Protein 6A7V (pdb70)

Foldseek 3Di:
DAEEEALQLVVCLVVVVVAQSNVVVVVCVVPVVLRYAYEVLRLCVCLVPQPDPVSNVVSVCVNVPGHYQYQDVVPLLVQLVVLCVVCVVVVHDAPDSVVSSVQSSCVVVVYAYEHADVNVVSSVVVDVHRYDHRD/DDDDDDDDPVVLVVQCVVPVHDDSVVSVVVVVQVVVDDPQDPVNVVVCVPVDDPDDVVVVPD/DDDAAAEEEALQLVVCLVVVVVAQSNVVVVCCVVPVVVRYEYEVLRLCVNLVPDPDVVVSVVSCCVNVVGHYQYQDVVFQLVQLVVLQVVCVVVVHDAPDSVVSSVQSSCVVVNYAYEHADCNVVSSVVPDVHHYDHRD/DDDDDDDDPVVLVVQCVVVVNDDSVVSVVVVVCVVPNDDDDPCNVVVCVPVDDPDDVVVVPD/DAEEEALQLVVCLVVVVVAQSNVVVVVCVVPPVLRYAYEVLRLCVCLVPQPDPVSNVVVVCVNVPGHYQYQDPVPLLVQLVVLQVQLVVVVHHAPDSVVSSVQSSCVVVVYAYEHAGCNVVSSVVRDVHHYDHRD/DDDDDDDDVVVLVVQCVVVVHDDSVVSVVVVVCVVPDDPQDPVNVVVCVVVDDDDDVVVVVD/DDDAAEEEALQLVVCLVVVVVAQSNVVVVCCVVPPVVRYEYEVLRLCVNLVPPPDPVSSVVSVCVNVVGHYQYQDVVFQLVQLVVLQVQLVVVVHDAPDSVVSSVQSSCVVRVHAYEHADCNQVSSVVPDVHHYDHRD/DPDDDDDDPVVLVVQCVVVVNDDSCVSVVCVVCVPPNDDDDPCNVVVCVVVDDPDDVVVVPD

Sequence (795 aa):
ASILIDTSAWVEYFRATGSIAAVEVRRLLSEEAARIAMCEPIAMEILSGALDDNTHTTTLERLVNGLPSLNVDDAIDFRAAAGIYRAARRAGETVRSINDCLIAALAIRHGARIVHRDADFDVIARITNLQAASFRSRTNIDIDDELAAEVMRRFGLTTKRAAVDLALRRLVGSPLSREFLLGLEGVGWEGDLDDLRSHHHHASILIDTSAWVEYFRATGSIAAVEVRRLLSEEAARIAMCEPIAMEILSGALDDNTHTTLERLVNGLPSLNVDDAIDFRAAAGIYRAARRAGETVRSINDCLIAALAIRHGARIVHRDADFDVIARITNLQAASFRSRTNIDIDDELAAEVMRRFGLTTKRAAVDLALRRLVGSPLSREFLLGLEGVGWEGDLDDLRSASILIDTSAWVEYFRATGSIAAVEVRRLLSEEAARIAMCEPIAMEILSGALDDNNTHTTLERLVNGLPSLNVDDAIDFRAAAGIYRAARRAGETVRSINDCLIAALAIRHGARIVHRDADFDVIARITNLQQAASFRSRTNIDIDDELAAEVMRRFGLTTKRAAVDLALRRLVGSPLSREFLLGLEGVGWEGDLDDLRSHHHASILIDTSAWVEYFRATGSIAAVEVRRLLSEEAARIAMCEPIAMEILSGALDDNTHTTLERLVNGLPSLNVDDAIDFRAAAGIYRAARRAGETVRSINDCLIAALAIRHGARIVHRDADFDVIARITNLQAASFRSRTNIDIDDELAAEVMRRFGLTTKRAAVDLALRRLVGSPLSREFLLGLEGVGWEGDLDDLRS

Radius of gyration: 28.33 Å; Cα contacts (8 Å, |Δi|>4): 1528; chains: 8; bounding box: 63×65×86 Å

GO terms:
  GO:0004540 RNA nuclease activity (F, IDA)
  GO:0075136 response to host (P, IEP)
  GO:0044003 symbiont-mediated perturbation of host process (P, IMP)
  GO:0017148 negative regulation of translation (P, IMP)

Organism: Mycobacterium tuberculosis (strain ATCC 25618 / H37Rv) (NCBI:txid83332)

Structure (mmCIF, N/CA/C/O backbone):
data_6A7V
#
_entry.id   6A7V
#
_cell.length_a   50.555
_cell.length_b   127.007
_cell.length_c   151.207
_cell.angle_alpha   90.000
_cell.angle_beta   90.000
_cell.angle_gamma   90.000
#
_symmetry.space_group_name_H-M   'P 21 21 21'
#
loop_
_entity.id
_entity.type
_entity.pdbx_description
1 polymer 'Ribonuclease VapC11'
2 polymer 'Antitoxin VapB11'
3 non-polymer 'PENTAETHYLENE GLYCOL'
4 non-polymer 'SULFATE ION'
5 water water
#
loop_
_atom_site.group_PDB
_atom_site.id
_atom_site.type_symbol
_atom_site.label_atom_id
_atom_site.label_alt_id
_atom_site.label_comp_id
_atom_site.label_asym_id
_atom_site.label_entity_id
_atom_site.label_seq_id
_atom_site.pdbx_PDB_ins_code
_atom_site.Cartn_x
_atom_site.Cartn_y
_atom_site.Cartn_z
_atom_site.occupancy
_atom_site.B_iso_or_equiv
_atom_site.auth_seq_id
_atom_site.auth_comp_id
_atom_site.auth_asym_id
_atom_site.auth_atom_id
_atom_site.pdbx_PDB_model_num
ATOM 1 N N . ALA A 1 5 ? -14.434 61.055 41.786 1.00 55.83 0 ALA A N 1
ATOM 2 C CA . ALA A 1 5 ? -13.864 60.744 43.136 1.00 53.39 0 ALA A CA 1
ATOM 3 C C . ALA A 1 5 ? -12.383 61.119 43.213 1.00 45.84 0 ALA A C 1
ATOM 4 O O . ALA A 1 5 ? -11.563 60.574 42.473 1.00 44.06 0 ALA A O 1
ATOM 6 N N . SER A 1 6 ? -12.049 62.042 44.111 1.00 40.01 1 SER A N 1
ATOM 7 C CA . SER A 1 6 ? -10.668 62.504 44.268 1.00 35.93 1 SER A CA 1
ATOM 8 C C . SER A 1 6 ? -9.761 61.390 44.785 1.00 28.76 1 SER A C 1
ATOM 9 O O . SER A 1 6 ? -10.188 60.534 45.551 1.00 31.12 1 SER A O 1
ATOM 12 N N . ILE A 1 7 ? -8.504 61.427 44.352 1.00 17.52 2 ILE A N 1
ATOM 13 C CA . ILE A 1 7 ? -7.473 60.513 44.818 1.00 29.24 2 ILE A CA 1
ATOM 14 C C . ILE A 1 7 ? -6.410 61.292 45.593 1.00 32.97 2 ILE A C 1
ATOM 15 O O . ILE A 1 7 ? -5.635 62.035 45.014 1.00 29.85 2 ILE A O 1
ATOM 20 N N . LEU A 1 8 ? -6.387 61.109 46.911 1.00 12.58 3 LEU A N 1
ATOM 21 C CA . LEU A 1 8 ? -5.339 61.645 47.778 1.00 21.08 3 LEU A CA 1
ATOM 22 C C . LEU A 1 8 ? -4.191 60.661 47.842 1.00 24.68 3 LEU A C 1
ATOM 23 O O . LEU A 1 8 ? -4.367 59.532 48.293 1.00 31.41 3 LEU A O 1
ATOM 28 N N . ILE A 1 9 ? -3.010 61.092 47.435 1.00 25.25 4 ILE A N 1
ATOM 29 C CA . ILE A 1 9 ? -1.818 60.278 47.593 1.00 26.31 4 ILE A CA 1
ATOM 30 C C . ILE A 1 9 ? -1.181 60.636 48.929 1.00 25.67 4 ILE A C 1
ATOM 31 O O . ILE A 1 9 ? -0.858 61.802 49.186 1.00 25.74 4 ILE A O 1
ATOM 36 N N . ASP A 1 10 ? -1.018 59.634 49.787 1.00 25.91 5 ASP A N 1
ATOM 37 C CA . ASP A 1 10 ? -0.428 59.842 51.103 1.00 26.02 5 ASP A CA 1
ATOM 38 C C . ASP A 1 10 ? 1.057 60.160 51.004 1.00 25.39 5 ASP A C 1
ATOM 39 O O . ASP A 1 10 ? 1.712 59.782 50.043 1.00 25.75 5 ASP A O 1
ATOM 44 N N . THR A 1 11 ? 1.582 60.832 52.029 1.00 24.98 6 THR A N 1
ATOM 45 C CA . THR A 1 11 ? 2.986 61.165 52.119 1.00 25.10 6 THR A CA 1
ATOM 46 C C . THR A 1 11 ? 3.860 59.925 51.929 1.00 25.77 6 THR A C 1
ATOM 47 O O . THR A 1 11 ? 4.897 60.037 51.283 1.00 25.92 6 THR A O 1
ATOM 51 N N . SER A 1 12 ? 3.390 58.788 52.428 1.00 26.54 7 SER A N 1
ATOM 52 C CA . SER A 1 12 ? 4.172 57.567 52.372 1.00 28.25 7 SER A CA 1
ATOM 53 C C . SER A 1 12 ? 4.421 57.167 50.908 1.00 29.43 7 SER A C 1
ATOM 54 O O . SER A 1 12 ? 5.534 56.777 50.564 1.00 30.94 7 SER A O 1
ATOM 57 N N . ALA A 1 13 ? 3.372 57.247 50.098 1.00 27.78 8 ALA A N 1
ATOM 58 C CA . ALA A 1 13 ? 3.524 56.915 48.688 1.00 28.25 8 ALA A CA 1
ATOM 59 C C . ALA A 1 13 ? 4.376 57.975 47.927 1.00 27.74 8 ALA A C 1
ATOM 60 O O . ALA A 1 13 ? 5.237 57.638 47.182 1.00 27.30 8 ALA A O 1
ATOM 62 N N . TRP A 1 14 ? 4.137 59.237 48.296 1.00 25.99 9 TRP A N 1
ATOM 63 C CA . TRP A 1 14 ? 4.803 60.341 47.678 1.00 25.86 9 TRP A CA 1
ATOM 64 C C . TRP A 1 14 ? 6.319 60.183 47.842 1.00 26.59 9 TRP A C 1
ATOM 65 O O . TRP A 1 14 ? 7.077 60.484 46.928 1.00 28.81 9 TRP A O 1
ATOM 76 N N . VAL A 1 15 ? 6.740 59.869 49.047 1.00 27.86 10 VAL A N 1
ATOM 77 C CA . VAL A 1 15 ? 8.160 59.797 49.341 1.00 30.07 10 VAL A CA 1
ATOM 78 C C . VAL A 1 15 ? 8.858 58.745 48.490 1.00 30.35 10 VAL A C 1
ATOM 79 O O . VAL A 1 15 ? 9.947 58.995 48.012 1.00 30.19 10 VAL A O 1
ATOM 83 N N . GLU A 1 16 ? 8.197 57.596 48.305 1.00 30.39 11 GLU A N 1
ATOM 84 C CA . GLU A 1 16 ? 8.694 56.546 47.443 1.00 31.37 11 GLU A CA 1
ATOM 85 C C . GLU A 1 16 ? 8.963 57.061 46.025 1.00 30.65 11 GLU A C 1
ATOM 86 O O . GLU A 1 16 ? 9.992 56.785 45.427 1.00 31.33 11 GLU A O 1
ATOM 92 N N . TYR A 1 17 ? 7.995 57.812 45.504 1.00 29.00 12 TYR A N 1
ATOM 93 C CA . TYR A 1 17 ? 8.095 58.425 44.202 1.00 29.38 12 TYR A CA 1
ATOM 94 C C . TYR A 1 17 ? 9.273 59.446 44.103 1.00 30.81 12 TYR A C 1
ATOM 95 O O . TYR A 1 17 ? 10.118 59.364 43.217 1.00 31.29 12 TYR A O 1
ATOM 104 N N . PHE A 1 18 ? 9.332 60.310 45.116 1.00 30.42 13 PHE A N 1
ATOM 105 C CA . PHE A 1 18 ? 10.336 61.331 45.150 1.00 30.51 13 PHE A CA 1
ATOM 106 C C . PHE A 1 18 ? 11.712 60.713 45.205 1.00 32.07 13 PHE A C 1
ATOM 107 O O . PHE A 1 18 ? 12.635 61.214 44.540 1.00 33.78 13 PHE A O 1
ATOM 115 N N . ARG A 1 19 ? 11.887 59.622 45.929 1.00 34.03 14 ARG A N 1
ATOM 116 C CA . ARG A 1 19 ? 13.185 58.967 46.010 1.00 35.47 14 ARG A CA 1
ATOM 117 C C . ARG A 1 19 ? 13.482 57.950 44.898 1.00 35.40 14 ARG A C 1
ATOM 118 O O . ARG A 1 19 ? 14.567 57.376 44.861 1.00 37.97 14 ARG A O 1
ATOM 126 N N . ALA A 1 20 ? 12.508 57.735 44.015 1.00 33.23 15 ALA A N 1
ATOM 127 C CA . ALA A 1 20 ? 12.629 56.790 42.911 1.00 33.95 15 ALA A CA 1
ATOM 128 C C . ALA A 1 20 ? 13.083 55.438 43.429 1.00 32.72 15 ALA A C 1
ATOM 129 O O . ALA A 1 20 ? 14.047 54.873 42.945 1.00 31.15 15 ALA A O 1
ATOM 131 N N . THR A 1 21 ? 12.367 54.931 44.429 1.00 32.08 16 THR A N 1
ATOM 132 C CA . THR A 1 21 ? 12.719 53.661 45.054 1.00 38.53 16 THR A CA 1
ATOM 133 C C . THR A 1 21 ? 12.415 52.462 44.166 1.00 40.35 16 THR A C 1
ATOM 134 O O . THR A 1 21 ? 12.947 51.386 44.391 1.00 41.76 16 THR A O 1
ATOM 138 N N . GLY A 1 22 ? 11.535 52.639 43.184 1.00 41.75 17 GLY A N 1
ATOM 139 C CA . GLY A 1 22 ? 11.112 51.541 42.324 1.00 42.31 17 GLY A CA 1
ATOM 140 C C . GLY A 1 22 ? 10.190 50.551 43.021 1.00 41.41 17 GLY A C 1
ATOM 141 O O . GLY A 1 22 ? 9.890 49.497 42.469 1.00 44.06 17 GLY A O 1
ATOM 142 N N . SER A 1 23 ? 9.733 50.887 44.227 1.00 38.68 18 SER A N 1
ATOM 143 C CA . SER A 1 23 ? 8.775 50.056 44.946 1.00 38.83 18 SER A CA 1
ATOM 144 C C . SER A 1 23 ? 7.457 50.085 44.205 1.00 36.32 18 SER A C 1
ATOM 145 O O . SER A 1 23 ? 7.234 50.965 43.359 1.00 34.40 18 SER A O 1
ATOM 148 N N . ILE A 1 24 ? 6.562 49.155 44.523 1.00 35.33 19 ILE A N 1
ATOM 149 C CA . ILE A 1 24 ? 5.268 49.180 43.860 1.00 37.14 19 ILE A CA 1
ATOM 150 C C . ILE A 1 24 ? 4.581 50.523 44.097 1.00 35.48 19 ILE A C 1
ATOM 151 O O . ILE A 1 24 ? 3.929 51.005 43.183 1.00 33.76 19 ILE A O 1
ATOM 156 N N . ALA A 1 25 ? 4.819 51.147 45.241 1.00 33.45 20 ALA A N 1
ATOM 157 C CA . ALA A 1 25 ? 4.125 52.388 45.554 1.00 31.70 20 ALA A CA 1
ATOM 158 C C . ALA A 1 25 ? 4.570 53.515 44.618 1.00 30.33 20 ALA A C 1
ATOM 159 O O . ALA A 1 25 ? 3.728 54.253 44.101 1.00 28.72 20 ALA A O 1
ATOM 161 N N . ALA A 1 26 ? 5.867 53.588 44.375 1.00 29.99 21 ALA A N 1
ATOM 162 C CA . ALA A 1 26 ? 6.435 54.602 43.512 1.00 32.27 21 ALA A CA 1
ATOM 163 C C . ALA A 1 26 ? 5.865 54.465 42.093 1.00 31.77 21 ALA A C 1
ATOM 164 O O . ALA A 1 26 ? 5.459 55.447 41.447 1.00 31.59 21 ALA A O 1
ATOM 166 N N . VAL A 1 27 ? 5.841 53.220 41.634 1.00 32.74 22 VAL A N 1
ATOM 167 C CA . VAL A 1 27 ? 5.343 52.925 40.287 1.00 32.71 22 VAL A CA 1
ATOM 168 C C . VAL A 1 27 ? 3.854 53.286 40.209 1.00 30.22 22 VAL A C 1
ATOM 169 O O . VAL A 1 27 ? 3.438 53.880 39.204 1.00 31.54 22 VAL A O 1
ATOM 173 N N . GLU A 1 28 ? 3.096 53.005 41.246 1.00 28.49 23 GLU A N 1
ATOM 174 C CA . GLU A 1 28 ? 1.687 53.365 41.225 1.00 30.12 23 GLU A CA 1
ATOM 175 C C . GLU A 1 28 ? 1.497 54.859 41.195 1.00 29.86 23 GLU A C 1
ATOM 176 O O . GLU A 1 28 ? 0.642 55.335 40.461 1.00 29.95 23 GLU A O 1
ATOM 182 N N . VAL A 1 29 ? 2.325 55.587 41.931 1.00 28.80 24 VAL A N 1
ATOM 183 C CA . VAL A 1 29 ? 2.301 57.046 41.923 1.00 28.10 24 VAL A CA 1
ATOM 184 C C . VAL A 1 29 ? 2.546 57.566 40.507 1.00 28.28 24 VAL A C 1
ATOM 185 O O . VAL A 1 29 ? 1.847 58.467 40.020 1.00 28.37 24 VAL A O 1
ATOM 189 N N . ARG A 1 30 ? 3.560 56.981 39.868 1.00 29.35 25 ARG A N 1
ATOM 190 C CA . ARG A 1 30 ? 3.931 57.340 38.504 1.00 30.44 25 ARG A CA 1
ATOM 191 C C . ARG A 1 30 ? 2.733 57.143 37.557 1.00 29.96 25 ARG A C 1
ATOM 192 O O . ARG A 1 30 ? 2.416 57.993 36.725 1.00 30.38 25 ARG A O 1
ATOM 200 N N . ARG A 1 31 ? 2.096 55.983 37.709 1.00 30.73 26 ARG A N 1
ATOM 201 C CA . ARG A 1 31 ? 0.940 55.621 36.915 1.00 32.77 26 ARG A CA 1
ATOM 202 C C . ARG A 1 31 ? -0.191 56.645 37.082 1.00 30.83 26 ARG A C 1
ATOM 203 O O . ARG A 1 31 ? -0.798 57.100 36.117 1.00 31.67 26 ARG A O 1
ATOM 211 N N . LEU A 1 32 ? -0.419 57.007 38.333 1.00 28.28 27 LEU A N 1
ATOM 212 C CA . LEU A 1 32 ? -1.437 57.983 38.692 1.00 29.02 27 LEU A CA 1
ATOM 213 C C . LEU A 1 32 ? -1.152 59.325 38.002 1.00 28.38 27 LEU A C 1
ATOM 214 O O . LEU A 1 32 ? -2.052 59.953 37.456 1.00 29.60 27 LEU A O 1
ATOM 219 N N . LEU A 1 33 ? 0.116 59.734 38.058 1.00 28.84 28 LEU A N 1
ATOM 220 C CA . LEU A 1 33 ? 0.542 60.968 37.450 1.00 29.51 28 LEU A CA 1
ATOM 221 C C . LEU A 1 33 ? 0.348 60.963 35.942 1.00 32.92 28 LEU A C 1
ATOM 222 O O . LEU A 1 33 ? 0.034 61.974 35.378 1.00 32.42 28 LEU A O 1
ATOM 227 N N . SER A 1 34 ? 0.610 59.820 35.333 1.00 35.50 29 SER A N 1
ATOM 228 C CA . SER A 1 34 ? 0.455 59.609 33.901 1.00 36.41 29 SER A CA 1
ATOM 229 C C . SER A 1 34 ? -0.941 59.558 33.346 1.00 37.48 29 SER A C 1
ATOM 230 O O . SER A 1 34 ? -1.217 60.168 32.365 1.00 44.06 29 SER A O 1
ATOM 233 N N . GLU A 1 35 ? -1.790 58.793 34.033 1.00 36.27 30 GLU A N 1
ATOM 234 C CA . GLU A 1 35 ? -3.093 58.392 33.527 1.00 39.61 30 GLU A CA 1
ATOM 235 C C . GLU A 1 35 ? -4.279 59.037 34.232 1.00 38.14 30 GLU A C 1
ATOM 236 O O . GLU A 1 35 ? -5.345 59.151 33.637 1.00 39.88 30 GLU A O 1
ATOM 242 N N . GLU A 1 36 ? -4.118 59.443 35.492 1.00 36.47 31 GLU A N 1
ATOM 243 C CA . GLU A 1 36 ? -5.235 60.000 36.256 1.00 38.00 31 GLU A CA 1
ATOM 244 C C . GLU A 1 36 ? -4.891 61.320 36.947 1.00 34.99 31 GLU A C 1
ATOM 245 O O . GLU A 1 36 ? -5.409 61.609 38.023 1.00 33.56 31 GLU A O 1
ATOM 251 N N . ALA A 1 37 ? -4.049 62.127 36.309 1.00 34.99 32 ALA A N 1
ATOM 252 C CA . ALA A 1 37 ? -3.574 63.385 36.896 1.00 34.83 32 ALA A CA 1
ATOM 253 C C . ALA A 1 37 ? -4.694 64.322 37.354 1.00 33.75 32 ALA A C 1
ATOM 254 O O . ALA A 1 37 ? -4.567 64.971 38.390 1.00 34.72 32 ALA A O 1
ATOM 256 N N . ALA A 1 38 ? -5.783 64.381 36.592 1.00 34.22 33 ALA A N 1
ATOM 257 C CA . ALA A 1 38 ? -6.897 65.288 36.887 1.00 35.90 33 ALA A CA 1
ATOM 258 C C . ALA A 1 38 ? -7.653 64.942 38.175 1.00 33.91 33 ALA A C 1
ATOM 259 O O . ALA A 1 38 ? -8.355 65.788 38.719 1.00 34.98 33 ALA A O 1
ATOM 261 N N . ARG A 1 39 ? -7.519 63.705 38.648 1.00 31.49 34 ARG A N 1
ATOM 262 C CA . ARG A 1 39 ? -8.196 63.265 39.865 1.00 32.50 34 ARG A CA 1
ATOM 263 C C . ARG A 1 39 ? -7.327 63.369 41.119 1.00 30.19 34 ARG A C 1
ATOM 264 O O . ARG A 1 39 ? -7.820 63.155 42.225 1.00 29.66 34 ARG A O 1
ATOM 272 N N . ILE A 1 40 ? -6.045 63.696 40.956 1.00 27.57 35 ILE A N 1
ATOM 273 C CA . ILE A 1 40 ? -5.127 63.738 42.091 1.00 27.00 35 ILE A CA 1
ATOM 274 C C . ILE A 1 40 ? -5.383 65.002 42.905 1.00 26.35 35 ILE A C 1
ATOM 275 O O . ILE A 1 40 ? -5.500 66.093 42.351 1.00 26.07 35 ILE A O 1
ATOM 280 N N . ALA A 1 41 ? -5.489 64.834 44.217 1.00 25.30 36 ALA A N 1
ATOM 281 C CA . ALA A 1 41 ? -5.727 65.951 45.126 1.00 24.42 36 ALA A CA 1
ATOM 282 C C . ALA A 1 41 ? -4.693 65.975 46.245 1.00 24.00 36 ALA A C 1
ATOM 283 O O . ALA A 1 41 ? -3.966 65.015 46.469 1.00 25.03 36 ALA A O 1
ATOM 285 N N . MET A 1 42 ? -4.637 67.104 46.935 1.00 22.99 37 MET A N 1
ATOM 286 C CA . MET A 1 42 ? -3.711 67.332 48.024 1.00 22.05 37 MET A CA 1
ATOM 287 C C . MET A 1 42 ? -4.548 67.803 49.201 1.00 21.20 37 MET A C 1
ATOM 288 O O . MET A 1 42 ? -5.688 68.235 49.024 1.00 22.61 37 MET A O 1
ATOM 293 N N . CYS A 1 43 ? -4.006 67.678 50.405 1.00 20.74 38 CYS A N 1
ATOM 294 C CA . CYS A 1 43 ? -4.582 68.346 51.559 1.00 17.51 38 CYS A CA 1
ATOM 295 C C . CYS A 1 43 ? -3.451 68.928 52.371 1.00 19.66 38 CYS A C 1
ATOM 296 O O . CYS A 1 43 ? -2.279 68.542 52.217 1.00 20.19 38 CYS A O 1
ATOM 299 N N . GLU A 1 44 ? -3.797 69.864 53.242 1.00 20.39 39 GLU A N 1
ATOM 300 C CA . GLU A 1 44 ? -2.778 70.609 53.918 1.00 20.67 39 GLU A CA 1
ATOM 301 C C . GLU A 1 44 ? -1.997 69.818 54.964 1.00 21.48 39 GLU A C 1
ATOM 302 O O . GLU A 1 44 ? -0.809 70.065 55.027 1.00 21.69 39 GLU A O 1
ATOM 308 N N . PRO A 1 45 ? -2.569 68.798 55.602 1.00 21.76 40 PRO A N 1
ATOM 309 C CA . PRO A 1 45 ? -1.747 68.003 56.484 1.00 22.49 40 PRO A CA 1
ATOM 310 C C . PRO A 1 45 ? -0.677 67.216 55.706 1.00 22.06 40 PRO A C 1
ATOM 311 O O . PRO A 1 45 ? 0.449 67.123 56.123 1.00 22.66 40 PRO A O 1
ATOM 315 N N . ILE A 1 46 ? -1.046 66.700 54.548 1.00 21.77 41 ILE A N 1
ATOM 316 C CA . ILE A 1 46 ? -0.063 66.026 53.713 1.00 22.52 41 ILE A CA 1
ATOM 317 C C . ILE A 1 46 ? 1.029 66.993 53.226 1.00 22.46 41 ILE A C 1
ATOM 318 O O . ILE A 1 46 ? 2.197 66.678 53.245 1.00 22.34 41 ILE A O 1
ATOM 323 N N . ALA A 1 47 ? 0.569 68.178 52.866 1.00 22.48 42 ALA A N 1
ATOM 324 C CA . ALA A 1 47 ? 1.419 69.251 52.353 1.00 22.46 42 ALA A CA 1
ATOM 325 C C . ALA A 1 47 ? 2.489 69.618 53.369 1.00 21.56 42 ALA A C 1
ATOM 326 O O . ALA A 1 47 ? 3.667 69.740 53.026 1.00 21.81 42 ALA A O 1
ATOM 328 N N . MET A 1 48 ? 2.054 69.784 54.609 1.00 21.07 43 MET A N 1
ATOM 329 C CA . MET A 1 48 ? 2.929 70.121 55.724 1.00 22.31 43 MET A CA 1
ATOM 330 C C . MET A 1 48 ? 4.004 69.050 55.910 1.00 22.62 43 MET A C 1
ATOM 331 O O . MET A 1 48 ? 5.190 69.367 56.045 1.00 23.78 43 MET A O 1
ATOM 336 N N . GLU A 1 49 ? 3.596 67.788 55.809 1.00 23.25 44 GLU A N 1
ATOM 337 C CA . GLU A 1 49 ? 4.528 66.689 55.948 1.00 24.38 44 GLU A CA 1
ATOM 338 C C . GLU A 1 49 ? 5.579 66.721 54.821 1.00 24.07 44 GLU A C 1
ATOM 339 O O . GLU A 1 49 ? 6.769 66.570 55.029 1.00 25.38 44 GLU A O 1
ATOM 345 N N . ILE A 1 50 ? 5.077 66.963 53.624 1.00 23.76 45 ILE A N 1
ATOM 346 C CA . ILE A 1 50 ? 5.902 66.906 52.427 1.00 24.24 45 ILE A CA 1
ATOM 347 C C . ILE A 1 50 ? 6.946 68.026 52.499 1.00 24.33 45 ILE A C 1
ATOM 348 O O . ILE A 1 50 ? 8.152 67.834 52.226 1.00 23.64 45 ILE A O 1
ATOM 353 N N . LEU A 1 51 ? 6.507 69.192 52.846 1.00 23.55 46 LEU A N 1
ATOM 354 C CA . LEU A 1 51 ? 7.417 70.344 52.861 1.00 24.25 46 LEU A CA 1
ATOM 355 C C . LEU A 1 51 ? 8.353 70.226 54.035 1.00 26.40 46 LEU A C 1
ATOM 356 O O . LEU A 1 51 ? 9.478 70.677 53.883 1.00 27.66 46 LEU A O 1
ATOM 361 N N . SER A 1 52 ? 7.952 69.578 55.135 1.00 27.06 47 SER A N 1
ATOM 362 C CA . SER A 1 52 ? 8.814 69.536 56.302 1.00 26.48 47 SER A CA 1
ATOM 363 C C . SER A 1 52 ? 10.046 68.715 56.008 1.00 27.90 47 SER A C 1
ATOM 364 O O . SER A 1 52 ? 11.073 68.990 56.585 1.00 28.54 47 SER A O 1
ATOM 367 N N . GLY A 1 53 ? 9.955 67.737 55.114 1.00 29.18 48 GLY A N 1
ATOM 368 C CA . GLY A 1 53 ? 11.096 66.881 54.806 1.00 32.07 48 GLY A CA 1
ATOM 369 C C . GLY A 1 53 ? 11.880 67.292 53.574 1.00 33.79 48 GLY A C 1
ATOM 370 O O . GLY A 1 53 ? 12.819 66.596 53.186 1.00 36.10 48 GLY A O 1
ATOM 371 N N . ALA A 1 54 ? 11.498 68.412 52.958 1.00 33.06 49 ALA A N 1
ATOM 372 C CA . ALA A 1 54 ? 12.193 68.932 51.789 1.00 33.56 49 ALA A CA 1
ATOM 373 C C . ALA A 1 54 ? 13.209 69.979 52.233 1.00 38.15 49 ALA A C 1
ATOM 374 O O . ALA A 1 54 ? 12.911 71.173 52.268 1.00 38.97 49 ALA A O 1
ATOM 376 N N . LEU A 1 55 ? 14.411 69.518 52.563 1.00 42.38 50 LEU A N 1
ATOM 377 C CA . LEU A 1 55 ? 15.433 70.374 53.171 1.00 45.78 50 LEU A CA 1
ATOM 378 C C . LEU A 1 55 ? 16.248 71.151 52.132 1.00 43.36 50 LEU A C 1
ATOM 379 O O . LEU A 1 55 ? 16.616 72.298 52.366 1.00 46.20 50 LEU A O 1
ATOM 384 N N . ASP A 1 56 ? 16.519 70.530 50.988 1.00 39.52 51 ASP A N 1
ATOM 385 C CA . ASP A 1 56 ? 17.177 71.211 49.869 1.00 36.68 51 ASP A CA 1
ATOM 386 C C . ASP A 1 56 ? 16.272 72.302 49.293 1.00 38.55 51 ASP A C 1
ATOM 387 O O . ASP A 1 56 ? 15.054 72.127 49.223 1.00 38.41 51 ASP A O 1
ATOM 392 N N . ASP A 1 57 ? 16.870 73.412 48.858 1.00 38.83 52 ASP A N 1
ATOM 393 C CA . ASP A 1 57 ? 16.096 74.595 48.469 1.00 36.58 52 ASP A CA 1
ATOM 394 C C . ASP A 1 57 ? 15.301 74.292 47.203 1.00 34.62 52 ASP A C 1
ATOM 395 O O . ASP A 1 57 ? 14.107 74.609 47.101 1.00 31.75 52 ASP A O 1
ATOM 400 N N . ASN A 1 58 ? 15.994 73.687 46.233 1.00 34.97 53 ASN A N 1
ATOM 401 C CA . ASN A 1 58 ? 15.371 73.357 44.953 1.00 36.01 53 ASN A CA 1
ATOM 402 C C . ASN A 1 58 ? 14.223 72.389 45.159 1.00 32.67 53 ASN A C 1
ATOM 403 O O . ASN A 1 58 ? 13.135 72.559 44.586 1.00 30.58 53 ASN A O 1
ATOM 408 N N . THR A 1 59 ? 14.500 71.375 45.979 1.00 32.72 54 THR A N 1
ATOM 409 C CA . THR A 1 59 ? 13.520 70.320 46.278 1.00 32.04 54 THR A CA 1
ATOM 410 C C . THR A 1 59 ? 12.284 70.940 46.921 1.00 29.14 54 THR A C 1
ATOM 411 O O . THR A 1 59 ? 11.149 70.630 46.551 1.00 28.81 54 THR A O 1
ATOM 415 N N . HIS A 1 60 ? 12.524 71.851 47.859 1.00 27.44 55 HIS A N 1
ATOM 416 C CA . HIS A 1 60 ? 11.419 72.511 48.563 1.00 28.26 55 HIS A CA 1
ATOM 417 C C . HIS A 1 60 ? 10.602 73.376 47.574 1.00 25.96 55 HIS A C 1
ATOM 418 O O . HIS A 1 60 ? 9.370 73.307 47.603 1.00 25.12 55 HIS A O 1
ATOM 425 N N . THR A 1 61 ? 11.272 74.066 46.673 1.00 24.25 56 THR A N 1
ATOM 426 C CA . THR A 1 61 ? 10.576 74.883 45.726 1.00 23.08 56 THR A CA 1
ATOM 427 C C . THR A 1 61 ? 9.719 74.054 44.803 1.00 23.02 56 THR A C 1
ATOM 428 O O . THR A 1 61 ? 8.534 74.429 44.531 1.00 22.30 56 THR A O 1
ATOM 432 N N . THR A 1 62 ? 10.274 72.970 44.339 1.00 23.60 57 THR A N 1
ATOM 433 C CA A THR A 1 62 ? 9.535 72.205 43.373 0.65 22.40 57 THR A CA 1
ATOM 434 C CA B THR A 1 62 ? 9.624 72.076 43.397 0.35 24.23 57 THR A CA 1
ATOM 435 C C . THR A 1 62 ? 8.394 71.414 44.034 1.00 23.04 57 THR A C 1
ATOM 436 O O . THR A 1 62 ? 7.301 71.404 43.463 1.00 22.41 57 THR A O 1
ATOM 443 N N . LEU A 1 63 ? 8.578 70.905 45.233 1.00 23.25 58 LEU A N 1
ATOM 444 C CA . LEU A 1 63 ? 7.488 70.297 45.949 1.00 24.08 58 LEU A CA 1
ATOM 445 C C . LEU A 1 63 ? 6.459 71.304 46.427 1.00 23.39 58 LEU A C 1
ATOM 446 O O . LEU A 1 63 ? 5.274 71.013 46.382 1.00 22.43 58 LEU A O 1
ATOM 451 N N . GLU A 1 64 ? 6.884 72.523 46.657 1.00 22.75 59 GLU A N 1
ATOM 452 C CA . GLU A 1 64 ? 5.927 73.618 46.940 1.00 23.18 59 GLU A CA 1
ATOM 453 C C . GLU A 1 64 ? 5.066 73.861 45.727 1.00 21.93 59 GLU A C 1
ATOM 454 O O . GLU A 1 64 ? 3.881 74.062 45.845 1.00 22.00 59 GLU A O 1
ATOM 460 N N . ARG A 1 65 ? 5.662 73.873 44.558 1.00 21.88 60 ARG A N 1
ATOM 461 C CA . ARG A 1 65 ? 4.928 74.037 43.298 1.00 22.53 60 ARG A CA 1
ATOM 462 C C . ARG A 1 65 ? 3.898 72.917 43.137 1.00 20.99 60 ARG A C 1
ATOM 463 O O . ARG A 1 65 ? 2.743 73.150 42.794 1.00 19.60 60 ARG A O 1
ATOM 471 N N . LEU A 1 66 ? 4.284 71.682 43.445 1.00 21.08 61 LEU A N 1
ATOM 472 C CA . LEU A 1 66 ? 3.416 70.548 43.373 1.00 21.94 61 LEU A CA 1
ATOM 473 C C . LEU A 1 66 ? 2.183 70.758 44.317 1.00 21.48 61 LEU A C 1
ATOM 474 O O . LEU A 1 66 ? 0.991 70.591 43.919 1.00 22.19 61 LEU A O 1
ATOM 479 N N . VAL A 1 67 ? 2.495 71.121 45.546 1.00 22.12 62 VAL A N 1
ATOM 480 C CA . VAL A 1 67 ? 1.446 71.268 46.508 1.00 22.55 62 VAL A CA 1
ATOM 481 C C . VAL A 1 67 ? 0.538 72.443 46.106 1.00 22.84 62 VAL A C 1
ATOM 482 O O . VAL A 1 67 ? -0.672 72.331 46.315 1.00 24.84 62 VAL A O 1
ATOM 486 N N . ASN A 1 68 ? 1.044 73.486 45.465 1.00 21.46 63 ASN A N 1
ATOM 487 C CA . ASN A 1 68 ? 0.217 74.599 45.148 1.00 21.61 63 ASN A CA 1
ATOM 488 C C . ASN A 1 68 ? -0.594 74.311 43.919 1.00 21.30 63 ASN A C 1
ATOM 489 O O . ASN A 1 68 ? -1.546 75.030 43.697 1.00 20.83 63 ASN A O 1
ATOM 494 N N . GLY A 1 69 ? -0.156 73.379 43.080 1.00 21.71 64 GLY A N 1
ATOM 495 C CA . GLY A 1 69 ? -0.798 73.128 41.794 1.00 23.34 64 GLY A CA 1
ATOM 496 C C . GLY A 1 69 ? -1.834 72.020 41.825 1.00 24.43 64 GLY A C 1
ATOM 497 O O . GLY A 1 69 ? -2.553 71.824 40.855 1.00 28.43 64 GLY A O 1
ATOM 498 N N . LEU A 1 70 ? -1.919 71.286 42.927 1.00 23.10 65 LEU A N 1
ATOM 499 C CA . LEU A 1 70 ? -2.951 70.261 43.070 1.00 23.72 65 LEU A CA 1
ATOM 500 C C . LEU A 1 70 ? -4.179 70.847 43.755 1.00 24.41 65 LEU A C 1
ATOM 501 O O . LEU A 1 70 ? -4.038 71.684 44.659 1.00 23.84 65 LEU A O 1
ATOM 506 N N . PRO A 1 71 ? -5.388 70.428 43.327 1.00 25.01 66 PRO A N 1
ATOM 507 C CA . PRO A 1 71 ? -6.600 70.843 44.037 1.00 26.61 66 PRO A CA 1
ATOM 508 C C . PRO A 1 71 ? -6.530 70.433 45.503 1.00 25.93 66 PRO A C 1
ATOM 509 O O . PRO A 1 71 ? -6.052 69.340 45.807 1.00 24.93 66 PRO A O 1
ATOM 513 N N . SER A 1 72 ? -6.979 71.314 46.394 1.00 25.35 67 SER A N 1
ATOM 514 C CA . SER A 1 72 ? -6.899 71.074 47.839 1.00 24.73 67 SER A CA 1
ATOM 515 C C . SER A 1 72 ? -8.231 70.597 48.403 1.00 24.72 67 SER A C 1
ATOM 516 O O . SER A 1 72 ? -9.284 71.155 48.082 1.00 25.43 67 SER A O 1
ATOM 519 N N . LEU A 1 73 ? -8.175 69.559 49.235 1.00 23.18 68 LEU A N 1
ATOM 520 C CA . LEU A 1 73 ? -9.325 69.115 50.011 1.00 24.47 68 LEU A CA 1
ATOM 521 C C . LEU A 1 73 ? -9.202 69.736 51.396 1.00 23.61 68 LEU A C 1
ATOM 522 O O . LEU A 1 73 ? -8.240 69.478 52.108 1.00 22.81 68 LEU A O 1
ATOM 527 N N . ASN A 1 74 ? -10.167 70.566 51.771 1.00 24.44 69 ASN A N 1
ATOM 528 C CA . ASN A 1 74 ? -10.012 71.405 52.953 1.00 26.33 69 ASN A CA 1
ATOM 529 C C . ASN A 1 74 ? -10.024 70.633 54.274 1.00 26.17 69 ASN A C 1
ATOM 530 O O . ASN A 1 74 ? -10.618 69.561 54.380 1.00 26.41 69 ASN A O 1
ATOM 535 N N . VAL A 1 75 ? -9.341 71.195 55.265 1.00 23.93 70 VAL A N 1
ATOM 536 C CA . VAL A 1 75 ? -9.513 70.796 56.652 1.00 26.97 70 VAL A CA 1
ATOM 537 C C . VAL A 1 75 ? -10.649 71.647 57.213 1.00 26.76 70 VAL A C 1
ATOM 538 O O . VAL A 1 75 ? -10.585 72.882 57.172 1.00 27.29 70 VAL A O 1
ATOM 542 N N . ASP A 1 76 ? -11.687 70.983 57.713 1.00 27.32 71 ASP A N 1
ATOM 543 C CA . ASP A 1 76 ? -12.782 71.642 58.400 1.00 28.71 71 ASP A CA 1
ATOM 544 C C . ASP A 1 76 ? -12.446 71.603 59.885 1.00 27.53 71 ASP A C 1
ATOM 545 O O . ASP A 1 76 ? -12.553 70.561 60.537 1.00 25.17 71 ASP A O 1
ATOM 550 N N . ASP A 1 77 ? -12.021 72.755 60.392 1.00 26.72 72 ASP A N 1
ATOM 551 C CA . ASP A 1 77 ? -11.596 72.940 61.775 1.00 30.08 72 ASP A CA 1
ATOM 552 C C . ASP A 1 77 ? -12.584 72.380 62.804 1.00 29.60 72 ASP A C 1
ATOM 553 O O . ASP A 1 77 ? -12.185 71.767 63.790 1.00 29.60 72 ASP A O 1
ATOM 558 N N . ALA A 1 78 ? -13.873 72.591 62.565 1.00 30.31 73 ALA A N 1
ATOM 559 C CA . ALA A 1 78 ? -14.900 72.247 63.547 1.00 32.07 73 ALA A CA 1
ATOM 560 C C . ALA A 1 78 ? -15.146 70.744 63.722 1.00 31.12 73 ALA A C 1
ATOM 561 O O . ALA A 1 78 ? -15.695 70.341 64.740 1.00 31.76 73 ALA A O 1
ATOM 563 N N . ILE A 1 79 ? -14.733 69.928 62.751 1.00 30.14 74 ILE A N 1
ATOM 564 C CA . ILE A 1 79 ? -15.185 68.548 62.660 1.00 33.41 74 ILE A CA 1
ATOM 565 C C . ILE A 1 79 ? -13.977 67.576 62.598 1.00 29.62 74 ILE A C 1
ATOM 566 O O . ILE A 1 79 ? -13.997 66.552 63.255 1.00 31.47 74 ILE A O 1
ATOM 571 N N . ASP A 1 80 ? -12.978 67.949 61.791 1.00 26.68 75 ASP A N 1
ATOM 572 C CA . ASP A 1 80 ? -12.022 66.957 61.305 1.00 21.51 75 ASP A CA 1
ATOM 573 C C . ASP A 1 80 ? -11.134 66.473 62.465 1.00 24.39 75 ASP A C 1
ATOM 574 O O . ASP A 1 80 ? -10.916 65.276 62.585 1.00 27.36 75 ASP A O 1
ATOM 579 N N . PHE A 1 81 ? -10.695 67.370 63.329 1.00 23.95 76 PHE A N 1
ATOM 580 C CA . PHE A 1 81 ? -9.883 66.966 64.438 1.00 24.40 76 PHE A CA 1
ATOM 581 C C . PHE A 1 81 ? -10.648 66.046 65.399 1.00 24.98 76 PHE A C 1
ATOM 582 O O . PHE A 1 81 ? -10.108 65.078 65.895 1.00 25.46 76 PHE A O 1
ATOM 590 N N . ARG A 1 82 ? -11.916 66.377 65.640 1.00 25.90 77 ARG A N 1
ATOM 591 C CA . ARG A 1 82 ? -12.770 65.539 66.456 1.00 27.45 77 ARG A CA 1
ATOM 592 C C . ARG A 1 82 ? -12.915 64.139 65.874 1.00 28.50 77 ARG A C 1
ATOM 593 O O . ARG A 1 82 ? -12.798 63.135 66.592 1.00 28.41 77 ARG A O 1
ATOM 601 N N . ALA A 1 83 ? -13.102 64.115 64.563 1.00 28.94 78 ALA A N 1
ATOM 602 C CA . ALA A 1 83 ? -13.249 62.864 63.810 1.00 29.71 78 ALA A CA 1
ATOM 603 C C . ALA A 1 83 ? -12.006 62.005 63.976 1.00 28.70 78 ALA A C 1
ATOM 604 O O . ALA A 1 83 ? -12.079 60.801 64.238 1.00 31.32 78 ALA A O 1
ATOM 606 N N . ALA A 1 84 ? -10.866 62.658 63.833 1.00 27.94 79 ALA A N 1
ATOM 607 C CA . ALA A 1 84 ? -9.561 61.984 63.943 1.00 28.23 79 ALA A CA 1
ATOM 608 C C . ALA A 1 84 ? -9.406 61.397 65.328 1.00 27.89 79 ALA A C 1
ATOM 609 O O . ALA A 1 84 ? -8.963 60.242 65.454 1.00 27.42 79 ALA A O 1
ATOM 611 N N . ALA A 1 85 ? -9.781 62.188 66.340 1.00 27.02 80 ALA A N 1
ATOM 612 C CA . ALA A 1 85 ? -9.714 61.760 67.736 1.00 27.52 80 ALA A CA 1
ATOM 613 C C . ALA A 1 85 ? -10.533 60.490 67.928 1.00 29.30 80 ALA A C 1
ATOM 614 O O . ALA A 1 85 ? -10.073 59.510 68.569 1.00 31.25 80 ALA A O 1
ATOM 616 N N . GLY A 1 86 ? -11.749 60.542 67.386 1.00 29.83 81 GLY A N 1
ATOM 617 C CA . GLY A 1 86 ? -12.705 59.433 67.470 1.00 32.30 81 GLY A CA 1
ATOM 618 C C . GLY A 1 86 ? -12.097 58.181 66.882 1.00 33.62 81 GLY A C 1
ATOM 619 O O . GLY A 1 86 ? -12.168 57.085 67.467 1.00 35.47 81 GLY A O 1
ATOM 620 N N . ILE A 1 87 ? -11.508 58.357 65.705 1.00 32.58 82 ILE A N 1
ATOM 621 C CA . ILE A 1 87 ? -10.869 57.264 64.955 1.00 33.94 82 ILE A CA 1
ATOM 622 C C . ILE A 1 87 ? -9.776 56.627 65.795 1.00 34.33 82 ILE A C 1
ATOM 623 O O . ILE A 1 87 ? -9.690 55.397 65.891 1.00 36.57 82 ILE A O 1
ATOM 628 N N . TYR A 1 88 ? -8.959 57.489 66.394 1.00 33.57 83 TYR A N 1
ATOM 629 C CA . TYR A 1 88 ? -7.836 57.069 67.223 1.00 32.68 83 TYR A CA 1
ATOM 630 C C . TYR A 1 88 ? -8.356 56.204 68.376 1.00 34.97 83 TYR A C 1
ATOM 631 O O . TYR A 1 88 ? -7.793 55.115 68.678 1.00 35.78 83 TYR A O 1
ATOM 640 N N . ARG A 1 89 ? -9.412 56.721 69.011 1.00 33.93 84 ARG A N 1
ATOM 641 C CA . ARG A 1 89 ? -9.980 56.048 70.174 1.00 34.90 84 ARG A CA 1
ATOM 642 C C . ARG A 1 89 ? -10.480 54.672 69.756 1.00 37.73 84 ARG A C 1
ATOM 643 O O . ARG A 1 89 ? -10.271 53.677 70.485 1.00 39.74 84 ARG A O 1
ATOM 651 N N . ALA A 1 90 ? -11.154 54.628 68.616 1.00 38.66 85 ALA A N 1
ATOM 652 C CA . ALA A 1 90 ? -11.718 53.363 68.118 1.00 41.28 85 ALA A CA 1
ATOM 653 C C . ALA A 1 90 ? -10.614 52.371 67.853 1.00 43.53 85 ALA A C 1
ATOM 654 O O . ALA A 1 90 ? -10.730 51.204 68.194 1.00 43.47 85 ALA A O 1
ATOM 656 N N . ALA A 1 91 ? -9.520 52.849 67.278 1.00 42.85 86 ALA A N 1
ATOM 657 C CA . ALA A 1 91 ? -8.352 52.012 66.983 1.00 34.48 86 ALA A CA 1
ATOM 658 C C . ALA A 1 91 ? -7.777 51.422 68.287 1.00 42.14 86 ALA A C 1
ATOM 659 O O . ALA A 1 91 ? -7.497 50.225 68.351 1.00 43.97 86 ALA A O 1
ATOM 661 N N . ARG A 1 92 ? -7.657 52.287 69.312 1.00 45.28 87 ARG A N 1
ATOM 662 C CA . ARG A 1 92 ? -7.104 51.830 70.548 1.00 50.32 87 ARG A CA 1
ATOM 663 C C . ARG A 1 92 ? -8.028 50.781 71.176 1.00 50.64 87 ARG A C 1
ATOM 664 O O . ARG A 1 92 ? -7.533 49.740 71.698 1.00 51.52 87 ARG A O 1
ATOM 672 N N . ARG A 1 93 ? -9.332 51.004 71.107 1.00 53.74 88 ARG A N 1
ATOM 673 C CA . ARG A 1 93 ? -10.273 50.064 71.680 1.00 59.39 88 ARG A CA 1
ATOM 674 C C . ARG A 1 93 ? -10.246 48.746 70.921 1.00 58.50 88 ARG A C 1
ATOM 675 O O . ARG A 1 93 ? -10.546 47.755 71.539 1.00 60.42 88 ARG A O 1
ATOM 683 N N . ALA A 1 94 ? -10.009 48.747 69.599 1.00 57.92 89 ALA A N 1
ATOM 684 C CA . ALA A 1 94 ? -9.885 47.546 68.857 1.00 56.68 89 ALA A CA 1
ATOM 685 C C . ALA A 1 94 ? -8.601 46.790 69.160 1.00 56.35 89 ALA A C 1
ATOM 686 O O . ALA A 1 94 ? -8.394 45.824 68.515 1.00 59.36 89 ALA A O 1
ATOM 688 N N . GLY A 1 95 ? -7.722 47.274 70.031 1.00 55.47 90 GLY A N 1
ATOM 689 C CA . GLY A 1 95 ? -6.410 46.654 70.210 1.00 57.33 90 GLY A CA 1
ATOM 690 C C . GLY A 1 95 ? -5.466 46.862 69.032 1.00 56.22 90 GLY A C 1
ATOM 691 O O . GLY A 1 95 ? -4.546 46.072 68.822 1.00 54.47 90 GLY A O 1
ATOM 692 N N . GLU A 1 96 ? -5.693 47.920 68.258 1.00 54.33 91 GLU A N 1
ATOM 693 C CA . GLU A 1 96 ? -4.809 48.280 67.153 1.00 56.48 91 GLU A CA 1
ATOM 694 C C . GLU A 1 96 ? -3.828 49.347 67.610 1.00 55.68 91 GLU A C 1
ATOM 695 O O . GLU A 1 96 ? -4.054 50.015 68.619 1.00 51.22 91 GLU A O 1
ATOM 701 N N . THR A 1 97 ? -2.743 49.508 66.862 1.00 57.38 92 THR A N 1
ATOM 702 C CA . THR A 1 97 ? -1.789 50.584 67.119 1.00 58.35 92 THR A CA 1
ATOM 703 C C . THR A 1 97 ? -1.802 51.575 65.953 1.00 56.30 92 THR A C 1
ATOM 704 O O . THR A 1 97 ? -1.801 51.182 64.788 1.00 51.65 92 THR A O 1
ATOM 708 N N . VAL A 1 98 ? -1.850 52.861 66.279 1.00 52.00 93 VAL A N 1
ATOM 709 C CA . VAL A 1 98 ? -1.779 53.915 65.275 1.00 49.47 93 VAL A CA 1
ATOM 710 C C . VAL A 1 98 ? -0.502 54.692 65.538 1.00 44.97 93 VAL A C 1
ATOM 711 O O . VAL A 1 98 ? -0.311 55.223 66.628 1.00 48.08 93 VAL A O 1
ATOM 715 N N . ARG A 1 99 ? 0.380 54.744 64.545 1.00 39.96 94 ARG A N 1
ATOM 716 C CA . ARG A 1 99 ? 1.671 55.403 64.715 1.00 45.17 94 ARG A CA 1
ATOM 717 C C . ARG A 1 99 ? 1.576 56.927 64.678 1.00 36.61 94 ARG A C 1
ATOM 718 O O . ARG A 1 99 ? 2.314 57.600 65.393 1.00 42.84 94 ARG A O 1
ATOM 726 N N . SER A 1 100 ? 0.674 57.462 63.858 1.00 21.79 95 SER A N 1
ATOM 727 C CA . SER A 1 100 ? 0.520 58.918 63.717 1.00 28.89 95 SER A CA 1
ATOM 728 C C . SER A 1 100 ? -0.938 59.377 63.812 1.00 30.24 95 SER A C 1
ATOM 729 O O . SER A 1 100 ? -1.771 58.964 63.012 1.00 32.16 95 SER A O 1
ATOM 732 N N . ILE A 1 101 ? -1.227 60.251 64.778 1.00 29.70 96 ILE A N 1
ATOM 733 C CA . ILE A 1 101 ? -2.518 60.884 64.915 1.00 31.30 96 ILE A CA 1
ATOM 734 C C . ILE A 1 101 ? -2.867 61.701 63.688 1.00 27.93 96 ILE A C 1
ATOM 735 O O . ILE A 1 101 ? -4.033 61.822 63.390 1.00 26.62 96 ILE A O 1
ATOM 740 N N . ASN A 1 102 ? -1.885 62.224 62.958 1.00 28.46 97 ASN A N 1
ATOM 741 C CA . ASN A 1 102 ? -2.169 62.927 61.723 1.00 28.15 97 ASN A CA 1
ATOM 742 C C . ASN A 1 102 ? -2.612 61.998 60.625 1.00 27.78 97 ASN A C 1
ATOM 743 O O . ASN A 1 102 ? -3.411 62.455 59.812 1.00 25.38 97 ASN A O 1
ATOM 748 N N . ASP A 1 103 ? -2.288 60.704 60.695 1.00 27.98 98 ASP A N 1
ATOM 749 C CA . ASP A 1 103 ? -2.920 59.748 59.770 1.00 28.43 98 ASP A CA 1
ATOM 750 C C . ASP A 1 103 ? -4.413 59.663 60.020 1.00 27.81 98 ASP A C 1
ATOM 751 O O . ASP A 1 103 ? -5.178 59.649 59.069 1.00 28.00 98 ASP A O 1
ATOM 756 N N . CYS A 1 104 ? -4.855 59.728 61.253 1.00 23.97 99 CYS A N 1
ATOM 757 C CA . CYS A 1 104 ? -6.266 59.754 61.579 1.00 18.97 99 CYS A CA 1
ATOM 758 C C . CYS A 1 104 ? -6.941 61.034 61.088 1.00 22.88 99 CYS A C 1
ATOM 759 O O . CYS A 1 104 ? -8.047 60.957 60.571 1.00 24.11 99 CYS A O 1
ATOM 762 N N . LEU A 1 105 ? -6.269 62.143 61.135 1.00 24.79 100 LEU A N 1
ATOM 763 C CA . LEU A 1 105 ? -6.758 63.398 60.623 1.00 25.64 100 LEU A CA 1
ATOM 764 C C . LEU A 1 105 ? -6.973 63.325 59.106 1.00 24.34 100 LEU A C 1
ATOM 765 O O . LEU A 1 105 ? -8.051 63.707 58.585 1.00 25.94 100 LEU A O 1
ATOM 770 N N . ILE A 1 106 ? -5.949 62.823 58.435 1.00 24.12 101 ILE A N 1
ATOM 771 C CA . ILE A 1 106 ? -5.962 62.669 56.989 1.00 25.15 101 ILE A CA 1
ATOM 772 C C . ILE A 1 106 ? -7.122 61.737 56.594 1.00 25.89 101 ILE A C 1
ATOM 773 O O . ILE A 1 106 ? -7.867 62.029 55.642 1.00 24.87 101 ILE A O 1
ATOM 778 N N . ALA A 1 107 ? -7.270 60.648 57.310 1.00 26.14 102 ALA A N 1
ATOM 779 C CA . ALA A 1 107 ? -8.341 59.710 56.981 1.00 27.41 102 ALA A CA 1
ATOM 780 C C . ALA A 1 107 ? -9.693 60.319 57.221 1.00 25.98 102 ALA A C 1
ATOM 781 O O . ALA A 1 107 ? -10.570 60.113 56.381 1.00 27.33 102 ALA A O 1
ATOM 783 N N . ALA A 1 108 ? -9.846 61.115 58.268 1.00 26.41 103 ALA A N 1
ATOM 784 C CA . ALA A 1 108 ? -11.094 61.832 58.511 1.00 27.30 103 ALA A CA 1
ATOM 785 C C . ALA A 1 108 ? -11.427 62.726 57.343 1.00 26.56 103 ALA A C 1
ATOM 786 O O . ALA A 1 108 ? -12.587 62.786 56.900 1.00 27.60 103 ALA A O 1
ATOM 788 N N . LEU A 1 109 ? -10.404 63.468 56.892 1.00 28.19 104 LEU A N 1
ATOM 789 C CA . LEU A 1 109 ? -10.538 64.394 55.778 1.00 29.60 104 LEU A CA 1
ATOM 790 C C . LEU A 1 109 ? -11.045 63.642 54.530 1.00 28.39 104 LEU A C 1
ATOM 791 O O . LEU A 1 109 ? -11.978 64.062 53.825 1.00 28.54 104 LEU A O 1
ATOM 796 N N . ALA A 1 110 ? -10.403 62.510 54.308 1.00 28.40 105 ALA A N 1
ATOM 797 C CA . ALA A 1 110 ? -10.688 61.675 53.134 1.00 29.21 105 ALA A CA 1
ATOM 798 C C . ALA A 1 110 ? -12.114 61.171 53.169 1.00 30.97 105 ALA A C 1
ATOM 799 O O . ALA A 1 110 ? -12.812 61.206 52.184 1.00 30.55 105 ALA A O 1
ATOM 801 N N . ILE A 1 111 ? -12.537 60.745 54.348 1.00 29.71 106 ILE A N 1
ATOM 802 C CA . ILE A 1 111 ? -13.893 60.206 54.518 1.00 29.62 106 ILE A CA 1
ATOM 803 C C . ILE A 1 111 ? -14.898 61.338 54.268 1.00 30.33 106 ILE A C 1
ATOM 804 O O . ILE A 1 111 ? -15.908 61.118 53.548 1.00 31.07 106 ILE A O 1
ATOM 809 N N . ARG A 1 112 ? -14.585 62.526 54.784 1.00 28.54 107 ARG A N 1
ATOM 810 C CA . ARG A 1 112 ? -15.528 63.630 54.637 1.00 29.93 107 ARG A CA 1
ATOM 811 C C . ARG A 1 112 ? -15.641 63.999 53.166 1.00 30.14 107 ARG A C 1
ATOM 812 O O . ARG A 1 112 ? -16.758 64.286 52.706 1.00 29.63 107 ARG A O 1
ATOM 820 N N . HIS A 1 113 ? -14.528 64.013 52.430 1.00 29.25 108 HIS A N 1
ATOM 821 C CA . HIS A 1 113 ? -14.566 64.413 51.052 1.00 30.08 108 HIS A CA 1
ATOM 822 C C . HIS A 1 113 ? -15.033 63.316 50.107 1.00 31.89 108 HIS A C 1
ATOM 823 O O . HIS A 1 113 ? -15.232 63.588 48.958 1.00 33.04 108 HIS A O 1
ATOM 830 N N . GLY A 1 114 ? -15.108 62.074 50.582 1.00 32.24 109 GLY A N 1
ATOM 831 C CA . GLY A 1 114 ? -15.342 60.929 49.703 1.00 32.85 109 GLY A CA 1
ATOM 832 C C . GLY A 1 114 ? -14.149 60.622 48.806 1.00 31.76 109 GLY A C 1
ATOM 833 O O . GLY A 1 114 ? -14.311 60.137 47.682 1.00 33.04 109 GLY A O 1
ATOM 834 N N . ALA A 1 115 ? -12.949 60.901 49.309 1.00 32.22 110 ALA A N 1
ATOM 835 C CA . ALA A 1 115 ? -11.723 60.708 48.551 1.00 32.37 110 ALA A CA 1
ATOM 836 C C . ALA A 1 115 ? -11.100 59.389 48.941 1.00 32.62 110 ALA A C 1
ATOM 837 O O . ALA A 1 115 ? -11.207 58.957 50.089 1.00 34.99 110 ALA A O 1
ATOM 839 N N . ARG A 1 116 ? -10.450 58.738 47.987 1.00 32.57 111 ARG A N 1
ATOM 840 C CA . ARG A 1 116 ? -9.713 57.529 48.306 1.00 35.74 111 ARG A CA 1
ATOM 841 C C . ARG A 1 116 ? -8.243 57.871 48.475 1.00 31.09 111 ARG A C 1
ATOM 842 O O . ARG A 1 116 ? -7.743 58.804 47.864 1.00 34.48 111 ARG A O 1
ATOM 850 N N . ILE A 1 117 ? -7.569 57.116 49.334 1.00 27.24 112 ILE A N 1
ATOM 851 C CA . ILE A 1 117 ? -6.186 57.386 49.693 1.00 30.01 112 ILE A CA 1
ATOM 852 C C . ILE A 1 117 ? -5.280 56.246 49.237 1.00 31.04 112 ILE A C 1
ATOM 853 O O . ILE A 1 117 ? -5.552 55.064 49.507 1.00 33.27 112 ILE A O 1
ATOM 858 N N . VAL A 1 118 ? -4.224 56.623 48.521 1.00 29.47 113 VAL A N 1
ATOM 859 C CA . VAL A 1 118 ? -3.211 55.705 48.026 1.00 30.23 113 VAL A CA 1
ATOM 860 C C . VAL A 1 118 ? -2.003 55.858 48.931 1.00 28.45 113 VAL A C 1
ATOM 861 O O . VAL A 1 118 ? -1.479 56.961 49.098 1.00 29.16 113 VAL A O 1
ATOM 865 N N . HIS A 1 119 ? -1.562 54.753 49.521 1.00 28.13 114 HIS A N 1
ATOM 866 C CA . HIS A 1 119 ? -0.571 54.817 50.583 1.00 29.37 114 HIS A CA 1
ATOM 867 C C . HIS A 1 119 ? 0.272 53.556 50.685 1.00 30.52 114 HIS A C 1
ATOM 868 O O . HIS A 1 119 ? -0.007 52.542 50.035 1.00 30.18 114 HIS A O 1
ATOM 875 N N . ARG A 1 120 ? 1.298 53.640 51.526 1.00 32.22 115 ARG A N 1
ATOM 876 C CA . ARG A 1 120 ? 1.973 52.469 52.050 1.00 36.37 115 ARG A CA 1
ATOM 877 C C . ARG A 1 120 ? 2.266 52.689 53.539 1.00 35.20 115 ARG A C 1
ATOM 878 O O . ARG A 1 120 ? 3.419 52.753 53.965 1.00 35.45 115 ARG A O 1
ATOM 886 N N . ASP A 1 121 ? 1.191 52.822 54.313 1.00 33.47 116 ASP A N 1
ATOM 887 C CA . ASP A 1 121 ? 1.254 52.995 55.761 1.00 35.96 116 ASP A CA 1
ATOM 888 C C . ASP A 1 121 ? 0.165 52.141 56.440 1.00 36.00 116 ASP A C 1
ATOM 889 O O . ASP A 1 121 ? -1.023 52.308 56.159 1.00 34.15 116 ASP A O 1
ATOM 894 N N . ALA A 1 122 ? 0.590 51.243 57.335 1.00 37.40 117 ALA A N 1
ATOM 895 C CA . ALA A 1 122 ? -0.262 50.362 58.088 1.00 40.05 117 ALA A CA 1
ATOM 896 C C . ALA A 1 122 ? -1.350 51.102 58.815 1.00 37.46 117 ALA A C 1
ATOM 897 O O . ALA A 1 122 ? -2.366 50.500 59.079 1.00 38.16 117 ALA A O 1
ATOM 899 N N . ASP A 1 123 ? -1.152 52.389 59.103 1.00 36.29 118 ASP A N 1
ATOM 900 C CA . ASP A 1 123 ? -2.168 53.176 59.794 1.00 35.84 118 ASP A CA 1
ATOM 901 C C . ASP A 1 123 ? -3.447 53.202 58.957 1.00 31.10 118 ASP A C 1
ATOM 902 O O . ASP A 1 123 ? -4.546 53.053 59.500 1.00 32.09 118 ASP A O 1
ATOM 907 N N . PHE A 1 124 ? -3.359 53.413 57.643 1.00 31.93 119 PHE A N 1
ATOM 908 C CA . PHE A 1 124 ? -4.520 53.436 56.828 1.00 32.32 119 PHE A CA 1
ATOM 909 C C . PHE A 1 124 ? -5.190 52.103 56.690 1.00 33.84 119 PHE A C 1
ATOM 910 O O . PHE A 1 124 ? -6.431 52.056 56.645 1.00 33.41 119 PHE A O 1
ATOM 918 N N . ASP A 1 125 ? -4.430 51.040 56.744 1.00 35.31 120 ASP A N 1
ATOM 919 C CA . ASP A 1 125 ? -4.980 49.662 56.814 1.00 39.15 120 ASP A CA 1
ATOM 920 C C . ASP A 1 125 ? -5.803 49.500 58.088 1.00 37.71 120 ASP A C 1
ATOM 921 O O . ASP A 1 125 ? -6.947 49.004 58.030 1.00 37.32 120 ASP A O 1
ATOM 926 N N . VAL A 1 126 ? -5.242 49.963 59.224 1.00 38.68 121 VAL A N 1
ATOM 927 C CA . VAL A 1 126 ? -5.946 49.926 60.476 1.00 40.51 121 VAL A CA 1
ATOM 928 C C . VAL A 1 126 ? -7.286 50.710 60.367 1.00 37.85 121 VAL A C 1
ATOM 929 O O . VAL A 1 126 ? -8.349 50.276 60.808 1.00 35.63 121 VAL A O 1
ATOM 933 N N . ILE A 1 127 ? -7.212 51.907 59.797 1.00 35.91 122 ILE A N 1
ATOM 934 C CA . ILE A 1 127 ? -8.328 52.801 59.811 1.00 35.87 122 ILE A CA 1
ATOM 935 C C . ILE A 1 127 ? -9.416 52.324 58.866 1.00 36.29 122 ILE A C 1
ATOM 936 O O . ILE A 1 127 ? -10.590 52.557 59.195 1.00 35.69 122 ILE A O 1
ATOM 941 N N . ALA A 1 128 ? -9.087 51.642 57.773 1.00 35.90 123 ALA A N 1
ATOM 942 C CA . ALA A 1 128 ? -10.117 51.168 56.886 1.00 37.59 123 ALA A CA 1
ATOM 943 C C . ALA A 1 128 ? -10.909 50.029 57.470 1.00 40.22 123 ALA A C 1
ATOM 944 O O . ALA A 1 128 ? -11.996 49.853 57.010 1.00 40.00 123 ALA A O 1
ATOM 946 N N . ARG A 1 129 ? -10.356 49.267 58.421 1.00 38.01 124 ARG A N 1
ATOM 947 C CA . ARG A 1 129 ? -11.151 48.287 59.136 1.00 37.47 124 ARG A CA 1
ATOM 948 C C . ARG A 1 129 ? -12.240 48.962 59.981 1.00 43.66 124 ARG A C 1
ATOM 949 O O . ARG A 1 129 ? -13.327 48.427 60.048 1.00 51.53 124 ARG A O 1
ATOM 957 N N . ILE A 1 130 ? -11.970 50.112 60.592 1.00 51.07 125 ILE A N 1
ATOM 958 C CA . ILE A 1 130 ? -12.916 50.675 61.571 1.00 42.82 125 ILE A CA 1
ATOM 959 C C . ILE A 1 130 ? -13.716 51.883 61.074 1.00 42.76 125 ILE A C 1
ATOM 960 O O . ILE A 1 130 ? -14.451 52.501 61.845 1.00 41.55 125 ILE A O 1
ATOM 965 N N . THR A 1 131 ? -13.588 52.188 59.785 1.00 39.92 126 THR A N 1
ATOM 966 C CA . THR A 1 131 ? -14.300 53.290 59.150 1.00 40.97 126 THR A CA 1
ATOM 967 C C . THR A 1 131 ? -14.683 52.914 57.717 1.00 41.56 126 THR A C 1
ATOM 968 O O . THR A 1 131 ? -14.365 51.821 57.251 1.00 40.62 126 THR A O 1
ATOM 972 N N . ASN A 1 132 ? -15.342 53.841 57.025 1.00 41.13 127 ASN A N 1
ATOM 973 C CA . ASN A 1 132 ? -15.654 53.702 55.605 1.00 43.80 127 ASN A CA 1
ATOM 974 C C . ASN A 1 132 ? -14.544 54.277 54.705 1.00 40.58 127 ASN A C 1
ATOM 975 O O . ASN A 1 132 ? -14.786 54.576 53.534 1.00 39.41 127 ASN A O 1
ATOM 980 N N . LEU A 1 133 ? -13.332 54.425 55.243 1.00 37.62 128 LEU A N 1
ATOM 981 C CA . LEU A 1 133 ? -12.208 54.959 54.477 1.00 35.94 128 LEU A CA 1
ATOM 982 C C . LEU A 1 133 ? -11.929 54.083 53.261 1.00 36.18 128 LEU A C 1
ATOM 983 O O . LEU A 1 133 ? -11.801 52.865 53.384 1.00 36.32 128 LEU A O 1
ATOM 988 N N . GLN A 1 134 ? -11.844 54.716 52.095 1.00 36.56 129 GLN A N 1
ATOM 989 C CA . GLN A 1 134 ? -11.473 54.038 50.858 1.00 39.07 129 GLN A CA 1
ATOM 990 C C . GLN A 1 134 ? -9.957 54.139 50.721 1.00 38.97 129 GLN A C 1
ATOM 991 O O . GLN A 1 134 ? -9.435 55.160 50.289 1.00 41.39 129 GLN A O 1
ATOM 997 N N . ALA A 1 135 ? -9.245 53.088 51.113 1.00 41.28 130 ALA A N 1
ATOM 998 C CA . ALA A 1 135 ? -7.785 53.130 51.132 1.00 41.44 130 ALA A CA 1
ATOM 999 C C . ALA A 1 135 ? -7.221 52.052 50.229 1.00 39.24 130 ALA A C 1
ATOM 1000 O O . ALA A 1 135 ? -7.698 50.921 50.236 1.00 40.17 130 ALA A O 1
ATOM 1002 N N . ALA A 1 136 ? -6.200 52.414 49.464 1.00 34.20 131 ALA A N 1
ATOM 1003 C CA . ALA A 1 136 ? -5.531 51.490 48.567 1.00 36.04 131 ALA A CA 1
ATOM 1004 C C . ALA A 1 136 ? -4.079 51.356 49.007 1.00 34.27 131 ALA A C 1
ATOM 1005 O O . ALA A 1 136 ? -3.287 52.289 48.870 1.00 31.37 131 ALA A O 1
ATOM 1007 N N . SER A 1 137 ? -3.738 50.192 49.550 1.00 31.99 132 SER A N 1
ATOM 1008 C CA . SER A 1 137 ? -2.397 49.942 50.058 1.00 32.60 132 SER A CA 1
ATOM 1009 C C . SER A 1 137 ? -1.512 49.406 48.939 1.00 30.23 132 SER A C 1
ATOM 1010 O O . SER A 1 137 ? -1.886 48.459 48.264 1.00 24.47 132 SER A O 1
ATOM 1013 N N . PHE A 1 138 ? -0.337 50.010 48.780 1.00 30.09 133 PHE A N 1
ATOM 1014 C CA . PHE A 1 138 ? 0.688 49.522 47.863 1.00 34.75 133 PHE A CA 1
ATOM 1015 C C . PHE A 1 138 ? 1.989 49.292 48.640 1.00 39.27 133 PHE A C 1
ATOM 1016 O O . PHE A 1 138 ? 3.054 49.755 48.244 1.00 39.05 133 PHE A O 1
ATOM 1024 N N . ARG A 1 139 ? 1.889 48.561 49.752 1.00 44.83 134 ARG A N 1
ATOM 1025 C CA . ARG A 1 139 ? 3.045 48.297 50.620 1.00 51.06 134 ARG A CA 1
ATOM 1026 C C . ARG A 1 139 ? 3.913 47.164 50.082 1.00 53.39 134 ARG A C 1
ATOM 1027 O O . ARG A 1 139 ? 3.412 46.239 49.452 1.00 55.28 134 ARG A O 1
ATOM 1035 N N . SER B 2 1 ? -23.597 68.759 23.408 1.00 96.79 2 SER K N 1
ATOM 1036 C CA . SER B 2 1 ? -24.763 69.313 22.657 1.00 96.69 2 SER K CA 1
ATOM 1037 C C . SER B 2 1 ? -24.357 69.746 21.252 1.00 95.21 2 SER K C 1
ATOM 1038 O O . SER B 2 1 ? -23.324 70.390 21.071 1.00 87.21 2 SER K O 1
ATOM 1041 N N . ARG B 2 2 ? -25.180 69.393 20.268 1.00 98.63 3 ARG K N 1
ATOM 1042 C CA . ARG B 2 2 ? -24.906 69.704 18.865 1.00 102.91 3 ARG K CA 1
ATOM 1043 C C . ARG B 2 2 ? -25.022 71.205 18.618 1.00 102.38 3 ARG K C 1
ATOM 1044 O O . ARG B 2 2 ? -26.088 71.790 18.821 1.00 104.72 3 ARG K O 1
ATOM 1052 N N . THR B 2 3 ? -23.924 71.821 18.182 1.00 100.20 4 THR K N 1
ATOM 1053 C CA . THR B 2 3 ? -23.896 73.256 17.904 1.00 100.16 4 THR K CA 1
ATOM 1054 C C . THR B 2 3 ? -23.162 73.531 16.600 1.00 100.33 4 THR K C 1
ATOM 1055 O O . THR B 2 3 ? -22.125 72.925 16.323 1.00 98.75 4 THR K O 1
ATOM 1059 N N . ASN B 2 4 ? -23.707 74.449 15.808 1.00 99.06 5 ASN K N 1
ATOM 1060 C CA . ASN B 2 4 ? -23.054 74.915 14.593 1.00 102.01 5 ASN K CA 1
ATOM 1061 C C . ASN B 2 4 ? -22.395 76.264 14.880 1.00 100.67 5 ASN K C 1
ATOM 1062 O O . ASN B 2 4 ? -23.080 77.280 15.018 1.00 99.56 5 ASN K O 1
ATOM 1067 N N . ILE B 2 5 ? -21.068 76.260 14.996 1.00 95.16 6 ILE K N 1
ATOM 1068 C CA . ILE B 2 5 ? -20.301 77.495 15.166 1.00 91.05 6 ILE K CA 1
ATOM 1069 C C . ILE B 2 5 ? -19.105 77.528 14.223 1.00 85.78 6 ILE K C 1
ATOM 1070 O O . ILE B 2 5 ? -18.542 76.486 13.882 1.00 85.70 6 ILE K O 1
ATOM 1075 N N . ASP B 2 6 ? -18.731 78.734 13.804 1.00 83.33 7 ASP K N 1
ATOM 1076 C CA . ASP B 2 6 ? -17.577 78.926 12.938 1.00 79.88 7 ASP K CA 1
ATOM 1077 C C . ASP B 2 6 ? -16.308 78.583 13.706 1.00 76.52 7 ASP K C 1
ATOM 1078 O O . ASP B 2 6 ? -15.965 79.253 14.677 1.00 73.45 7 ASP K O 1
ATOM 1083 N N . ILE B 2 7 ? -15.633 77.524 13.274 1.00 76.24 8 ILE K N 1
ATOM 1084 C CA . ILE B 2 7 ? -14.323 77.171 13.803 1.00 58.18 8 ILE K CA 1
ATOM 1085 C C . ILE B 2 7 ? -13.356 77.164 12.631 1.00 59.61 8 ILE K C 1
ATOM 1086 O O . ILE B 2 7 ? -13.610 76.505 11.627 1.00 50.54 8 ILE K O 1
ATOM 1091 N N . ASP B 2 8 ? -12.260 77.909 12.761 1.00 54.62 9 ASP K N 1
ATOM 1092 C CA . ASP B 2 8 ? -11.248 77.969 11.713 1.00 57.62 9 ASP K CA 1
ATOM 1093 C C . ASP B 2 8 ? -10.754 76.560 11.440 1.00 57.57 9 ASP K C 1
ATOM 1094 O O . ASP B 2 8 ? -10.371 75.843 12.368 1.00 51.55 9 ASP K O 1
ATOM 1099 N N . ASP B 2 9 ? -10.768 76.166 10.169 1.00 57.63 10 ASP K N 1
ATOM 1100 C CA . ASP B 2 9 ? -10.446 74.794 9.794 1.00 56.60 10 ASP K CA 1
ATOM 1101 C C . ASP B 2 9 ? -9.005 74.484 10.207 1.00 52.55 10 ASP K C 1
ATOM 1102 O O . ASP B 2 9 ? -8.729 73.401 10.767 1.00 48.18 10 ASP K O 1
ATOM 1107 N N . GLU B 2 10 ? -8.118 75.467 10.016 1.00 51.67 11 GLU K N 1
ATOM 1108 C CA . GLU B 2 10 ? -6.688 75.258 10.067 1.00 54.67 11 GLU K CA 1
ATOM 1109 C C . GLU B 2 10 ? -6.181 75.146 11.490 1.00 51.42 11 GLU K C 1
ATOM 1110 O O . GLU B 2 10 ? -5.334 74.267 11.744 1.00 49.06 11 GLU K O 1
ATOM 1116 N N . LEU B 2 11 ? -6.772 75.893 12.412 1.00 51.03 12 LEU K N 1
ATOM 1117 C CA . LEU B 2 11 ? -6.406 75.792 13.818 1.00 51.96 12 LEU K CA 1
ATOM 1118 C C . LEU B 2 11 ? -6.747 74.397 14.364 1.00 48.22 12 LEU K C 1
ATOM 1119 O O . LEU B 2 11 ? -5.940 73.748 15.040 1.00 43.90 12 LEU K O 1
ATOM 1124 N N . ALA B 2 12 ? -7.979 73.974 14.085 1.00 47.04 13 ALA K N 1
ATOM 1125 C CA . ALA B 2 12 ? -8.450 72.656 14.454 1.00 46.49 13 ALA K CA 1
ATOM 1126 C C . ALA B 2 12 ? -7.531 71.599 13.838 1.00 45.31 13 ALA K C 1
ATOM 1127 O O . ALA B 2 12 ? -7.194 70.625 14.562 1.00 43.41 13 ALA K O 1
ATOM 1129 N N . ALA B 2 13 ? -7.153 71.741 12.579 1.00 44.39 14 ALA K N 1
ATOM 1130 C CA . ALA B 2 13 ? -6.279 70.771 11.973 1.00 47.02 14 ALA K CA 1
ATOM 1131 C C . ALA B 2 13 ? -4.932 70.681 12.658 1.00 46.74 14 ALA K C 1
ATOM 1132 O O . ALA B 2 13 ? -4.424 69.592 12.903 1.00 44.00 14 ALA K O 1
ATOM 1134 N N . GLU B 2 14 ? -4.401 71.833 13.032 1.00 47.59 15 GLU K N 1
ATOM 1135 C CA . GLU B 2 14 ? -3.150 71.918 13.784 1.00 49.30 15 GLU K CA 1
ATOM 1136 C C . GLU B 2 14 ? -3.259 71.183 15.128 1.00 44.62 15 GLU K C 1
ATOM 1137 O O . GLU B 2 14 ? -2.378 70.421 15.485 1.00 43.20 15 GLU K O 1
ATOM 1143 N N . VAL B 2 15 ? -4.382 71.407 15.805 1.00 41.03 16 VAL K N 1
ATOM 1144 C CA . VAL B 2 15 ? -4.660 70.766 17.065 1.00 41.98 16 VAL K CA 1
ATOM 1145 C C . VAL B 2 15 ? -4.633 69.228 16.886 1.00 42.22 16 VAL K C 1
ATOM 1146 O O . VAL B 2 15 ? -4.063 68.473 17.687 1.00 40.69 16 VAL K O 1
ATOM 1150 N N . MET B 2 16 ? -5.338 68.799 15.840 1.00 42.39 17 MET K N 1
ATOM 1151 C CA . MET B 2 16 ? -5.449 67.386 15.523 1.00 43.39 17 MET K CA 1
ATOM 1152 C C . MET B 2 16 ? -4.080 66.776 15.294 1.00 45.71 17 MET K C 1
ATOM 1153 O O . MET B 2 16 ? -3.798 65.678 15.768 1.00 47.33 17 MET K O 1
ATOM 1158 N N . ARG B 2 17 ? -3.241 67.500 14.544 1.00 49.30 18 ARG K N 1
ATOM 1159 C CA . ARG B 2 17 ? -1.899 67.055 14.229 1.00 54.60 18 ARG K CA 1
ATOM 1160 C C . ARG B 2 17 ? -1.047 66.939 15.531 1.00 52.75 18 ARG K C 1
ATOM 1161 O O . ARG B 2 17 ? -0.406 65.904 15.787 1.00 51.71 18 ARG K O 1
ATOM 1169 N N . ARG B 2 18 ? -1.109 67.967 16.365 1.00 52.78 19 ARG K N 1
ATOM 1170 C CA . ARG B 2 18 ? -0.323 67.977 17.556 1.00 53.37 19 ARG K CA 1
ATOM 1171 C C . ARG B 2 18 ? -0.773 66.921 18.560 1.00 50.10 19 ARG K C 1
ATOM 1172 O O . ARG B 2 18 ? 0.091 66.239 19.133 1.00 49.45 19 ARG K O 1
ATOM 1180 N N . PHE B 2 19 ? -2.068 66.670 18.701 1.00 46.27 20 PHE K N 1
ATOM 1181 C CA . PHE B 2 19 ? -2.521 65.710 19.715 1.00 47.21 20 PHE K CA 1
ATOM 1182 C C . PHE B 2 19 ? -2.976 64.344 19.207 1.00 47.93 20 PHE K C 1
ATOM 1183 O O . PHE B 2 19 ? -3.416 63.508 20.002 1.00 45.36 20 PHE K O 1
ATOM 1191 N N . GLY B 2 20 ? -2.835 64.101 17.905 1.00 48.94 21 GLY K N 1
ATOM 1192 C CA . GLY B 2 20 ? -3.154 62.790 17.327 1.00 49.54 21 GLY K CA 1
ATOM 1193 C C . GLY B 2 20 ? -4.633 62.457 17.396 1.00 48.45 21 GLY K C 1
ATOM 1194 O O . GLY B 2 20 ? -5.011 61.315 17.667 1.00 46.87 21 GLY K O 1
ATOM 1195 N N . LEU B 2 21 ? -5.468 63.465 17.149 1.00 45.55 22 LEU K N 1
ATOM 1196 C CA . LEU B 2 21 ? -6.917 63.314 17.183 1.00 45.09 22 LEU K CA 1
ATOM 1197 C C . LEU B 2 21 ? -7.438 63.186 15.757 1.00 45.90 22 LEU K C 1
ATOM 1198 O O . LEU B 2 21 ? -6.848 63.739 14.830 1.00 45.75 22 LEU K O 1
ATOM 1203 N N . THR B 2 22 ? -8.539 62.458 15.588 1.00 46.38 23 THR K N 1
ATOM 1204 C CA . THR B 2 22 ? -9.075 62.164 14.253 1.00 45.99 23 THR K CA 1
ATOM 1205 C C . THR B 2 22 ? -10.239 63.068 13.831 1.00 45.46 23 THR K C 1
ATOM 1206 O O . THR B 2 22 ? -10.665 63.023 12.674 1.00 43.69 23 THR K O 1
ATOM 1210 N N . THR B 2 23 ? -10.754 63.881 14.753 1.00 44.64 24 THR K N 1
ATOM 1211 C CA . THR B 2 23 ? -11.896 64.750 14.459 1.00 44.73 24 THR K CA 1
ATOM 1212 C C . THR B 2 23 ? -11.731 66.137 15.069 1.00 42.31 24 THR K C 1
ATOM 1213 O O . THR B 2 23 ? -11.043 66.307 16.076 1.00 40.09 24 THR K O 1
ATOM 1217 N N . LYS B 2 24 ? -12.388 67.118 14.454 1.00 40.24 25 LYS K N 1
ATOM 1218 C CA . LYS B 2 24 ? -12.343 68.489 14.921 1.00 40.45 25 LYS K CA 1
ATOM 1219 C C . LYS B 2 24 ? -13.078 68.634 16.243 1.00 27.16 25 LYS K C 1
ATOM 1220 O O . LYS B 2 24 ? -12.617 69.386 17.103 1.00 34.70 25 LYS K O 1
ATOM 1226 N N . ARG B 2 25 ? -14.166 67.888 16.405 1.00 27.80 26 ARG K N 1
ATOM 1227 C CA . ARG B 2 25 ? -14.942 67.959 17.645 1.00 36.24 26 ARG K CA 1
ATOM 1228 C C . ARG B 2 25 ? -14.088 67.509 18.831 1.00 41.55 26 ARG K C 1
ATOM 1229 O O . ARG B 2 25 ? -14.103 68.120 19.881 1.00 42.53 26 ARG K O 1
ATOM 1237 N N . ALA B 2 26 ? -13.337 66.430 18.624 1.00 42.35 27 ALA K N 1
ATOM 1238 C CA . ALA B 2 26 ? -12.452 65.920 19.669 1.00 42.60 27 ALA K CA 1
ATOM 1239 C C . ALA B 2 26 ? -11.374 66.946 20.036 1.00 43.37 27 ALA K C 1
ATOM 1240 O O . ALA B 2 26 ? -11.122 67.204 21.204 1.00 44.57 27 ALA K O 1
ATOM 1242 N N . ALA B 2 27 ? -10.843 67.580 19.012 1.00 40.73 28 ALA K N 1
ATOM 1243 C CA . ALA B 2 27 ? -9.791 68.577 19.123 1.00 41.55 28 ALA K CA 1
ATOM 1244 C C . ALA B 2 27 ? -10.277 69.752 19.986 1.00 38.04 28 ALA K C 1
ATOM 1245 O O . ALA B 2 27 ? -9.613 70.216 20.929 1.00 28.00 28 ALA K O 1
ATOM 1247 N N . VAL B 2 28 ? -11.448 70.218 19.626 1.00 31.64 29 VAL K N 1
ATOM 1248 C CA . VAL B 2 28 ? -12.071 71.359 20.318 1.00 42.12 29 VAL K CA 1
ATOM 1249 C C . VAL B 2 28 ? -12.323 70.998 21.761 1.00 42.99 29 VAL K C 1
ATOM 1250 O O . VAL B 2 28 ? -12.057 71.826 22.652 1.00 42.67 29 VAL K O 1
ATOM 1254 N N . ASP B 2 29 ? -12.817 69.764 21.985 1.00 43.89 30 ASP K N 1
ATOM 1255 C CA . ASP B 2 29 ? -13.081 69.287 23.346 1.00 45.11 30 ASP K CA 1
ATOM 1256 C C . ASP B 2 29 ? -11.797 69.327 24.182 1.00 43.91 30 ASP K C 1
ATOM 1257 O O . ASP B 2 29 ? -11.786 69.788 25.324 1.00 45.19 30 ASP K O 1
ATOM 1262 N N . LEU B 2 30 ? -10.721 68.835 23.575 1.00 42.21 31 LEU K N 1
ATOM 1263 C CA . LEU B 2 30 ? -9.440 68.761 24.247 1.00 42.62 31 LEU K CA 1
ATOM 1264 C C . LEU B 2 30 ? -8.958 70.170 24.607 1.00 40.79 31 LEU K C 1
ATOM 1265 O O . LEU B 2 30 ? -8.479 70.402 25.740 1.00 41.19 31 LEU K O 1
ATOM 1270 N N . ALA B 2 31 ? -9.112 71.086 23.651 1.00 36.46 32 ALA K N 1
ATOM 1271 C CA . ALA B 2 31 ? -8.672 72.458 23.861 1.00 36.78 32 ALA K CA 1
ATOM 1272 C C . ALA B 2 31 ? -9.482 73.079 25.011 1.00 31.55 32 ALA K C 1
ATOM 1273 O O . ALA B 2 31 ? -8.919 73.777 25.829 1.00 27.92 32 ALA K O 1
ATOM 1275 N N . LEU B 2 32 ? -10.788 72.802 25.076 1.00 26.90 33 LEU K N 1
ATOM 1276 C CA . LEU B 2 32 ? -11.581 73.381 26.119 1.00 34.77 33 LEU K CA 1
ATOM 1277 C C . LEU B 2 32 ? -11.140 72.813 27.502 1.00 38.21 33 LEU K C 1
ATOM 1278 O O . LEU B 2 32 ? -10.995 73.516 28.489 1.00 39.38 33 LEU K O 1
ATOM 1283 N N . ARG B 2 33 ? -10.889 71.526 27.480 1.00 38.91 34 ARG K N 1
ATOM 1284 C CA . ARG B 2 33 ? -10.592 70.814 28.741 1.00 44.31 34 ARG K CA 1
ATOM 1285 C C . ARG B 2 33 ? -9.266 71.244 29.295 1.00 46.09 34 ARG K C 1
ATOM 1286 O O . ARG B 2 33 ? -9.198 71.469 30.516 1.00 48.76 34 ARG K O 1
ATOM 1294 N N . ARG B 2 34 ? -8.281 71.458 28.433 1.00 43.99 35 ARG K N 1
ATOM 1295 C CA . ARG B 2 34 ? -6.981 71.961 28.881 1.00 46.12 35 ARG K CA 1
ATOM 1296 C C . ARG B 2 34 ? -7.121 73.325 29.550 1.00 44.16 35 ARG K C 1
ATOM 1297 O O . ARG B 2 34 ? -6.504 73.534 30.592 1.00 45.66 35 ARG K O 1
ATOM 1305 N N . LEU B 2 35 ? -7.945 74.227 29.001 1.00 44.28 36 LEU K N 1
ATOM 1306 C CA . LEU B 2 35 ? -8.249 75.462 29.647 1.00 49.16 36 LEU K CA 1
ATOM 1307 C C . LEU B 2 35 ? -8.679 75.413 31.108 1.00 51.53 36 LEU K C 1
ATOM 1308 O O . LEU B 2 35 ? -8.406 76.360 31.819 1.00 53.42 36 LEU K O 1
ATOM 1313 N N . VAL B 2 36 ? -9.374 74.363 31.535 1.00 53.08 37 VAL K N 1
ATOM 1314 C CA . VAL B 2 36 ? -9.862 74.289 32.921 1.00 54.25 37 VAL K CA 1
ATOM 1315 C C . VAL B 2 36 ? -9.314 73.077 33.676 1.00 52.94 37 VAL K C 1
ATOM 1316 O O . VAL B 2 36 ? -9.809 72.736 34.754 1.00 59.29 37 VAL K O 1
ATOM 1320 N N . GLY B 2 37 ? -8.283 72.443 33.119 1.00 48.21 38 GLY K N 1
ATOM 1321 C CA . GLY B 2 37 ? -7.667 71.269 33.730 1.00 46.53 38 GLY K CA 1
ATOM 1322 C C . GLY B 2 37 ? -6.489 71.636 34.614 1.00 45.19 38 GLY K C 1
ATOM 1323 O O . GLY B 2 37 ? -6.300 72.806 34.960 1.00 43.41 38 GLY K O 1
ATOM 1324 N N . SER B 2 38 ? -5.695 70.625 34.958 1.00 40.69 39 SER K N 1
ATOM 1325 C CA . SER B 2 38 ? -4.552 70.764 35.863 1.00 39.10 39 SER K CA 1
ATOM 1326 C C . SER B 2 38 ? -3.524 71.787 35.368 1.00 35.24 39 SER K C 1
ATOM 1327 O O . SER B 2 38 ? -3.176 71.786 34.190 1.00 35.82 39 SER K O 1
ATOM 1330 N N . PRO B 2 39 ? -3.024 72.655 36.270 1.00 33.06 40 PRO K N 1
ATOM 1331 C CA . PRO B 2 39 ? -1.946 73.575 35.886 1.00 30.47 40 PRO K CA 1
ATOM 1332 C C . PRO B 2 39 ? -0.562 72.912 35.821 1.00 27.10 40 PRO K C 1
ATOM 1333 O O . PRO B 2 39 ? 0.379 73.508 35.299 1.00 26.62 40 PRO K O 1
ATOM 1337 N N . LEU B 2 40 ? -0.435 71.695 36.349 1.00 25.65 41 LEU K N 1
ATOM 1338 C CA . LEU B 2 40 ? 0.839 70.984 36.344 1.00 25.55 41 LEU K CA 1
ATOM 1339 C C . LEU B 2 40 ? 0.932 70.079 35.122 1.00 26.82 41 LEU K C 1
ATOM 1340 O O . LEU B 2 40 ? 0.103 69.180 34.940 1.00 28.38 41 LEU K O 1
ATOM 1345 N N . SER B 2 41 ? 1.939 70.321 34.285 1.00 27.05 42 SER K N 1
ATOM 1346 C CA . SER B 2 41 ? 2.124 69.543 33.059 1.00 28.00 42 SER K CA 1
ATOM 1347 C C . SER B 2 41 ? 2.542 68.122 33.381 1.00 29.01 42 SER K C 1
ATOM 1348 O O . SER B 2 41 ? 3.139 67.857 34.428 1.00 27.64 42 SER K O 1
ATOM 1351 N N . ARG B 2 42 ? 2.227 67.210 32.466 1.00 29.63 43 ARG K N 1
ATOM 1352 C CA . ARG B 2 42 ? 2.661 65.826 32.595 1.00 30.50 43 ARG K CA 1
ATOM 1353 C C . ARG B 2 42 ? 4.182 65.776 32.796 1.00 29.46 43 ARG K C 1
ATOM 1354 O O . ARG B 2 42 ? 4.672 65.008 33.618 1.00 29.30 43 ARG K O 1
ATOM 1362 N N . GLU B 2 43 ? 4.880 66.605 32.024 1.00 29.91 44 GLU K N 1
ATOM 1363 C CA . GLU B 2 43 ? 6.333 66.595 32.006 1.00 31.81 44 GLU K CA 1
ATOM 1364 C C . GLU B 2 43 ? 6.865 66.966 33.384 1.00 28.40 44 GLU K C 1
ATOM 1365 O O . GLU B 2 43 ? 7.794 66.304 33.905 1.00 28.51 44 GLU K O 1
ATOM 1371 N N . PHE B 2 44 ? 6.271 67.989 33.989 1.00 26.87 45 PHE K N 1
ATOM 1372 C CA . PHE B 2 44 ? 6.711 68.438 35.305 1.00 25.85 45 PHE K CA 1
ATOM 1373 C C . PHE B 2 44 ? 6.458 67.334 36.354 1.00 25.53 45 PHE K C 1
ATOM 1374 O O . PHE B 2 44 ? 7.313 67.006 37.171 1.00 25.96 45 PHE K O 1
ATOM 1382 N N . LEU B 2 45 ? 5.308 66.713 36.214 1.00 25.70 46 LEU K N 1
ATOM 1383 C CA . LEU B 2 45 ? 4.851 65.733 37.206 1.00 26.33 46 LEU K CA 1
ATOM 1384 C C . LEU B 2 45 ? 5.762 64.506 37.152 1.00 27.73 46 LEU K C 1
ATOM 1385 O O . LEU B 2 45 ? 6.232 63.972 38.160 1.00 27.95 46 LEU K O 1
ATOM 1390 N N . LEU B 2 46 ? 6.059 64.054 35.976 1.00 29.41 47 LEU K N 1
ATOM 1391 C CA . LEU B 2 46 ? 6.941 62.890 35.822 1.00 30.16 47 LEU K CA 1
ATOM 1392 C C . LEU B 2 46 ? 8.363 63.255 36.147 1.00 30.16 47 LEU K C 1
ATOM 1393 O O . LEU B 2 46 ? 9.071 62.393 36.591 1.00 33.09 47 LEU K O 1
ATOM 1398 N N . GLY B 2 47 ? 8.791 64.482 35.961 1.00 27.96 48 GLY K N 1
ATOM 1399 C CA . GLY B 2 47 ? 10.101 64.948 36.323 1.00 22.33 48 GLY K CA 1
ATOM 1400 C C . GLY B 2 47 ? 10.339 64.929 37.795 1.00 27.00 48 GLY K C 1
ATOM 1401 O O . GLY B 2 47 ? 11.467 65.027 38.160 1.00 31.44 48 GLY K O 1
ATOM 1402 N N . LEU B 2 48 ? 9.311 64.805 38.632 1.00 28.26 49 LEU K N 1
ATOM 1403 C CA . LEU B 2 48 ? 9.503 64.768 40.083 1.00 29.93 49 LEU K CA 1
ATOM 1404 C C . LEU B 2 48 ? 10.049 63.436 40.592 1.00 31.46 49 LEU K C 1
ATOM 1405 O O . LEU B 2 48 ? 10.559 63.371 41.709 1.00 30.81 49 LEU K O 1
ATOM 1410 N N . GLU B 2 49 ? 9.936 62.374 39.798 1.00 31.67 50 GLU K N 1
ATOM 1411 C CA . GLU B 2 49 ? 10.453 61.078 40.229 1.00 33.35 50 GLU K CA 1
ATOM 1412 C C . GLU B 2 49 ? 11.969 61.151 40.337 1.00 33.55 50 GLU K C 1
ATOM 1413 O O . GLU B 2 49 ? 12.652 61.460 39.363 1.00 35.15 50 GLU K O 1
ATOM 1419 N N . GLY B 2 50 ? 12.483 60.880 41.532 1.00 33.01 51 GLY K N 1
ATOM 1420 C CA . GLY B 2 50 ? 13.917 60.952 41.797 1.00 35.95 51 GLY K CA 1
ATOM 1421 C C . GLY B 2 50 ? 14.413 62.321 42.231 1.00 35.81 51 GLY K C 1
ATOM 1422 O O . GLY B 2 50 ? 15.611 62.498 42.434 1.00 36.59 51 GLY K O 1
ATOM 1423 N N . VAL B 2 51 ? 13.506 63.287 42.390 1.00 35.19 52 VAL K N 1
ATOM 1424 C CA . VAL B 2 51 ? 13.891 64.634 42.839 1.00 35.85 52 VAL K CA 1
ATOM 1425 C C . VAL B 2 51 ? 14.559 64.582 44.214 1.00 34.67 52 VAL K C 1
ATOM 1426 O O . VAL B 2 51 ? 15.429 65.390 44.520 1.00 37.09 52 VAL K O 1
ATOM 1430 N N . GLY B 2 52 ? 14.152 63.614 45.026 1.00 35.41 53 GLY K N 1
ATOM 1431 C CA . GLY B 2 52 ? 14.747 63.398 46.333 1.00 36.91 53 GLY K CA 1
ATOM 1432 C C . GLY B 2 52 ? 13.813 63.873 47.424 1.00 34.96 53 GLY K C 1
ATOM 1433 O O . GLY B 2 52 ? 12.907 64.671 47.181 1.00 33.58 53 GLY K O 1
ATOM 1434 N N . TRP B 2 53 ? 14.025 63.354 48.625 1.00 33.48 54 TRP K N 1
ATOM 1435 C CA . TRP B 2 53 ? 13.294 63.792 49.803 1.00 35.61 54 TRP K CA 1
ATOM 1436 C C . TRP B 2 53 ? 14.104 63.350 51.009 1.00 38.57 54 TRP K C 1
ATOM 1437 O O . TRP B 2 53 ? 14.118 62.168 51.363 1.00 39.74 54 TRP K O 1
ATOM 1448 N N . GLU B 2 54 ? 14.775 64.309 51.633 1.00 42.48 55 GLU K N 1
ATOM 1449 C CA . GLU B 2 54 ? 15.844 64.008 52.592 1.00 46.93 55 GLU K CA 1
ATOM 1450 C C . GLU B 2 54 ? 15.388 63.990 54.052 1.00 43.67 55 GLU K C 1
ATOM 1451 O O . GLU B 2 54 ? 16.184 63.689 54.933 1.00 49.36 55 GLU K O 1
ATOM 1457 N N . GLY B 2 55 ? 14.116 64.301 54.304 1.00 39.28 56 GLY K N 1
ATOM 1458 C CA . GLY B 2 55 ? 13.553 64.204 55.648 1.00 41.43 56 GLY K CA 1
ATOM 1459 C C . GLY B 2 55 ? 13.344 62.757 56.049 1.00 45.06 56 GLY K C 1
ATOM 1460 O O . GLY B 2 55 ? 13.659 61.837 55.288 1.00 43.32 56 GLY K O 1
ATOM 1461 N N . ASP B 2 56 ? 12.813 62.555 57.248 1.00 45.50 57 ASP K N 1
ATOM 1462 C CA . ASP B 2 56 ? 12.544 61.213 57.752 1.00 47.94 57 ASP K CA 1
ATOM 1463 C C . ASP B 2 56 ? 11.076 61.109 58.152 1.00 43.46 57 ASP K C 1
ATOM 1464 O O . ASP B 2 56 ? 10.651 61.724 59.128 1.00 43.70 57 ASP K O 1
ATOM 1469 N N . LEU B 2 57 ? 10.306 60.324 57.400 1.00 41.57 58 LEU K N 1
ATOM 1470 C CA . LEU B 2 57 ? 8.870 60.197 57.658 1.00 46.94 58 LEU K CA 1
ATOM 1471 C C . LEU B 2 57 ? 8.574 59.580 59.033 1.00 48.31 58 LEU K C 1
ATOM 1472 O O . LEU B 2 57 ? 7.517 59.832 59.614 1.00 43.24 58 LEU K O 1
ATOM 1477 N N . ASP B 2 58 ? 9.516 58.793 59.551 1.00 51.41 59 ASP K N 1
ATOM 1478 C CA . ASP B 2 58 ? 9.427 58.257 60.911 1.00 56.47 59 ASP K CA 1
ATOM 1479 C C . ASP B 2 58 ? 9.400 59.372 61.966 1.00 58.42 59 ASP K C 1
ATOM 1480 O O . ASP B 2 58 ? 8.647 59.285 62.936 1.00 60.32 59 ASP K O 1
ATOM 1485 N N . ASP B 2 59 ? 10.212 60.412 61.775 1.00 58.32 60 ASP K N 1
ATOM 1486 C CA . ASP B 2 59 ? 10.217 61.563 62.688 1.00 61.26 60 ASP K CA 1
ATOM 1487 C C . ASP B 2 59 ? 8.871 62.281 62.702 1.00 61.58 60 ASP K C 1
ATOM 1488 O O . ASP B 2 59 ? 8.384 62.675 63.765 1.00 59.66 60 ASP K O 1
ATOM 1493 N N . LEU B 2 60 ? 8.283 62.457 61.520 1.00 59.06 61 LEU K N 1
ATOM 1494 C CA . LEU B 2 60 ? 6.988 63.130 61.392 1.00 61.62 61 LEU K CA 1
ATOM 1495 C C . LEU B 2 60 ? 5.839 62.278 61.928 1.00 64.09 61 LEU K C 1
ATOM 1496 O O . LEU B 2 60 ? 4.836 62.817 62.403 1.00 66.01 61 LEU K O 1
ATOM 1501 N N . ARG B 2 61 ? 5.996 60.957 61.858 1.00 62.01 62 ARG K N 1
ATOM 1502 C CA . ARG B 2 61 ? 4.944 60.021 62.243 1.00 66.39 62 ARG K CA 1
ATOM 1503 C C . ARG B 2 61 ? 5.349 59.141 63.429 1.00 75.43 62 ARG K C 1
ATOM 1504 O O . ARG B 2 61 ? 4.927 59.399 64.556 1.00 81.05 62 ARG K O 1
ATOM 1512 N N . SER B 2 62 ? 6.171 58.122 63.178 1.00 81.38 63 SER K N 1
ATOM 1513 C CA . SER B 2 62 ? 6.531 57.143 64.206 1.00 82.30 63 SER K CA 1
ATOM 1514 C C . SER B 2 62 ? 7.512 57.725 65.222 1.00 85.99 63 SER K C 1
ATOM 1515 O O . SER B 2 62 ? 7.111 58.368 66.193 1.00 90.50 63 SER K O 1
ATOM 1518 N N . HIS C 1 1 ? -8.788 97.592 68.844 1.00 94.07 -4 HIS C N 1
ATOM 1519 C CA . HIS C 1 1 ? -9.499 98.397 69.883 1.00 97.72 -4 HIS C CA 1
ATOM 1520 C C . HIS C 1 1 ? -9.674 97.600 71.178 1.00 98.76 -4 HIS C C 1
ATOM 1521 O O . HIS C 1 1 ? -9.146 97.986 72.222 1.00 99.16 -4 HIS C O 1
ATOM 1528 N N . HIS C 1 2 ? -10.409 96.492 71.100 1.00 98.29 -3 HIS C N 1
ATOM 1529 C CA . HIS C 1 2 ? -10.676 95.646 72.265 1.00 99.94 -3 HIS C CA 1
ATOM 1530 C C . HIS C 1 2 ? -9.665 94.506 72.336 1.00 100.60 -3 HIS C C 1
ATOM 1531 O O . HIS C 1 2 ? -9.879 93.440 71.757 1.00 101.36 -3 HIS C O 1
ATOM 1538 N N . HIS C 1 3 ? -8.566 94.733 73.051 1.00 103.44 -2 HIS C N 1
ATOM 1539 C CA . HIS C 1 3 ? -7.507 93.731 73.165 1.00 108.35 -2 HIS C CA 1
ATOM 1540 C C . HIS C 1 3 ? -7.934 92.561 74.049 1.00 99.20 -2 HIS C C 1
ATOM 1541 O O . HIS C 1 3 ? -8.720 92.728 74.984 1.00 100.96 -2 HIS C O 1
ATOM 1548 N N . HIS C 1 4 ? -7.420 91.378 73.735 1.00 93.79 -1 HIS C N 1
ATOM 1549 C CA . HIS C 1 4 ? -7.606 90.210 74.584 1.00 88.59 -1 HIS C CA 1
ATOM 1550 C C . HIS C 1 4 ? -6.383 89.306 74.459 1.00 76.12 -1 HIS C C 1
ATOM 1551 O O . HIS C 1 4 ? -6.071 88.821 73.371 1.00 77.02 -1 HIS C O 1
ATOM 1558 N N . ALA C 1 5 ? -5.697 89.100 75.582 1.00 61.21 0 ALA C N 1
ATOM 1559 C CA . ALA C 1 5 ? -4.424 88.381 75.615 1.00 47.81 0 ALA C CA 1
ATOM 1560 C C . ALA C 1 5 ? -4.642 86.897 75.916 1.00 39.27 0 ALA C C 1
ATOM 1561 O O . ALA C 1 5 ? -4.378 86.436 77.027 1.00 38.56 0 ALA C O 1
ATOM 1563 N N . SER C 1 6 ? -5.107 86.146 74.920 1.00 32.83 1 SER C N 1
ATOM 1564 C CA . SER C 1 6 ? -5.503 84.754 75.148 1.00 31.36 1 SER C CA 1
ATOM 1565 C C . SER C 1 6 ? -4.341 83.867 75.584 1.00 27.32 1 SER C C 1
ATOM 1566 O O . SER C 1 6 ? -3.192 84.061 75.173 1.00 24.50 1 SER C O 1
ATOM 1569 N N . ILE C 1 7 ? -4.669 82.894 76.426 1.00 25.68 2 ILE C N 1
ATOM 1570 C CA . ILE C 1 7 ? -3.703 81.941 76.942 1.00 25.48 2 ILE C CA 1
ATOM 1571 C C . ILE C 1 7 ? -4.111 80.566 76.448 1.00 24.13 2 ILE C C 1
ATOM 1572 O O . ILE C 1 7 ? -5.181 80.070 76.772 1.00 23.30 2 ILE C O 1
ATOM 1577 N N . LEU C 1 8 ? -3.244 79.968 75.648 1.00 24.21 3 LEU C N 1
ATOM 1578 C CA . LEU C 1 8 ? -3.458 78.630 75.143 1.00 24.42 3 LEU C CA 1
ATOM 1579 C C . LEU C 1 8 ? -2.679 77.652 76.028 1.00 24.14 3 LEU C C 1
ATOM 1580 O O . LEU C 1 8 ? -1.454 77.639 76.013 1.00 24.50 3 LEU C O 1
ATOM 1585 N N . ILE C 1 9 ? -3.390 76.856 76.824 1.00 23.15 4 ILE C N 1
ATOM 1586 C CA . ILE C 1 9 ? -2.750 75.844 77.661 1.00 23.84 4 ILE C CA 1
ATOM 1587 C C . ILE C 1 9 ? -2.490 74.616 76.804 1.00 23.29 4 ILE C C 1
ATOM 1588 O O . ILE C 1 9 ? -3.407 74.061 76.218 1.00 23.82 4 ILE C O 1
ATOM 1593 N N . ASP C 1 10 ? -1.227 74.210 76.733 1.00 17.09 5 ASP C N 1
ATOM 1594 C CA . ASP C 1 10 ? -0.828 73.076 75.915 1.00 22.94 5 ASP C CA 1
ATOM 1595 C C . ASP C 1 10 ? -1.222 71.767 76.580 1.00 24.14 5 ASP C C 1
ATOM 1596 O O . ASP C 1 10 ? -1.322 71.667 77.809 1.00 24.11 5 ASP C O 1
ATOM 1601 N N . THR C 1 11 ? -1.410 70.754 75.748 1.00 24.55 6 THR C N 1
ATOM 1602 C CA . THR C 1 11 ? -1.782 69.430 76.203 1.00 25.80 6 THR C CA 1
ATOM 1603 C C . THR C 1 11 ? -0.871 68.948 77.329 1.00 25.80 6 THR C C 1
ATOM 1604 O O . THR C 1 11 ? -1.387 68.318 78.245 1.00 27.31 6 THR C O 1
ATOM 1608 N N . SER C 1 12 ? 0.411 69.298 77.233 1.00 26.11 7 SER C N 1
ATOM 1609 C CA . SER C 1 12 ? 1.416 68.846 78.166 1.00 27.19 7 SER C CA 1
ATOM 1610 C C . SER C 1 12 ? 1.138 69.340 79.575 1.00 27.44 7 SER C C 1
ATOM 1611 O O . SER C 1 12 ? 1.381 68.603 80.507 1.00 29.44 7 SER C O 1
ATOM 1614 N N . ALA C 1 13 ? 0.653 70.574 79.723 1.00 26.37 8 ALA C N 1
ATOM 1615 C CA . ALA C 1 13 ? 0.259 71.089 81.007 1.00 26.92 8 ALA C CA 1
ATOM 1616 C C . ALA C 1 13 ? -1.113 70.534 81.457 1.00 26.61 8 ALA C C 1
ATOM 1617 O O . ALA C 1 13 ? -1.310 70.274 82.599 1.00 27.66 8 ALA C O 1
ATOM 1619 N N . TRP C 1 14 ? -2.044 70.450 80.508 1.00 26.48 9 TRP C N 1
ATOM 1620 C CA . TRP C 1 14 ? -3.355 69.954 80.747 1.00 27.25 9 TRP C CA 1
ATOM 1621 C C . TRP C 1 14 ? -3.284 68.572 81.436 1.00 27.66 9 TRP C C 1
ATOM 1622 O O . TRP C 1 14 ? -4.055 68.272 82.337 1.00 28.22 9 TRP C O 1
ATOM 1633 N N . VAL C 1 15 ? -2.459 67.711 80.874 1.00 26.97 10 VAL C N 1
ATOM 1634 C CA . VAL C 1 15 ? -2.360 66.354 81.354 1.00 29.64 10 VAL C CA 1
ATOM 1635 C C . VAL C 1 15 ? -1.938 66.319 82.810 1.00 30.37 10 VAL C C 1
ATOM 1636 O O . VAL C 1 15 ? -2.486 65.504 83.558 1.00 30.08 10 VAL C O 1
ATOM 1640 N N . GLU C 1 16 ? -0.969 67.176 83.188 1.00 30.91 11 GLU C N 1
ATOM 1641 C CA . GLU C 1 16 ? -0.538 67.262 84.561 1.00 32.75 11 GLU C CA 1
ATOM 1642 C C . GLU C 1 16 ? -1.705 67.565 85.508 1.00 32.16 11 GLU C C 1
ATOM 1643 O O . GLU C 1 16 ? -1.849 66.976 86.559 1.00 30.94 11 GLU C O 1
ATOM 1649 N N . TYR C 1 17 ? -2.525 68.525 85.090 1.00 31.11 12 TYR C N 1
ATOM 1650 C CA . TYR C 1 17 ? -3.697 68.948 85.819 1.00 31.12 12 TYR C CA 1
ATOM 1651 C C . TYR C 1 17 ? -4.717 67.779 85.973 1.00 31.46 12 TYR C C 1
ATOM 1652 O O . TYR C 1 17 ? -5.171 67.464 87.090 1.00 31.24 12 TYR C O 1
ATOM 1661 N N . PHE C 1 18 ? -4.949 67.107 84.843 1.00 30.62 13 PHE C N 1
ATOM 1662 C CA . PHE C 1 18 ? -5.886 66.024 84.810 1.00 30.73 13 PHE C CA 1
ATOM 1663 C C . PHE C 1 18 ? -5.445 64.907 85.740 1.00 30.27 13 PHE C C 1
ATOM 1664 O O . PHE C 1 18 ? -6.271 64.319 86.439 1.00 30.39 13 PHE C O 1
ATOM 1672 N N . ARG C 1 19 ? -4.145 64.629 85.786 1.00 23.63 14 ARG C N 1
ATOM 1673 C CA . ARG C 1 19 ? -3.629 63.570 86.632 1.00 31.11 14 ARG C CA 1
ATOM 1674 C C . ARG C 1 19 ? -3.426 63.980 88.086 1.00 24.62 14 ARG C C 1
ATOM 1675 O O . ARG C 1 19 ? -3.110 63.144 88.898 1.00 35.12 14 ARG C O 1
ATOM 1683 N N . ALA C 1 20 ? -3.574 65.277 88.369 1.00 34.03 15 ALA C N 1
ATOM 1684 C CA . ALA C 1 20 ? -3.319 65.853 89.685 1.00 34.59 15 ALA C CA 1
ATOM 1685 C C . ALA C 1 20 ? -1.943 65.446 90.199 1.00 35.77 15 ALA C C 1
ATOM 1686 O O . ALA C 1 20 ? -1.813 64.926 91.300 1.00 38.19 15 ALA C O 1
ATOM 1688 N N . THR C 1 21 ? -0.916 65.696 89.391 1.00 34.24 16 THR C N 1
ATOM 1689 C CA . THR C 1 21 ? 0.456 65.320 89.755 1.00 39.54 16 THR C CA 1
ATOM 1690 C C . THR C 1 21 ? 1.067 66.230 90.826 1.00 39.38 16 THR C C 1
ATOM 1691 O O . THR C 1 21 ? 2.095 65.896 91.407 1.00 39.27 16 THR C O 1
ATOM 1695 N N . GLY C 1 22 ? 0.462 67.391 91.058 1.00 29.52 17 GLY C N 1
ATOM 1696 C CA . GLY C 1 22 ? 1.021 68.373 91.982 1.00 39.25 17 GLY C CA 1
ATOM 1697 C C . GLY C 1 22 ? 2.265 69.066 91.451 1.00 37.93 17 GLY C C 1
ATOM 1698 O O . GLY C 1 22 ? 2.924 69.805 92.183 1.00 39.61 17 GLY C O 1
ATOM 1699 N N . SER C 1 23 ? 2.584 68.848 90.175 1.00 37.41 18 SER C N 1
ATOM 1700 C CA . SER C 1 23 ? 3.767 69.441 89.567 1.00 38.00 18 SER C CA 1
ATOM 1701 C C . SER C 1 23 ? 3.529 70.930 89.390 1.00 35.83 18 SER C C 1
ATOM 1702 O O . SER C 1 23 ? 2.390 71.390 89.439 1.00 32.64 18 SER C O 1
ATOM 1705 N N . ILE C 1 24 ? 4.593 71.688 89.158 1.00 35.12 19 ILE C N 1
ATOM 1706 C CA . ILE C 1 24 ? 4.417 73.106 88.954 1.00 36.80 19 ILE C CA 1
ATOM 1707 C C . ILE C 1 24 ? 3.485 73.366 87.794 1.00 34.84 19 ILE C C 1
ATOM 1708 O O . ILE C 1 24 ? 2.801 74.376 87.826 1.00 33.24 19 ILE C O 1
ATOM 1713 N N . ALA C 1 25 ? 3.413 72.454 86.823 1.00 33.42 20 ALA C N 1
ATOM 1714 C CA . ALA C 1 25 ? 2.533 72.696 85.672 1.00 32.13 20 ALA C CA 1
ATOM 1715 C C . ALA C 1 25 ? 1.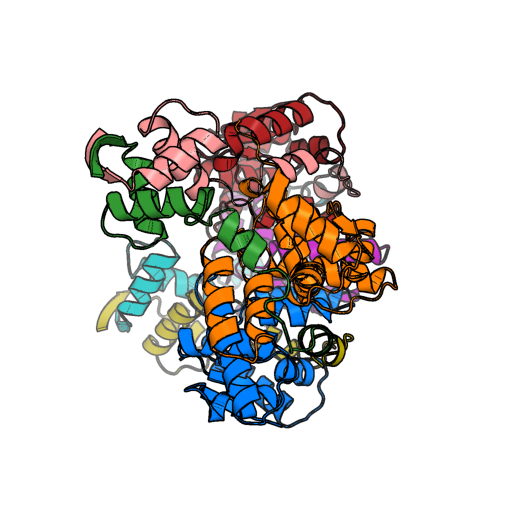059 72.588 86.100 1.00 31.03 20 ALA C C 1
ATOM 1716 O O . ALA C 1 25 ? 0.266 73.461 85.748 1.00 31.08 20 ALA C O 1
ATOM 1718 N N . ALA C 1 26 ? 0.745 71.554 86.877 1.00 30.51 21 ALA C N 1
ATOM 1719 C CA . ALA C 1 26 ? -0.589 71.337 87.350 1.00 31.61 21 ALA C CA 1
ATOM 1720 C C . ALA C 1 26 ? -1.070 72.529 88.186 1.00 31.43 21 ALA C C 1
ATOM 1721 O O . ALA C 1 26 ? -2.206 73.020 88.024 1.00 32.37 21 ALA C O 1
ATOM 1723 N N . VAL C 1 27 ? -0.190 72.965 89.082 1.00 32.05 22 VAL C N 1
ATOM 1724 C CA . VAL C 1 27 ? -0.496 74.087 89.965 1.00 33.42 22 VAL C CA 1
ATOM 1725 C C . VAL C 1 27 ? -0.767 75.343 89.137 1.00 31.99 22 VAL C C 1
ATOM 1726 O O . VAL C 1 27 ? -1.723 76.080 89.405 1.00 30.29 22 VAL C O 1
ATOM 1730 N N . GLU C 1 28 ? 0.071 75.550 88.121 1.00 31.99 23 GLU C N 1
ATOM 1731 C CA . GLU C 1 28 ? -0.117 76.711 87.240 1.00 31.07 23 GLU C CA 1
ATOM 1732 C C . GLU C 1 28 ? -1.444 76.660 86.515 1.00 29.63 23 GLU C C 1
ATOM 1733 O O . GLU C 1 28 ? -2.128 77.660 86.429 1.00 29.57 23 GLU C O 1
ATOM 1739 N N . VAL C 1 29 ? -1.809 75.475 86.050 1.00 28.61 24 VAL C N 1
ATOM 1740 C CA . VAL C 1 29 ? -3.079 75.258 85.384 1.00 28.02 24 VAL C CA 1
ATOM 1741 C C . VAL C 1 29 ? -4.236 75.624 86.310 1.00 28.62 24 VAL C C 1
ATOM 1742 O O . VAL C 1 29 ? -5.192 76.310 85.904 1.00 27.75 24 VAL C O 1
ATOM 1746 N N . ARG C 1 30 ? -4.127 75.148 87.553 1.00 29.06 25 ARG C N 1
ATOM 1747 C CA . ARG C 1 30 ? -5.125 75.413 88.579 1.00 30.70 25 ARG C CA 1
ATOM 1748 C C . ARG C 1 30 ? -5.293 76.929 88.778 1.00 29.36 25 ARG C C 1
ATOM 1749 O O . ARG C 1 30 ? -6.399 77.457 88.851 1.00 29.56 25 ARG C O 1
ATOM 1757 N N . ARG C 1 31 ? -4.151 77.596 88.876 1.00 30.28 26 ARG C N 1
ATOM 1758 C CA . ARG C 1 31 ? -4.101 79.038 89.064 1.00 31.74 26 ARG C CA 1
ATOM 1759 C C . ARG C 1 31 ? -4.818 79.761 87.911 1.00 31.56 26 ARG C C 1
ATOM 1760 O O . ARG C 1 31 ? -5.617 80.669 88.113 1.00 32.09 26 ARG C O 1
ATOM 1768 N N . LEU C 1 32 ? -4.512 79.309 86.707 1.00 28.75 27 LEU C N 1
ATOM 1769 C CA . LEU C 1 32 ? -5.083 79.866 85.496 1.00 28.55 27 LEU C CA 1
ATOM 1770 C C . LEU C 1 32 ? -6.610 79.720 85.535 1.00 28.25 27 LEU C C 1
ATOM 1771 O O . LEU C 1 32 ? -7.348 80.653 85.198 1.00 26.77 27 LEU C O 1
ATOM 1776 N N . LEU C 1 33 ? -7.074 78.525 85.928 1.00 28.60 28 LEU C N 1
ATOM 1777 C CA . LEU C 1 33 ? -8.479 78.258 85.944 1.00 29.23 28 LEU C CA 1
ATOM 1778 C C . LEU C 1 33 ? -9.178 79.074 87.016 1.00 31.18 28 LEU C C 1
ATOM 1779 O O . LEU C 1 33 ? -10.344 79.348 86.853 1.00 31.41 28 LEU C O 1
ATOM 1784 N N . SER C 1 34 ? -8.503 79.352 88.125 1.00 33.40 29 SER C N 1
ATOM 1785 C CA . SER C 1 34 ? -9.109 80.098 89.212 1.00 35.98 29 SER C CA 1
ATOM 1786 C C . SER C 1 34 ? -9.097 81.596 89.003 1.00 32.17 29 SER C C 1
ATOM 1787 O O . SER C 1 34 ? -10.016 82.252 89.368 1.00 41.17 29 SER C O 1
ATOM 1790 N N . GLU C 1 35 ? -8.012 82.100 88.406 1.00 19.95 30 GLU C N 1
ATOM 1791 C CA . GLU C 1 35 ? -7.742 83.541 88.369 1.00 24.20 30 GLU C CA 1
ATOM 1792 C C . GLU C 1 35 ? -7.837 84.179 86.982 1.00 32.71 30 GLU C C 1
ATOM 1793 O O . GLU C 1 35 ? -8.018 85.392 86.885 1.00 34.56 30 GLU C O 1
ATOM 1799 N N . GLU C 1 36 ? -7.693 83.385 85.919 1.00 33.32 31 GLU C N 1
ATOM 1800 C CA . GLU C 1 36 ? -7.628 83.915 84.555 1.00 35.10 31 GLU C CA 1
ATOM 1801 C C . GLU C 1 36 ? -8.534 83.145 83.592 1.00 31.26 31 GLU C C 1
ATOM 1802 O O . GLU C 1 36 ? -8.243 83.079 82.392 1.00 28.12 31 GLU C O 1
ATOM 1808 N N . ALA C 1 37 ? -9.629 82.580 84.103 1.00 30.41 32 ALA C N 1
ATOM 1809 C CA . ALA C 1 37 ? -10.494 81.699 83.307 1.00 32.84 32 ALA C CA 1
ATOM 1810 C C . ALA C 1 37 ? -10.968 82.353 82.011 1.00 32.66 32 ALA C C 1
ATOM 1811 O O . ALA C 1 37 ? -11.048 81.695 80.969 1.00 31.01 32 ALA C O 1
ATOM 1813 N N . ALA C 1 38 ? -11.254 83.652 82.080 1.00 32.03 33 ALA C N 1
ATOM 1814 C CA . ALA C 1 38 ? -11.736 84.411 80.926 1.00 32.19 33 ALA C CA 1
ATOM 1815 C C . ALA C 1 38 ? -10.719 84.529 79.784 1.00 30.85 33 ALA C C 1
ATOM 1816 O O . ALA C 1 38 ? -11.096 84.856 78.660 1.00 33.74 33 ALA C O 1
ATOM 1818 N N . ARG C 1 39 ? -9.441 84.290 80.071 1.00 29.10 34 ARG C N 1
ATOM 1819 C CA . ARG C 1 39 ? -8.384 84.404 79.067 1.00 30.46 34 ARG C CA 1
ATOM 1820 C C . ARG C 1 39 ? -8.025 83.074 78.405 1.00 27.24 34 ARG C C 1
ATOM 1821 O O . ARG C 1 39 ? -7.316 83.059 77.401 1.00 26.99 34 ARG C O 1
ATOM 1829 N N . ILE C 1 40 ? -8.520 81.969 78.954 1.00 25.74 35 ILE C N 1
ATOM 1830 C CA . ILE C 1 40 ? -8.123 80.645 78.485 1.00 25.74 35 ILE C CA 1
ATOM 1831 C C . ILE C 1 40 ? -8.786 80.313 77.155 1.00 24.78 35 ILE C C 1
ATOM 1832 O O . ILE C 1 40 ? -9.985 80.523 76.978 1.00 24.75 35 ILE C O 1
ATOM 1837 N N . ALA C 1 41 ? -7.984 79.791 76.231 1.00 23.80 36 ALA C N 1
ATOM 1838 C CA . ALA C 1 41 ? -8.460 79.366 74.931 1.00 24.01 36 ALA C CA 1
ATOM 1839 C C . ALA C 1 41 ? -8.057 77.923 74.679 1.00 23.18 36 ALA C C 1
ATOM 1840 O O . ALA C 1 41 ? -7.143 77.405 75.317 1.00 23.82 36 ALA C O 1
ATOM 1842 N N . MET C 1 42 ? -8.759 77.305 73.735 1.00 21.80 37 MET C N 1
ATOM 1843 C CA . MET C 1 42 ? -8.488 75.956 73.263 1.00 22.67 37 MET C CA 1
ATOM 1844 C C . MET C 1 42 ? -8.240 76.049 71.758 1.00 22.48 37 MET C C 1
ATOM 1845 O O . MET C 1 42 ? -8.612 77.033 71.120 1.00 21.60 37 MET C O 1
ATOM 1850 N N . CYS C 1 43 ? -7.595 75.040 71.188 1.00 21.55 38 CYS C N 1
ATOM 1851 C CA . CYS C 1 43 ? -7.573 74.895 69.740 1.00 21.16 38 CYS C CA 1
ATOM 1852 C C . CYS C 1 43 ? -7.776 73.436 69.414 1.00 22.08 38 CYS C C 1
ATOM 1853 O O . CYS C 1 43 ? -7.646 72.577 70.291 1.00 22.60 38 CYS C O 1
ATOM 1856 N N . GLU C 1 44 ? -8.081 73.158 68.154 1.00 21.51 39 GLU C N 1
ATOM 1857 C CA . GLU C 1 44 ? -8.581 71.840 67.803 1.00 22.66 39 GLU C CA 1
ATOM 1858 C C . GLU C 1 44 ? -7.470 70.796 67.804 1.00 22.12 39 GLU C C 1
ATOM 1859 O O . GLU C 1 44 ? -7.774 69.686 68.228 1.00 24.00 39 GLU C O 1
ATOM 1865 N N . PRO C 1 45 ? -6.209 71.166 67.508 1.00 21.54 40 PRO C N 1
ATOM 1866 C CA . PRO C 1 45 ? -5.166 70.193 67.618 1.00 22.37 40 PRO C CA 1
ATOM 1867 C C . PRO C 1 45 ? -4.977 69.737 69.079 1.00 23.63 40 PRO C C 1
ATOM 1868 O O . PRO C 1 45 ? -4.783 68.571 69.357 1.00 25.03 40 PRO C O 1
ATOM 1872 N N . ILE C 1 46 ? -5.031 70.684 69.992 1.00 22.37 41 ILE C N 1
ATOM 1873 C CA . ILE C 1 46 ? -4.912 70.333 71.402 1.00 22.62 41 ILE C CA 1
ATOM 1874 C C . ILE C 1 46 ? -6.076 69.440 71.846 1.00 22.16 41 ILE C C 1
ATOM 1875 O O . ILE C 1 46 ? -5.895 68.483 72.564 1.00 24.03 41 ILE C O 1
ATOM 1880 N N . ALA C 1 47 ? -7.254 69.799 71.363 1.00 21.94 42 ALA C N 1
ATOM 1881 C CA . ALA C 1 47 ? -8.492 69.091 71.684 1.00 23.87 42 ALA C CA 1
ATOM 1882 C C . ALA C 1 47 ? -8.407 67.636 71.266 1.00 24.49 42 ALA C C 1
ATOM 1883 O O . ALA C 1 47 ? -8.772 66.743 72.032 1.00 25.83 42 ALA C O 1
ATOM 1885 N N . MET C 1 48 ? -7.924 67.431 70.050 1.00 24.49 43 MET C N 1
ATOM 1886 C CA . MET C 1 48 ? -7.741 66.095 69.479 1.00 26.05 43 MET C CA 1
ATOM 1887 C C . MET C 1 48 ? -6.814 65.271 70.344 1.00 26.29 43 MET C C 1
ATOM 1888 O O . MET C 1 48 ? -7.130 64.099 70.651 1.00 28.08 43 MET C O 1
ATOM 1893 N N . GLU C 1 49 ? -5.724 65.880 70.801 1.00 26.55 44 GLU C N 1
ATOM 1894 C CA . GLU C 1 49 ? -4.775 65.213 71.679 1.00 27.46 44 GLU C CA 1
ATOM 1895 C C . GLU C 1 49 ? -5.419 64.816 73.037 1.00 27.24 44 GLU C C 1
ATOM 1896 O O . GLU C 1 49 ? -5.317 63.692 73.482 1.00 26.93 44 GLU C O 1
ATOM 1902 N N . ILE C 1 50 ? -6.179 65.761 73.577 1.00 25.23 45 ILE C N 1
ATOM 1903 C CA . ILE C 1 50 ? -6.802 65.592 74.856 1.00 26.23 45 ILE C CA 1
ATOM 1904 C C . ILE C 1 50 ? -7.821 64.436 74.804 1.00 26.84 45 ILE C C 1
ATOM 1905 O O . ILE C 1 50 ? -7.887 63.571 75.674 1.00 27.88 45 ILE C O 1
ATOM 1910 N N . LEU C 1 51 ? -8.632 64.445 73.790 1.00 27.60 46 LEU C N 1
ATOM 1911 C CA . LEU C 1 51 ? -9.651 63.415 73.668 1.00 28.44 46 LEU C CA 1
ATOM 1912 C C . LEU C 1 51 ? -8.981 62.053 73.389 1.00 21.30 46 LEU C C 1
ATOM 1913 O O . LEU C 1 51 ? -9.384 61.054 73.960 1.00 29.77 46 LEU C O 1
ATOM 1918 N N . SER C 1 52 ? -7.920 62.090 72.606 1.00 25.11 47 SER C N 1
ATOM 1919 C CA . SER C 1 52 ? -7.315 60.852 72.124 1.00 29.58 47 SER C CA 1
ATOM 1920 C C . SER C 1 52 ? -6.794 60.026 73.275 1.00 31.63 47 SER C C 1
ATOM 1921 O O . SER C 1 52 ? -6.942 58.813 73.258 1.00 33.27 47 SER C O 1
ATOM 1924 N N . GLY C 1 53 ? -6.252 60.689 74.295 1.00 33.87 48 GLY C N 1
ATOM 1925 C CA . GLY C 1 53 ? -5.682 60.015 75.452 1.00 34.95 48 GLY C CA 1
ATOM 1926 C C . GLY C 1 53 ? -6.640 59.749 76.590 1.00 35.43 48 GLY C C 1
ATOM 1927 O O . GLY C 1 53 ? -6.207 59.266 77.624 1.00 36.73 48 GLY C O 1
ATOM 1928 N N . ALA C 1 54 ? -7.920 60.071 76.419 1.00 34.34 49 ALA C N 1
ATOM 1929 C CA . ALA C 1 54 ? -8.937 59.733 77.414 1.00 36.05 49 ALA C CA 1
ATOM 1930 C C . ALA C 1 54 ? -9.450 58.314 77.153 1.00 38.12 49 ALA C C 1
ATOM 1931 O O . ALA C 1 54 ? -10.191 58.089 76.199 1.00 38.78 49 ALA C O 1
ATOM 1933 N N . LEU C 1 55 ? -9.048 57.369 77.999 1.00 38.43 50 LEU C N 1
ATOM 1934 C CA . LEU C 1 55 ? -9.407 55.958 77.812 1.00 42.33 50 LEU C CA 1
ATOM 1935 C C . LEU C 1 55 ? -10.818 55.655 78.312 1.00 41.61 50 LEU C C 1
ATOM 1936 O O . LEU C 1 55 ? -11.596 55.010 77.620 1.00 39.82 50 LEU C O 1
ATOM 1941 N N . ASP C 1 56 ? -11.137 56.120 79.518 1.00 40.71 51 ASP C N 1
ATOM 1942 C CA . ASP C 1 56 ? -12.481 55.989 80.088 1.00 43.29 51 ASP C CA 1
ATOM 1943 C C . ASP C 1 56 ? -13.473 56.873 79.322 1.00 40.62 51 ASP C C 1
ATOM 1944 O O . ASP C 1 56 ? -13.228 58.067 79.154 1.00 38.82 51 ASP C O 1
ATOM 1949 N N . ASP C 1 57 ? -14.588 56.293 78.869 1.00 40.33 52 ASP C N 1
ATOM 1950 C CA . ASP C 1 57 ? -15.574 57.009 78.059 1.00 42.27 52 ASP C CA 1
ATOM 1951 C C . ASP C 1 57 ? -16.333 58.064 78.861 1.00 41.55 52 ASP C C 1
ATOM 1952 O O . ASP C 1 57 ? -16.844 59.057 78.276 1.00 39.79 52 ASP C O 1
ATOM 1957 N N . ASN C 1 58 ? -16.457 57.850 80.162 1.00 40.48 53 ASN C N 1
ATOM 1958 C CA . ASN C 1 58 ? -17.072 58.869 81.019 1.00 39.31 53 ASN C CA 1
ATOM 1959 C C . ASN C 1 58 ? -16.148 60.099 81.107 1.00 36.93 53 ASN C C 1
ATOM 1960 O O . ASN C 1 58 ? -16.589 61.241 80.956 1.00 37.59 53 ASN C O 1
ATOM 1965 N N . THR C 1 59 ? -14.876 59.820 81.370 1.00 35.95 54 THR C N 1
ATOM 1966 C CA . THR C 1 59 ? -13.871 60.876 81.418 1.00 35.35 54 THR C CA 1
ATOM 1967 C C . THR C 1 59 ? -13.815 61.607 80.090 1.00 33.11 54 THR C C 1
ATOM 1968 O O . THR C 1 59 ? -13.699 62.829 80.069 1.00 30.79 54 THR C O 1
ATOM 1972 N N . HIS C 1 60 ? -13.852 60.838 78.994 1.00 32.48 55 HIS C N 1
ATOM 1973 C CA . HIS C 1 60 ? -13.837 61.412 77.652 1.00 31.96 55 HIS C CA 1
ATOM 1974 C C . HIS C 1 60 ? -15.005 62.389 77.461 1.00 30.96 55 HIS C C 1
ATOM 1975 O O . HIS C 1 60 ? -14.811 63.471 76.926 1.00 29.05 55 HIS C O 1
ATOM 1982 N N . THR C 1 61 ? -16.190 62.005 77.908 1.00 31.28 56 THR C N 1
ATOM 1983 C CA . THR C 1 61 ? -17.364 62.810 77.848 1.00 33.18 56 THR C CA 1
ATOM 1984 C C . THR C 1 61 ? -17.162 64.170 78.574 1.00 32.11 56 THR C C 1
ATOM 1985 O O . THR C 1 61 ? -17.459 65.253 78.054 1.00 32.97 56 THR C O 1
ATOM 1989 N N . THR C 1 62 ? -16.604 64.052 79.763 1.00 32.25 57 THR C N 1
ATOM 1990 C CA . THR C 1 62 ? -16.299 65.210 80.589 1.00 31.22 57 THR C CA 1
ATOM 1991 C C . THR C 1 62 ? -15.332 66.160 79.862 1.00 30.05 57 THR C C 1
ATOM 1992 O O . THR C 1 62 ? -15.526 67.371 79.868 1.00 30.22 57 THR C O 1
ATOM 1996 N N . LEU C 1 63 ? -14.293 65.565 79.261 1.00 27.35 58 LEU C N 1
ATOM 1997 C CA . LEU C 1 63 ? -13.310 66.300 78.524 1.00 26.48 58 LEU C CA 1
ATOM 1998 C C . LEU C 1 63 ? -13.901 67.023 77.317 1.00 27.58 58 LEU C C 1
ATOM 1999 O O . LEU C 1 63 ? -13.508 68.106 76.961 1.00 27.42 58 LEU C O 1
ATOM 2004 N N . GLU C 1 64 ? -14.834 66.369 76.685 1.00 28.20 59 GLU C N 1
ATOM 2005 C CA . GLU C 1 64 ? -15.592 66.942 75.553 1.00 28.38 59 GLU C CA 1
ATOM 2006 C C . GLU C 1 64 ? -16.310 68.193 76.016 1.00 29.43 59 GLU C C 1
ATOM 2007 O O . GLU C 1 64 ? -16.288 69.161 75.260 1.00 30.38 59 GLU C O 1
ATOM 2013 N N . ARG C 1 65 ? -16.898 68.216 77.187 1.00 29.76 60 ARG C N 1
ATOM 2014 C CA . ARG C 1 65 ? -17.526 69.395 77.719 1.00 31.74 60 ARG C CA 1
ATOM 2015 C C . ARG C 1 65 ? -16.551 70.570 77.820 1.00 29.31 60 ARG C C 1
ATOM 2016 O O . ARG C 1 65 ? -16.864 71.697 77.429 1.00 29.47 60 ARG C O 1
ATOM 2024 N N . LEU C 1 66 ? -15.364 70.279 78.338 1.00 26.44 61 LEU C N 1
ATOM 2025 C CA . LEU C 1 66 ? -14.292 71.249 78.427 1.00 26.11 61 LEU C CA 1
ATOM 2026 C C . LEU C 1 66 ? -13.865 71.805 77.061 1.00 25.33 61 LEU C C 1
ATOM 2027 O O . LEU C 1 66 ? -13.796 73.022 76.862 1.00 23.92 61 LEU C O 1
ATOM 2032 N N . VAL C 1 67 ? -13.536 70.900 76.127 1.00 26.10 62 VAL C N 1
ATOM 2033 C CA . VAL C 1 67 ? -13.012 71.336 74.856 1.00 26.61 62 VAL C CA 1
ATOM 2034 C C . VAL C 1 67 ? -14.056 71.989 73.971 1.00 27.78 62 VAL C C 1
ATOM 2035 O O . VAL C 1 67 ? -13.702 72.795 73.170 1.00 29.01 62 VAL C O 1
ATOM 2039 N N . ASN C 1 68 ? -15.315 71.657 74.143 1.00 26.91 63 ASN C N 1
ATOM 2040 C CA . ASN C 1 68 ? -16.427 72.287 73.470 1.00 30.22 63 ASN C CA 1
ATOM 2041 C C . ASN C 1 68 ? -16.762 73.576 74.203 1.00 29.76 63 ASN C C 1
ATOM 2042 O O . ASN C 1 68 ? -17.311 74.455 73.553 1.00 31.08 63 ASN C O 1
ATOM 2047 N N . GLY C 1 69 ? -16.439 73.735 75.477 1.00 28.59 64 GLY C N 1
ATOM 2048 C CA . GLY C 1 69 ? -16.839 74.944 76.206 1.00 29.25 64 GLY C CA 1
ATOM 2049 C C . GLY C 1 69 ? -15.909 76.129 76.040 1.00 28.69 64 GLY C C 1
ATOM 2050 O O . GLY C 1 69 ? -16.353 77.283 76.003 1.00 29.48 64 GLY C O 1
ATOM 2051 N N . LEU C 1 70 ? -14.614 75.863 75.954 1.00 26.73 65 LEU C N 1
ATOM 2052 C CA . LEU C 1 70 ? -13.636 76.945 75.876 1.00 26.23 65 LEU C CA 1
ATOM 2053 C C . LEU C 1 70 ? -13.694 77.645 74.519 1.00 24.57 65 LEU C C 1
ATOM 2054 O O . LEU C 1 70 ? -13.976 77.009 73.504 1.00 24.44 65 LEU C O 1
ATOM 2059 N N . PRO C 1 71 ? -13.426 78.959 74.497 1.00 24.38 66 PRO C N 1
ATOM 2060 C CA . PRO C 1 71 ? -13.340 79.648 73.206 1.00 24.40 66 PRO C CA 1
ATOM 2061 C C . PRO C 1 71 ? -12.240 79.024 72.365 1.00 23.72 66 PRO C C 1
ATOM 2062 O O . PRO C 1 71 ? -11.187 78.674 72.906 1.00 23.70 66 PRO C O 1
ATOM 2066 N N . SER C 1 72 ? -12.494 78.876 71.066 1.00 23.56 67 SER C N 1
ATOM 2067 C CA . SER C 1 72 ? -11.584 78.175 70.174 1.00 24.12 67 SER C CA 1
ATOM 2068 C C . SER C 1 72 ? -10.819 79.135 69.270 1.00 24.57 67 SER C C 1
ATOM 2069 O O . SER C 1 72 ? -11.399 80.060 68.699 1.00 24.23 67 SER C O 1
ATOM 2072 N N . LEU C 1 73 ? -9.514 78.900 69.155 1.00 22.32 68 LEU C N 1
ATOM 2073 C CA . LEU C 1 73 ? -8.687 79.553 68.149 1.00 22.16 68 LEU C CA 1
ATOM 2074 C C . LEU C 1 73 ? -8.605 78.611 66.953 1.00 21.38 68 LEU C C 1
ATOM 2075 O O . LEU C 1 73 ? -8.077 77.513 67.072 1.00 21.56 68 LEU C O 1
ATOM 2080 N N . ASN C 1 74 ? -9.131 79.035 65.806 1.00 22.63 69 ASN C N 1
ATOM 2081 C CA . ASN C 1 74 ? -9.274 78.128 64.664 1.00 23.47 69 ASN C CA 1
ATOM 2082 C C . ASN C 1 74 ? -7.950 77.781 63.991 1.00 22.67 69 ASN C C 1
ATOM 2083 O O . ASN C 1 74 ? -6.949 78.496 64.121 1.00 22.57 69 ASN C O 1
ATOM 2088 N N . VAL C 1 75 ? -7.959 76.647 63.302 1.00 22.42 70 VAL C N 1
ATOM 2089 C CA . VAL C 1 75 ? -6.945 76.309 62.330 1.00 22.95 70 VAL C CA 1
ATOM 2090 C C . VAL C 1 75 ? -7.479 76.780 60.984 1.00 22.89 70 VAL C C 1
ATOM 2091 O O . VAL C 1 75 ? -8.602 76.438 60.600 1.00 23.97 70 VAL C O 1
ATOM 2095 N N . ASP C 1 76 ? -6.678 77.575 60.286 1.00 21.54 71 ASP C N 1
ATOM 2096 C CA . ASP C 1 76 ? -7.017 78.067 58.958 1.00 22.87 71 ASP C CA 1
ATOM 2097 C C . ASP C 1 76 ? -6.046 77.416 57.993 1.00 21.93 71 ASP C C 1
ATOM 2098 O O . ASP C 1 76 ? -4.862 77.753 57.985 1.00 20.36 71 ASP C O 1
ATOM 2103 N N . ASP C 1 77 ? -6.528 76.468 57.187 1.00 22.76 72 ASP C N 1
ATOM 2104 C CA . ASP C 1 77 ? -5.615 75.716 56.327 1.00 24.03 72 ASP C CA 1
ATOM 2105 C C . ASP C 1 77 ? -5.101 76.507 55.114 1.00 22.80 72 ASP C C 1
ATOM 2106 O O . ASP C 1 77 ? -4.253 76.024 54.388 1.00 23.80 72 ASP C O 1
ATOM 2111 N N . ALA C 1 78 ? -5.569 77.739 54.923 1.00 22.62 73 ALA C N 1
ATOM 2112 C CA . ALA C 1 78 ? -4.933 78.633 53.951 1.00 23.20 73 ALA C CA 1
ATOM 2113 C C . ALA C 1 78 ? -3.596 79.185 54.472 1.00 21.69 73 ALA C C 1
ATOM 2114 O O . ALA C 1 78 ? -2.855 79.812 53.717 1.00 21.29 73 ALA C O 1
ATOM 2116 N N . ILE C 1 79 ? -3.300 78.966 55.757 1.00 19.60 74 ILE C N 1
ATOM 2117 C CA . ILE C 1 79 ? -2.158 79.593 56.417 1.00 19.72 74 ILE C CA 1
ATOM 2118 C C . ILE C 1 79 ? -1.317 78.668 57.313 1.00 19.81 74 ILE C C 1
ATOM 2119 O O . ILE C 1 79 ? -0.089 78.638 57.201 1.00 19.36 74 ILE C O 1
ATOM 2124 N N . ASP C 1 80 ? -1.971 77.937 58.213 1.00 20.42 75 ASP C N 1
ATOM 2125 C CA . ASP C 1 80 ? -1.321 77.435 59.398 1.00 20.51 75 ASP C CA 1
ATOM 2126 C C . ASP C 1 80 ? -0.461 76.221 59.104 1.00 20.23 75 ASP C C 1
ATOM 2127 O O . ASP C 1 80 ? 0.590 76.111 59.742 1.00 19.83 75 ASP C O 1
ATOM 2132 N N . PHE C 1 81 ? -0.848 75.358 58.171 1.00 19.77 76 PHE C N 1
ATOM 2133 C CA . PHE C 1 81 ? -0.046 74.191 57.893 1.00 20.63 76 PHE C CA 1
ATOM 2134 C C . PHE C 1 81 ? 1.297 74.559 57.255 1.00 20.53 76 PHE C C 1
ATOM 2135 O O . PHE C 1 81 ? 2.340 74.044 57.678 1.00 21.15 76 PHE C O 1
ATOM 2143 N N . ARG C 1 82 ? 1.243 75.512 56.309 1.00 20.02 77 ARG C N 1
ATOM 2144 C CA . ARG C 1 82 ? 2.456 76.019 55.696 1.00 20.38 77 ARG C CA 1
ATOM 2145 C C . ARG C 1 82 ? 3.361 76.658 56.754 1.00 20.23 77 ARG C C 1
ATOM 2146 O O . ARG C 1 82 ? 4.576 76.422 56.737 1.00 20.75 77 ARG C O 1
ATOM 2154 N N . ALA C 1 83 ? 2.760 77.418 57.671 1.00 20.09 78 ALA C N 1
ATOM 2155 C CA . ALA C 1 83 ? 3.533 78.052 58.718 1.00 20.48 78 ALA C CA 1
ATOM 2156 C C . ALA C 1 83 ? 4.218 77.010 59.611 1.00 20.61 78 ALA C C 1
ATOM 2157 O O . ALA C 1 83 ? 5.399 77.157 59.941 1.00 20.17 78 ALA C O 1
ATOM 2159 N N . ALA C 1 84 ? 3.494 75.952 59.930 1.00 20.75 79 ALA C N 1
ATOM 2160 C CA . ALA C 1 84 ? 4.035 74.861 60.719 1.00 21.81 79 ALA C CA 1
ATOM 2161 C C . ALA C 1 84 ? 5.220 74.227 60.036 1.00 22.00 79 ALA C C 1
ATOM 2162 O O . ALA C 1 84 ? 6.257 73.970 60.684 1.00 21.57 79 ALA C O 1
ATOM 2164 N N . ALA C 1 85 ? 5.050 73.994 58.730 1.00 22.24 80 ALA C N 1
ATOM 2165 C CA . ALA C 1 85 ? 6.097 73.406 57.892 1.00 23.87 80 ALA C CA 1
ATOM 2166 C C . ALA C 1 85 ? 7.357 74.265 57.959 1.00 23.50 80 ALA C C 1
ATOM 2167 O O . ALA C 1 85 ? 8.479 73.764 58.129 1.00 23.80 80 ALA C O 1
ATOM 2169 N N . GLY C 1 86 ? 7.134 75.563 57.811 1.00 22.92 81 GLY C N 1
ATOM 2170 C CA . GLY C 1 86 ? 8.213 76.560 57.829 1.00 24.18 81 GLY C CA 1
ATOM 2171 C C . GLY C 1 86 ? 8.963 76.501 59.129 1.00 23.43 81 GLY C C 1
ATOM 2172 O O . GLY C 1 86 ? 10.195 76.512 59.148 1.00 24.97 81 GLY C O 1
ATOM 2173 N N . ILE C 1 87 ? 8.206 76.427 60.226 1.00 23.66 82 ILE C N 1
ATOM 2174 C CA . ILE C 1 87 ? 8.755 76.365 61.575 1.00 23.37 82 ILE C CA 1
ATOM 2175 C C . ILE C 1 87 ? 9.659 75.105 61.716 1.00 24.23 82 ILE C C 1
ATOM 2176 O O . ILE C 1 87 ? 10.803 75.164 62.178 1.00 23.55 82 ILE C O 1
ATOM 2181 N N . TYR C 1 88 ? 9.119 74.013 61.223 1.00 24.62 83 TYR C N 1
ATOM 2182 C CA . TYR C 1 88 ? 9.762 72.716 61.399 1.00 25.82 83 TYR C CA 1
ATOM 2183 C C . TYR C 1 88 ? 11.068 72.691 60.638 1.00 25.48 83 TYR C C 1
ATOM 2184 O O . TYR C 1 88 ? 12.122 72.233 61.158 1.00 25.70 83 TYR C O 1
ATOM 2193 N N . ARG C 1 89 ? 11.000 73.153 59.418 1.00 26.21 84 ARG C N 1
ATOM 2194 C CA . ARG C 1 89 ? 12.213 73.172 58.544 1.00 29.48 84 ARG C CA 1
ATOM 2195 C C . ARG C 1 89 ? 13.222 74.085 59.160 1.00 30.26 84 ARG C C 1
ATOM 2196 O O . ARG C 1 89 ? 14.412 73.716 59.136 1.00 30.69 84 ARG C O 1
ATOM 2204 N N . ALA C 1 90 ? 12.789 75.237 59.706 1.00 30.69 85 ALA C N 1
ATOM 2205 C CA . ALA C 1 90 ? 13.757 76.143 60.343 1.00 33.01 85 ALA C CA 1
ATOM 2206 C C . ALA C 1 90 ? 14.453 75.480 61.495 1.00 33.31 85 ALA C C 1
ATOM 2207 O O . ALA C 1 90 ? 15.670 75.611 61.647 1.00 35.20 85 ALA C O 1
ATOM 2209 N N . ALA C 1 91 ? 13.676 74.761 62.293 1.00 32.33 86 ALA C N 1
ATOM 2210 C CA . ALA C 1 91 ? 14.196 74.022 63.452 1.00 34.44 86 ALA C CA 1
ATOM 2211 C C . ALA C 1 91 ? 15.253 73.021 63.001 1.00 35.59 86 ALA C C 1
ATOM 2212 O O . ALA C 1 91 ? 16.330 72.919 63.595 1.00 35.77 86 ALA C O 1
ATOM 2214 N N . ARG C 1 92 ? 14.926 72.299 61.930 1.00 34.04 87 ARG C N 1
ATOM 2215 C CA . ARG C 1 92 ? 15.824 71.305 61.373 1.00 33.96 87 ARG C CA 1
ATOM 2216 C C . ARG C 1 92 ? 17.159 71.958 60.924 1.00 36.77 87 ARG C C 1
ATOM 2217 O O . ARG C 1 92 ? 18.258 71.502 61.215 1.00 40.52 87 ARG C O 1
ATOM 2225 N N . ARG C 1 93 ? 17.016 73.089 60.260 1.00 36.69 88 ARG C N 1
ATOM 2226 C CA . ARG C 1 93 ? 18.153 73.838 59.775 1.00 26.05 88 ARG C CA 1
ATOM 2227 C C . ARG C 1 93 ? 19.029 74.352 60.868 1.00 37.65 88 ARG C C 1
ATOM 2228 O O . ARG C 1 93 ? 20.189 74.515 60.643 1.00 42.53 88 ARG C O 1
ATOM 2236 N N . ALA C 1 94 ? 18.418 74.691 62.003 1.00 43.31 89 ALA C N 1
ATOM 2237 C CA . ALA C 1 94 ? 19.109 75.126 63.218 1.00 48.04 89 ALA C CA 1
ATOM 2238 C C . ALA C 1 94 ? 19.861 74.006 63.934 1.00 50.61 89 ALA C C 1
ATOM 2239 O O . ALA C 1 94 ? 20.544 74.298 64.870 1.00 52.59 89 ALA C O 1
ATOM 2241 N N . GLY C 1 95 ? 19.706 72.754 63.510 1.00 50.68 90 GLY C N 1
ATOM 2242 C CA . GLY C 1 95 ? 20.256 71.623 64.251 1.00 51.43 90 GLY C CA 1
ATOM 2243 C C . GLY C 1 95 ? 19.453 71.319 65.503 1.00 49.89 90 GLY C C 1
ATOM 2244 O O . GLY C 1 95 ? 19.912 70.584 66.378 1.00 48.81 90 GLY C O 1
ATOM 2245 N N . GLU C 1 96 ? 18.248 71.882 65.586 1.00 48.11 91 GLU C N 1
ATOM 2246 C CA . GLU C 1 96 ? 17.368 71.679 66.729 1.00 49.01 91 GLU C CA 1
ATOM 2247 C C . GLU C 1 96 ? 16.495 70.462 66.472 1.00 47.81 91 GLU C C 1
ATOM 2248 O O . GLU C 1 96 ? 16.286 70.062 65.323 1.00 46.17 91 GLU C O 1
ATOM 2254 N N . THR C 1 97 ? 15.977 69.887 67.549 1.00 48.99 92 THR C N 1
ATOM 2255 C CA . THR C 1 97 ? 15.113 68.718 67.454 1.00 50.73 92 THR C CA 1
ATOM 2256 C C . THR C 1 97 ? 13.691 69.112 67.842 1.00 47.55 92 THR C C 1
ATOM 2257 O O . THR C 1 97 ? 13.479 69.811 68.835 1.00 43.88 92 THR C O 1
ATOM 2261 N N . VAL C 1 98 ? 12.729 68.688 67.025 1.00 45.35 93 VAL C N 1
ATOM 2262 C CA . VAL C 1 98 ? 11.313 68.912 67.294 1.00 43.07 93 VAL C CA 1
ATOM 2263 C C . VAL C 1 98 ? 10.611 67.561 67.364 1.00 41.71 93 VAL C C 1
ATOM 2264 O O . VAL C 1 98 ? 10.555 66.813 66.386 1.00 45.51 93 VAL C O 1
ATOM 2268 N N . ARG C 1 99 ? 10.113 67.239 68.548 1.00 37.82 94 ARG C N 1
ATOM 2269 C CA . ARG C 1 99 ? 9.429 65.978 68.793 1.00 42.18 94 ARG C CA 1
ATOM 2270 C C . ARG C 1 99 ? 8.131 65.775 68.014 1.00 37.65 94 ARG C C 1
ATOM 2271 O O . ARG C 1 99 ? 7.841 64.669 67.558 1.00 38.28 94 ARG C O 1
ATOM 2279 N N . SER C 1 100 ? 7.353 66.841 67.863 1.00 32.71 95 SER C N 1
ATOM 2280 C CA . SER C 1 100 ? 6.039 66.732 67.237 1.00 31.93 95 SER C CA 1
ATOM 2281 C C . SER C 1 100 ? 5.769 67.907 66.288 1.00 29.80 95 SER C C 1
ATOM 2282 O O . SER C 1 100 ? 5.823 69.060 66.702 1.00 28.30 95 SER C O 1
ATOM 2285 N N . ILE C 1 101 ? 5.474 67.607 65.023 1.00 27.93 96 ILE C N 1
ATOM 2286 C CA . ILE C 1 101 ? 5.074 68.598 64.075 1.00 28.11 96 ILE C CA 1
ATOM 2287 C C . ILE C 1 101 ? 3.743 69.234 64.441 1.00 26.46 96 ILE C C 1
ATOM 2288 O O . ILE C 1 101 ? 3.523 70.358 64.051 1.00 26.79 96 ILE C O 1
ATOM 2293 N N . ASN C 1 102 ? 2.905 68.575 65.233 1.00 25.11 97 ASN C N 1
ATOM 2294 C CA . ASN C 1 102 ? 1.710 69.246 65.728 1.00 25.91 97 ASN C CA 1
ATOM 2295 C C . ASN C 1 102 ? 2.049 70.299 66.752 1.00 24.50 97 ASN C C 1
ATOM 2296 O O . ASN C 1 102 ? 1.319 71.276 66.777 1.00 23.98 97 ASN C O 1
ATOM 2301 N N . ASP C 1 103 ? 3.186 70.229 67.434 1.00 24.28 98 ASP C N 1
ATOM 2302 C CA . ASP C 1 103 ? 3.606 71.375 68.248 1.00 24.58 98 ASP C CA 1
ATOM 2303 C C . ASP C 1 103 ? 3.906 72.589 67.371 1.00 23.07 98 ASP C C 1
ATOM 2304 O O . ASP C 1 103 ? 3.519 73.686 67.708 1.00 22.00 98 ASP C O 1
ATOM 2309 N N . CYS C 1 104 ? 4.501 72.388 66.236 1.00 22.47 99 CYS C N 1
ATOM 2310 C CA . CYS C 1 104 ? 4.728 73.465 65.281 1.00 22.70 99 CYS C CA 1
ATOM 2311 C C . CYS C 1 104 ? 3.417 74.042 64.777 1.00 21.46 99 CYS C C 1
ATOM 2312 O O . CYS C 1 104 ? 3.309 75.278 64.717 1.00 22.08 99 CYS C O 1
ATOM 2315 N N . LEU C 1 105 ? 2.413 73.227 64.529 1.00 21.18 100 LEU C N 1
ATOM 2316 C CA . LEU C 1 105 ? 1.112 73.668 64.139 1.00 21.17 100 LEU C CA 1
ATOM 2317 C C . LEU C 1 105 ? 0.467 74.545 65.212 1.00 20.87 100 LEU C C 1
ATOM 2318 O O . LEU C 1 105 ? -0.055 75.653 64.900 1.00 21.32 100 LEU C O 1
ATOM 2323 N N . ILE C 1 106 ? 0.498 74.050 66.441 1.00 21.12 101 ILE C N 1
ATOM 2324 C CA . ILE C 1 106 ? -0.049 74.738 67.584 1.00 20.97 101 ILE C CA 1
ATOM 2325 C C . ILE C 1 106 ? 0.619 76.116 67.730 1.00 20.44 101 ILE C C 1
ATOM 2326 O O . ILE C 1 106 ? -0.057 77.149 67.933 1.00 20.77 101 ILE C O 1
ATOM 2331 N N . ALA C 1 107 ? 1.928 76.119 67.630 1.00 20.09 102 ALA C N 1
ATOM 2332 C CA . ALA C 1 107 ? 2.685 77.365 67.769 1.00 21.07 102 ALA C CA 1
ATOM 2333 C C . ALA C 1 107 ? 2.353 78.329 66.667 1.00 20.96 102 ALA C C 1
ATOM 2334 O O . ALA C 1 107 ? 2.171 79.514 66.958 1.00 21.14 102 ALA C O 1
ATOM 2336 N N . ALA C 1 108 ? 2.178 77.840 65.458 1.00 20.23 103 ALA C N 1
ATOM 2337 C CA . ALA C 1 108 ? 1.826 78.634 64.300 1.00 20.27 103 ALA C CA 1
ATOM 2338 C C . ALA C 1 108 ? 0.477 79.323 64.588 1.00 20.33 103 ALA C C 1
ATOM 2339 O O . ALA C 1 108 ? 0.301 80.546 64.332 1.00 21.20 103 ALA C O 1
ATOM 2341 N N . LEU C 1 109 ? -0.474 78.510 65.071 1.00 21.25 104 LEU C N 1
ATOM 2342 C CA . LEU C 1 109 ? -1.803 79.073 65.263 1.00 22.44 104 LEU C CA 1
ATOM 2343 C C . LEU C 1 109 ? -1.763 80.103 66.404 1.00 21.85 104 LEU C C 1
ATOM 2344 O O . LEU C 1 109 ? -2.404 81.152 66.278 1.00 21.76 104 LEU C O 1
ATOM 2349 N N . ALA C 1 110 ? -0.953 79.861 67.418 1.00 21.00 105 ALA C N 1
ATOM 2350 C CA . ALA C 1 110 ? -0.829 80.808 68.513 1.00 21.35 105 ALA C CA 1
ATOM 2351 C C . ALA C 1 110 ? -0.267 82.115 67.999 1.00 20.87 105 ALA C C 1
ATOM 2352 O O . ALA C 1 110 ? -0.729 83.190 68.400 1.00 20.66 105 ALA C O 1
ATOM 2354 N N . ILE C 1 111 ? 0.761 82.034 67.183 1.00 20.52 106 ILE C N 1
ATOM 2355 C CA . ILE C 1 111 ? 1.406 83.230 66.645 1.00 21.54 106 ILE C CA 1
ATOM 2356 C C . ILE C 1 111 ? 0.387 83.995 65.812 1.00 20.16 106 ILE C C 1
ATOM 2357 O O . ILE C 1 111 ? 0.329 85.256 65.930 1.00 20.58 106 ILE C O 1
ATOM 2362 N N . ARG C 1 112 ? -0.417 83.281 65.021 1.00 19.71 107 ARG C N 1
ATOM 2363 C CA . ARG C 1 112 ? -1.384 83.953 64.172 1.00 19.26 107 ARG C CA 1
ATOM 2364 C C . ARG C 1 112 ? -2.393 84.669 65.049 1.00 19.36 107 ARG C C 1
ATOM 2365 O O . ARG C 1 112 ? -2.781 85.823 64.716 1.00 19.31 107 ARG C O 1
ATOM 2373 N N . HIS C 1 113 ? -2.835 84.029 66.130 1.00 18.98 108 HIS C N 1
ATOM 2374 C CA . HIS C 1 113 ? -3.942 84.571 66.900 1.00 18.37 108 HIS C CA 1
ATOM 2375 C C . HIS C 1 113 ? -3.535 85.564 67.970 1.00 18.83 108 HIS C C 1
ATOM 2376 O O . HIS C 1 113 ? -4.369 86.126 68.655 1.00 20.06 108 HIS C O 1
ATOM 2383 N N . GLY C 1 114 ? -2.220 85.668 68.169 1.00 14.61 109 GLY C N 1
ATOM 2384 C CA . GLY C 1 114 ? -1.665 86.488 69.230 1.00 20.34 109 GLY C CA 1
ATOM 2385 C C . GLY C 1 114 ? -1.823 85.891 70.614 1.00 21.81 109 GLY C C 1
ATOM 2386 O O . GLY C 1 114 ? -1.950 86.627 71.575 1.00 22.41 109 GLY C O 1
ATOM 2387 N N . ALA C 1 115 ? -1.814 84.559 70.711 1.00 22.45 110 ALA C N 1
ATOM 2388 C CA . ALA C 1 115 ? -1.980 83.877 71.994 1.00 23.51 110 ALA C CA 1
ATOM 2389 C C . ALA C 1 115 ? -0.631 83.464 72.555 1.00 24.23 110 ALA C C 1
ATOM 2390 O O . ALA C 1 115 ? 0.312 83.202 71.801 1.00 24.77 110 ALA C O 1
ATOM 2392 N N . ARG C 1 116 ? -0.544 83.392 73.881 1.00 23.62 111 ARG C N 1
ATOM 2393 C CA . ARG C 1 116 ? 0.658 82.874 74.528 1.00 25.00 111 ARG C CA 1
ATOM 2394 C C . ARG C 1 116 ? 0.397 81.435 74.960 1.00 24.80 111 ARG C C 1
ATOM 2395 O O . ARG C 1 116 ? -0.735 81.076 75.270 1.00 26.72 111 ARG C O 1
ATOM 2403 N N . ILE C 1 117 ? 1.434 80.606 74.932 1.00 24.35 112 ILE C N 1
ATOM 2404 C CA . ILE C 1 117 ? 1.293 79.185 75.274 1.00 25.50 112 ILE C CA 1
ATOM 2405 C C . ILE C 1 117 ? 1.900 78.894 76.646 1.00 25.09 112 ILE C C 1
ATOM 2406 O O . ILE C 1 117 ? 3.026 79.300 76.942 1.00 25.08 112 ILE C O 1
ATOM 2411 N N . VAL C 1 118 ? 1.128 78.202 77.478 1.00 24.74 113 VAL C N 1
ATOM 2412 C CA . VAL C 1 118 ? 1.604 77.668 78.744 1.00 28.48 113 VAL C CA 1
ATOM 2413 C C . VAL C 1 118 ? 1.775 76.172 78.526 1.00 31.99 113 VAL C C 1
ATOM 2414 O O . VAL C 1 118 ? 0.842 75.499 78.132 1.00 26.26 113 VAL C O 1
ATOM 2418 N N . HIS C 1 119 ? 2.968 75.661 78.806 1.00 11.74 114 HIS C N 1
ATOM 2419 C CA . HIS C 1 119 ? 3.325 74.273 78.451 1.00 23.11 114 HIS C CA 1
ATOM 2420 C C . HIS C 1 119 ? 4.387 73.678 79.369 1.00 25.99 114 HIS C C 1
ATOM 2421 O O . HIS C 1 119 ? 4.958 74.370 80.213 1.00 27.24 114 HIS C O 1
ATOM 2428 N N . ARG C 1 120 ? 4.667 72.393 79.163 1.00 29.01 115 ARG C N 1
ATOM 2429 C CA . ARG C 1 120 ? 5.919 71.789 79.618 1.00 33.65 115 ARG C CA 1
ATOM 2430 C C . ARG C 1 120 ? 6.429 70.805 78.565 1.00 32.74 115 ARG C C 1
ATOM 2431 O O . ARG C 1 120 ? 6.497 69.594 78.782 1.00 32.43 115 ARG C O 1
ATOM 2439 N N . ASP C 1 121 ? 6.783 71.355 77.413 1.00 31.03 116 ASP C N 1
ATOM 2440 C CA . ASP C 1 121 ? 7.326 70.587 76.301 1.00 32.20 116 ASP C CA 1
ATOM 2441 C C . ASP C 1 121 ? 8.436 71.415 75.650 1.00 30.64 116 ASP C C 1
ATOM 2442 O O . ASP C 1 121 ? 8.191 72.538 75.224 1.00 28.86 116 ASP C O 1
ATOM 2447 N N . ALA C 1 122 ? 9.641 70.844 75.573 1.00 31.60 117 ALA C N 1
ATOM 2448 C CA . ALA C 1 122 ? 10.809 71.483 75.040 1.00 33.38 117 ALA C CA 1
ATOM 2449 C C . ALA C 1 122 ? 10.629 71.953 73.622 1.00 31.12 117 ALA C C 1
ATOM 2450 O O . ALA C 1 122 ? 11.364 72.816 73.216 1.00 30.34 117 ALA C O 1
ATOM 2452 N N . ASP C 1 123 ? 9.667 71.383 72.891 1.00 28.14 118 ASP C N 1
ATOM 2453 C CA . ASP C 1 123 ? 9.396 71.810 71.522 1.00 28.65 118 ASP C CA 1
ATOM 2454 C C . ASP C 1 123 ? 9.085 73.285 71.529 1.00 26.99 118 ASP C C 1
ATOM 2455 O O . ASP C 1 123 ? 9.535 74.044 70.645 1.00 26.61 118 ASP C O 1
ATOM 2460 N N . PHE C 1 124 ? 8.318 73.749 72.508 1.00 26.55 119 PHE C N 1
ATOM 2461 C CA . PHE C 1 124 ? 7.934 75.170 72.528 1.00 26.83 119 PHE C CA 1
ATOM 2462 C C . PHE C 1 124 ? 9.068 76.100 72.902 1.00 27.78 119 PHE C C 1
ATOM 2463 O O . PHE C 1 124 ? 9.192 77.191 72.352 1.00 26.21 119 PHE C O 1
ATOM 2471 N N . ASP C 1 125 ? 9.974 75.605 73.692 1.00 28.66 120 ASP C N 1
ATOM 2472 C CA . ASP C 1 125 ? 11.264 76.291 73.984 1.00 31.89 120 ASP C CA 1
ATOM 2473 C C . ASP C 1 125 ? 12.045 76.446 72.669 1.00 32.02 120 ASP C C 1
ATOM 2474 O O . ASP C 1 125 ? 12.567 77.535 72.403 1.00 30.65 120 ASP C O 1
ATOM 2479 N N . VAL C 1 126 ? 12.111 75.407 71.867 1.00 31.67 121 VAL C N 1
ATOM 2480 C CA . VAL C 1 126 ? 12.811 75.460 70.619 1.00 32.12 121 VAL C CA 1
ATOM 2481 C C . VAL C 1 126 ? 12.144 76.538 69.712 1.00 28.90 121 VAL C C 1
ATOM 2482 O O . VAL C 1 126 ? 12.797 77.346 69.038 1.00 27.95 121 VAL C O 1
ATOM 2486 N N . ILE C 1 127 ? 10.841 76.449 69.665 1.00 26.86 122 ILE C N 1
ATOM 2487 C CA . ILE C 1 127 ? 10.092 77.265 68.703 1.00 26.81 122 ILE C CA 1
ATOM 2488 C C . ILE C 1 127 ? 10.203 78.726 69.074 1.00 27.57 122 ILE C C 1
ATOM 2489 O O . ILE C 1 127 ? 10.348 79.528 68.137 1.00 25.88 122 ILE C O 1
ATOM 2494 N N . ALA C 1 128 ? 10.184 79.073 70.356 1.00 27.77 123 ALA C N 1
ATOM 2495 C CA . ALA C 1 128 ? 10.361 80.444 70.771 1.00 29.92 123 ALA C CA 1
ATOM 2496 C C . ALA C 1 128 ? 11.743 80.950 70.503 1.00 32.69 123 ALA C C 1
ATOM 2497 O O . ALA C 1 128 ? 11.855 82.143 70.437 1.00 35.89 123 ALA C O 1
ATOM 2499 N N . ARG C 1 129 ? 12.785 80.135 70.420 1.00 34.90 124 ARG C N 1
ATOM 2500 C CA . ARG C 1 129 ? 14.073 80.542 69.952 1.00 33.94 124 ARG C CA 1
ATOM 2501 C C . ARG C 1 129 ? 14.111 80.888 68.480 1.00 27.52 124 ARG C C 1
ATOM 2502 O O . ARG C 1 129 ? 14.933 81.664 68.100 1.00 28.20 124 ARG C O 1
ATOM 2510 N N . ILE C 1 130 ? 13.226 80.355 67.649 1.00 37.49 125 ILE C N 1
ATOM 2511 C CA . ILE C 1 130 ? 13.294 80.693 66.221 1.00 36.51 125 ILE C CA 1
ATOM 2512 C C . ILE C 1 130 ? 12.151 81.579 65.701 1.00 34.90 125 ILE C C 1
ATOM 2513 O O . ILE C 1 130 ? 12.252 82.099 64.603 1.00 39.53 125 ILE C O 1
ATOM 2518 N N . THR C 1 131 ? 11.091 81.763 66.484 1.00 32.33 126 THR C N 1
ATOM 2519 C CA . THR C 1 131 ? 9.973 82.638 66.116 1.00 34.00 126 THR C CA 1
ATOM 2520 C C . THR C 1 131 ? 9.659 83.570 67.270 1.00 32.88 126 THR C C 1
ATOM 2521 O O . THR C 1 131 ? 10.228 83.430 68.347 1.00 35.44 126 THR C O 1
ATOM 2525 N N . ASN C 1 132 ? 8.706 84.478 67.071 1.00 30.68 127 ASN C N 1
ATOM 2526 C CA . ASN C 1 132 ? 8.249 85.341 68.162 1.00 33.08 127 ASN C CA 1
ATOM 2527 C C . ASN C 1 132 ? 7.044 84.765 68.924 1.00 26.17 127 ASN C C 1
ATOM 2528 O O . ASN C 1 132 ? 6.154 85.491 69.351 1.00 29.53 127 ASN C O 1
ATOM 2533 N N . LEU C 1 133 ? 7.054 83.447 69.123 1.00 15.97 128 LEU C N 1
ATOM 2534 C CA . LEU C 1 133 ? 6.067 82.777 69.957 1.00 22.71 128 LEU C CA 1
ATOM 2535 C C . LEU C 1 133 ? 6.262 83.187 71.406 1.00 25.74 128 LEU C C 1
ATOM 2536 O O . LEU C 1 133 ? 7.378 83.128 71.922 1.00 28.03 128 LEU C O 1
ATOM 2541 N N . GLN C 1 134 ? 5.175 83.599 72.051 1.00 26.23 129 GLN C N 1
ATOM 2542 C CA . GLN C 1 134 ? 5.162 83.828 73.488 1.00 29.04 129 GLN C CA 1
ATOM 2543 C C . GLN C 1 134 ? 4.859 82.489 74.150 1.00 28.32 129 GLN C C 1
ATOM 2544 O O . GLN C 1 134 ? 3.756 81.962 74.009 1.00 27.03 129 GLN C O 1
ATOM 2550 N N . ALA C 1 135 ? 5.848 81.928 74.842 1.00 28.88 130 ALA C N 1
ATOM 2551 C CA . ALA C 1 135 ? 5.682 80.645 75.515 1.00 29.04 130 ALA C CA 1
ATOM 2552 C C . ALA C 1 135 ? 6.279 80.690 76.920 1.00 28.31 130 ALA C C 1
ATOM 2553 O O . ALA C 1 135 ? 7.328 81.286 77.131 1.00 29.19 130 ALA C O 1
ATOM 2555 N N . ALA C 1 136 ? 5.597 80.058 77.870 1.00 25.83 131 ALA C N 1
ATOM 2556 C CA . ALA C 1 136 ? 6.060 79.995 79.254 1.00 30.37 131 ALA C CA 1
ATOM 2557 C C . ALA C 1 136 ? 6.123 78.535 79.677 1.00 27.86 131 ALA C C 1
ATOM 2558 O O . ALA C 1 136 ? 5.106 77.843 79.676 1.00 27.48 131 ALA C O 1
ATOM 2560 N N . SER C 1 137 ? 7.322 78.075 80.021 1.00 26.02 132 SER C N 1
ATOM 2561 C CA . SER C 1 137 ? 7.542 76.694 80.419 1.00 15.18 132 SER C CA 1
ATOM 2562 C C . SER C 1 137 ? 7.321 76.478 81.918 1.00 16.59 132 SER C C 1
ATOM 2563 O O . SER C 1 137 ? 7.818 77.250 82.753 1.00 25.72 132 SER C O 1
ATOM 2566 N N . PHE C 1 138 ? 6.600 75.412 82.253 1.00 23.40 133 PHE C N 1
ATOM 2567 C CA . PHE C 1 138 ? 6.375 75.019 83.643 1.00 31.77 133 PHE C CA 1
ATOM 2568 C C . PHE C 1 138 ? 6.807 73.573 83.912 1.00 39.70 133 PHE C C 1
ATOM 2569 O O . PHE C 1 138 ? 5.994 72.730 84.278 1.00 43.15 133 PHE C O 1
ATOM 2577 N N . ARG C 1 139 ? 8.096 73.295 83.733 1.00 50.37 134 ARG C N 1
ATOM 2578 C CA . ARG C 1 139 ? 8.680 72.022 84.173 1.00 57.26 134 ARG C CA 1
ATOM 2579 C C . ARG C 1 139 ? 9.545 72.221 85.417 1.00 60.53 134 ARG C C 1
ATOM 2580 O O . ARG C 1 139 ? 10.203 73.248 85.572 1.00 63.92 134 ARG C O 1
ATOM 2588 N N . SER D 2 1 ? -33.339 84.759 74.878 1.00 35.68 2 SER D N 1
ATOM 2589 C CA . SER D 2 1 ? -34.656 85.465 74.877 1.00 37.62 2 SER D CA 1
ATOM 2590 C C . SER D 2 1 ? -34.785 86.384 73.668 1.00 35.70 2 SER D C 1
ATOM 2591 O O . SER D 2 1 ? -33.786 86.840 73.105 1.00 32.79 2 SER D O 1
ATOM 2594 N N . ARG D 2 2 ? -36.024 86.660 73.278 1.00 35.79 3 ARG D N 1
ATOM 2595 C CA . ARG D 2 2 ? -36.291 87.503 72.120 1.00 39.18 3 ARG D CA 1
ATOM 2596 C C . ARG D 2 2 ? -36.057 88.967 72.439 1.00 37.37 3 ARG D C 1
ATOM 2597 O O . ARG D 2 2 ? -36.453 89.439 73.500 1.00 38.54 3 ARG D O 1
ATOM 2605 N N . THR D 2 3 ? -35.414 89.678 71.516 1.00 37.49 4 THR D N 1
ATOM 2606 C CA . THR D 2 3 ? -35.171 91.108 71.676 1.00 42.62 4 THR D CA 1
ATOM 2607 C C . THR D 2 3 ? -35.161 91.832 70.332 1.00 42.07 4 THR D C 1
ATOM 2608 O O . THR D 2 3 ? -34.758 91.267 69.313 1.00 38.82 4 THR D O 1
ATOM 2612 N N . ASN D 2 4 ? -35.605 93.088 70.336 1.00 41.47 5 ASN D N 1
ATOM 2613 C CA . ASN D 2 4 ? -35.499 93.936 69.151 1.00 40.64 5 ASN D CA 1
ATOM 2614 C C . ASN D 2 4 ? -34.112 94.570 69.162 1.00 41.93 5 ASN D C 1
ATOM 2615 O O . ASN D 2 4 ? -33.678 95.109 70.181 1.00 42.37 5 ASN D O 1
ATOM 2620 N N . ILE D 2 5 ? -33.414 94.493 68.032 1.00 40.63 6 ILE D N 1
ATOM 2621 C CA . ILE D 2 5 ? -32.003 94.853 67.985 1.00 42.02 6 ILE D CA 1
ATOM 2622 C C . ILE D 2 5 ? -31.590 95.264 66.572 1.00 42.77 6 ILE D C 1
ATOM 2623 O O . ILE D 2 5 ? -32.042 94.677 65.584 1.00 42.45 6 ILE D O 1
ATOM 2628 N N . ASP D 2 6 ? -30.744 96.287 66.483 1.00 43.86 7 ASP D N 1
ATOM 2629 C CA . ASP D 2 6 ? -30.212 96.732 65.202 1.00 46.70 7 ASP D CA 1
ATOM 2630 C C . ASP D 2 6 ? -28.950 95.931 64.902 1.00 44.80 7 ASP D C 1
ATOM 2631 O O . ASP D 2 6 ? -27.974 96.002 65.645 1.00 41.30 7 ASP D O 1
ATOM 2636 N N . ILE D 2 7 ? -28.989 95.159 63.819 1.00 44.80 8 ILE D N 1
ATOM 2637 C CA . ILE D 2 7 ? -27.850 94.359 63.392 1.00 45.40 8 ILE D CA 1
ATOM 2638 C C . ILE D 2 7 ? -27.463 94.786 61.984 1.00 45.76 8 ILE D C 1
ATOM 2639 O O . ILE D 2 7 ? -28.306 94.833 61.084 1.00 49.62 8 ILE D O 1
ATOM 2644 N N . ASP D 2 8 ? -26.188 95.111 61.810 1.00 46.36 9 ASP D N 1
ATOM 2645 C CA . ASP D 2 8 ? -25.666 95.532 60.521 1.00 49.76 9 ASP D CA 1
ATOM 2646 C C . ASP D 2 8 ? -26.048 94.477 59.504 1.00 49.06 9 ASP D C 1
ATOM 2647 O O . ASP D 2 8 ? -25.678 93.307 59.650 1.00 46.12 9 ASP D O 1
ATOM 2652 N N . ASP D 2 9 ? -26.799 94.879 58.482 1.00 48.55 10 ASP D N 1
ATOM 2653 C CA . ASP D 2 9 ? -27.391 93.874 57.589 1.00 44.73 10 ASP D CA 1
ATOM 2654 C C . ASP D 2 9 ? -26.249 93.097 56.902 1.00 51.51 10 ASP D C 1
ATOM 2655 O O . ASP D 2 9 ? -26.268 91.870 56.825 1.00 51.23 10 ASP D O 1
ATOM 2660 N N . GLU D 2 10 ? -25.266 93.878 56.454 1.00 53.27 11 GLU D N 1
ATOM 2661 C CA . GLU D 2 10 ? -24.255 93.368 55.522 1.00 56.75 11 GLU D CA 1
ATOM 2662 C C . GLU D 2 10 ? -23.400 92.301 56.193 1.00 51.84 11 GLU D C 1
ATOM 2663 O O . GLU D 2 10 ? -23.171 91.235 55.608 1.00 51.44 11 GLU D O 1
ATOM 2669 N N . LEU D 2 11 ? -22.962 92.608 57.410 1.00 49.96 12 LEU D N 1
ATOM 2670 C CA . LEU D 2 11 ? -22.151 91.701 58.207 1.00 49.89 12 LEU D CA 1
ATOM 2671 C C . LEU D 2 11 ? -22.879 90.382 58.407 1.00 45.66 12 LEU D C 1
ATOM 2672 O O . LEU D 2 11 ? -22.291 89.291 58.245 1.00 46.42 12 LEU D O 1
ATOM 2677 N N . ALA D 2 12 ? -24.155 90.512 58.784 1.00 43.84 13 ALA D N 1
ATOM 2678 C CA . ALA D 2 12 ? -25.023 89.362 59.038 1.00 44.12 13 ALA D CA 1
ATOM 2679 C C . ALA D 2 12 ? -25.097 88.474 57.796 1.00 45.04 13 ALA D C 1
ATOM 2680 O O . ALA D 2 12 ? -24.966 87.241 57.870 1.00 42.46 13 ALA D O 1
ATOM 2682 N N . ALA D 2 13 ? -25.304 89.138 56.665 1.00 45.67 14 ALA D N 1
ATOM 2683 C CA . ALA D 2 13 ? -25.411 88.464 55.370 1.00 46.46 14 ALA D CA 1
ATOM 2684 C C . ALA D 2 13 ? -24.152 87.689 55.066 1.00 45.94 14 ALA D C 1
ATOM 2685 O O . ALA D 2 13 ? -24.204 86.529 54.641 1.00 45.66 14 ALA D O 1
ATOM 2687 N N . GLU D 2 14 ? -23.024 88.349 55.300 1.00 45.12 15 GLU D N 1
ATOM 2688 C CA . GLU D 2 14 ? -21.693 87.765 55.080 1.00 48.04 15 GLU D CA 1
ATOM 2689 C C . GLU D 2 14 ? -21.543 86.490 55.914 1.00 44.81 15 GLU D C 1
ATOM 2690 O O . GLU D 2 14 ? -21.084 85.462 55.428 1.00 43.13 15 GLU D O 1
ATOM 2696 N N . VAL D 2 15 ? -21.935 86.609 57.181 1.00 42.62 16 VAL D N 1
ATOM 2697 C CA . VAL D 2 15 ? -21.851 85.505 58.120 1.00 41.56 16 VAL D CA 1
ATOM 2698 C C . VAL D 2 15 ? -22.675 84.315 57.613 1.00 39.38 16 VAL D C 1
ATOM 2699 O O . VAL D 2 15 ? -22.224 83.156 57.631 1.00 39.25 16 VAL D O 1
ATOM 2703 N N . MET D 2 16 ? -23.883 84.637 57.174 1.00 39.52 17 MET D N 1
ATOM 2704 C CA . MET D 2 16 ? -24.808 83.637 56.646 1.00 41.14 17 MET D CA 1
ATOM 2705 C C . MET D 2 16 ? -24.191 82.908 55.454 1.00 41.56 17 MET D C 1
ATOM 2706 O O . MET D 2 16 ? -24.268 81.690 55.351 1.00 42.78 17 MET D O 1
ATOM 2711 N N . ARG D 2 17 ? -23.581 83.690 54.567 1.00 42.99 18 ARG D N 1
ATOM 2712 C CA . ARG D 2 17 ? -22.906 83.171 53.392 1.00 46.95 18 ARG D CA 1
ATOM 2713 C C . ARG D 2 17 ? -21.740 82.210 53.750 1.00 45.80 18 ARG D C 1
ATOM 2714 O O . ARG D 2 17 ? -21.672 81.089 53.248 1.00 46.02 18 ARG D O 1
ATOM 2722 N N . ARG D 2 18 ? -20.820 82.718 54.548 1.00 47.01 19 ARG D N 1
ATOM 2723 C CA . ARG D 2 18 ? -19.607 81.997 54.852 1.00 47.70 19 ARG D CA 1
ATOM 2724 C C . ARG D 2 18 ? -19.899 80.669 55.505 1.00 43.75 19 ARG D C 1
ATOM 2725 O O . ARG D 2 18 ? -19.268 79.663 55.164 1.00 43.95 19 ARG D O 1
ATOM 2733 N N . PHE D 2 19 ? -20.836 80.646 56.444 1.00 41.73 20 PHE D N 1
ATOM 2734 C CA . PHE D 2 19 ? -21.068 79.438 57.222 1.00 42.96 20 PHE D CA 1
ATOM 2735 C C . PHE D 2 19 ? -22.318 78.679 56.793 1.00 41.58 20 PHE D C 1
ATOM 2736 O O . PHE D 2 19 ? -22.685 77.687 57.420 1.00 39.90 20 PHE D O 1
ATOM 2744 N N . GLY D 2 20 ? -22.940 79.122 55.701 1.00 41.01 21 GLY D N 1
ATOM 2745 C CA . GLY D 2 20 ? -24.120 78.453 55.158 1.00 41.53 21 GLY D CA 1
ATOM 2746 C C . GLY D 2 20 ? -25.255 78.390 56.159 1.00 39.76 21 GLY D C 1
ATOM 2747 O O . GLY D 2 20 ? -25.876 77.340 56.338 1.00 41.48 21 GLY D O 1
ATOM 2748 N N . LEU D 2 21 ? -25.508 79.518 56.819 1.00 37.27 22 LEU D N 1
ATOM 2749 C CA . LEU D 2 21 ? -26.555 79.619 57.829 1.00 36.15 22 LEU D CA 1
ATOM 2750 C C . LEU D 2 21 ? -27.764 80.307 57.215 1.00 35.68 22 LEU D C 1
ATOM 2751 O O . LEU D 2 21 ? -27.620 81.162 56.340 1.00 35.75 22 LEU D O 1
ATOM 2756 N N . THR D 2 22 ? -28.953 79.939 57.680 1.00 34.99 23 THR D N 1
ATOM 2757 C CA . THR D 2 22 ? -30.193 80.415 57.068 1.00 35.50 23 THR D CA 1
ATOM 2758 C C . THR D 2 22 ? -31.009 81.353 57.962 1.00 31.29 23 THR D C 1
ATOM 2759 O O . THR D 2 22 ? -32.109 81.752 57.582 1.00 35.72 23 THR D O 1
ATOM 2763 N N . THR D 2 23 ? -30.473 81.705 59.133 1.00 27.26 24 THR D N 1
ATOM 2764 C CA . THR D 2 23 ? -31.078 82.702 59.995 1.00 16.45 24 THR D CA 1
ATOM 2765 C C . THR D 2 23 ? -30.055 83.660 60.610 1.00 21.62 24 THR D C 1
ATOM 2766 O O . THR D 2 23 ? -28.895 83.295 60.864 1.00 26.56 24 THR D O 1
ATOM 2770 N N . LYS D 2 24 ? -30.506 84.887 60.857 1.00 24.88 25 LYS D N 1
ATOM 2771 C CA . LYS D 2 24 ? -29.699 85.860 61.574 1.00 31.04 25 LYS D CA 1
ATOM 2772 C C . LYS D 2 24 ? -29.373 85.370 62.962 1.00 29.76 25 LYS D C 1
ATOM 2773 O O . LYS D 2 24 ? -28.266 85.613 63.433 1.00 29.18 25 LYS D O 1
ATOM 2779 N N . ARG D 2 25 ? -30.332 84.695 63.596 1.00 29.51 26 ARG D N 1
ATOM 2780 C CA . ARG D 2 25 ? -30.185 84.195 64.961 1.00 29.49 26 ARG D CA 1
ATOM 2781 C C . ARG D 2 25 ? -28.974 83.260 65.038 1.00 27.59 26 ARG D C 1
ATOM 2782 O O . ARG D 2 25 ? -28.135 83.348 65.945 1.00 26.17 26 ARG D O 1
ATOM 2790 N N . ALA D 2 26 ? -28.938 82.338 64.078 1.00 27.55 27 ALA D N 1
ATOM 2791 C CA . ALA D 2 26 ? -27.861 81.348 64.015 1.00 27.70 27 ALA D CA 1
ATOM 2792 C C . ALA D 2 26 ? -26.506 82.026 63.859 1.00 26.64 27 ALA D C 1
ATOM 2793 O O . ALA D 2 26 ? -25.548 81.667 64.536 1.00 28.42 27 ALA D O 1
ATOM 2795 N N . ALA D 2 27 ? -26.466 83.043 62.996 1.00 26.56 28 ALA D N 1
ATOM 2796 C CA . ALA D 2 27 ? -25.270 83.809 62.726 1.00 28.36 28 ALA D CA 1
ATOM 2797 C C . ALA D 2 27 ? -24.773 84.460 64.038 1.00 27.79 28 ALA D C 1
ATOM 2798 O O . ALA D 2 27 ? -23.563 84.387 64.386 1.00 27.98 28 ALA D O 1
ATOM 2800 N N . VAL D 2 28 ? -25.722 85.076 64.727 1.00 27.44 29 VAL D N 1
ATOM 2801 C CA . VAL D 2 28 ? -25.381 85.854 65.910 1.00 27.08 29 VAL D CA 1
ATOM 2802 C C . VAL D 2 28 ? -24.853 84.911 66.976 1.00 25.37 29 VAL D C 1
ATOM 2803 O O . VAL D 2 28 ? -23.844 85.235 67.655 1.00 25.09 29 VAL D O 1
ATOM 2807 N N . ASP D 2 29 ? -25.511 83.773 67.118 1.00 21.70 30 ASP D N 1
ATOM 2808 C CA . ASP D 2 29 ? -25.093 82.802 68.160 1.00 25.39 30 ASP D CA 1
ATOM 2809 C C . ASP D 2 29 ? -23.707 82.322 67.824 1.00 25.81 30 ASP D C 1
ATOM 2810 O O . ASP D 2 29 ? -22.889 82.172 68.753 1.00 25.17 30 ASP D O 1
ATOM 2815 N N . LEU D 2 30 ? -23.439 82.048 66.533 1.00 25.45 31 LEU D N 1
ATOM 2816 C CA . LEU D 2 30 ? -22.118 81.551 66.145 1.00 27.25 31 LEU D CA 1
ATOM 2817 C C . LEU D 2 30 ? -21.063 82.582 66.500 1.00 26.73 31 LEU D C 1
ATOM 2818 O O . LEU D 2 30 ? -19.985 82.238 67.033 1.00 27.14 31 LEU D O 1
ATOM 2823 N N . ALA D 2 31 ? -21.374 83.845 66.210 1.00 26.30 32 ALA D N 1
ATOM 2824 C CA . ALA D 2 31 ? -20.400 84.913 66.422 1.00 27.47 32 ALA D CA 1
ATOM 2825 C C . ALA D 2 31 ? -20.134 85.006 67.928 1.00 26.51 32 ALA D C 1
ATOM 2826 O O . ALA D 2 31 ? -18.944 85.168 68.326 1.00 25.84 32 ALA D O 1
ATOM 2828 N N . LEU D 2 32 ? -21.176 84.936 68.739 1.00 25.58 33 LEU D N 1
ATOM 2829 C CA . LEU D 2 32 ? -20.962 85.144 70.159 1.00 25.46 33 LEU D CA 1
ATOM 2830 C C . LEU D 2 32 ? -20.107 83.972 70.672 1.00 25.86 33 LEU D C 1
ATOM 2831 O O . LEU D 2 32 ? -19.242 84.214 71.559 1.00 24.25 33 LEU D O 1
ATOM 2836 N N . ARG D 2 33 ? -20.436 82.759 70.202 1.00 26.81 34 ARG D N 1
ATOM 2837 C CA . ARG D 2 33 ? -19.701 81.602 70.746 1.00 28.74 34 ARG D CA 1
ATOM 2838 C C . ARG D 2 33 ? -18.270 81.654 70.282 1.00 24.88 34 ARG D C 1
ATOM 2839 O O . ARG D 2 33 ? -17.452 81.178 71.053 1.00 27.52 34 ARG D O 1
ATOM 2847 N N . ARG D 2 34 ? -17.961 82.231 69.116 1.00 17.59 35 ARG D N 1
ATOM 2848 C CA . ARG D 2 34 ? -16.564 82.332 68.727 1.00 29.03 35 ARG D CA 1
ATOM 2849 C C . ARG D 2 34 ? -15.800 83.160 69.766 1.00 30.70 35 ARG D C 1
ATOM 2850 O O . ARG D 2 34 ? -14.657 82.835 70.076 1.00 34.78 35 ARG D O 1
ATOM 2858 N N . LEU D 2 35 ? -16.413 84.258 70.191 1.00 27.17 36 LEU D N 1
ATOM 2859 C CA . LEU D 2 35 ? -15.808 85.102 71.223 1.00 30.99 36 LEU D CA 1
ATOM 2860 C C . LEU D 2 35 ? -15.649 84.439 72.566 1.00 27.61 36 LEU D C 1
ATOM 2861 O O . LEU D 2 35 ? -14.538 84.517 73.111 1.00 28.09 36 LEU D O 1
ATOM 2866 N N . VAL D 2 36 ? -16.649 83.807 73.141 1.00 25.46 37 VAL D N 1
ATOM 2867 C CA . VAL D 2 36 ? -16.512 83.421 74.550 1.00 25.28 37 VAL D CA 1
ATOM 2868 C C . VAL D 2 36 ? -16.765 81.948 74.845 1.00 24.90 37 VAL D C 1
ATOM 2869 O O . VAL D 2 36 ? -16.697 81.529 76.000 1.00 24.49 37 VAL D O 1
ATOM 2873 N N . GLY D 2 37 ? -17.032 81.164 73.809 1.00 25.61 38 GLY D N 1
ATOM 2874 C CA . GLY D 2 37 ? -17.387 79.765 73.985 1.00 27.62 38 GLY D CA 1
ATOM 2875 C C . GLY D 2 37 ? -18.729 79.605 74.670 1.00 29.29 38 GLY D C 1
ATOM 2876 O O . GLY D 2 37 ? -19.584 80.495 74.614 1.00 29.50 38 GLY D O 1
ATOM 2877 N N . SER D 2 38 ? -18.905 78.459 75.319 1.00 31.58 39 SER D N 1
ATOM 2878 C CA . SER D 2 38 ? -20.128 78.133 76.030 1.00 35.58 39 SER D CA 1
ATOM 2879 C C . SER D 2 38 ? -19.811 78.065 77.521 1.00 38.73 39 SER D C 1
ATOM 2880 O O . SER D 2 38 ? -18.680 77.738 77.895 1.00 37.61 39 SER D O 1
ATOM 2883 N N . PRO D 2 39 ? -20.803 78.373 78.379 1.00 42.79 40 PRO D N 1
ATOM 2884 C CA . PRO D 2 39 ? -20.537 78.566 79.809 1.00 43.17 40 PRO D CA 1
ATOM 2885 C C . PRO D 2 39 ? -19.845 77.379 80.468 1.00 42.00 40 PRO D C 1
ATOM 2886 O O . PRO D 2 39 ? -20.348 76.252 80.409 1.00 46.96 40 PRO D O 1
ATOM 2890 N N . LEU D 2 40 ? -18.681 77.632 81.055 1.00 40.17 41 LEU D N 1
ATOM 2891 C CA . LEU D 2 40 ? -18.023 76.657 81.913 1.00 39.99 41 LEU D CA 1
ATOM 2892 C C . LEU D 2 40 ? -17.848 77.303 83.275 1.00 39.58 41 LEU D C 1
ATOM 2893 O O . LEU D 2 40 ? -17.169 78.323 83.401 1.00 39.87 41 LEU D O 1
ATOM 2898 N N . SER D 2 41 ? -18.478 76.719 84.287 1.00 38.22 42 SER D N 1
ATOM 2899 C CA . SER D 2 41 ? -18.400 77.249 85.639 1.00 38.23 42 SER D CA 1
ATOM 2900 C C . SER D 2 41 ? -17.018 77.003 86.219 1.00 30.79 42 SER D C 1
ATOM 2901 O O . SER D 2 41 ? -16.332 76.045 85.848 1.00 29.15 42 SER D O 1
ATOM 2904 N N . ARG D 2 42 ? -16.625 77.876 87.142 1.00 38.11 43 ARG D N 1
ATOM 2905 C CA . ARG D 2 42 ? -15.386 77.688 87.884 1.00 41.72 43 ARG D CA 1
ATOM 2906 C C . ARG D 2 42 ? -15.371 76.309 88.537 1.00 40.85 43 ARG D C 1
ATOM 2907 O O . ARG D 2 42 ? -14.335 75.660 88.559 1.00 39.96 43 ARG D O 1
ATOM 2915 N N . GLU D 2 43 ? -16.529 75.905 89.057 1.00 42.96 44 GLU D N 1
ATOM 2916 C CA . GLU D 2 43 ? -16.637 74.653 89.796 1.00 45.25 44 GLU D CA 1
ATOM 2917 C C . GLU D 2 43 ? -16.308 73.487 88.880 1.00 41.06 44 GLU D C 1
ATOM 2918 O O . GLU D 2 43 ? -15.542 72.573 89.284 1.00 37.31 44 GLU D O 1
ATOM 2924 N N . PHE D 2 44 ? -16.823 73.521 87.656 1.00 36.72 45 PHE D N 1
ATOM 2925 C CA . PHE D 2 44 ? -16.565 72.452 86.701 1.00 35.54 45 PHE D CA 1
ATOM 2926 C C . PHE D 2 44 ? -15.065 72.391 86.352 1.00 33.66 45 PHE D C 1
ATOM 2927 O O . PHE D 2 44 ? -14.438 71.338 86.345 1.00 34.53 45 PHE D O 1
ATOM 2935 N N . LEU D 2 45 ? -14.500 73.567 86.186 1.00 32.01 46 LEU D N 1
ATOM 2936 C CA . LEU D 2 45 ? -13.108 73.698 85.755 1.00 31.86 46 LEU D CA 1
ATOM 2937 C C . LEU D 2 45 ? -12.166 73.158 86.842 1.00 32.99 46 LEU D C 1
ATOM 2938 O O . LEU D 2 45 ? -11.245 72.392 86.593 1.00 32.79 46 LEU D O 1
ATOM 2943 N N . LEU D 2 46 ? -12.425 73.532 88.057 1.00 34.43 47 LEU D N 1
ATOM 2944 C CA . LEU D 2 46 ? -11.633 73.056 89.187 1.00 36.19 47 LEU D CA 1
ATOM 2945 C C . LEU D 2 46 ? -11.918 71.610 89.478 1.00 35.71 47 LEU D C 1
ATOM 2946 O O . LEU D 2 46 ? -11.023 70.964 89.965 1.00 34.76 47 LEU D O 1
ATOM 2951 N N . GLY D 2 47 ? -13.052 71.075 89.172 1.00 34.66 48 GLY D N 1
ATOM 2952 C CA . GLY D 2 47 ? -13.450 69.719 89.367 1.00 37.32 48 GLY D CA 1
ATOM 2953 C C . GLY D 2 47 ? -12.718 68.792 88.446 1.00 37.37 48 GLY D C 1
ATOM 2954 O O . GLY D 2 47 ? -12.690 67.624 88.717 1.00 37.38 48 GLY D O 1
ATOM 2955 N N . LEU D 2 48 ? -12.120 69.309 87.379 1.00 35.56 49 LEU D N 1
ATOM 2956 C CA . LEU D 2 48 ? -11.359 68.484 86.444 1.00 35.79 49 LEU D CA 1
ATOM 2957 C C . LEU D 2 48 ? -9.999 68.028 86.978 1.00 34.68 49 LEU D C 1
ATOM 2958 O O . LEU D 2 48 ? -9.414 67.088 86.436 1.00 33.12 49 LEU D O 1
ATOM 2963 N N . GLU D 2 49 ? -9.485 68.683 88.017 1.00 34.10 50 GLU D N 1
ATOM 2964 C CA . GLU D 2 49 ? -8.194 68.281 88.584 1.00 36.06 50 GLU D CA 1
ATOM 2965 C C . GLU D 2 49 ? -8.287 66.880 89.199 1.00 35.76 50 GLU D C 1
ATOM 2966 O O . GLU D 2 49 ? -9.068 66.649 90.115 1.00 35.12 50 GLU D O 1
ATOM 2972 N N . GLY D 2 50 ? -7.495 65.949 88.674 1.00 33.77 51 GLY D N 1
ATOM 2973 C CA . GLY D 2 50 ? -7.522 64.565 89.153 1.00 38.33 51 GLY D CA 1
ATOM 2974 C C . GLY D 2 50 ? -8.566 63.692 88.482 1.00 34.96 51 GLY D C 1
ATOM 2975 O O . GLY D 2 50 ? -8.800 62.565 88.916 1.00 35.96 51 GLY D O 1
ATOM 2976 N N . VAL D 2 51 ? -9.196 64.193 87.417 1.00 31.12 52 VAL D N 1
ATOM 2977 C CA . VAL D 2 51 ? -10.195 63.401 86.690 1.00 29.94 52 VAL D CA 1
ATOM 2978 C C . VAL D 2 51 ? -9.527 62.183 86.037 1.00 34.80 52 VAL D C 1
ATOM 2979 O O . VAL D 2 51 ? -10.165 61.150 85.825 1.00 36.99 52 VAL D O 1
ATOM 2983 N N . GLY D 2 52 ? -8.237 62.316 85.740 1.00 34.89 53 GLY D N 1
ATOM 2984 C CA . GLY D 2 52 ? -7.448 61.234 85.172 1.00 36.69 53 GLY D CA 1
ATOM 2985 C C . GLY D 2 52 ? -7.241 61.414 83.683 1.00 35.67 53 GLY D C 1
ATOM 2986 O O . GLY D 2 52 ? -8.060 62.023 82.997 1.00 34.10 53 GLY D O 1
ATOM 2987 N N . TRP D 2 53 ? -6.130 60.878 83.194 1.00 34.60 54 TRP D N 1
ATOM 2988 C CA . TRP D 2 53 ? -5.807 60.877 81.773 1.00 33.99 54 TRP D CA 1
ATOM 2989 C C . TRP D 2 53 ? -4.779 59.770 81.571 1.00 35.00 54 TRP D C 1
ATOM 2990 O O . TRP D 2 53 ? -3.585 59.970 81.784 1.00 33.13 54 TRP D O 1
ATOM 3001 N N . GLU D 2 54 ? -5.265 58.589 81.192 1.00 37.48 55 GLU D N 1
ATOM 3002 C CA . GLU D 2 54 ? -4.453 57.368 81.192 1.00 42.43 55 GLU D CA 1
ATOM 3003 C C . GLU D 2 54 ? -3.758 57.098 79.858 1.00 40.22 55 GLU D C 1
ATOM 3004 O O . GLU D 2 54 ? -3.078 56.086 79.710 1.00 42.65 55 GLU D O 1
ATOM 3010 N N . GLY D 2 55 ? -3.921 57.998 78.892 1.00 38.95 56 GLY D N 1
ATOM 3011 C CA . GLY D 2 55 ? -3.204 57.900 77.627 1.00 43.22 56 GLY D CA 1
ATOM 3012 C C . GLY D 2 55 ? -1.736 58.231 77.800 1.00 39.83 56 GLY D C 1
ATOM 3013 O O . GLY D 2 55 ? -1.274 58.496 78.910 1.00 40.32 56 GLY D O 1
ATOM 3014 N N . ASP D 2 56 ? -1.004 58.216 76.694 1.00 39.75 57 ASP D N 1
ATOM 3015 C CA . ASP D 2 56 ? 0.424 58.490 76.699 1.00 43.09 57 ASP D CA 1
ATOM 3016 C C . ASP D 2 56 ? 0.691 59.603 75.695 1.00 41.93 57 ASP D C 1
ATOM 3017 O O . ASP D 2 56 ? 0.554 59.401 74.490 1.00 38.51 57 ASP D O 1
ATOM 3022 N N . LEU D 2 57 ? 1.063 60.781 76.190 1.00 41.09 58 LEU D N 1
ATOM 3023 C CA . LEU D 2 57 ? 1.323 61.915 75.307 1.00 41.01 58 LEU D CA 1
ATOM 3024 C C . LEU D 2 57 ? 2.529 61.660 74.395 1.00 42.61 58 LEU D C 1
ATOM 3025 O O . LEU D 2 57 ? 2.606 62.225 73.306 1.00 38.06 58 LEU D O 1
ATOM 3030 N N . ASP D 2 58 ? 3.449 60.798 74.836 1.00 47.23 59 ASP D N 1
ATOM 3031 C CA . ASP D 2 58 ? 4.569 60.350 73.999 1.00 50.52 59 ASP D CA 1
ATOM 3032 C C . ASP D 2 58 ? 4.097 59.570 72.769 1.00 49.61 59 ASP D C 1
ATOM 3033 O O . ASP D 2 58 ? 4.714 59.667 71.713 1.00 54.89 59 ASP D O 1
ATOM 3038 N N . ASP D 2 59 ? 3.030 58.783 72.909 1.00 48.62 60 ASP D N 1
ATOM 3039 C CA . ASP D 2 59 ? 2.420 58.112 71.757 1.00 50.80 60 ASP D CA 1
ATOM 3040 C C . ASP D 2 59 ? 1.909 59.134 70.754 1.00 47.75 60 ASP D C 1
ATOM 3041 O O . ASP D 2 59 ? 2.152 59.010 69.557 1.00 44.60 60 ASP D O 1
ATOM 3046 N N . LEU D 2 60 ? 1.202 60.141 71.255 1.00 45.08 61 LEU D N 1
ATOM 3047 C CA . LEU D 2 60 ? 0.585 61.147 70.395 1.00 44.77 61 LEU D CA 1
ATOM 3048 C C . LEU D 2 60 ? 1.615 62.072 69.746 1.00 42.68 61 LEU D C 1
ATOM 3049 O O . LEU D 2 60 ? 1.424 62.503 68.608 1.00 41.81 61 LEU D O 1
ATOM 3054 N N . ARG D 2 61 ? 2.704 62.356 70.458 1.00 41.68 62 ARG D N 1
ATOM 3055 C CA . ARG D 2 61 ? 3.751 63.252 69.962 1.00 46.77 62 ARG D CA 1
ATOM 3056 C C . ARG D 2 61 ? 5.003 62.482 69.525 1.00 57.69 62 ARG D C 1
ATOM 3057 O O . ARG D 2 61 ? 5.294 62.407 68.333 1.00 65.09 62 ARG D O 1
ATOM 3065 N N . SER D 2 62 ? 5.717 61.906 70.492 1.00 62.63 63 SER D N 1
ATOM 3066 C CA . SER D 2 62 ? 6.916 61.081 70.255 1.00 67.12 63 SER D CA 1
ATOM 3067 C C . SER D 2 62 ? 7.692 60.921 71.564 1.00 68.79 63 SER D C 1
ATOM 3068 O O . SER D 2 62 ? 8.465 59.977 71.734 1.00 68.71 63 SER D O 1
ATOM 3071 N N . ALA E 1 5 ? -13.464 99.271 49.217 1.00 51.30 0 ALA E N 1
ATOM 3072 C CA . ALA E 1 5 ? -12.276 99.425 48.319 1.00 50.64 0 ALA E CA 1
ATOM 3073 C C . ALA E 1 5 ? -11.005 98.905 48.988 1.00 44.48 0 ALA E C 1
ATOM 3074 O O . ALA E 1 5 ? -10.600 99.405 50.041 1.00 44.64 0 ALA E O 1
ATOM 3076 N N . SER E 1 6 ? -10.378 97.908 48.366 1.00 38.55 1 SER E N 1
ATOM 3077 C CA . SER E 1 6 ? -9.181 97.282 48.921 1.00 35.26 1 SER E CA 1
ATOM 3078 C C . SER E 1 6 ? -8.009 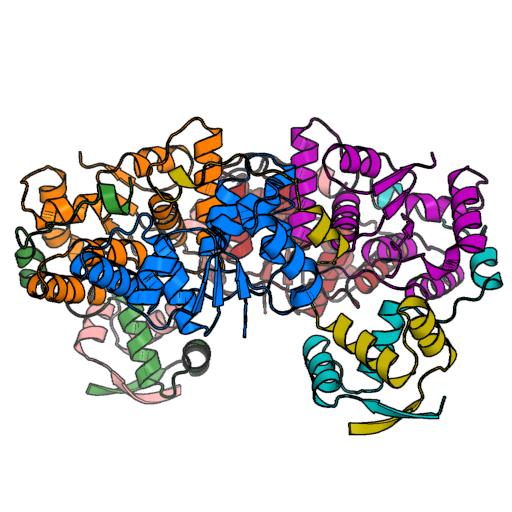98.258 48.958 1.00 31.12 1 SER E C 1
ATOM 3079 O O . SER E 1 6 ? -7.897 99.150 48.117 1.00 31.38 1 SER E O 1
ATOM 3082 N N . ILE E 1 7 ? -7.138 98.071 49.941 1.00 27.64 2 ILE E N 1
ATOM 3083 C CA . ILE E 1 7 ? -5.940 98.879 50.086 1.00 28.06 2 ILE E CA 1
ATOM 3084 C C . ILE E 1 7 ? -4.737 97.974 49.870 1.00 25.66 2 ILE E C 1
ATOM 3085 O O . ILE E 1 7 ? -4.453 97.109 50.677 1.00 25.05 2 ILE E O 1
ATOM 3090 N N . LEU E 1 8 ? -4.046 98.192 48.759 1.00 20.53 3 LEU E N 1
ATOM 3091 C CA . LEU E 1 8 ? -2.900 97.395 48.381 1.00 25.06 3 LEU E CA 1
ATOM 3092 C C . LEU E 1 8 ? -1.626 98.126 48.795 1.00 26.97 3 LEU E C 1
ATOM 3093 O O . LEU E 1 8 ? -1.255 99.131 48.192 1.00 30.39 3 LEU E O 1
ATOM 3098 N N . ILE E 1 9 ? -0.970 97.625 49.833 1.00 23.90 4 ILE E N 1
ATOM 3099 C CA . ILE E 1 9 ? 0.269 98.205 50.320 1.00 24.80 4 ILE E CA 1
ATOM 3100 C C . ILE E 1 9 ? 1.436 97.702 49.477 1.00 25.05 4 ILE E C 1
ATOM 3101 O O . ILE E 1 9 ? 1.646 96.492 49.350 1.00 24.75 4 ILE E O 1
ATOM 3106 N N . ASP E 1 10 ? 2.188 98.634 48.894 1.00 25.27 5 ASP E N 1
ATOM 3107 C CA . ASP E 1 10 ? 3.314 98.282 48.038 1.00 25.24 5 ASP E CA 1
ATOM 3108 C C . ASP E 1 10 ? 4.515 97.807 48.851 1.00 24.21 5 ASP E C 1
ATOM 3109 O O . ASP E 1 10 ? 4.681 98.181 50.007 1.00 24.19 5 ASP E O 1
ATOM 3114 N N . THR E 1 11 ? 5.358 96.992 48.219 1.00 24.60 6 THR E N 1
ATOM 3115 C CA . THR E 1 11 ? 6.575 96.476 48.820 1.00 24.99 6 THR E CA 1
ATOM 3116 C C . THR E 1 11 ? 7.411 97.611 49.416 1.00 25.41 6 THR E C 1
ATOM 3117 O O . THR E 1 11 ? 7.984 97.427 50.477 1.00 25.01 6 THR E O 1
ATOM 3121 N N . SER E 1 12 ? 7.408 98.754 48.735 1.00 25.59 7 SER E N 1
ATOM 3122 C CA . SER E 1 12 ? 8.241 99.873 49.151 1.00 25.80 7 SER E CA 1
ATOM 3123 C C . SER E 1 12 ? 7.896 100.337 50.559 1.00 25.91 7 SER E C 1
ATOM 3124 O O . SER E 1 12 ? 8.790 100.615 51.333 1.00 27.70 7 SER E O 1
ATOM 3127 N N . ALA E 1 13 ? 6.607 100.349 50.884 1.00 26.22 8 ALA E N 1
ATOM 3128 C CA . ALA E 1 13 ? 6.122 100.735 52.188 1.00 26.69 8 ALA E CA 1
ATOM 3129 C C . ALA E 1 13 ? 6.276 99.599 53.222 1.00 26.09 8 ALA E C 1
ATOM 3130 O O . ALA E 1 13 ? 6.652 99.833 54.344 1.00 27.08 8 ALA E O 1
ATOM 3132 N N . TRP E 1 14 ? 5.996 98.386 52.757 1.00 24.73 9 TRP E N 1
ATOM 3133 C CA . TRP E 1 14 ? 6.076 97.203 53.577 1.00 23.84 9 TRP E CA 1
ATOM 3134 C C . TRP E 1 14 ? 7.492 97.100 54.161 1.00 23.20 9 TRP E C 1
ATOM 3135 O O . TRP E 1 14 ? 7.637 96.716 55.320 1.00 23.98 9 TRP E O 1
ATOM 3146 N N . VAL E 1 15 ? 8.505 97.233 53.324 1.00 24.23 10 VAL E N 1
ATOM 3147 C CA . VAL E 1 15 ? 9.857 97.089 53.772 1.00 26.53 10 VAL E CA 1
ATOM 3148 C C . VAL E 1 15 ? 10.205 98.058 54.901 1.00 26.83 10 VAL E C 1
ATOM 3149 O O . VAL E 1 15 ? 10.875 97.657 55.837 1.00 26.83 10 VAL E O 1
ATOM 3153 N N . GLU E 1 16 ? 9.743 99.307 54.785 1.00 26.31 11 GLU E N 1
ATOM 3154 C CA . GLU E 1 16 ? 9.890 100.299 55.804 1.00 28.36 11 GLU E CA 1
ATOM 3155 C C . GLU E 1 16 ? 9.368 99.820 57.174 1.00 28.29 11 GLU E C 1
ATOM 3156 O O . GLU E 1 16 ? 10.013 99.940 58.206 1.00 28.25 11 GLU E O 1
ATOM 3162 N N . TYR E 1 17 ? 8.173 99.249 57.131 1.00 25.27 12 TYR E N 1
ATOM 3163 C CA . TYR E 1 17 ? 7.544 98.674 58.297 1.00 24.55 12 TYR E CA 1
ATOM 3164 C C . TYR E 1 17 ? 8.333 97.471 58.899 1.00 24.26 12 TYR E C 1
ATOM 3165 O O . TYR E 1 17 ? 8.645 97.445 60.071 1.00 25.89 12 TYR E O 1
ATOM 3174 N N . PHE E 1 18 ? 8.756 96.587 57.993 1.00 23.58 13 PHE E N 1
ATOM 3175 C CA . PHE E 1 18 ? 9.466 95.410 58.400 1.00 16.12 13 PHE E CA 1
ATOM 3176 C C . PHE E 1 18 ? 10.773 95.802 59.072 1.00 23.95 13 PHE E C 1
ATOM 3177 O O . PHE E 1 18 ? 11.156 95.167 60.067 1.00 24.55 13 PHE E O 1
ATOM 3185 N N . ARG E 1 19 ? 11.443 96.845 58.592 1.00 26.41 14 ARG E N 1
ATOM 3186 C CA . ARG E 1 19 ? 12.717 97.262 59.169 1.00 28.84 14 ARG E CA 1
ATOM 3187 C C . ARG E 1 19 ? 12.578 98.318 60.281 1.00 29.75 14 ARG E C 1
ATOM 3188 O O . ARG E 1 19 ? 13.574 98.831 60.777 1.00 29.65 14 ARG E O 1
ATOM 3196 N N . ALA E 1 20 ? 11.338 98.623 60.668 1.00 24.98 15 ALA E N 1
ATOM 3197 C CA . ALA E 1 20 ? 11.032 99.579 61.722 1.00 27.56 15 ALA E CA 1
ATOM 3198 C C . ALA E 1 20 ? 11.857 100.846 61.560 1.00 24.88 15 ALA E C 1
ATOM 3199 O O . ALA E 1 20 ? 12.529 101.267 62.477 1.00 28.98 15 ALA E O 1
ATOM 3201 N N . THR E 1 21 ? 11.782 101.441 60.372 1.00 25.53 16 THR E N 1
ATOM 3202 C CA . THR E 1 21 ? 12.603 102.592 60.030 1.00 32.65 16 THR E CA 1
ATOM 3203 C C . THR E 1 21 ? 12.091 103.861 60.698 1.00 33.97 16 THR E C 1
ATOM 3204 O O . THR E 1 21 ? 12.840 104.816 60.867 1.00 36.54 16 THR E O 1
ATOM 3208 N N . GLY E 1 22 ? 10.806 103.877 61.045 1.00 31.20 17 GLY E N 1
ATOM 3209 C CA . GLY E 1 22 ? 10.192 105.066 61.629 1.00 36.62 17 GLY E CA 1
ATOM 3210 C C . GLY E 1 22 ? 9.795 106.133 60.621 1.00 38.44 17 GLY E C 1
ATOM 3211 O O . GLY E 1 22 ? 9.310 107.198 61.011 1.00 39.60 17 GLY E O 1
ATOM 3212 N N . SER E 1 23 ? 9.983 105.860 59.328 1.00 40.23 18 SER E N 1
ATOM 3213 C CA . SER E 1 23 ? 9.635 106.822 58.279 1.00 44.65 18 SER E CA 1
ATOM 3214 C C . SER E 1 23 ? 8.129 106.986 58.245 1.00 39.42 18 SER E C 1
ATOM 3215 O O . SER E 1 23 ? 7.407 106.211 58.869 1.00 37.13 18 SER E O 1
ATOM 3218 N N . ILE E 1 24 ? 7.642 107.983 57.513 1.00 33.37 19 ILE E N 1
ATOM 3219 C CA . ILE E 1 24 ? 6.212 108.170 57.429 1.00 38.13 19 ILE E CA 1
ATOM 3220 C C . ILE E 1 24 ? 5.565 106.943 56.823 1.00 34.86 19 ILE E C 1
ATOM 3221 O O . ILE E 1 24 ? 4.428 106.651 57.173 1.00 33.20 19 ILE E O 1
ATOM 3226 N N . ALA E 1 25 ? 6.246 106.243 55.927 1.00 33.10 20 ALA E N 1
ATOM 3227 C CA . ALA E 1 25 ? 5.633 105.079 55.289 1.00 31.19 20 ALA E CA 1
ATOM 3228 C C . ALA E 1 25 ? 5.395 103.966 56.314 1.00 30.30 20 ALA E C 1
ATOM 3229 O O . ALA E 1 25 ? 4.322 103.365 56.333 1.00 28.50 20 ALA E O 1
ATOM 3231 N N . ALA E 1 26 ? 6.388 103.737 57.167 1.00 29.26 21 ALA E N 1
ATOM 3232 C CA . ALA E 1 26 ? 6.284 102.743 58.213 1.00 29.98 21 ALA E CA 1
ATOM 3233 C C . ALA E 1 26 ? 5.110 103.093 59.143 1.00 29.63 21 ALA E C 1
ATOM 3234 O O . ALA E 1 26 ? 4.324 102.215 59.525 1.00 28.46 21 ALA E O 1
ATOM 3236 N N . VAL E 1 27 ? 5.015 104.382 59.500 1.00 26.75 22 VAL E N 1
ATOM 3237 C CA . VAL E 1 27 ? 3.955 104.784 60.406 1.00 28.82 22 VAL E CA 1
ATOM 3238 C C . VAL E 1 27 ? 2.591 104.587 59.742 1.00 27.75 22 VAL E C 1
ATOM 3239 O O . VAL E 1 27 ? 1.655 104.099 60.404 1.00 28.43 22 VAL E O 1
ATOM 3243 N N . GLU E 1 28 ? 2.494 104.875 58.453 1.00 28.52 23 GLU E N 1
ATOM 3244 C CA . GLU E 1 28 ? 1.231 104.695 57.756 1.00 30.12 23 GLU E CA 1
ATOM 3245 C C . GLU E 1 28 ? 0.856 103.230 57.666 1.00 28.28 23 GLU E C 1
ATOM 3246 O O . GLU E 1 28 ? -0.313 102.919 57.889 1.00 26.45 23 GLU E O 1
ATOM 3252 N N . VAL E 1 29 ? 1.815 102.360 57.400 1.00 27.68 24 VAL E N 1
ATOM 3253 C CA . VAL E 1 29 ? 1.568 100.935 57.384 1.00 27.14 24 VAL E CA 1
ATOM 3254 C C . VAL E 1 29 ? 1.065 100.482 58.754 1.00 26.58 24 VAL E C 1
ATOM 3255 O O . VAL E 1 29 ? 0.097 99.681 58.813 1.00 24.71 24 VAL E O 1
ATOM 3259 N N . ARG E 1 30 ? 1.697 100.976 59.819 1.00 26.62 25 ARG E N 1
ATOM 3260 C CA . ARG E 1 30 ? 1.282 100.637 61.168 1.00 27.14 25 ARG E CA 1
ATOM 3261 C C . ARG E 1 30 ? -0.178 101.020 61.415 1.00 26.30 25 ARG E C 1
ATOM 3262 O O . ARG E 1 30 ? -0.963 100.252 61.967 1.00 25.02 25 ARG E O 1
ATOM 3270 N N . ARG E 1 31 ? -0.501 102.237 60.983 1.00 27.92 26 ARG E N 1
ATOM 3271 C CA . ARG E 1 31 ? -1.847 102.782 61.107 1.00 30.34 26 ARG E CA 1
ATOM 3272 C C . ARG E 1 31 ? -2.861 101.884 60.395 1.00 29.22 26 ARG E C 1
ATOM 3273 O O . ARG E 1 31 ? -3.920 101.552 60.935 1.00 28.05 26 ARG E O 1
ATOM 3281 N N . LEU E 1 32 ? -2.488 101.491 59.186 1.00 28.76 27 LEU E N 1
ATOM 3282 C CA . LEU E 1 32 ? -3.322 100.633 58.356 1.00 28.67 27 LEU E CA 1
ATOM 3283 C C . LEU E 1 32 ? -3.588 99.305 59.079 1.00 27.90 27 LEU E C 1
ATOM 3284 O O . LEU E 1 32 ? -4.717 98.815 59.096 1.00 26.95 27 LEU E O 1
ATOM 3289 N N . LEU E 1 33 ? -2.520 98.740 59.644 1.00 27.98 28 LEU E N 1
ATOM 3290 C CA . LEU E 1 33 ? -2.623 97.487 60.347 1.00 28.07 28 LEU E CA 1
ATOM 3291 C C . LEU E 1 33 ? -3.516 97.594 61.572 1.00 29.88 28 LEU E C 1
ATOM 3292 O O . LEU E 1 33 ? -4.179 96.657 61.910 1.00 29.83 28 LEU E O 1
ATOM 3297 N N . SER E 1 34 ? -3.438 98.720 62.251 1.00 30.78 29 SER E N 1
ATOM 3298 C CA . SER E 1 34 ? -4.226 99.003 63.441 1.00 33.08 29 SER E CA 1
ATOM 3299 C C . SER E 1 34 ? -5.678 99.253 63.255 1.00 34.35 29 SER E C 1
ATOM 3300 O O . SER E 1 34 ? -6.445 98.821 64.050 1.00 37.00 29 SER E O 1
ATOM 3303 N N . GLU E 1 35 ? -6.009 99.997 62.203 1.00 33.92 30 GLU E N 1
ATOM 3304 C CA . GLU E 1 35 ? -7.336 100.580 62.025 1.00 37.92 30 GLU E CA 1
ATOM 3305 C C . GLU E 1 35 ? -8.132 100.018 60.844 1.00 38.57 30 GLU E C 1
ATOM 3306 O O . GLU E 1 35 ? -9.359 100.115 60.833 1.00 38.11 30 GLU E O 1
ATOM 3312 N N . GLU E 1 36 ? -7.453 99.450 59.850 1.00 36.47 31 GLU E N 1
ATOM 3313 C CA . GLU E 1 36 ? -8.119 99.037 58.615 1.00 38.46 31 GLU E CA 1
ATOM 3314 C C . GLU E 1 36 ? -7.627 97.683 58.115 1.00 34.53 31 GLU E C 1
ATOM 3315 O O . GLU E 1 36 ? -7.573 97.443 56.912 1.00 33.36 31 GLU E O 1
ATOM 3321 N N . ALA E 1 37 ? -7.299 96.791 59.044 1.00 32.48 32 ALA E N 1
ATOM 3322 C CA . ALA E 1 37 ? -6.692 95.508 58.699 1.00 32.49 32 ALA E CA 1
ATOM 3323 C C . ALA E 1 37 ? -7.553 94.680 57.738 1.00 32.07 32 ALA E C 1
ATOM 3324 O O . ALA E 1 37 ? -7.027 94.019 56.849 1.00 31.94 32 ALA E O 1
ATOM 3326 N N . ALA E 1 38 ? -8.870 94.733 57.912 1.00 30.14 33 ALA E N 1
ATOM 3327 C CA . ALA E 1 38 ? -9.783 93.941 57.088 1.00 32.89 33 ALA E CA 1
ATOM 3328 C C . ALA E 1 38 ? -9.839 94.406 55.625 1.00 31.44 33 ALA E C 1
ATOM 3329 O O . ALA E 1 38 ? -10.302 93.661 54.763 1.00 30.60 33 ALA E O 1
ATOM 3331 N N . ARG E 1 39 ? -9.373 95.625 55.355 1.00 29.74 34 ARG E N 1
ATOM 3332 C CA . ARG E 1 39 ? -9.368 96.184 54.001 1.00 31.77 34 ARG E CA 1
ATOM 3333 C C . ARG E 1 39 ? -8.050 95.987 53.254 1.00 28.65 34 ARG E C 1
ATOM 3334 O O . ARG E 1 39 ? -7.969 96.294 52.057 1.00 27.53 34 ARG E O 1
ATOM 3342 N N . ILE E 1 40 ? -7.021 95.499 53.947 1.00 27.15 35 ILE E N 1
ATOM 3343 C CA . ILE E 1 40 ? -5.691 95.365 53.348 1.00 26.13 35 ILE E CA 1
ATOM 3344 C C . ILE E 1 40 ? -5.661 94.161 52.417 1.00 26.13 35 ILE E C 1
ATOM 3345 O O . ILE E 1 40 ? -6.098 93.071 52.788 1.00 25.18 35 ILE E O 1
ATOM 3350 N N . ALA E 1 41 ? -5.135 94.370 51.214 1.00 25.36 36 ALA E N 1
ATOM 3351 C CA . ALA E 1 41 ? -5.019 93.313 50.218 1.00 25.02 36 ALA E CA 1
ATOM 3352 C C . ALA E 1 41 ? -3.567 93.093 49.835 1.00 24.23 36 ALA E C 1
ATOM 3353 O O . ALA E 1 41 ? -2.713 93.954 50.054 1.00 24.79 36 ALA E O 1
ATOM 3355 N N . MET E 1 42 ? -3.315 91.917 49.264 1.00 22.99 37 MET E N 1
ATOM 3356 C CA . MET E 1 42 ? -2.012 91.518 48.757 1.00 22.33 37 MET E CA 1
ATOM 3357 C C . MET E 1 42 ? -2.198 91.118 47.294 1.00 21.43 37 MET E C 1
ATOM 3358 O O . MET E 1 42 ? -3.313 90.868 46.848 1.00 22.33 37 MET E O 1
ATOM 3363 N N . CYS E 1 43 ? -1.113 91.097 46.538 1.00 21.08 38 CYS E N 1
ATOM 3364 C CA . CYS E 1 43 ? -1.131 90.486 45.205 1.00 21.53 38 CYS E CA 1
ATOM 3365 C C . CYS E 1 43 ? 0.152 89.712 45.027 1.00 21.00 38 CYS E C 1
ATOM 3366 O O . CYS E 1 43 ? 1.122 89.916 45.760 1.00 20.71 38 CYS E O 1
ATOM 3369 N N . GLU E 1 44 ? 0.169 88.828 44.044 1.00 20.67 39 GLU E N 1
ATOM 3370 C CA . GLU E 1 44 ? 1.254 87.893 43.958 1.00 21.96 39 GLU E CA 1
ATOM 3371 C C . GLU E 1 44 ? 2.568 88.539 43.496 1.00 25.94 39 GLU E C 1
ATOM 3372 O O . GLU E 1 44 ? 3.579 88.117 44.018 1.00 25.71 39 GLU E O 1
ATOM 3378 N N . PRO E 1 45 ? 2.545 89.611 42.703 1.00 28.67 40 PRO E N 1
ATOM 3379 C CA . PRO E 1 45 ? 3.768 90.252 42.377 1.00 11.78 40 PRO E CA 1
ATOM 3380 C C . PRO E 1 45 ? 4.442 90.874 43.616 1.00 10.12 40 PRO E C 1
ATOM 3381 O O . PRO E 1 45 ? 5.647 90.782 43.801 1.00 17.99 40 PRO E O 1
ATOM 3385 N N . ILE E 1 46 ? 3.639 91.495 44.456 1.00 16.90 41 ILE E N 1
ATOM 3386 C CA . ILE E 1 46 ? 4.153 92.047 45.702 1.00 20.30 41 ILE E CA 1
ATOM 3387 C C . ILE E 1 46 ? 4.719 90.949 46.617 1.00 20.89 41 ILE E C 1
ATOM 3388 O O . ILE E 1 46 ? 5.786 91.102 47.184 1.00 21.82 41 ILE E O 1
ATOM 3393 N N . ALA E 1 47 ? 3.975 89.846 46.660 1.00 20.76 42 ALA E N 1
ATOM 3394 C CA . ALA E 1 47 ? 4.325 88.685 47.464 1.00 21.44 42 ALA E CA 1
ATOM 3395 C C . ALA E 1 47 ? 5.692 88.157 47.073 1.00 20.92 42 ALA E C 1
ATOM 3396 O O . ALA E 1 47 ? 6.521 87.865 47.940 1.00 20.86 42 ALA E O 1
ATOM 3398 N N . MET E 1 48 ? 5.902 88.029 45.763 1.00 21.18 43 MET E N 1
ATOM 3399 C CA . MET E 1 48 ? 7.149 87.547 45.197 1.00 22.08 43 MET E CA 1
ATOM 3400 C C . MET E 1 48 ? 8.316 88.427 45.633 1.00 21.56 43 MET E C 1
ATOM 3401 O O . MET E 1 48 ? 9.361 87.927 46.079 1.00 21.98 43 MET E O 1
ATOM 3406 N N . GLU E 1 49 ? 8.094 89.746 45.586 1.00 22.07 44 GLU E N 1
ATOM 3407 C CA . GLU E 1 49 ? 9.119 90.696 45.968 1.00 22.14 44 GLU E CA 1
ATOM 3408 C C . GLU E 1 49 ? 9.464 90.540 47.467 1.00 21.95 44 GLU E C 1
ATOM 3409 O O . GLU E 1 49 ? 10.636 90.469 47.868 1.00 22.77 44 GLU E O 1
ATOM 3415 N N . ILE E 1 50 ? 8.410 90.400 48.245 1.00 22.15 45 ILE E N 1
ATOM 3416 C CA . ILE E 1 50 ? 8.550 90.385 49.698 1.00 21.96 45 ILE E CA 1
ATOM 3417 C C . ILE E 1 50 ? 9.316 89.115 50.082 1.00 22.89 45 ILE E C 1
ATOM 3418 O O . ILE E 1 50 ? 10.235 89.123 50.930 1.00 22.96 45 ILE E O 1
ATOM 3423 N N . LEU E 1 51 ? 8.949 88.004 49.513 1.00 22.26 46 LEU E N 1
ATOM 3424 C CA . LEU E 1 51 ? 9.583 86.749 49.900 1.00 22.38 46 LEU E CA 1
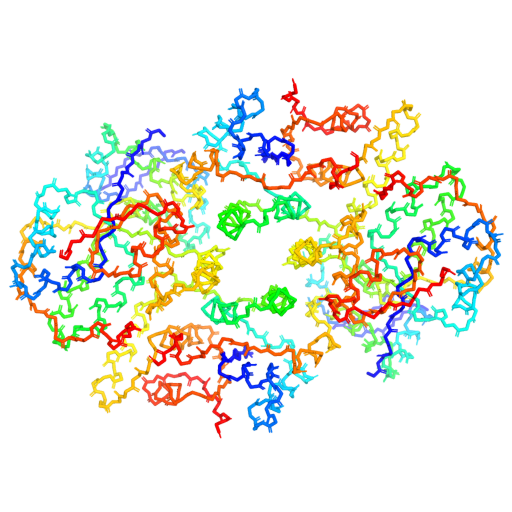ATOM 3425 C C . LEU E 1 51 ? 10.956 86.687 49.297 1.00 23.23 46 LEU E C 1
ATOM 3426 O O . LEU E 1 51 ? 11.767 85.992 49.918 1.00 25.09 46 LEU E O 1
ATOM 3431 N N . SER E 1 52 ? 11.267 87.367 48.207 1.00 23.07 47 SER E N 1
ATOM 3432 C CA . SER E 1 52 ? 12.557 87.215 47.578 1.00 25.27 47 SER E CA 1
ATOM 3433 C C . SER E 1 52 ? 13.605 87.880 48.437 1.00 26.86 47 SER E C 1
ATOM 3434 O O . SER E 1 52 ? 14.754 87.489 48.360 1.00 28.19 47 SER E O 1
ATOM 3437 N N . GLY E 1 53 ? 13.214 88.858 49.252 1.00 26.56 48 GLY E N 1
ATOM 3438 C CA . GLY E 1 53 ? 14.143 89.511 50.160 1.00 28.46 48 GLY E CA 1
ATOM 3439 C C . GLY E 1 53 ? 14.141 88.961 51.576 1.00 21.22 48 GLY E C 1
ATOM 3440 O O . GLY E 1 53 ? 14.786 89.521 52.440 1.00 26.60 48 GLY E O 1
ATOM 3441 N N . ALA E 1 54 ? 13.404 87.884 51.816 1.00 18.43 49 ALA E N 1
ATOM 3442 C CA . ALA E 1 54 ? 13.375 87.247 53.129 1.00 26.87 49 ALA E CA 1
ATOM 3443 C C . ALA E 1 54 ? 14.299 86.032 53.123 1.00 30.89 49 ALA E C 1
ATOM 3444 O O . ALA E 1 54 ? 13.846 84.898 53.010 1.00 31.44 49 ALA E O 1
ATOM 3446 N N . LEU E 1 55 ? 15.598 86.282 53.248 1.00 33.05 50 LEU E N 1
ATOM 3447 C CA . LEU E 1 55 ? 16.606 85.221 53.154 1.00 36.63 50 LEU E CA 1
ATOM 3448 C C . LEU E 1 55 ? 16.801 84.479 54.479 1.00 35.19 50 LEU E C 1
ATOM 3449 O O . LEU E 1 55 ? 17.250 83.333 54.498 1.00 38.89 50 LEU E O 1
ATOM 3454 N N . ASP E 1 56 ? 16.454 85.140 55.577 1.00 30.23 51 ASP E N 1
ATOM 3455 C CA . ASP E 1 56 ? 16.444 84.531 56.905 1.00 31.24 51 ASP E CA 1
ATOM 3456 C C . ASP E 1 56 ? 15.220 83.615 56.996 1.00 29.53 51 ASP E C 1
ATOM 3457 O O . ASP E 1 56 ? 14.121 84.028 56.657 1.00 28.06 51 ASP E O 1
ATOM 3462 N N . ASP E 1 57 ? 15.413 82.381 57.458 1.00 29.88 52 ASP E N 1
ATOM 3463 C CA . ASP E 1 57 ? 14.346 81.392 57.491 1.00 33.97 52 ASP E CA 1
ATOM 3464 C C . ASP E 1 57 ? 13.152 81.849 58.320 1.00 31.73 52 ASP E C 1
ATOM 3465 O O . ASP E 1 57 ? 12.059 81.541 57.959 1.00 30.93 52 ASP E O 1
ATOM 3470 N N . ASN E 1 58 ? 13.444 82.446 59.472 1.00 30.73 53 ASN E N 1
ATOM 3471 C CA A ASN E 1 58 ? 12.367 82.883 60.374 0.50 31.61 53 ASN E CA 1
ATOM 3472 C CA B ASN E 1 58 ? 12.401 82.861 60.384 0.50 31.55 53 ASN E CA 1
ATOM 3473 C C . ASN E 1 58 ? 11.604 84.029 59.764 1.00 29.36 53 ASN E C 1
ATOM 3474 O O . ASN E 1 58 ? 10.355 84.027 59.799 1.00 28.98 53 ASN E O 1
ATOM 3483 N N . THR E 1 59 ? 12.347 84.997 59.207 1.00 26.60 54 THR E N 1
ATOM 3484 C CA . THR E 1 59 ? 11.748 86.134 58.504 1.00 26.73 54 THR E CA 1
ATOM 3485 C C . THR E 1 59 ? 10.837 85.618 57.402 1.00 25.87 54 THR E C 1
ATOM 3486 O O . THR E 1 59 ? 9.723 86.142 57.225 1.00 27.21 54 THR E O 1
ATOM 3490 N N . HIS E 1 60 ? 11.343 84.632 56.638 1.00 25.12 55 HIS E N 1
ATOM 3491 C CA . HIS E 1 60 ? 10.579 84.073 55.537 1.00 25.68 55 HIS E CA 1
ATOM 3492 C C . HIS E 1 60 ? 9.263 83.451 55.978 1.00 23.56 55 HIS E C 1
ATOM 3493 O O . HIS E 1 60 ? 8.230 83.761 55.336 1.00 24.84 55 HIS E O 1
ATOM 3500 N N . THR E 1 61 ? 9.273 82.606 56.999 1.00 22.38 56 THR E N 1
ATOM 3501 C CA . THR E 1 61 ? 8.053 81.962 57.436 1.00 22.91 56 THR E CA 1
ATOM 3502 C C . THR E 1 61 ? 7.018 83.001 57.881 1.00 22.29 56 THR E C 1
ATOM 3503 O O . THR E 1 61 ? 5.830 82.888 57.564 1.00 22.67 56 THR E O 1
ATOM 3507 N N . THR E 1 62 ? 7.512 83.998 58.637 1.00 21.88 57 THR E N 1
ATOM 3508 C CA . THR E 1 62 ? 6.715 85.042 59.208 1.00 22.77 57 THR E CA 1
ATOM 3509 C C . THR E 1 62 ? 6.054 85.829 58.029 1.00 21.23 57 THR E C 1
ATOM 3510 O O . THR E 1 62 ? 4.778 86.076 58.059 1.00 20.00 57 THR E O 1
ATOM 3514 N N . LEU E 1 63 ? 6.826 86.266 57.059 1.00 21.24 58 LEU E N 1
ATOM 3515 C CA . LEU E 1 63 ? 6.244 87.028 56.007 1.00 21.74 58 LEU E CA 1
ATOM 3516 C C . LEU E 1 63 ? 5.408 86.198 55.065 1.00 20.79 58 LEU E C 1
ATOM 3517 O O . LEU E 1 63 ? 4.424 86.689 54.543 1.00 20.36 58 LEU E O 1
ATOM 3522 N N . GLU E 1 64 ? 5.655 84.932 54.969 1.00 20.89 59 GLU E N 1
ATOM 3523 C CA . GLU E 1 64 ? 4.787 84.009 54.221 1.00 21.77 59 GLU E CA 1
ATOM 3524 C C . GLU E 1 64 ? 3.471 83.942 54.904 1.00 20.30 59 GLU E C 1
ATOM 3525 O O . GLU E 1 64 ? 2.484 83.919 54.187 1.00 19.56 59 GLU E O 1
ATOM 3531 N N . ARG E 1 65 ? 3.414 83.907 56.233 1.00 20.45 60 ARG E N 1
ATOM 3532 C CA . ARG E 1 65 ? 2.151 83.923 56.964 1.00 20.05 60 ARG E CA 1
ATOM 3533 C C . ARG E 1 65 ? 1.323 85.1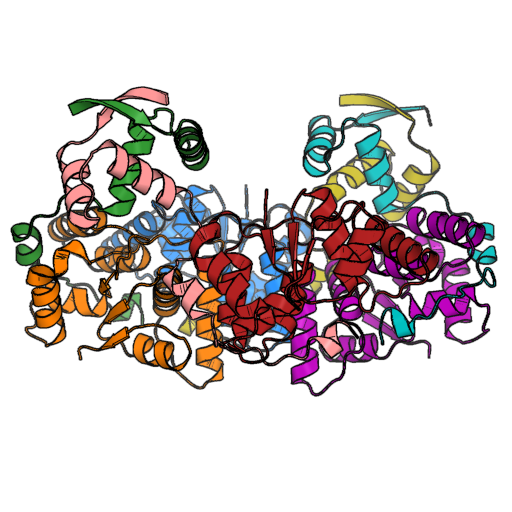76 56.574 1.00 19.87 60 ARG E C 1
ATOM 3534 O O . ARG E 1 65 ? 0.132 85.117 56.302 1.00 19.25 60 ARG E O 1
ATOM 3542 N N . LEU E 1 66 ? 2.003 86.315 56.551 1.00 20.42 61 LEU E N 1
ATOM 3543 C CA . LEU E 1 66 ? 1.398 87.571 56.216 1.00 20.95 61 LEU E CA 1
ATOM 3544 C C . LEU E 1 66 ? 0.799 87.506 54.788 1.00 19.80 61 LEU E C 1
ATOM 3545 O O . LEU E 1 66 ? -0.349 87.939 54.544 1.00 20.70 61 LEU E O 1
ATOM 3550 N N . VAL E 1 67 ? 1.604 86.975 53.861 1.00 21.03 62 VAL E N 1
ATOM 3551 C CA . VAL E 1 67 ? 1.143 86.952 52.497 1.00 21.73 62 VAL E CA 1
ATOM 3552 C C . VAL E 1 67 ? -0.037 85.979 52.377 1.00 21.55 62 VAL E C 1
ATOM 3553 O O . VAL E 1 67 ? -0.977 86.289 51.636 1.00 23.50 62 VAL E O 1
ATOM 3557 N N . ASN E 1 68 ? -0.059 84.876 53.128 1.00 21.02 63 ASN E N 1
ATOM 3558 C CA . ASN E 1 68 ? -1.088 83.906 52.945 1.00 20.71 63 ASN E CA 1
ATOM 3559 C C . ASN E 1 68 ? -2.345 84.325 53.648 1.00 20.91 63 ASN E C 1
ATOM 3560 O O . ASN E 1 68 ? -3.384 83.808 53.330 1.00 20.95 63 ASN E O 1
ATOM 3565 N N . GLY E 1 69 ? -2.230 85.223 54.622 1.00 20.37 64 GLY E N 1
ATOM 3566 C CA . GLY E 1 69 ? -3.359 85.632 55.439 1.00 21.65 64 GLY E CA 1
ATOM 3567 C C . GLY E 1 69 ? -4.103 86.859 54.948 1.00 22.60 64 GLY E C 1
ATOM 3568 O O . GLY E 1 69 ? -5.138 87.208 55.503 1.00 25.00 64 GLY E O 1
ATOM 3569 N N . LEU E 1 70 ? -3.573 87.526 53.929 1.00 21.93 65 LEU E N 1
ATOM 3570 C CA . LEU E 1 70 ? -4.248 88.680 53.331 1.00 22.66 65 LEU E CA 1
ATOM 3571 C C . LEU E 1 70 ? -5.025 88.236 52.094 1.00 24.05 65 LEU E C 1
ATOM 3572 O O . LEU E 1 70 ? -4.569 87.358 51.368 1.00 24.28 65 LEU E O 1
ATOM 3577 N N . PRO E 1 71 ? -6.208 88.827 51.857 1.00 25.70 66 PRO E N 1
ATOM 3578 C CA . PRO E 1 71 ? -6.938 88.537 50.621 1.00 26.21 66 PRO E CA 1
ATOM 3579 C C . PRO E 1 71 ? -6.088 88.888 49.401 1.00 25.82 66 PRO E C 1
ATOM 3580 O O . PRO E 1 71 ? -5.359 89.884 49.426 1.00 24.44 66 PRO E O 1
ATOM 3584 N N . SER E 1 72 ? -6.165 88.065 48.356 1.00 26.12 67 SER E N 1
ATOM 3585 C CA . SER E 1 72 ? -5.363 88.275 47.154 1.00 26.57 67 SER E CA 1
ATOM 3586 C C . SER E 1 72 ? -6.160 88.925 46.021 1.00 26.56 67 SER E C 1
ATOM 3587 O O . SER E 1 72 ? -7.276 88.505 45.716 1.00 27.24 67 SER E O 1
ATOM 3590 N N . LEU E 1 73 ? -5.573 89.948 45.406 1.00 24.64 68 LEU E N 1
ATOM 3591 C CA . LEU E 1 73 ? -6.070 90.497 44.148 1.00 25.75 68 LEU E CA 1
ATOM 3592 C C . LEU E 1 73 ? -5.353 89.766 43.017 1.00 24.77 68 LEU E C 1
ATOM 3593 O O . LEU E 1 73 ? -4.130 89.861 42.879 1.00 23.37 68 LEU E O 1
ATOM 3598 N N . ASN E 1 74 ? -6.114 89.017 42.227 1.00 23.01 69 ASN E N 1
ATOM 3599 C CA . ASN E 1 74 ? -5.539 88.113 41.242 1.00 17.91 69 ASN E CA 1
ATOM 3600 C C . ASN E 1 74 ? -4.822 88.851 40.111 1.00 19.46 69 ASN E C 1
ATOM 3601 O O . ASN E 1 74 ? -5.137 89.996 39.795 1.00 25.13 69 ASN E O 1
ATOM 3606 N N . VAL E 1 75 ? -3.838 88.178 39.535 1.00 17.93 70 VAL E N 1
ATOM 3607 C CA . VAL E 1 75 ? -3.239 88.563 38.292 1.00 19.03 70 VAL E CA 1
ATOM 3608 C C . VAL E 1 75 ? -4.010 87.837 37.200 1.00 25.43 70 VAL E C 1
ATOM 3609 O O . VAL E 1 75 ? -4.106 86.605 37.210 1.00 27.20 70 VAL E O 1
ATOM 3613 N N . ASP E 1 76 ? -4.575 88.605 36.276 1.00 27.11 71 ASP E N 1
ATOM 3614 C CA . ASP E 1 76 ? -5.280 88.043 35.133 1.00 29.87 71 ASP E CA 1
ATOM 3615 C C . ASP E 1 76 ? -4.294 87.927 33.982 1.00 27.16 71 ASP E C 1
ATOM 3616 O O . ASP E 1 76 ? -3.955 88.914 33.343 1.00 25.98 71 ASP E O 1
ATOM 3621 N N . ASP E 1 77 ? -3.842 86.700 33.735 1.00 27.49 72 ASP E N 1
ATOM 3622 C CA . ASP E 1 77 ? -2.881 86.394 32.682 1.00 29.20 72 ASP E CA 1
ATOM 3623 C C . ASP E 1 77 ? -3.284 86.980 31.329 1.00 29.36 72 ASP E C 1
ATOM 3624 O O . ASP E 1 77 ? -2.431 87.437 30.572 1.00 30.40 72 ASP E O 1
ATOM 3629 N N . ALA E 1 78 ? -4.581 86.972 31.033 1.00 30.01 73 ALA E N 1
ATOM 3630 C CA . ALA E 1 78 ? -5.063 87.407 29.718 1.00 33.46 73 ALA E CA 1
ATOM 3631 C C . ALA E 1 78 ? -4.845 88.894 29.384 1.00 32.64 73 ALA E C 1
ATOM 3632 O O . ALA E 1 78 ? -4.758 89.227 28.204 1.00 32.14 73 ALA E O 1
ATOM 3634 N N . ILE E 1 79 ? -4.748 89.773 30.391 1.00 31.35 74 ILE E N 1
ATOM 3635 C CA . ILE E 1 79 ? -4.812 91.188 30.170 1.00 32.20 74 ILE E CA 1
ATOM 3636 C C . ILE E 1 79 ? -3.801 91.986 30.975 1.00 29.36 74 ILE E C 1
ATOM 3637 O O . ILE E 1 79 ? -3.402 93.012 30.475 1.00 29.01 74 ILE E O 1
ATOM 3642 N N . ASP E 1 80 ? -3.436 91.539 32.184 1.00 27.74 75 ASP E N 1
ATOM 3643 C CA . ASP E 1 80 ? -2.743 92.434 33.103 1.00 26.37 75 ASP E CA 1
ATOM 3644 C C . ASP E 1 80 ? -1.330 92.744 32.593 1.00 25.06 75 ASP E C 1
ATOM 3645 O O . ASP E 1 80 ? -0.933 93.895 32.658 1.00 25.16 75 ASP E O 1
ATOM 3650 N N . PHE E 1 81 ? -0.645 91.765 32.019 1.00 24.66 76 PHE E N 1
ATOM 3651 C CA . PHE E 1 81 ? 0.661 92.031 31.471 1.00 25.03 76 PHE E CA 1
ATOM 3652 C C . PHE E 1 81 ? 0.609 93.043 30.306 1.00 26.31 76 PHE E C 1
ATOM 3653 O O . PHE E 1 81 ? 1.424 93.903 30.204 1.00 28.23 76 PHE E O 1
ATOM 3661 N N . ARG E 1 82 ? -0.403 92.873 29.461 1.00 26.18 77 ARG E N 1
ATOM 3662 C CA . ARG E 1 82 ? -0.637 93.792 28.363 1.00 27.82 77 ARG E CA 1
ATOM 3663 C C . ARG E 1 82 ? -0.872 95.221 28.868 1.00 27.66 77 ARG E C 1
ATOM 3664 O O . ARG E 1 82 ? -0.292 96.184 28.346 1.00 27.74 77 ARG E O 1
ATOM 3672 N N . ALA E 1 83 ? -1.690 95.295 29.910 1.00 26.54 78 ALA E N 1
ATOM 3673 C CA . ALA E 1 83 ? -2.024 96.563 30.557 1.00 20.22 78 ALA E CA 1
ATOM 3674 C C . ALA E 1 83 ? -0.749 97.239 31.064 1.00 27.57 78 ALA E C 1
ATOM 3675 O O . ALA E 1 83 ? -0.540 98.434 30.882 1.00 28.81 78 ALA E O 1
ATOM 3677 N N . ALA E 1 84 ? 0.088 96.449 31.715 1.00 27.00 79 ALA E N 1
ATOM 3678 C CA . ALA E 1 84 ? 1.344 96.930 32.272 1.00 28.08 79 ALA E CA 1
ATOM 3679 C C . ALA E 1 84 ? 2.239 97.498 31.165 1.00 27.36 79 ALA E C 1
ATOM 3680 O O . ALA E 1 84 ? 2.816 98.576 31.325 1.00 27.71 79 ALA E O 1
ATOM 3682 N N . ALA E 1 85 ? 2.307 96.756 30.056 1.00 26.57 80 ALA E N 1
ATOM 3683 C CA . ALA E 1 85 ? 3.085 97.174 28.902 1.00 27.56 80 ALA E CA 1
ATOM 3684 C C . ALA E 1 85 ? 2.607 98.534 28.393 1.00 27.76 80 ALA E C 1
ATOM 3685 O O . ALA E 1 85 ? 3.417 99.446 28.104 1.00 28.73 80 ALA E O 1
ATOM 3687 N N . GLY E 1 86 ? 1.283 98.630 28.286 1.00 27.57 81 GLY E N 1
ATOM 3688 C CA . GLY E 1 86 ? 0.615 99.852 27.828 1.00 28.78 81 GLY E CA 1
ATOM 3689 C C . GLY E 1 86 ? 1.000 101.031 28.719 1.00 29.02 81 GLY E C 1
ATOM 3690 O O . GLY E 1 86 ? 1.324 102.114 28.266 1.00 29.96 81 GLY E O 1
ATOM 3691 N N . ILE E 1 87 ? 0.943 100.785 30.019 1.00 28.56 82 ILE E N 1
ATOM 3692 C CA . ILE E 1 87 ? 1.275 101.780 31.031 1.00 28.78 82 ILE E CA 1
ATOM 3693 C C . ILE E 1 87 ? 2.718 102.266 30.872 1.00 28.71 82 ILE E C 1
ATOM 3694 O O . ILE E 1 87 ? 2.995 103.460 30.881 1.00 30.63 82 ILE E O 1
ATOM 3699 N N . TYR E 1 88 ? 3.605 101.303 30.665 1.00 28.14 83 TYR E N 1
ATOM 3700 C CA . TYR E 1 88 ? 5.023 101.557 30.498 1.00 27.74 83 TYR E CA 1
ATOM 3701 C C . TYR E 1 88 ? 5.221 102.479 29.281 1.00 28.37 83 TYR E C 1
ATOM 3702 O O . TYR E 1 88 ? 6.003 103.467 29.347 1.00 29.40 83 TYR E O 1
ATOM 3711 N N . ARG E 1 89 ? 4.584 102.104 28.183 1.00 28.33 84 ARG E N 1
ATOM 3712 C CA . ARG E 1 89 ? 4.752 102.855 26.957 1.00 30.09 84 ARG E CA 1
ATOM 3713 C C . ARG E 1 89 ? 4.265 104.298 27.167 1.00 31.07 84 ARG E C 1
ATOM 3714 O O . ARG E 1 89 ? 4.895 105.263 26.694 1.00 33.72 84 ARG E O 1
ATOM 3722 N N . ALA E 1 90 ? 3.107 104.392 27.843 1.00 30.09 85 ALA E N 1
ATOM 3723 C CA . ALA E 1 90 ? 2.510 105.706 28.129 1.00 32.14 85 ALA E CA 1
ATOM 3724 C C . ALA E 1 90 ? 3.456 106.565 28.939 1.00 32.49 85 ALA E C 1
ATOM 3725 O O . ALA E 1 90 ? 3.589 107.737 28.650 1.00 32.91 85 ALA E O 1
ATOM 3727 N N . ALA E 1 91 ? 4.117 105.966 29.924 1.00 32.35 86 ALA E N 1
ATOM 3728 C CA . ALA E 1 91 ? 5.058 106.669 30.762 1.00 33.93 86 ALA E CA 1
ATOM 3729 C C . ALA E 1 91 ? 6.201 107.260 29.916 1.00 34.61 86 ALA E C 1
ATOM 3730 O O . ALA E 1 91 ? 6.585 108.427 30.064 1.00 35.18 86 ALA E O 1
ATOM 3732 N N . ARG E 1 92 ? 6.707 106.422 29.015 1.00 34.11 87 ARG E N 1
ATOM 3733 C CA . ARG E 1 92 ? 7.773 106.835 28.113 1.00 35.46 87 ARG E CA 1
ATOM 3734 C C . ARG E 1 92 ? 7.340 108.014 27.255 1.00 34.62 87 ARG E C 1
ATOM 3735 O O . ARG E 1 92 ? 8.096 108.984 27.090 1.00 34.74 87 ARG E O 1
ATOM 3743 N N . ARG E 1 93 ? 6.116 107.908 26.731 1.00 32.13 88 ARG E N 1
ATOM 3744 C CA . ARG E 1 93 ? 5.518 108.945 25.908 1.00 34.95 88 ARG E CA 1
ATOM 3745 C C . ARG E 1 93 ? 5.404 110.267 26.668 1.00 34.35 88 ARG E C 1
ATOM 3746 O O . ARG E 1 93 ? 5.564 111.305 26.075 1.00 32.25 88 ARG E O 1
ATOM 3754 N N . ALA E 1 94 ? 5.026 110.182 27.940 1.00 33.20 89 ALA E N 1
ATOM 3755 C CA . ALA E 1 94 ? 4.900 111.307 28.819 1.00 26.84 89 ALA E CA 1
ATOM 3756 C C . ALA E 1 94 ? 6.244 111.814 29.271 1.00 33.16 89 ALA E C 1
ATOM 3757 O O . ALA E 1 94 ? 6.244 112.638 30.122 1.00 37.19 89 ALA E O 1
ATOM 3759 N N . GLY E 1 95 ? 7.363 111.340 28.736 1.00 35.76 90 GLY E N 1
ATOM 3760 C CA . GLY E 1 95 ? 8.669 111.865 29.128 1.00 40.54 90 GLY E CA 1
ATOM 3761 C C . GLY E 1 95 ? 9.037 111.564 30.569 1.00 40.36 90 GLY E C 1
ATOM 3762 O O . GLY E 1 95 ? 9.744 112.335 31.211 1.00 41.46 90 GLY E O 1
ATOM 3763 N N . GLU E 1 96 ? 8.549 110.438 31.077 1.00 39.86 91 GLU E N 1
ATOM 3764 C CA . GLU E 1 96 ? 8.879 109.989 32.422 1.00 40.14 91 GLU E CA 1
ATOM 3765 C C . GLU E 1 96 ? 9.510 108.614 32.304 1.00 43.58 91 GLU E C 1
ATOM 3766 O O . GLU E 1 96 ? 9.492 108.007 31.232 1.00 38.02 91 GLU E O 1
ATOM 3772 N N . THR E 1 97 ? 10.084 108.137 33.400 1.00 46.95 92 THR E N 1
ATOM 3773 C CA . THR E 1 97 ? 10.676 106.807 33.443 1.00 46.85 92 THR E CA 1
ATOM 3774 C C . THR E 1 97 ? 10.004 105.983 34.533 1.00 45.08 92 THR E C 1
ATOM 3775 O O . THR E 1 97 ? 9.482 106.516 35.503 1.00 39.18 92 THR E O 1
ATOM 3779 N N . VAL E 1 98 ? 10.003 104.674 34.345 1.00 43.31 93 VAL E N 1
ATOM 3780 C CA . VAL E 1 98 ? 9.530 103.746 35.359 1.00 41.37 93 VAL E CA 1
ATOM 3781 C C . VAL E 1 98 ? 10.706 102.832 35.643 1.00 38.59 93 VAL E C 1
ATOM 3782 O O . VAL E 1 98 ? 11.253 102.244 34.718 1.00 38.92 93 VAL E O 1
ATOM 3786 N N . ARG E 1 99 ? 11.123 102.732 36.902 1.00 35.04 94 ARG E N 1
ATOM 3787 C CA . ARG E 1 99 ? 12.290 101.915 37.218 1.00 38.82 94 ARG E CA 1
ATOM 3788 C C . ARG E 1 99 ? 11.975 100.424 37.108 1.00 35.21 94 ARG E C 1
ATOM 3789 O O . ARG E 1 99 ? 12.822 99.658 36.661 1.00 35.70 94 ARG E O 1
ATOM 3797 N N . SER E 1 100 ? 10.755 100.030 37.475 1.00 32.31 95 SER E N 1
ATOM 3798 C CA . SER E 1 100 ? 10.375 98.609 37.502 1.00 30.92 95 SER E CA 1
ATOM 3799 C C . SER E 1 100 ? 9.090 98.320 36.733 1.00 29.12 95 SER E C 1
ATOM 3800 O O . SER E 1 100 ? 8.025 98.824 37.079 1.00 27.70 95 SER E O 1
ATOM 3803 N N . ILE E 1 101 ? 9.195 97.481 35.706 1.00 28.79 96 ILE E N 1
ATOM 3804 C CA . ILE E 1 101 ? 8.062 97.058 34.926 1.00 29.36 96 ILE E CA 1
ATOM 3805 C C . ILE E 1 101 ? 7.039 96.336 35.788 1.00 27.16 96 ILE E C 1
ATOM 3806 O O . ILE E 1 101 ? 5.878 96.390 35.468 1.00 26.22 96 ILE E O 1
ATOM 3811 N N . ASN E 1 102 ? 7.430 95.706 36.889 1.00 25.44 97 ASN E N 1
ATOM 3812 C CA . ASN E 1 102 ? 6.467 95.096 37.770 1.00 26.64 97 ASN E CA 1
ATOM 3813 C C . ASN E 1 102 ? 5.665 96.116 38.538 1.00 25.34 97 ASN E C 1
ATOM 3814 O O . ASN E 1 102 ? 4.522 95.803 38.846 1.00 22.38 97 ASN E O 1
ATOM 3819 N N . ASP E 1 103 ? 6.154 97.342 38.716 1.00 24.71 98 ASP E N 1
ATOM 3820 C CA . ASP E 1 103 ? 5.276 98.397 39.236 1.00 26.19 98 ASP E CA 1
ATOM 3821 C C . ASP E 1 103 ? 4.139 98.687 38.267 1.00 26.33 98 ASP E C 1
ATOM 3822 O O . ASP E 1 103 ? 3.022 98.855 38.717 1.00 26.50 98 ASP E O 1
ATOM 3827 N N . CYS E 1 104 ? 4.382 98.641 36.975 1.00 25.36 99 CYS E N 1
ATOM 3828 C CA . CYS E 1 104 ? 3.317 98.794 36.004 1.00 26.32 99 CYS E CA 1
ATOM 3829 C C . CYS E 1 104 ? 2.277 97.674 36.103 1.00 26.25 99 CYS E C 1
ATOM 3830 O O . CYS E 1 104 ? 1.091 97.940 36.089 1.00 25.99 99 CYS E O 1
ATOM 3833 N N . LEU E 1 105 ? 2.729 96.459 36.316 1.00 25.79 100 LEU E N 1
ATOM 3834 C CA . LEU E 1 105 ? 1.889 95.311 36.491 1.00 26.00 100 LEU E CA 1
ATOM 3835 C C . LEU E 1 105 ? 0.982 95.468 37.719 1.00 24.91 100 LEU E C 1
ATOM 3836 O O . LEU E 1 105 ? -0.261 95.249 37.637 1.00 25.53 100 LEU E O 1
ATOM 3841 N N . ILE E 1 106 ? 1.610 95.841 38.824 1.00 23.44 101 ILE E N 1
ATOM 3842 C CA . ILE E 1 106 ? 0.926 96.049 40.082 1.00 23.90 101 ILE E CA 1
ATOM 3843 C C . ILE E 1 106 ? -0.155 97.130 39.906 1.00 24.56 101 ILE E C 1
ATOM 3844 O O . ILE E 1 106 ? -1.304 96.971 40.364 1.00 23.07 101 ILE E O 1
ATOM 3849 N N . ALA E 1 107 ? 0.228 98.210 39.246 1.00 25.20 102 ALA E N 1
ATOM 3850 C CA . ALA E 1 107 ? -0.722 99.307 39.038 1.00 27.01 102 ALA E CA 1
ATOM 3851 C C . ALA E 1 107 ? -1.871 98.880 38.165 1.00 26.96 102 ALA E C 1
ATOM 3852 O O . ALA E 1 107 ? -3.006 99.229 38.487 1.00 28.32 102 ALA E O 1
ATOM 3854 N N . ALA E 1 108 ? -1.614 98.077 37.152 1.00 26.70 103 ALA E N 1
ATOM 3855 C CA . ALA E 1 108 ? -2.639 97.553 36.273 1.00 27.20 103 ALA E CA 1
ATOM 3856 C C . ALA E 1 108 ? -3.632 96.748 37.105 1.00 26.80 103 ALA E C 1
ATOM 3857 O O . ALA E 1 108 ? -4.874 96.876 36.930 1.00 26.90 103 ALA E O 1
ATOM 3859 N N . LEU E 1 109 ? -3.076 95.869 37.962 1.00 27.00 104 LEU E N 1
ATOM 3860 C CA . LEU E 1 109 ? -3.966 95.008 38.726 1.00 28.08 104 LEU E CA 1
ATOM 3861 C C . LEU E 1 109 ? -4.806 95.846 39.700 1.00 27.50 104 LEU E C 1
ATOM 3862 O O . LEU E 1 109 ? -6.007 95.581 39.845 1.00 28.69 104 LEU E O 1
ATOM 3867 N N . ALA E 1 110 ? -4.206 96.885 40.262 1.00 26.45 105 ALA E N 1
ATOM 3868 C CA . ALA E 1 110 ? -4.931 97.758 41.173 1.00 23.10 105 ALA E CA 1
ATOM 3869 C C . ALA E 1 110 ? -6.068 98.457 40.443 1.00 26.96 105 ALA E C 1
ATOM 3870 O O . ALA E 1 110 ? -7.171 98.561 40.967 1.00 29.41 105 ALA E O 1
ATOM 3872 N N . ILE E 1 111 ? -5.786 98.929 39.246 1.00 29.89 106 ILE E N 1
ATOM 3873 C CA . ILE E 1 111 ? -6.795 99.634 38.460 1.00 31.31 106 ILE E CA 1
ATOM 3874 C C . ILE E 1 111 ? -7.931 98.659 38.135 1.00 30.41 106 ILE E C 1
ATOM 3875 O O . ILE E 1 111 ? -9.114 99.057 38.231 1.00 31.07 106 ILE E O 1
ATOM 3880 N N . ARG E 1 112 ? -7.593 97.417 37.799 1.00 29.34 107 ARG E N 1
ATOM 3881 C CA . ARG E 1 112 ? -8.617 96.455 37.456 1.00 17.50 107 ARG E CA 1
ATOM 3882 C C . ARG E 1 112 ? -9.485 96.199 38.680 1.00 22.56 107 ARG E C 1
ATOM 3883 O O . ARG E 1 112 ? -10.727 96.089 38.518 1.00 27.95 107 ARG E O 1
ATOM 3891 N N . HIS E 1 113 ? -8.877 96.098 39.882 1.00 28.21 108 HIS E N 1
ATOM 3892 C CA . HIS E 1 113 ? -9.625 95.677 41.021 1.00 30.35 108 HIS E CA 1
ATOM 3893 C C . HIS E 1 113 ? -10.348 96.802 41.690 1.00 31.95 108 HIS E C 1
ATOM 3894 O O . HIS E 1 113 ? -11.083 96.561 42.575 1.00 30.07 108 HIS E O 1
ATOM 3901 N N . GLY E 1 114 ? -10.032 98.040 41.310 1.00 32.07 109 GLY E N 1
ATOM 3902 C CA . GLY E 1 114 ? -10.515 99.214 42.029 1.00 32.22 109 GLY E CA 1
ATOM 3903 C C . GLY E 1 114 ? -9.872 99.386 43.395 1.00 25.04 109 GLY E C 1
ATOM 3904 O O . GLY E 1 114 ? -10.465 99.973 44.283 1.00 30.89 109 GLY E O 1
ATOM 3905 N N . ALA E 1 115 ? -8.659 98.861 43.560 1.00 15.17 110 ALA E N 1
ATOM 3906 C CA . ALA E 1 115 ? -7.905 99.009 44.778 1.00 22.37 110 ALA E CA 1
ATOM 3907 C C . ALA E 1 115 ? -7.047 100.269 44.715 1.00 27.75 110 ALA E C 1
ATOM 3908 O O . ALA E 1 115 ? -6.696 100.735 43.627 1.00 30.19 110 ALA E O 1
ATOM 3910 N N . ARG E 1 116 ? -6.723 100.820 45.882 1.00 28.41 111 ARG E N 1
ATOM 3911 C CA . ARG E 1 116 ? -5.788 101.935 45.968 1.00 30.11 111 ARG E CA 1
ATOM 3912 C C . ARG E 1 116 ? -4.455 101.463 46.531 1.00 28.63 111 ARG E C 1
ATOM 3913 O O . ARG E 1 116 ? -4.413 100.539 47.347 1.00 32.13 111 ARG E O 1
ATOM 3921 N N . ILE E 1 117 ? -3.376 102.098 46.087 1.00 27.39 112 ILE E N 1
ATOM 3922 C CA . ILE E 1 117 ? -2.020 101.708 46.466 1.00 29.85 112 ILE E CA 1
ATOM 3923 C C . ILE E 1 117 ? -1.407 102.696 47.451 1.00 30.09 112 ILE E C 1
ATOM 3924 O O . ILE E 1 117 ? -1.457 103.909 47.233 1.00 31.52 112 ILE E O 1
ATOM 3929 N N . VAL E 1 118 ? -0.820 102.157 48.521 1.00 29.09 113 VAL E N 1
ATOM 3930 C CA . VAL E 1 118 ? -0.047 102.933 49.488 1.00 29.86 113 VAL E CA 1
ATOM 3931 C C . VAL E 1 118 ? 1.419 102.578 49.271 1.00 29.19 113 VAL E C 1
ATOM 3932 O O . VAL E 1 118 ? 1.784 101.408 49.300 1.00 27.96 113 VAL E O 1
ATOM 3936 N N . HIS E 1 119 ? 2.263 103.582 49.043 1.00 28.60 114 HIS E N 1
ATOM 3937 C CA . HIS E 1 119 ? 3.621 103.319 48.573 1.00 28.68 114 HIS E CA 1
ATOM 3938 C C . HIS E 1 119 ? 4.611 104.408 48.945 1.00 29.50 114 HIS E C 1
ATOM 3939 O O . HIS E 1 119 ? 4.231 105.454 49.458 1.00 31.43 114 HIS E O 1
ATOM 3946 N N . ARG E 1 120 ? 5.885 104.142 48.672 1.00 31.13 115 ARG E N 1
ATOM 3947 C CA . ARG E 1 120 ? 6.895 105.196 48.565 1.00 35.21 115 ARG E CA 1
ATOM 3948 C C . ARG E 1 120 ? 7.859 104.874 47.423 1.00 33.25 115 ARG E C 1
ATOM 3949 O O . ARG E 1 120 ? 9.047 104.610 47.617 1.00 35.05 115 ARG E O 1
ATOM 3957 N N . ASP E 1 121 ? 7.309 104.896 46.218 1.00 28.99 116 ASP E N 1
ATOM 3958 C CA . ASP E 1 121 ? 8.059 104.658 45.003 1.00 30.61 116 ASP E CA 1
ATOM 3959 C C . ASP E 1 121 ? 7.511 105.601 43.923 1.00 30.69 116 ASP E C 1
ATOM 3960 O O . ASP E 1 121 ? 6.312 105.600 43.635 1.00 28.50 116 ASP E O 1
ATOM 3965 N N . ALA E 1 122 ? 8.404 106.403 43.343 1.00 32.27 117 ALA E N 1
ATOM 3966 C CA . ALA E 1 122 ? 8.084 107.386 42.346 1.00 33.35 117 ALA E CA 1
ATOM 3967 C C . ALA E 1 122 ? 7.373 106.786 41.160 1.00 31.66 117 ALA E C 1
ATOM 3968 O O . ALA E 1 122 ? 6.715 107.506 40.476 1.00 30.44 117 ALA E O 1
ATOM 3970 N N . ASP E 1 123 ? 7.532 105.482 40.929 1.00 30.97 118 ASP E N 1
ATOM 3971 C CA . ASP E 1 123 ? 6.888 104.838 39.789 1.00 30.11 118 ASP E CA 1
ATOM 3972 C C . ASP E 1 123 ? 5.393 105.030 39.902 1.00 27.28 118 ASP E C 1
ATOM 3973 O O . ASP E 1 123 ? 4.709 105.294 38.894 1.00 27.40 118 ASP E O 1
ATOM 3978 N N . PHE E 1 124 ? 4.822 104.898 41.098 1.00 27.04 119 PHE E N 1
ATOM 3979 C CA . PHE E 1 124 ? 3.387 105.025 41.249 1.00 28.41 119 PHE E CA 1
ATOM 3980 C C . PHE E 1 124 ? 2.891 106.423 41.086 1.00 29.69 119 PHE E C 1
ATOM 3981 O O . PHE E 1 124 ? 1.823 106.625 40.517 1.00 30.19 119 PHE E O 1
ATOM 3989 N N . ASP E 1 125 ? 3.716 107.374 41.432 1.00 30.27 120 ASP E N 1
ATOM 3990 C CA . ASP E 1 125 ? 3.481 108.830 41.155 1.00 32.97 120 ASP E CA 1
ATOM 3991 C C . ASP E 1 125 ? 3.392 109.025 39.639 1.00 32.43 120 ASP E C 1
ATOM 3992 O O . ASP E 1 125 ? 2.420 109.678 39.166 1.00 32.33 120 ASP E O 1
ATOM 3997 N N . VAL E 1 126 ? 4.292 108.429 38.896 1.00 30.61 121 VAL E N 1
ATOM 3998 C CA . VAL E 1 126 ? 4.300 108.539 37.457 1.00 32.49 121 VAL E CA 1
ATOM 3999 C C . VAL E 1 126 ? 2.989 107.915 36.888 1.00 29.19 121 VAL E C 1
ATOM 4000 O O . VAL E 1 126 ? 2.317 108.464 36.015 1.00 27.35 121 VAL E O 1
ATOM 4004 N N . ILE E 1 127 ? 2.691 106.751 37.394 1.00 15.80 122 ILE E N 1
ATOM 4005 C CA . ILE E 1 127 ? 1.593 105.974 36.824 1.00 26.92 122 ILE E CA 1
ATOM 4006 C C . ILE E 1 127 ? 0.276 106.649 37.111 1.00 28.45 122 ILE E C 1
ATOM 4007 O O . ILE E 1 127 ? -0.558 106.657 36.195 1.00 29.30 122 ILE E O 1
ATOM 4012 N N . ALA E 1 128 ? 0.079 107.277 38.273 1.00 31.46 123 ALA E N 1
ATOM 4013 C CA . ALA E 1 128 ? -1.119 108.009 38.544 1.00 34.03 123 ALA E CA 1
ATOM 4014 C C . ALA E 1 128 ? -1.298 109.190 37.635 1.00 34.58 123 ALA E C 1
ATOM 4015 O O . ALA E 1 128 ? -2.412 109.625 37.534 1.00 35.54 123 ALA E O 1
ATOM 4017 N N . ARG E 1 129 ? -0.254 109.721 37.019 1.00 32.00 124 ARG E N 1
ATOM 4018 C CA . ARG E 1 129 ? -0.363 110.804 36.080 1.00 32.68 124 ARG E CA 1
ATOM 4019 C C . ARG E 1 129 ? -0.755 110.366 34.670 1.00 25.89 124 ARG E C 1
ATOM 4020 O O . ARG E 1 129 ? -1.127 111.201 33.879 1.00 30.38 124 ARG E O 1
ATOM 4028 N N . ILE E 1 130 ? -0.712 109.068 34.366 1.00 34.20 125 ILE E N 1
ATOM 4029 C CA . ILE E 1 130 ? -1.096 108.577 33.028 1.00 30.06 125 ILE E CA 1
ATOM 4030 C C . ILE E 1 130 ? -2.219 107.527 33.038 1.00 35.26 125 ILE E C 1
ATOM 4031 O O . ILE E 1 130 ? -2.524 106.919 32.002 1.00 35.01 125 ILE E O 1
ATOM 4036 N N . THR E 1 131 ? -2.828 107.329 34.205 1.00 33.23 126 THR E N 1
ATOM 4037 C CA . THR E 1 131 ? -3.953 106.423 34.387 1.00 34.03 126 THR E CA 1
ATOM 4038 C C . THR E 1 131 ? -4.840 107.007 35.480 1.00 35.97 126 THR E C 1
ATOM 4039 O O . THR E 1 131 ? -4.536 108.067 36.019 1.00 38.02 126 THR E O 1
ATOM 4043 N N . ASN E 1 132 ? -5.912 106.302 35.828 1.00 36.23 127 ASN E N 1
ATOM 4044 C CA . ASN E 1 132 ? -6.724 106.675 36.982 1.00 39.24 127 ASN E CA 1
ATOM 4045 C C . ASN E 1 132 ? -6.365 105.848 38.227 1.00 37.45 127 ASN E C 1
ATOM 4046 O O . ASN E 1 132 ? -7.220 105.607 39.086 1.00 36.51 127 ASN E O 1
ATOM 4051 N N . LEU E 1 133 ? -5.103 105.420 38.318 1.00 32.47 128 LEU E N 1
ATOM 4052 C CA . LEU E 1 133 ? -4.603 104.720 39.507 1.00 32.42 128 LEU E CA 1
ATOM 4053 C C . LEU E 1 133 ? -4.781 105.579 40.750 1.00 34.33 128 LEU E C 1
ATOM 4054 O O . LEU E 1 133 ? -4.394 106.755 40.767 1.00 34.69 128 LEU E O 1
ATOM 4059 N N . GLN E 1 134 ? -5.373 104.980 41.778 1.00 34.12 129 GLN E N 1
ATOM 4060 C CA A GLN E 1 134 ? -5.506 105.634 43.070 0.52 35.88 129 GLN E CA 1
ATOM 4061 C CA B GLN E 1 134 ? -5.518 105.617 43.079 0.48 35.82 129 GLN E CA 1
ATOM 4062 C C . GLN E 1 134 ? -4.284 105.271 43.906 1.00 34.08 129 GLN E C 1
ATOM 4063 O O . GLN E 1 134 ? -4.146 104.145 44.381 1.00 34.00 129 GLN E O 1
ATOM 4074 N N . ALA E 1 135 ? -3.377 106.230 44.049 1.00 33.91 130 ALA E N 1
ATOM 4075 C CA . ALA E 1 135 ? -2.126 106.003 44.754 1.00 34.45 130 ALA E CA 1
ATOM 4076 C C . ALA E 1 135 ? -1.894 107.102 45.767 1.00 35.55 130 ALA E C 1
ATOM 4077 O O . ALA E 1 135 ? -2.195 108.271 45.509 1.00 37.40 130 ALA E O 1
ATOM 4079 N N . ALA E 1 136 ? -1.367 106.718 46.922 1.00 36.14 131 ALA E N 1
ATOM 4080 C CA . ALA E 1 136 ? -1.011 107.661 47.970 1.00 37.22 131 ALA E CA 1
ATOM 4081 C C . ALA E 1 136 ? 0.442 107.426 48.331 1.00 34.95 131 ALA E C 1
ATOM 4082 O O . ALA E 1 136 ? 0.812 106.332 48.763 1.00 32.76 131 ALA E O 1
ATOM 4084 N N . SER E 1 137 ? 1.262 108.453 48.137 1.00 34.39 132 SER E N 1
ATOM 4085 C CA . SER E 1 137 ? 2.694 108.364 48.382 1.00 34.21 132 SER E CA 1
ATOM 4086 C C . SER E 1 137 ? 3.019 108.745 49.816 1.00 27.82 132 SER E C 1
ATOM 4087 O O . SER E 1 137 ? 2.508 109.732 50.317 1.00 27.45 132 SER E O 1
ATOM 4090 N N . PHE E 1 138 ? 3.894 107.967 50.450 1.00 33.98 133 PHE E N 1
ATOM 4091 C CA . PHE E 1 138 ? 4.407 108.290 51.779 1.00 33.54 133 PHE E CA 1
ATOM 4092 C C . PHE E 1 138 ? 5.939 108.300 51.743 1.00 39.18 133 PHE E C 1
ATOM 4093 O O . PHE E 1 138 ? 6.595 107.639 52.538 1.00 39.90 133 PHE E O 1
ATOM 4101 N N . ARG E 1 139 ? 6.499 109.081 50.816 1.00 38.87 134 ARG E N 1
ATOM 4102 C CA . ARG E 1 139 ? 7.952 109.157 50.633 1.00 49.61 134 ARG E CA 1
ATOM 4103 C C . ARG E 1 139 ? 8.550 110.351 51.368 1.00 53.61 134 ARG E C 1
ATOM 4104 O O . ARG E 1 139 ? 7.838 111.286 51.730 1.00 57.22 134 ARG E O 1
ATOM 4112 N N . SER F 2 1 ? -29.957 96.892 60.018 1.00 48.54 2 SER U N 1
ATOM 4113 C CA . SER F 2 1 ? -31.376 97.284 60.251 1.00 48.29 2 SER U CA 1
ATOM 4114 C C . SER F 2 1 ? -31.981 96.491 61.410 1.00 41.50 2 SER U C 1
ATOM 4115 O O . SER F 2 1 ? -31.384 95.532 61.903 1.00 40.68 2 SER U O 1
ATOM 4118 N N . ARG F 2 2 ? -33.168 96.905 61.841 1.00 32.39 3 ARG U N 1
ATOM 4119 C CA . ARG F 2 2 ? -33.796 96.339 63.032 1.00 39.21 3 ARG U CA 1
ATOM 4120 C C . ARG F 2 2 ? -34.510 95.025 62.739 1.00 40.96 3 ARG U C 1
ATOM 4121 O O . ARG F 2 2 ? -35.108 94.839 61.673 1.00 39.74 3 ARG U O 1
ATOM 4129 N N . THR F 2 3 ? -34.439 94.119 63.706 1.00 39.75 4 THR U N 1
ATOM 4130 C CA . THR F 2 3 ? -35.053 92.805 63.599 1.00 42.15 4 THR U CA 1
ATOM 4131 C C . THR F 2 3 ? -35.313 92.282 65.008 1.00 41.54 4 THR U C 1
ATOM 4132 O O . THR F 2 3 ? -34.714 92.758 65.973 1.00 40.52 4 THR U O 1
ATOM 4136 N N . ASN F 2 4 ? -36.217 91.316 65.117 1.00 42.72 5 ASN U N 1
ATOM 4137 C CA . ASN F 2 4 ? -36.501 90.659 66.384 1.00 44.82 5 ASN U CA 1
ATOM 4138 C C . ASN F 2 4 ? -35.928 89.248 66.317 1.00 42.08 5 ASN U C 1
ATOM 4139 O O . ASN F 2 4 ? -36.356 88.450 65.483 1.00 38.86 5 ASN U O 1
ATOM 4144 N N . ILE F 2 5 ? -34.957 88.951 67.179 1.00 38.98 6 ILE U N 1
ATOM 4145 C CA . ILE F 2 5 ? -34.338 87.626 67.218 1.00 38.83 6 ILE U CA 1
ATOM 4146 C C . ILE F 2 5 ? -34.077 87.159 68.642 1.00 34.13 6 ILE U C 1
ATOM 4147 O O . ILE F 2 5 ? -33.942 87.970 69.566 1.00 33.70 6 ILE U O 1
ATOM 4152 N N . ASP F 2 6 ? -33.988 85.843 68.801 1.00 30.47 7 ASP U N 1
ATOM 4153 C CA . ASP F 2 6 ? -33.555 85.257 70.052 1.00 31.34 7 ASP U CA 1
ATOM 4154 C C . ASP F 2 6 ? -32.038 85.370 70.163 1.00 27.50 7 ASP U C 1
ATOM 4155 O O . ASP F 2 6 ? -31.313 85.036 69.228 1.00 28.45 7 ASP U O 1
ATOM 4160 N N . ILE F 2 7 ? -31.570 85.864 71.304 1.00 21.81 8 ILE U N 1
ATOM 4161 C CA . ILE F 2 7 ? -30.150 85.881 71.623 1.00 28.25 8 ILE U CA 1
ATOM 4162 C C . ILE F 2 7 ? -29.997 85.260 73.000 1.00 29.38 8 ILE U C 1
ATOM 4163 O O . ILE F 2 7 ? -30.711 85.630 73.931 1.00 31.51 8 ILE U O 1
ATOM 4168 N N . ASP F 2 8 ? -29.088 84.299 73.122 1.00 29.16 9 ASP U N 1
ATOM 4169 C CA . ASP F 2 8 ? -28.854 83.643 74.399 1.00 32.82 9 ASP U CA 1
ATOM 4170 C C . ASP F 2 8 ? -28.408 84.711 75.387 1.00 31.45 9 ASP U C 1
ATOM 4171 O O . ASP F 2 8 ? -27.378 85.356 75.196 1.00 28.34 9 ASP U O 1
ATOM 4176 N N . ASP F 2 9 ? -29.199 84.914 76.431 1.00 34.10 10 ASP U N 1
ATOM 4177 C CA . ASP F 2 9 ? -28.977 86.078 77.287 1.00 37.09 10 ASP U CA 1
ATOM 4178 C C . ASP F 2 9 ? -27.586 85.956 77.909 1.00 33.70 10 ASP U C 1
ATOM 4179 O O . ASP F 2 9 ? -26.839 86.939 78.001 1.00 31.82 10 ASP U O 1
ATOM 4184 N N . GLU F 2 10 ? -27.342 84.759 78.443 1.00 33.38 11 GLU U N 1
ATOM 4185 C CA . GLU F 2 10 ? -26.138 84.499 79.248 1.00 34.98 11 GLU U CA 1
ATOM 4186 C C . GLU F 2 10 ? -24.885 84.751 78.413 1.00 30.92 11 GLU U C 1
ATOM 4187 O O . GLU F 2 10 ? -23.949 85.389 78.890 1.00 29.57 11 GLU U O 1
ATOM 4193 N N . LEU F 2 11 ? -24.899 84.264 77.183 1.00 26.68 12 LEU U N 1
ATOM 4194 C CA . LEU F 2 11 ? -23.792 84.421 76.262 1.00 29.59 12 LEU U CA 1
ATOM 4195 C C . LEU F 2 11 ? -23.492 85.916 76.032 1.00 27.51 12 LEU U C 1
ATOM 4196 O O . LEU F 2 11 ? -22.331 86.361 76.080 1.00 25.65 12 LEU U O 1
ATOM 4201 N N . ALA F 2 12 ? -24.585 86.652 75.793 1.00 27.50 13 ALA U N 1
ATOM 4202 C CA . ALA F 2 12 ? -24.500 88.084 75.555 1.00 28.55 13 ALA U CA 1
ATOM 4203 C C . ALA F 2 12 ? -23.852 88.780 76.749 1.00 28.04 13 ALA U C 1
ATOM 4204 O O . ALA F 2 12 ? -22.969 89.648 76.595 1.00 27.86 13 ALA U O 1
ATOM 4206 N N . ALA F 2 13 ? -24.332 88.396 77.927 1.00 28.90 14 ALA U N 1
ATOM 4207 C CA . ALA F 2 13 ? -23.840 88.951 79.192 1.00 29.33 14 ALA U CA 1
ATOM 4208 C C . ALA F 2 13 ? -22.363 88.716 79.336 1.00 28.39 14 ALA U C 1
ATOM 4209 O O . ALA F 2 13 ? -21.607 89.609 79.711 1.00 28.35 14 ALA U O 1
ATOM 4211 N N . GLU F 2 14 ? -21.949 87.496 79.019 1.00 28.23 15 GLU U N 1
ATOM 4212 C CA . GLU F 2 14 ? -20.542 87.075 79.078 1.00 28.84 15 GLU U CA 1
ATOM 4213 C C . GLU F 2 14 ? -19.687 87.958 78.159 1.00 27.43 15 GLU U C 1
ATOM 4214 O O . GLU F 2 14 ? -18.633 88.440 78.585 1.00 27.15 15 GLU U O 1
ATOM 4220 N N . VAL F 2 15 ? -20.187 88.163 76.926 1.00 26.90 16 VAL U N 1
ATOM 4221 C CA . VAL F 2 15 ? -19.483 88.977 75.977 1.00 28.14 16 VAL U CA 1
ATOM 4222 C C . VAL F 2 15 ? -19.309 90.398 76.521 1.00 28.52 16 VAL U C 1
ATOM 4223 O O . VAL F 2 15 ? -18.194 90.998 76.413 1.00 29.13 16 VAL U O 1
ATOM 4227 N N . MET F 2 16 ? -20.399 90.917 77.075 1.00 29.41 17 MET U N 1
ATOM 4228 C CA . MET F 2 16 ? -20.404 92.274 77.611 1.00 30.86 17 MET U CA 1
ATOM 4229 C C . MET F 2 16 ? -19.360 92.394 78.739 1.00 32.09 17 MET U C 1
ATOM 4230 O O . MET F 2 16 ? -18.630 93.361 78.817 1.00 32.80 17 MET U O 1
ATOM 4235 N N . ARG F 2 17 ? -19.299 91.374 79.593 1.00 31.96 18 ARG U N 1
ATOM 4236 C CA . ARG F 2 17 ? -18.396 91.399 80.710 1.00 31.95 18 ARG U CA 1
ATOM 4237 C C . ARG F 2 17 ? -16.937 91.341 80.207 1.00 24.20 18 ARG U C 1
ATOM 4238 O O . ARG F 2 17 ? -16.072 92.108 80.660 1.00 32.29 18 ARG U O 1
ATOM 4246 N N . ARG F 2 18 ? -16.705 90.535 79.185 1.00 21.95 19 ARG U N 1
ATOM 4247 C CA . ARG F 2 18 ? -15.328 90.280 78.790 1.00 32.40 19 ARG U CA 1
ATOM 4248 C C . ARG F 2 18 ? -14.800 91.364 77.942 1.00 35.02 19 ARG U C 1
ATOM 4249 O O . ARG F 2 18 ? -13.603 91.632 78.026 1.00 38.38 19 ARG U O 1
ATOM 4257 N N . PHE F 2 19 ? -15.629 92.047 77.175 1.00 37.80 20 PHE U N 1
ATOM 4258 C CA . PHE F 2 19 ? -15.102 93.102 76.329 1.00 41.54 20 PHE U CA 1
ATOM 4259 C C . PHE F 2 19 ? -15.483 94.496 76.832 1.00 43.30 20 PHE U C 1
ATOM 4260 O O . PHE F 2 19 ? -15.202 95.499 76.175 1.00 51.77 20 PHE U O 1
ATOM 4268 N N . GLY F 2 20 ? -16.074 94.557 78.023 1.00 41.17 21 GLY U N 1
ATOM 4269 C CA . GLY F 2 20 ? -16.409 95.830 78.651 1.00 37.17 21 GLY U CA 1
ATOM 4270 C C . GLY F 2 20 ? -17.366 96.663 77.824 1.00 44.39 21 GLY U C 1
ATOM 4271 O O . GLY F 2 20 ? -17.172 97.869 77.682 1.00 45.00 21 GLY U O 1
ATOM 4272 N N . LEU F 2 21 ? -18.388 96.020 77.262 1.00 41.64 22 LEU U N 1
ATOM 4273 C CA . LEU F 2 21 ? -19.416 96.729 76.507 1.00 40.17 22 LEU U CA 1
ATOM 4274 C C . LEU F 2 21 ? -20.670 96.839 77.371 1.00 43.47 22 LEU U C 1
ATOM 4275 O O . LEU F 2 21 ? -20.867 96.057 78.301 1.00 41.70 22 LEU U O 1
ATOM 4280 N N . THR F 2 22 ? -21.501 97.829 77.068 1.00 46.57 23 THR U N 1
ATOM 4281 C CA . THR F 2 22 ? -22.660 98.154 77.898 1.00 48.73 23 THR U CA 1
ATOM 4282 C C . THR F 2 22 ? -23.977 97.636 77.339 1.00 46.32 23 THR U C 1
ATOM 4283 O O . THR F 2 22 ? -24.960 97.550 78.073 1.00 47.95 23 THR U O 1
ATOM 4287 N N . THR F 2 23 ? -24.003 97.285 76.055 1.00 45.41 24 THR U N 1
ATOM 4288 C CA . THR F 2 23 ? -25.249 96.912 75.388 1.00 42.51 24 THR U CA 1
ATOM 4289 C C . THR F 2 23 ? -25.119 95.615 74.588 1.00 37.46 24 THR U C 1
ATOM 4290 O O . THR F 2 23 ? -24.030 95.250 74.151 1.00 33.90 24 THR U O 1
ATOM 4294 N N . LYS F 2 24 ? -26.249 94.926 74.428 1.00 32.59 25 LYS U N 1
ATOM 4295 C CA . LYS F 2 24 ? -26.314 93.712 73.623 1.00 36.23 25 LYS U CA 1
ATOM 4296 C C . LYS F 2 24 ? -25.955 94.018 72.186 1.00 28.11 25 LYS U C 1
ATOM 4297 O O . LYS F 2 24 ? -25.276 93.209 71.555 1.00 28.27 25 LYS U O 1
ATOM 4303 N N . ARG F 2 25 ? -26.426 95.160 71.688 1.00 17.42 26 ARG U N 1
ATOM 4304 C CA . ARG F 2 25 ? -26.214 95.548 70.298 1.00 28.38 26 ARG U CA 1
ATOM 4305 C C . ARG F 2 25 ? -24.722 95.636 70.025 1.00 31.89 26 ARG U C 1
ATOM 4306 O O . ARG F 2 25 ? -24.230 95.160 68.987 1.00 34.42 26 ARG U O 1
ATOM 4314 N N . ALA F 2 26 ? -24.010 96.304 70.926 1.00 33.36 27 ALA U N 1
ATOM 4315 C CA . ALA F 2 26 ? -22.566 96.483 70.781 1.00 36.01 27 ALA U CA 1
ATOM 4316 C C . ALA F 2 26 ? -21.843 95.130 70.754 1.00 33.13 27 ALA U C 1
ATOM 4317 O O . ALA F 2 26 ? -20.986 94.885 69.912 1.00 34.35 27 ALA U O 1
ATOM 4319 N N . ALA F 2 27 ? -22.286 94.254 71.639 1.00 30.32 28 ALA U N 1
ATOM 4320 C CA . ALA F 2 27 ? -21.721 92.925 71.800 1.00 32.39 28 ALA U CA 1
ATOM 4321 C C . ALA F 2 27 ? -21.871 92.139 70.493 1.00 26.65 28 ALA U C 1
ATOM 4322 O O . ALA F 2 27 ? -20.931 91.501 69.991 1.00 28.30 28 ALA U O 1
ATOM 4324 N N . VAL F 2 28 ? -23.076 92.193 69.961 1.00 19.46 29 VAL U N 1
ATOM 4325 C CA . VAL F 2 28 ? -23.398 91.437 68.750 1.00 26.39 29 VAL U CA 1
ATOM 4326 C C . VAL F 2 28 ? -22.577 92.010 67.605 1.00 29.36 29 VAL U C 1
ATOM 4327 O O . VAL F 2 28 ? -22.023 91.231 66.797 1.00 30.47 29 VAL U O 1
ATOM 4331 N N . ASP F 2 29 ? -22.452 93.335 67.556 1.00 32.08 30 ASP U N 1
ATOM 4332 C CA . ASP F 2 29 ? -21.743 93.929 66.406 1.00 34.28 30 ASP U CA 1
ATOM 4333 C C . ASP F 2 29 ? -20.289 93.551 66.486 1.00 32.91 30 ASP U C 1
ATOM 4334 O O . ASP F 2 29 ? -19.686 93.248 65.442 1.00 33.28 30 ASP U O 1
ATOM 4339 N N . LEU F 2 30 ? -19.705 93.588 67.654 1.00 31.52 31 LEU U N 1
ATOM 4340 C CA . LEU F 2 30 ? -18.281 93.244 67.801 1.00 33.33 31 LEU U CA 1
ATOM 4341 C C . LEU F 2 30 ? -18.093 91.790 67.416 1.00 31.86 31 LEU U C 1
ATOM 4342 O O . LEU F 2 30 ? -17.099 91.476 66.718 1.00 33.11 31 LEU U O 1
ATOM 4347 N N . ALA F 2 31 ? -19.033 90.920 67.837 1.00 31.12 32 ALA U N 1
ATOM 4348 C CA . ALA F 2 31 ? -18.863 89.504 67.511 1.00 31.52 32 ALA U CA 1
ATOM 4349 C C . ALA F 2 31 ? -18.912 89.341 66.000 1.00 31.41 32 ALA U C 1
ATOM 4350 O O . ALA F 2 31 ? -18.167 88.524 65.452 1.00 29.78 32 ALA U O 1
ATOM 4352 N N . LEU F 2 32 ? -19.841 90.023 65.334 1.00 29.96 33 LEU U N 1
ATOM 4353 C CA . LEU F 2 32 ? -19.972 89.844 63.901 1.00 32.12 33 LEU U CA 1
ATOM 4354 C C . LEU F 2 32 ? -18.704 90.392 63.203 1.00 33.40 33 LEU U C 1
ATOM 4355 O O . LEU F 2 32 ? -18.188 89.738 62.281 1.00 33.86 33 LEU U O 1
ATOM 4360 N N . ARG F 2 33 ? -18.162 91.467 63.717 1.00 35.80 34 ARG U N 1
ATOM 4361 C CA . ARG F 2 33 ? -17.002 92.057 63.047 1.00 37.38 34 ARG U CA 1
ATOM 4362 C C . ARG F 2 33 ? -15.807 91.155 63.226 1.00 37.56 34 ARG U C 1
ATOM 4363 O O . ARG F 2 33 ? -15.034 90.978 62.283 1.00 38.50 34 ARG U O 1
ATOM 4371 N N . ARG F 2 34 ? -15.643 90.578 64.389 1.00 37.68 35 ARG U N 1
ATOM 4372 C CA . ARG F 2 34 ? -14.495 89.677 64.601 1.00 39.70 35 ARG U CA 1
ATOM 4373 C C . ARG F 2 34 ? -14.667 88.452 63.719 1.00 36.32 35 ARG U C 1
ATOM 4374 O O . ARG F 2 34 ? -13.675 87.991 63.152 1.00 34.76 35 ARG U O 1
ATOM 4382 N N . LEU F 2 35 ? -15.912 87.967 63.606 1.00 35.88 36 LEU U N 1
ATOM 4383 C CA . LEU F 2 35 ? -16.117 86.748 62.802 1.00 39.12 36 LEU U CA 1
ATOM 4384 C C . LEU F 2 35 ? -15.691 86.878 61.364 1.00 37.61 36 LEU U C 1
ATOM 4385 O O . LEU F 2 35 ? -15.116 85.967 60.852 1.00 38.25 36 LEU U O 1
ATOM 4390 N N . VAL F 2 36 ? -15.909 88.033 60.748 1.00 39.04 37 VAL U N 1
ATOM 4391 C CA . VAL F 2 36 ? -15.558 88.229 59.333 1.00 39.83 37 VAL U CA 1
ATOM 4392 C C . VAL F 2 36 ? -14.274 89.046 59.118 1.00 40.69 37 VAL U C 1
ATOM 4393 O O . VAL F 2 36 ? -13.939 89.392 57.983 1.00 42.30 37 VAL U O 1
ATOM 4397 N N . GLY F 2 37 ? -13.560 89.345 60.201 1.00 36.54 38 GLY U N 1
ATOM 4398 C CA . GLY F 2 37 ? -12.347 90.150 60.135 1.00 34.63 38 GLY U CA 1
ATOM 4399 C C . GLY F 2 37 ? -11.160 89.344 59.644 1.00 31.53 38 GLY U C 1
ATOM 4400 O O . GLY F 2 37 ? -11.297 88.188 59.257 1.00 29.08 38 GLY U O 1
ATOM 4401 N N . SER F 2 38 ? -9.984 89.957 59.671 1.00 29.01 39 SER U N 1
ATOM 4402 C CA . SER F 2 38 ? -8.788 89.306 59.166 1.00 26.73 39 SER U CA 1
ATOM 4403 C C . SER F 2 38 ? -8.462 88.067 59.984 1.00 24.73 39 SER U C 1
ATOM 4404 O O . SER F 2 38 ? -8.588 88.090 61.203 1.00 22.55 39 SER U O 1
ATOM 4407 N N . PRO F 2 39 ? -8.009 86.989 59.317 1.00 24.69 40 PRO U N 1
ATOM 4408 C CA . PRO F 2 39 ? -7.473 85.862 60.079 1.00 25.01 40 PRO U CA 1
ATOM 4409 C C . PRO F 2 39 ? -6.162 86.182 60.808 1.00 22.39 40 PRO U C 1
ATOM 4410 O O . PRO F 2 39 ? -5.746 85.420 61.678 1.00 21.34 40 PRO U O 1
ATOM 4414 N N . LEU F 2 40 ? -5.529 87.303 60.464 1.00 20.93 41 LEU U N 1
ATOM 4415 C CA . LEU F 2 40 ? -4.305 87.736 61.120 1.00 20.91 41 LEU U CA 1
ATOM 4416 C C . LEU F 2 40 ? -4.646 88.686 62.263 1.00 21.00 41 LEU U C 1
ATOM 4417 O O . LEU F 2 40 ? -5.246 89.729 62.048 1.00 22.92 41 LEU U O 1
ATOM 4422 N N . SER F 2 41 ? -4.265 88.316 63.476 1.00 21.18 42 SER U N 1
ATOM 4423 C CA . SER F 2 41 ? -4.609 89.095 64.656 1.00 21.78 42 SER U CA 1
ATOM 4424 C C . SER F 2 41 ? -3.884 90.425 64.660 1.00 22.59 42 SER U C 1
ATOM 4425 O O . SER F 2 41 ? -2.830 90.588 64.027 1.00 21.01 42 SER U O 1
ATOM 4428 N N . ARG F 2 42 ? -4.455 91.374 65.388 1.00 24.82 43 ARG U N 1
ATOM 4429 C CA . ARG F 2 42 ? -3.803 92.670 65.583 1.00 26.78 43 ARG U CA 1
ATOM 4430 C C . ARG F 2 42 ? -2.395 92.462 66.148 1.00 24.60 43 ARG U C 1
ATOM 4431 O O . ARG F 2 42 ? -1.465 93.128 65.716 1.00 25.57 43 ARG U O 1
ATOM 4439 N N . GLU F 2 43 ? -2.279 91.520 67.082 1.00 25.55 44 GLU U N 1
ATOM 4440 C CA . GLU F 2 43 ? -1.030 91.291 67.782 1.00 22.65 44 GLU U CA 1
ATOM 4441 C C . GLU F 2 43 ? 0.041 90.830 66.790 1.00 23.91 44 GLU U C 1
ATOM 4442 O O . GLU F 2 43 ? 1.190 91.328 66.807 1.00 23.18 44 GLU U O 1
ATOM 4448 N N . PHE F 2 44 ? -0.336 89.921 65.904 1.00 22.75 45 PHE U N 1
ATOM 4449 C CA . PHE F 2 44 ? 0.611 89.402 64.926 1.00 22.35 45 PHE U CA 1
ATOM 4450 C C . PHE F 2 44 ? 1.033 90.529 63.958 1.00 21.87 45 PHE U C 1
ATOM 4451 O O . PHE F 2 44 ? 2.209 90.724 63.656 1.00 21.97 45 PHE U O 1
ATOM 4459 N N . LEU F 2 45 ? 0.049 91.326 63.587 1.00 21.36 46 LEU U N 1
ATOM 4460 C CA . LEU F 2 45 ? 0.272 92.345 62.556 1.00 22.00 46 LEU U CA 1
ATOM 4461 C C . LEU F 2 45 ? 1.199 93.432 63.117 1.00 22.29 46 LEU U C 1
ATOM 4462 O O . LEU F 2 45 ? 2.152 93.877 62.486 1.00 22.97 46 LEU U O 1
ATOM 4467 N N . LEU F 2 46 ? 0.969 93.847 64.317 1.00 23.07 47 LEU U N 1
ATOM 4468 C CA . LEU F 2 46 ? 1.830 94.858 64.931 1.00 24.96 47 LEU U CA 1
ATOM 4469 C C . LEU F 2 46 ? 3.165 94.277 65.297 1.00 25.48 47 LEU U C 1
ATOM 4470 O O . LEU F 2 46 ? 4.104 95.032 65.310 1.00 25.05 47 LEU U O 1
ATOM 4475 N N . GLY F 2 47 ? 3.265 92.997 65.593 1.00 26.29 48 GLY U N 1
ATOM 4476 C CA . GLY F 2 47 ? 4.500 92.316 65.881 1.00 27.89 48 GLY U CA 1
ATOM 4477 C C . GLY F 2 47 ? 5.421 92.270 64.705 1.00 27.53 48 GLY U C 1
ATOM 4478 O O . GLY F 2 47 ? 6.566 92.030 64.903 1.00 27.88 48 GLY U O 1
ATOM 4479 N N . LEU F 2 48 ? 4.906 92.475 63.492 1.00 25.81 49 LEU U N 1
ATOM 4480 C CA . LEU F 2 48 ? 5.744 92.491 62.289 1.00 26.32 49 LEU U CA 1
ATOM 4481 C C . LEU F 2 48 ? 6.614 93.741 62.172 1.00 25.07 49 LEU U C 1
ATOM 4482 O O . LEU F 2 48 ? 7.571 93.747 61.407 1.00 25.05 49 LEU U O 1
ATOM 4487 N N . GLU F 2 49 ? 6.289 94.804 62.903 1.00 25.39 50 GLU U N 1
ATOM 4488 C CA . GLU F 2 49 ? 7.140 95.988 62.872 1.00 26.59 50 GLU U CA 1
ATOM 4489 C C . GLU F 2 49 ? 8.502 95.656 63.485 1.00 27.19 50 GLU U C 1
ATOM 4490 O O . GLU F 2 49 ? 8.599 95.339 64.674 1.00 27.61 50 GLU U O 1
ATOM 4496 N N . GLY F 2 50 ? 9.544 95.713 62.661 1.00 27.66 51 GLY U N 1
ATOM 4497 C CA . GLY F 2 50 ? 10.896 95.391 63.100 1.00 28.94 51 GLY U CA 1
ATOM 4498 C C . GLY F 2 50 ? 11.260 93.921 63.013 1.00 29.41 51 GLY U C 1
ATOM 4499 O O . GLY F 2 50 ? 12.286 93.517 63.550 1.00 30.36 51 GLY U O 1
ATOM 4500 N N . VAL F 2 51 ? 10.431 93.117 62.343 1.00 29.12 52 VAL U N 1
ATOM 4501 C CA . VAL F 2 51 ? 10.752 91.696 62.114 1.00 29.07 52 VAL U CA 1
ATOM 4502 C C . VAL F 2 51 ? 12.055 91.554 61.332 1.00 29.38 52 VAL U C 1
ATOM 4503 O O . VAL F 2 51 ? 12.805 90.597 61.534 1.00 33.20 52 VAL U O 1
ATOM 4507 N N . GLY F 2 52 ? 12.313 92.511 60.446 1.00 29.02 53 GLY U N 1
ATOM 4508 C CA . GLY F 2 52 ? 13.499 92.499 59.600 1.00 31.52 53 GLY U CA 1
ATOM 4509 C C . GLY F 2 52 ? 13.166 92.140 58.165 1.00 33.09 53 GLY U C 1
ATOM 4510 O O . GLY F 2 52 ? 12.101 91.607 57.875 1.00 30.87 53 GLY U O 1
ATOM 4511 N N . TRP F 2 53 ? 14.085 92.457 57.266 1.00 38.10 54 TRP U N 1
ATOM 4512 C CA . TRP F 2 53 ? 13.966 92.095 55.855 1.00 36.46 54 TRP U CA 1
ATOM 4513 C C . TRP F 2 53 ? 15.362 92.216 55.264 1.00 38.64 54 TRP U C 1
ATOM 4514 O O . TRP F 2 53 ? 15.962 93.285 55.312 1.00 41.58 54 TRP U O 1
ATOM 4525 N N . GLU F 2 54 ? 15.877 91.119 54.718 1.00 40.19 55 GLU U N 1
ATOM 4526 C CA . GLU F 2 54 ? 17.294 91.032 54.354 1.00 42.73 55 GLU U CA 1
ATOM 4527 C C . GLU F 2 54 ? 17.578 91.422 52.898 1.00 43.12 55 GLU U C 1
ATOM 4528 O O . GLU F 2 54 ? 18.736 91.468 52.486 1.00 48.38 55 GLU U O 1
ATOM 4534 N N . GLY F 2 55 ? 16.532 91.719 52.131 1.00 38.19 56 GLY U N 1
ATOM 4535 C CA . GLY F 2 55 ? 16.673 91.983 50.705 1.00 37.69 56 GLY U CA 1
ATOM 4536 C C . GLY F 2 55 ? 17.114 93.395 50.383 1.00 37.13 56 GLY U C 1
ATOM 4537 O O . GLY F 2 55 ? 17.391 94.199 51.272 1.00 34.53 56 GLY U O 1
ATOM 4538 N N . ASP F 2 56 ? 17.194 93.680 49.091 1.00 38.13 57 ASP U N 1
ATOM 4539 C CA . ASP F 2 56 ? 17.507 95.013 48.600 1.00 42.30 57 ASP U CA 1
ATOM 4540 C C . ASP F 2 56 ? 16.481 95.321 47.522 1.00 39.97 57 ASP U C 1
ATOM 4541 O O . ASP F 2 56 ? 16.537 94.760 46.426 1.00 35.93 57 ASP U O 1
ATOM 4546 N N . LEU F 2 57 ? 15.533 96.198 47.837 1.00 39.04 58 LEU U N 1
ATOM 4547 C CA . LEU F 2 57 ? 14.447 96.474 46.904 1.00 41.42 58 LEU U CA 1
ATOM 4548 C C . LEU F 2 57 ? 14.959 97.119 45.615 1.00 42.69 58 LEU U C 1
ATOM 4549 O O . LEU F 2 57 ? 14.345 96.957 44.562 1.00 41.03 58 LEU U O 1
ATOM 4554 N N . ASP F 2 58 ? 16.086 97.827 45.699 1.00 45.74 59 ASP U N 1
ATOM 4555 C CA . ASP F 2 58 ? 16.726 98.401 44.510 1.00 50.78 59 ASP U CA 1
ATOM 4556 C C . ASP F 2 58 ? 17.150 97.324 43.506 1.00 49.63 59 ASP U C 1
ATOM 4557 O O . ASP F 2 58 ? 17.026 97.523 42.301 1.00 48.93 59 ASP U O 1
ATOM 4562 N N . ASP F 2 59 ? 17.646 96.190 43.997 1.00 46.17 60 ASP U N 1
ATOM 4563 C CA . ASP F 2 59 ? 18.027 95.083 43.114 1.00 38.45 60 ASP U CA 1
ATOM 4564 C C . ASP F 2 59 ? 16.802 94.434 42.463 1.00 45.89 60 ASP U C 1
ATOM 4565 O O . ASP F 2 59 ? 16.830 94.091 41.280 1.00 46.49 60 ASP U O 1
ATOM 4570 N N . LEU F 2 60 ? 15.729 94.274 43.230 1.00 47.15 61 LEU U N 1
ATOM 4571 C CA . LEU F 2 60 ? 14.493 93.699 42.697 1.00 48.60 61 LEU U CA 1
ATOM 4572 C C . LEU F 2 60 ? 13.827 94.600 41.655 1.00 47.39 61 LEU U C 1
ATOM 4573 O O . LEU F 2 60 ? 13.194 94.103 40.725 1.00 48.96 61 LEU U O 1
ATOM 4578 N N . ARG F 2 61 ? 13.987 95.912 41.807 1.00 45.38 62 ARG U N 1
ATOM 4579 C CA . ARG F 2 61 ? 13.310 96.894 40.957 1.00 47.87 62 ARG U CA 1
ATOM 4580 C C . ARG F 2 61 ? 14.220 97.704 40.026 1.00 51.63 62 ARG U C 1
ATOM 4581 O O . ARG F 2 61 ? 13.717 98.429 39.171 1.00 49.81 62 ARG U O 1
ATOM 4589 N N . SER F 2 62 ? 15.540 97.575 40.182 1.00 53.14 63 SER U N 1
ATOM 4590 C CA . SER F 2 62 ? 16.519 98.439 39.497 1.00 68.18 63 SER U CA 1
ATOM 4591 C C . SER F 2 62 ? 16.306 99.915 39.841 1.00 73.54 63 SER U C 1
ATOM 4592 O O . SER F 2 62 ? 16.411 100.312 41.003 1.00 74.11 63 SER U O 1
ATOM 4595 N N . HIS G 1 2 ? 1.408 62.608 23.619 1.00 119.84 -3 HIS G N 1
ATOM 4596 C CA . HIS G 1 2 ? 2.694 62.408 22.879 1.00 120.92 -3 HIS G CA 1
ATOM 4597 C C . HIS G 1 2 ? 3.204 63.682 22.180 1.00 118.40 -3 HIS G C 1
ATOM 4598 O O . HIS G 1 2 ? 3.958 63.597 21.208 1.00 115.00 -3 HIS G O 1
ATOM 4605 N N . HIS G 1 3 ? 2.811 64.855 22.683 1.00 118.08 -2 HIS G N 1
ATOM 4606 C CA . HIS G 1 3 ? 3.237 66.129 22.092 1.00 114.99 -2 HIS G CA 1
ATOM 4607 C C . HIS G 1 3 ? 4.598 66.544 22.653 1.00 108.56 -2 HIS G C 1
ATOM 4608 O O . HIS G 1 3 ? 4.874 66.352 23.840 1.00 100.55 -2 HIS G O 1
ATOM 4615 N N . HIS G 1 4 ? 5.441 67.111 21.791 1.00 102.88 -1 HIS G N 1
ATOM 4616 C CA . HIS G 1 4 ? 6.826 67.430 22.151 1.00 98.11 -1 HIS G CA 1
ATOM 4617 C C . HIS G 1 4 ? 6.889 68.715 22.985 1.00 86.94 -1 HIS G C 1
ATOM 4618 O O . HIS G 1 4 ? 5.902 69.448 23.092 1.00 81.78 -1 HIS G O 1
ATOM 4625 N N . ALA G 1 5 ? 8.053 68.971 23.579 1.00 73.89 0 ALA G N 1
ATOM 4626 C CA . ALA G 1 5 ? 8.236 70.107 24.483 1.00 62.77 0 ALA G CA 1
ATOM 4627 C C . ALA G 1 5 ? 8.222 71.443 23.742 1.00 49.45 0 ALA G C 1
ATOM 4628 O O . ALA G 1 5 ? 8.928 71.625 22.749 1.00 42.39 0 ALA G O 1
ATOM 4630 N N . SER G 1 6 ? 7.421 72.380 24.242 1.00 37.25 1 SER G N 1
ATOM 4631 C CA . SER G 1 6 ? 7.381 73.721 23.680 1.00 39.58 1 SER G CA 1
ATOM 4632 C C . SER G 1 6 ? 8.721 74.399 23.891 1.00 33.82 1 SER G C 1
ATOM 4633 O O . SER G 1 6 ? 9.459 74.063 24.822 1.00 32.18 1 SER G O 1
ATOM 4636 N N . ILE G 1 7 ? 9.026 75.344 23.012 1.00 31.59 2 ILE G N 1
ATOM 4637 C CA . ILE G 1 7 ? 10.261 76.105 23.076 1.00 33.60 2 ILE G CA 1
ATOM 4638 C C . ILE G 1 7 ? 9.872 77.552 23.344 1.00 32.43 2 ILE G C 1
ATOM 4639 O O . ILE G 1 7 ? 9.222 78.199 22.521 1.00 29.89 2 ILE G O 1
ATOM 4644 N N . LEU G 1 8 ? 10.250 78.036 24.519 1.00 30.78 3 LEU G N 1
ATOM 4645 C CA . LEU G 1 8 ? 10.018 79.414 24.902 1.00 31.08 3 LEU G CA 1
ATOM 4646 C C . LEU G 1 8 ? 11.256 80.227 24.538 1.00 30.26 3 LEU G C 1
ATOM 4647 O O . LEU G 1 8 ? 12.313 80.045 25.126 1.00 31.35 3 LEU G O 1
ATOM 4652 N N . ILE G 1 9 ? 11.132 81.105 23.548 1.00 30.49 4 ILE G N 1
ATOM 4653 C CA . ILE G 1 9 ? 12.234 81.985 23.173 1.00 31.55 4 ILE G CA 1
ATOM 4654 C C . ILE G 1 9 ? 12.206 83.202 24.091 1.00 30.03 4 ILE G C 1
ATOM 4655 O O . ILE G 1 9 ? 11.202 83.909 24.159 1.00 28.17 4 ILE G O 1
ATOM 4660 N N . ASP G 1 10 ? 13.309 83.432 24.799 1.00 30.76 5 ASP G N 1
ATOM 4661 C CA . ASP G 1 10 ? 13.401 84.546 25.740 1.00 31.36 5 ASP G CA 1
ATOM 4662 C C . ASP G 1 10 ? 13.494 85.870 24.994 1.00 32.42 5 ASP G C 1
ATOM 4663 O O . ASP G 1 10 ? 13.905 85.918 23.835 1.00 31.18 5 ASP G O 1
ATOM 4668 N N . THR G 1 11 ? 13.121 86.942 25.686 1.00 31.90 6 THR G N 1
ATOM 4669 C CA . THR G 1 11 ? 13.204 88.289 25.154 1.00 32.07 6 THR G CA 1
ATOM 4670 C C . THR G 1 11 ? 14.606 88.608 24.659 1.00 32.64 6 THR G C 1
ATOM 4671 O O . THR G 1 11 ? 14.732 89.268 23.643 1.00 34.38 6 THR G O 1
ATOM 4675 N N . SER G 1 12 ? 15.601 88.055 25.344 1.00 31.38 7 SER G N 1
ATOM 4676 C CA . SER G 1 12 ? 17.002 88.349 25.045 1.00 30.62 7 SER G CA 1
ATOM 4677 C C . SER G 1 12 ? 17.377 87.907 23.627 1.00 25.25 7 SER G C 1
ATOM 4678 O O . SER G 1 12 ? 17.996 88.659 22.900 1.00 33.81 7 SER G O 1
ATOM 4681 N N . ALA G 1 13 ? 16.936 86.706 23.247 1.00 24.33 8 ALA G N 1
ATOM 4682 C CA . ALA G 1 13 ? 17.138 86.179 21.930 1.00 27.73 8 ALA G CA 1
ATOM 4683 C C . ALA G 1 13 ? 16.264 86.870 20.846 1.00 32.15 8 ALA G C 1
ATOM 4684 O O . ALA G 1 13 ? 16.749 87.229 19.797 1.00 34.65 8 ALA G O 1
ATOM 4686 N N . TRP G 1 14 ? 15.040 87.184 21.264 1.00 33.16 9 TRP G N 1
ATOM 4687 C CA . TRP G 1 14 ? 14.078 87.846 20.425 1.00 35.87 9 TRP G CA 1
ATOM 4688 C C . TRP G 1 14 ? 14.643 89.177 19.922 1.00 38.83 9 TRP G C 1
ATOM 4689 O O . TRP G 1 14 ? 14.446 89.516 18.762 1.00 36.94 9 TRP G O 1
ATOM 4700 N N . VAL G 1 15 ? 15.147 89.989 20.860 1.00 40.07 10 VAL G N 1
ATOM 4701 C CA . VAL G 1 15 ? 15.641 91.291 20.553 1.00 42.20 10 VAL G CA 1
ATOM 4702 C C . VAL G 1 15 ? 16.714 91.237 19.463 1.00 43.75 10 VAL G C 1
ATOM 4703 O O . VAL G 1 15 ? 16.668 92.094 18.555 1.00 42.00 10 VAL G O 1
ATOM 4707 N N . GLU G 1 16 ? 17.646 90.280 19.556 1.00 44.91 11 GLU G N 1
ATOM 4708 C CA . GLU G 1 16 ? 18.665 90.145 18.571 1.00 50.77 11 GLU G CA 1
ATOM 4709 C C . GLU G 1 16 ? 18.089 89.960 17.164 1.00 48.10 11 GLU G C 1
ATOM 4710 O O . GLU G 1 16 ? 18.521 90.522 16.187 1.00 47.77 11 GLU G O 1
ATOM 4716 N N . TYR G 1 17 ? 17.110 89.051 17.116 1.00 43.87 12 TYR G N 1
ATOM 4717 C CA . TYR G 1 17 ? 16.388 88.715 15.889 1.00 43.93 12 TYR G CA 1
ATOM 4718 C C . TYR G 1 17 ? 15.709 89.965 15.287 1.00 44.76 12 TYR G C 1
ATOM 4719 O O . TYR G 1 17 ? 15.855 90.250 14.090 1.00 46.52 12 TYR G O 1
ATOM 4728 N N . PHE G 1 18 ? 15.079 90.712 16.178 1.00 47.03 13 PHE G N 1
ATOM 4729 C CA . PHE G 1 18 ? 14.374 91.931 15.822 1.00 47.22 13 PHE G CA 1
ATOM 4730 C C . PHE G 1 18 ? 15.325 92.945 15.203 1.00 48.02 13 PHE G C 1
ATOM 4731 O O . PHE G 1 18 ? 15.005 93.545 14.170 1.00 49.30 13 PHE G O 1
ATOM 4739 N N . ARG G 1 19 ? 16.525 93.066 15.822 1.00 47.62 14 ARG G N 1
ATOM 4740 C CA . ARG G 1 19 ? 17.494 94.038 15.383 1.00 47.70 14 ARG G CA 1
ATOM 4741 C C . ARG G 1 19 ? 18.331 93.621 14.163 1.00 37.57 14 ARG G C 1
ATOM 4742 O O . ARG G 1 19 ? 19.052 94.414 13.630 1.00 41.04 14 ARG G O 1
ATOM 4750 N N . ALA G 1 20 ? 18.218 92.348 13.781 1.00 35.70 15 ALA G N 1
ATOM 4751 C CA . ALA G 1 20 ? 19.032 91.751 12.730 1.00 43.80 15 ALA G CA 1
ATOM 4752 C C . ALA G 1 20 ? 20.516 91.928 13.040 1.00 41.28 15 ALA G C 1
ATOM 4753 O O . ALA G 1 20 ? 21.288 92.338 12.185 1.00 60.75 15 ALA G O 1
ATOM 4755 N N . THR G 1 21 ? 20.904 91.600 14.271 1.00 45.96 16 THR G N 1
ATOM 4756 C CA . THR G 1 21 ? 22.298 91.730 14.703 1.00 54.74 16 THR G CA 1
ATOM 4757 C C . THR G 1 21 ? 23.212 90.720 14.007 1.00 59.37 16 THR G C 1
ATOM 4758 O O . THR G 1 21 ? 24.407 90.969 13.850 1.00 60.86 16 THR G O 1
ATOM 4762 N N . GLY G 1 22 ? 22.648 89.578 13.614 1.00 55.09 17 GLY G N 1
ATOM 4763 C CA . GLY G 1 22 ? 23.409 88.514 12.967 1.00 47.79 17 GLY G CA 1
ATOM 4764 C C . GLY G 1 22 ? 24.173 87.651 13.953 1.00 49.14 17 GLY G C 1
ATOM 4765 O O . GLY G 1 22 ? 24.982 86.818 13.550 1.00 42.36 17 GLY G O 1
ATOM 4766 N N . SER G 1 23 ? 23.908 87.844 15.246 1.00 47.58 18 SER G N 1
ATOM 4767 C CA . SER G 1 23 ? 24.562 87.057 16.282 1.00 54.16 18 SER G CA 1
ATOM 4768 C C . SER G 1 23 ? 24.018 85.639 16.239 1.00 54.12 18 SER G C 1
ATOM 4769 O O . SER G 1 23 ? 22.966 85.396 15.640 1.00 51.21 18 SER G O 1
ATOM 4772 N N . ILE G 1 24 ? 24.678 84.747 16.954 1.00 53.47 19 ILE G N 1
ATOM 4773 C CA . ILE G 1 24 ? 24.277 83.363 16.971 1.00 54.65 19 ILE G CA 1
ATOM 4774 C C . ILE G 1 24 ? 22.855 83.304 17.490 1.00 51.72 19 ILE G C 1
ATOM 4775 O O . ILE G 1 24 ? 22.098 82.404 17.128 1.00 49.77 19 ILE G O 1
ATOM 4780 N N . ALA G 1 25 ? 22.482 84.255 18.341 1.00 50.35 20 ALA G N 1
ATOM 4781 C CA . ALA G 1 25 ? 21.124 84.190 18.911 1.00 46.64 20 ALA G CA 1
ATOM 4782 C C . ALA G 1 25 ? 20.081 84.431 17.805 1.00 45.85 20 ALA G C 1
ATOM 4783 O O . ALA G 1 25 ? 19.117 83.665 17.685 1.00 45.09 20 ALA G O 1
ATOM 4785 N N . ALA G 1 26 ? 20.327 85.485 17.025 1.00 46.00 21 ALA G N 1
ATOM 4786 C CA . ALA G 1 26 ? 19.454 85.863 15.939 1.00 49.35 21 ALA G CA 1
ATOM 4787 C C . ALA G 1 26 ? 19.326 84.719 14.920 1.00 49.22 21 ALA G C 1
ATOM 4788 O O . ALA G 1 26 ? 18.231 84.382 14.473 1.00 48.22 21 ALA G O 1
ATOM 4790 N N . VAL G 1 27 ? 20.469 84.123 14.599 1.00 50.13 22 VAL G N 1
ATOM 4791 C CA . VAL G 1 27 ? 20.499 83.023 13.646 1.00 50.80 22 VAL G CA 1
ATOM 4792 C C . VAL G 1 27 ? 19.694 81.822 14.171 1.00 47.70 22 VAL G C 1
ATOM 4793 O O . VAL G 1 27 ? 18.905 81.223 13.452 1.00 44.86 22 VAL G O 1
ATOM 4797 N N . GLU G 1 28 ? 19.863 81.554 15.454 1.00 39.28 23 GLU G N 1
ATOM 4798 C CA . GLU G 1 28 ? 19.155 80.453 16.098 1.00 44.50 23 GLU G CA 1
ATOM 4799 C C . GLU G 1 28 ? 17.653 80.663 16.067 1.00 42.87 23 GLU G C 1
ATOM 4800 O O . GLU G 1 28 ? 16.892 79.759 15.754 1.00 40.09 23 GLU G O 1
ATOM 4806 N N . VAL G 1 29 ? 17.251 81.879 16.366 1.00 38.90 24 VAL G N 1
ATOM 4807 C CA . VAL G 1 29 ? 15.833 82.254 16.345 1.00 33.52 24 VAL G CA 1
ATOM 4808 C C . VAL G 1 29 ? 15.277 82.078 14.936 1.00 38.64 24 VAL G C 1
ATOM 4809 O O . VAL G 1 29 ? 14.172 81.542 14.779 1.00 36.40 24 VAL G O 1
ATOM 4813 N N . ARG G 1 30 ? 16.048 82.513 13.938 1.00 44.34 25 ARG G N 1
ATOM 4814 C CA . ARG G 1 30 ? 15.649 82.359 12.544 1.00 48.64 25 ARG G CA 1
ATOM 4815 C C . ARG G 1 30 ? 15.420 80.884 12.198 1.00 45.99 25 ARG G C 1
ATOM 4816 O O . ARG G 1 30 ? 14.439 80.518 11.564 1.00 43.75 25 ARG G O 1
ATOM 4824 N N . ARG G 1 31 ? 16.364 80.061 12.635 1.00 45.95 26 ARG G N 1
ATOM 4825 C CA . ARG G 1 31 ? 16.311 78.624 12.427 1.00 48.25 26 ARG G CA 1
ATOM 4826 C C . ARG G 1 31 ? 15.032 78.030 13.037 1.00 44.86 26 ARG G C 1
ATOM 4827 O O . ARG G 1 31 ? 14.327 77.239 12.422 1.00 42.72 26 ARG G O 1
ATOM 4835 N N . LEU G 1 32 ? 14.758 78.462 14.258 1.00 42.08 27 LEU G N 1
ATOM 4836 C CA . LEU G 1 32 ? 13.583 78.032 14.998 1.00 40.54 27 LEU G CA 1
ATOM 4837 C C . LEU G 1 32 ? 12.308 78.382 14.218 1.00 40.37 27 LEU G C 1
ATOM 4838 O O . LEU G 1 32 ? 11.398 77.559 14.103 1.00 39.58 27 LEU G O 1
ATOM 4843 N N . LEU G 1 33 ? 12.266 79.618 13.697 1.00 40.33 28 LEU G N 1
ATOM 4844 C CA . LEU G 1 33 ? 11.147 80.107 12.960 1.00 43.97 28 LEU G CA 1
ATOM 4845 C C . LEU G 1 33 ? 10.934 79.360 11.651 1.00 46.61 28 LEU G C 1
ATOM 4846 O O . LEU G 1 33 ? 9.841 79.256 11.195 1.00 42.25 28 LEU G O 1
ATOM 4851 N N . SER G 1 34 ? 12.030 78.938 11.050 1.00 48.88 29 SER G N 1
ATOM 4852 C CA . SER G 1 34 ? 11.986 78.242 9.762 1.00 52.41 29 SER G CA 1
ATOM 4853 C C . SER G 1 34 ? 11.660 76.771 9.877 1.00 52.16 29 SER G C 1
ATOM 4854 O O . SER G 1 34 ? 10.873 76.266 9.114 1.00 50.94 29 SER G O 1
ATOM 4857 N N . GLU G 1 35 ? 12.286 76.114 10.852 1.00 42.35 30 GLU G N 1
ATOM 4858 C CA . GLU G 1 35 ? 12.292 74.655 10.968 1.00 51.31 30 GLU G CA 1
ATOM 4859 C C . GLU G 1 35 ? 11.384 74.099 12.071 1.00 51.18 30 GLU G C 1
ATOM 4860 O O . GLU G 1 35 ? 10.914 72.970 11.960 1.00 48.90 30 GLU G O 1
ATOM 4866 N N . GLU G 1 36 ? 11.144 74.870 13.133 1.00 49.15 31 GLU G N 1
ATOM 4867 C CA . GLU G 1 36 ? 10.388 74.368 14.288 1.00 48.79 31 GLU G CA 1
ATOM 4868 C C . GLU G 1 36 ? 9.308 75.343 14.770 1.00 46.12 31 GLU G C 1
ATOM 4869 O O . GLU G 1 36 ? 9.031 75.428 15.969 1.00 42.30 31 GLU G O 1
ATOM 4875 N N . ALA G 1 37 ? 8.685 76.056 13.833 1.00 46.05 32 ALA G N 1
ATOM 4876 C CA . ALA G 1 37 ? 7.697 77.088 14.162 1.00 48.02 32 ALA G CA 1
ATOM 4877 C C . ALA G 1 37 ? 6.557 76.564 15.036 1.00 48.09 32 ALA G C 1
ATOM 4878 O O . ALA G 1 37 ? 6.097 77.257 15.939 1.00 43.22 32 ALA G O 1
ATOM 4880 N N . ALA G 1 38 ? 6.119 75.336 14.767 1.00 51.26 33 ALA G N 1
ATOM 4881 C CA . ALA G 1 38 ? 5.002 74.729 15.492 1.00 46.71 33 ALA G CA 1
ATOM 4882 C C . ALA G 1 38 ? 5.254 74.549 16.993 1.00 41.65 33 ALA G C 1
ATOM 4883 O O . ALA G 1 38 ? 4.298 74.498 17.765 1.00 41.70 33 ALA G O 1
ATOM 4885 N N . ARG G 1 39 ? 6.524 74.451 17.397 1.00 39.04 34 ARG G N 1
ATOM 4886 C CA . ARG G 1 39 ? 6.888 74.230 18.803 1.00 40.61 34 ARG G CA 1
ATOM 4887 C C . ARG G 1 39 ? 7.131 75.514 19.597 1.00 37.05 34 ARG G C 1
ATOM 4888 O O . ARG G 1 39 ? 7.330 75.457 20.812 1.00 33.83 34 ARG G O 1
ATOM 4896 N N . ILE G 1 40 ? 7.124 76.661 18.923 1.00 35.23 35 ILE G N 1
ATOM 4897 C CA . ILE G 1 40 ? 7.464 77.922 19.577 1.00 34.79 35 ILE G CA 1
ATOM 4898 C C . ILE G 1 40 ? 6.291 78.418 20.408 1.00 33.00 35 ILE G C 1
ATOM 4899 O O . ILE G 1 40 ? 5.145 78.407 19.957 1.00 31.31 35 ILE G O 1
ATOM 4904 N N . ALA G 1 41 ? 6.590 78.850 21.628 1.00 30.79 36 ALA G N 1
ATOM 4905 C CA . ALA G 1 41 ? 5.583 79.375 22.529 1.00 30.13 36 ALA G CA 1
ATOM 4906 C C . ALA G 1 41 ? 6.005 80.740 23.046 1.00 28.66 36 ALA G C 1
ATOM 4907 O O . ALA G 1 41 ? 7.182 81.097 23.000 1.00 28.15 36 ALA G O 1
ATOM 4909 N N . MET G 1 42 ? 5.014 81.473 23.539 1.00 28.08 37 MET G N 1
ATOM 4910 C CA . MET G 1 42 ? 5.174 82.797 24.128 1.00 28.11 37 MET G CA 1
ATOM 4911 C C . MET G 1 42 ? 4.613 82.706 25.541 1.00 26.98 37 MET G C 1
ATOM 4912 O O . MET G 1 42 ? 3.831 81.813 25.847 1.00 25.02 37 MET G O 1
ATOM 4917 N N . CYS G 1 43 ? 5.016 83.616 26.414 1.00 25.20 38 CYS G N 1
ATOM 4918 C CA . CYS G 1 43 ? 4.319 83.783 27.679 1.00 24.50 38 CYS G CA 1
ATOM 4919 C C . CYS G 1 43 ? 4.145 85.266 27.900 1.00 24.54 38 CYS G C 1
ATOM 4920 O O . CYS G 1 43 ? 4.779 86.087 27.221 1.00 23.83 38 CYS G O 1
ATOM 4923 N N . GLU G 1 44 ? 3.290 85.602 28.851 1.00 24.24 39 GLU G N 1
ATOM 4924 C CA . GLU G 1 44 ? 2.892 86.979 29.010 1.00 25.73 39 GLU G CA 1
ATOM 4925 C C . GLU G 1 44 ? 3.970 87.885 29.583 1.00 25.78 39 GLU G C 1
ATOM 4926 O O . GLU G 1 44 ? 4.036 89.000 29.097 1.00 26.43 39 GLU G O 1
ATOM 4932 N N . PRO G 1 45 ? 4.862 87.401 30.459 1.00 24.71 40 PRO G N 1
ATOM 4933 C CA . PRO G 1 45 ? 5.929 88.248 30.916 1.00 26.17 40 PRO G CA 1
ATOM 4934 C C . PRO G 1 45 ? 6.872 88.652 29.767 1.00 27.47 40 PRO G C 1
ATOM 4935 O O . PRO G 1 45 ? 7.279 89.789 29.652 1.00 27.59 40 PRO G O 1
ATOM 4939 N N . ILE G 1 46 ? 7.177 87.687 28.914 1.00 26.54 41 ILE G N 1
ATOM 4940 C CA . ILE G 1 46 ? 8.007 87.963 27.752 1.00 27.09 41 ILE G CA 1
ATOM 4941 C C . ILE G 1 46 ? 7.338 88.983 26.817 1.00 26.84 41 ILE G C 1
ATOM 4942 O O . ILE G 1 46 ? 7.970 89.903 26.331 1.00 28.17 41 ILE G O 1
ATOM 4947 N N . ALA G 1 47 ? 6.038 88.777 26.638 1.00 25.31 42 ALA G N 1
ATOM 4948 C CA . ALA G 1 47 ? 5.210 89.619 25.783 1.00 28.19 42 ALA G CA 1
ATOM 4949 C C . ALA G 1 47 ? 5.254 91.064 26.253 1.00 28.36 42 ALA G C 1
ATOM 4950 O O . ALA G 1 47 ? 5.431 91.986 25.445 1.00 29.28 42 ALA G O 1
ATOM 4952 N N . MET G 1 48 ? 5.087 91.229 27.556 1.00 27.46 43 MET G N 1
ATOM 4953 C CA . MET G 1 48 ? 5.111 92.538 28.210 1.00 28.72 43 MET G CA 1
ATOM 4954 C C . MET G 1 48 ? 6.437 93.233 27.954 1.00 28.22 43 MET G C 1
ATOM 4955 O O . MET G 1 48 ? 6.463 94.421 27.584 1.00 29.54 43 MET G O 1
ATOM 4960 N N . GLU G 1 49 ? 7.528 92.484 28.077 1.00 27.43 44 GLU G N 1
ATOM 4961 C CA . GLU G 1 49 ? 8.861 93.006 27.854 1.00 30.33 44 GLU G CA 1
ATOM 4962 C C . GLU G 1 49 ? 9.020 93.485 26.391 1.00 31.38 44 GLU G C 1
ATOM 4963 O O . GLU G 1 49 ? 9.474 94.583 26.081 1.00 32.74 44 GLU G O 1
ATOM 4969 N N . ILE G 1 50 ? 8.527 92.650 25.507 1.00 28.22 45 ILE G N 1
ATOM 4970 C CA . ILE G 1 50 ? 8.692 92.865 24.072 1.00 32.90 45 ILE G CA 1
ATOM 4971 C C . ILE G 1 50 ? 7.925 94.131 23.666 1.00 32.77 45 ILE G C 1
ATOM 4972 O O . ILE G 1 50 ? 8.445 95.014 22.939 1.00 33.21 45 ILE G O 1
ATOM 4977 N N . LEU G 1 51 ? 6.708 94.214 24.110 1.00 29.55 46 LEU G N 1
ATOM 4978 C CA . LEU G 1 51 ? 5.875 95.363 23.744 1.00 33.50 46 LEU G CA 1
ATOM 4979 C C . LEU G 1 51 ? 6.420 96.605 24.415 1.00 35.06 46 LEU G C 1
ATOM 4980 O O . LEU G 1 51 ? 6.335 97.652 23.774 1.00 35.76 46 LEU G O 1
ATOM 4985 N N . SER G 1 52 ? 6.987 96.508 25.617 1.00 34.94 47 SER G N 1
ATOM 4986 C CA . SER G 1 52 ? 7.449 97.671 26.325 1.00 35.35 47 SER G CA 1
ATOM 4987 C C . SER G 1 52 ? 8.622 98.346 25.641 1.00 36.87 47 SER G C 1
ATOM 4988 O O . SER G 1 52 ? 8.709 99.552 25.736 1.00 35.88 47 SER G O 1
ATOM 4991 N N . GLY G 1 53 ? 9.503 97.589 24.972 1.00 38.34 48 GLY G N 1
ATOM 4992 C CA . GLY G 1 53 ? 10.559 98.128 24.193 1.00 40.69 48 GLY G CA 1
ATOM 4993 C C . GLY G 1 53 ? 10.155 98.408 22.777 1.00 42.25 48 GLY G C 1
ATOM 4994 O O . GLY G 1 53 ? 11.032 98.690 22.020 1.00 44.97 48 GLY G O 1
ATOM 4995 N N . ALA G 1 54 ? 8.878 98.391 22.404 1.00 43.60 49 ALA G N 1
ATOM 4996 C CA . ALA G 1 54 ? 8.491 98.771 21.039 1.00 48.28 49 ALA G CA 1
ATOM 4997 C C . ALA G 1 54 ? 8.139 100.261 20.993 1.00 50.52 49 ALA G C 1
ATOM 4998 O O . ALA G 1 54 ? 7.025 100.646 21.343 1.00 50.67 49 ALA G O 1
ATOM 5000 N N . LEU G 1 55 ? 9.091 101.092 20.569 1.00 52.19 50 LEU G N 1
ATOM 5001 C CA . LEU G 1 55 ? 8.899 102.553 20.545 1.00 56.19 50 LEU G CA 1
ATOM 5002 C C . LEU G 1 55 ? 7.994 103.006 19.403 1.00 55.45 50 LEU G C 1
ATOM 5003 O O . LEU G 1 55 ? 7.015 103.719 19.623 1.00 50.82 50 LEU G O 1
ATOM 5008 N N . ASP G 1 56 ? 8.335 102.596 18.186 1.00 55.88 51 ASP G N 1
ATOM 5009 C CA . ASP G 1 56 ? 7.546 102.931 17.001 1.00 60.01 51 ASP G CA 1
ATOM 5010 C C . ASP G 1 56 ? 6.193 102.221 17.049 1.00 54.29 51 ASP G C 1
ATOM 5011 O O . ASP G 1 56 ? 6.121 101.046 17.407 1.00 53.72 51 ASP G O 1
ATOM 5016 N N . ASP G 1 57 ? 5.135 102.927 16.653 1.00 55.60 52 ASP G N 1
ATOM 5017 C CA . ASP G 1 57 ? 3.766 102.431 16.839 1.00 59.50 52 ASP G CA 1
ATOM 5018 C C . ASP G 1 57 ? 3.450 101.306 15.845 1.00 57.50 52 ASP G C 1
ATOM 5019 O O . ASP G 1 57 ? 2.891 100.292 16.252 1.00 51.49 52 ASP G O 1
ATOM 5024 N N . ASN G 1 58 ? 3.901 101.436 14.610 1.00 58.39 53 ASN G N 1
ATOM 5025 C CA . ASN G 1 58 ? 3.728 100.387 13.637 1.00 58.31 53 ASN G CA 1
ATOM 5026 C C . ASN G 1 58 ? 4.453 99.105 14.064 1.00 53.46 53 ASN G C 1
ATOM 5027 O O . ASN G 1 58 ? 3.902 98.000 13.978 1.00 51.10 53 ASN G O 1
ATOM 5032 N N . THR G 1 59 ? 5.672 99.293 14.547 1.00 51.82 54 THR G N 1
ATOM 5033 C CA . THR G 1 59 ? 6.480 98.180 15.049 1.00 52.13 54 THR G CA 1
ATOM 5034 C C . THR G 1 59 ? 5.767 97.491 16.202 1.00 51.02 54 THR G C 1
ATOM 5035 O O . THR G 1 59 ? 5.718 96.261 16.264 1.00 47.61 54 THR G O 1
ATOM 5039 N N . HIS G 1 60 ? 5.218 98.299 17.104 1.00 48.95 55 HIS G N 1
ATOM 5040 C CA . HIS G 1 60 ? 4.467 97.795 18.251 1.00 46.49 55 HIS G CA 1
ATOM 5041 C C . HIS G 1 60 ? 3.283 96.937 17.789 1.00 46.24 55 HIS G C 1
ATOM 5042 O O . HIS G 1 60 ? 3.031 95.866 18.297 1.00 45.19 55 HIS G O 1
ATOM 5049 N N . THR G 1 61 ? 2.574 97.453 16.809 1.00 48.24 56 THR G N 1
ATOM 5050 C CA . THR G 1 61 ? 1.429 96.771 16.222 1.00 47.64 56 THR G CA 1
ATOM 5051 C C . THR G 1 61 ? 1.845 95.400 15.689 1.00 48.42 56 THR G C 1
ATOM 5052 O O . THR G 1 61 ? 1.129 94.427 15.876 1.00 43.99 56 THR G O 1
ATOM 5056 N N . THR G 1 62 ? 2.959 95.414 14.937 1.00 47.90 57 THR G N 1
ATOM 5057 C CA . THR G 1 62 ? 3.523 94.224 14.334 1.00 48.26 57 THR G CA 1
ATOM 5058 C C . THR G 1 62 ? 3.835 93.165 15.431 1.00 46.37 57 THR G C 1
ATOM 5059 O O . THR G 1 62 ? 3.499 91.990 15.283 1.00 44.68 57 THR G O 1
ATOM 5063 N N . LEU G 1 63 ? 4.455 93.646 16.513 1.00 45.03 58 LEU G N 1
ATOM 5064 C CA . LEU G 1 63 ? 4.883 92.776 17.562 1.00 43.08 58 LEU G CA 1
ATOM 5065 C C . LEU G 1 63 ? 3.721 92.214 18.357 1.00 42.45 58 LEU G C 1
ATOM 5066 O O . LEU G 1 63 ? 3.731 91.083 18.798 1.00 41.90 58 LEU G O 1
ATOM 5071 N N . GLU G 1 64 ? 2.667 92.991 18.427 1.00 42.12 59 GLU G N 1
ATOM 5072 C CA . GLU G 1 64 ? 1.402 92.522 19.066 1.00 44.39 59 GLU G CA 1
ATOM 5073 C C . GLU G 1 64 ? 0.874 91.369 18.270 1.00 41.66 59 GLU G C 1
ATOM 5074 O O . GLU G 1 64 ? 0.393 90.428 18.895 1.00 41.09 59 GLU G O 1
ATOM 5080 N N . ARG G 1 65 ? 0.901 91.436 16.946 1.00 41.55 60 ARG G N 1
ATOM 5081 C CA . ARG G 1 65 ? 0.454 90.329 16.106 1.00 40.56 60 ARG G CA 1
ATOM 5082 C C . ARG G 1 65 ? 1.218 89.044 16.428 1.00 39.97 60 ARG G C 1
ATOM 5083 O O . ARG G 1 65 ? 0.617 87.980 16.553 1.00 40.05 60 ARG G O 1
ATOM 5091 N N . LEU G 1 66 ? 2.535 89.168 16.582 1.00 37.46 61 LEU G N 1
ATOM 5092 C CA . LEU G 1 66 ? 3.396 88.071 16.919 1.00 38.90 61 LEU G CA 1
ATOM 5093 C C . LEU G 1 66 ? 2.999 87.460 18.310 1.00 37.47 61 LEU G C 1
ATOM 5094 O O . LEU G 1 66 ? 2.809 86.248 18.474 1.00 34.52 61 LEU G O 1
ATOM 5099 N N . VAL G 1 67 ? 2.812 88.364 19.261 1.00 36.46 62 VAL G N 1
ATOM 5100 C CA . VAL G 1 67 ? 2.588 87.921 20.607 1.00 35.75 62 VAL G CA 1
ATOM 5101 C C . VAL G 1 67 ? 1.212 87.291 20.753 1.00 37.45 62 VAL G C 1
ATOM 5102 O O . VAL G 1 67 ? 1.118 86.259 21.427 1.00 39.93 62 VAL G O 1
ATOM 5106 N N . ASN G 1 68 ? 0.201 87.764 20.041 1.00 36.47 63 ASN G N 1
ATOM 5107 C CA . ASN G 1 68 ? -1.099 87.150 20.088 1.00 39.23 63 ASN G CA 1
ATOM 5108 C C . ASN G 1 68 ? -1.145 85.978 19.154 1.00 39.53 63 ASN G C 1
ATOM 5109 O O . ASN G 1 68 ? -2.043 85.189 19.295 1.00 40.03 63 ASN G O 1
ATOM 5114 N N . GLY G 1 69 ? -0.223 85.869 18.208 1.00 39.72 64 GLY G N 1
ATOM 5115 C CA . GLY G 1 69 ? -0.244 84.771 17.254 1.00 40.07 64 GLY G CA 1
ATOM 5116 C C . GLY G 1 69 ? 0.346 83.473 17.764 1.00 38.68 64 GLY G C 1
ATOM 5117 O O . GLY G 1 69 ? 0.001 82.403 17.268 1.00 40.47 64 GLY G O 1
ATOM 5118 N N . LEU G 1 70 ? 1.245 83.552 18.737 1.00 34.30 65 LEU G N 1
ATOM 5119 C CA . LEU G 1 70 ? 1.905 82.358 19.248 1.00 34.38 65 LEU G CA 1
ATOM 5120 C C . LEU G 1 70 ? 1.075 81.683 20.338 1.00 32.04 65 LEU G C 1
ATOM 5121 O O . LEU G 1 70 ? 0.350 82.355 21.073 1.00 31.14 65 LEU G O 1
ATOM 5126 N N . PRO G 1 71 ? 1.186 80.345 20.451 1.00 32.67 66 PRO G N 1
ATOM 5127 C CA . PRO G 1 71 ? 0.594 79.648 21.590 1.00 32.09 66 PRO G CA 1
ATOM 5128 C C . PRO G 1 71 ? 1.160 80.213 22.881 1.00 30.61 66 PRO G C 1
ATOM 5129 O O . PRO G 1 71 ? 2.349 80.538 22.933 1.00 29.65 66 PRO G O 1
ATOM 5133 N N . SER G 1 72 ? 0.320 80.324 23.906 1.00 28.92 67 SER G N 1
ATOM 5134 C CA . SER G 1 72 ? 0.722 80.947 25.162 1.00 28.64 67 SER G CA 1
ATOM 5135 C C . SER G 1 72 ? 0.850 79.943 26.303 1.00 28.19 67 SER G C 1
ATOM 5136 O O . SER G 1 72 ? 0.003 79.071 26.461 1.00 29.51 67 SER G O 1
ATOM 5139 N N . LEU G 1 73 ? 1.923 80.078 27.082 1.00 22.92 68 LEU G N 1
ATOM 5140 C CA . LEU G 1 73 ? 2.089 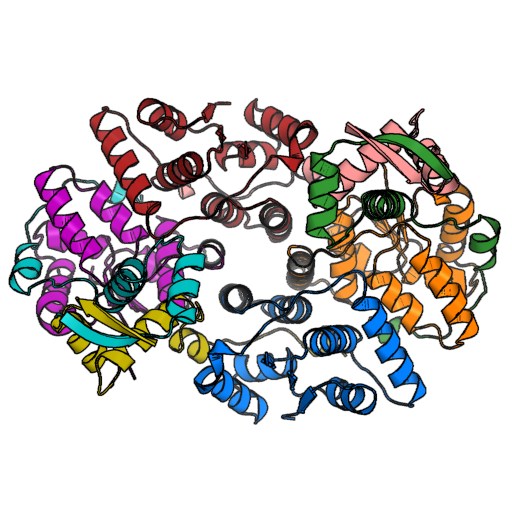79.358 28.339 1.00 26.67 68 LEU G CA 1
ATOM 5141 C C . LEU G 1 73 ? 1.662 80.325 29.443 1.00 25.99 68 LEU G C 1
ATOM 5142 O O . LEU G 1 73 ? 2.318 81.347 29.658 1.00 25.32 68 LEU G O 1
ATOM 5147 N N . ASN G 1 74 ? 0.555 80.018 30.117 1.00 26.01 69 ASN G N 1
ATOM 5148 C CA . ASN G 1 74 ? -0.057 80.967 31.054 1.00 27.06 69 ASN G CA 1
ATOM 5149 C C . ASN G 1 74 ? 0.753 81.149 32.345 1.00 25.52 69 ASN G C 1
ATOM 5150 O O . ASN G 1 74 ? 1.516 80.276 32.748 1.00 23.76 69 ASN G O 1
ATOM 5155 N N . VAL G 1 75 ? 0.600 82.317 32.954 1.00 24.67 70 VAL G N 1
ATOM 5156 C CA . VAL G 1 75 ? 1.020 82.549 34.329 1.00 24.75 70 VAL G CA 1
ATOM 5157 C C . VAL G 1 75 ? -0.167 82.208 35.217 1.00 24.58 70 VAL G C 1
ATOM 5158 O O . VAL G 1 75 ? -1.271 82.710 35.003 1.00 25.02 70 VAL G O 1
ATOM 5162 N N . ASP G 1 76 ? 0.062 81.353 36.207 1.00 25.01 71 ASP G N 1
ATOM 5163 C CA . ASP G 1 76 ? -0.966 80.985 37.179 1.00 25.64 71 ASP G CA 1
ATOM 5164 C C . ASP G 1 76 ? -0.518 81.522 38.532 1.00 23.11 71 ASP G C 1
ATOM 5165 O O . ASP G 1 76 ? 0.418 80.994 39.116 1.00 21.90 71 ASP G O 1
ATOM 5170 N N . ASP G 1 77 ? -1.182 82.557 39.042 1.00 21.83 72 ASP G N 1
ATOM 5171 C CA . ASP G 1 77 ? -0.696 83.188 40.273 1.00 24.62 72 ASP G CA 1
ATOM 5172 C C . ASP G 1 77 ? -0.959 82.389 41.549 1.00 25.52 72 ASP G C 1
ATOM 5173 O O . ASP G 1 77 ? -0.540 82.793 42.623 1.00 24.89 72 ASP G O 1
ATOM 5178 N N . ALA G 1 78 ? -1.605 81.231 41.434 1.00 24.85 73 ALA G N 1
ATOM 5179 C CA . ALA G 1 78 ? -1.660 80.303 42.557 1.00 26.40 73 ALA G CA 1
ATOM 5180 C C . ALA G 1 78 ? -0.324 79.576 42.784 1.00 24.67 73 ALA G C 1
ATOM 5181 O O . ALA G 1 78 ? -0.168 78.902 43.797 1.00 22.66 73 ALA G O 1
ATOM 5183 N N . ILE G 1 79 ? 0.630 79.721 41.858 1.00 23.08 74 ILE G N 1
ATOM 5184 C CA . ILE G 1 79 ? 1.820 78.887 41.833 1.00 23.49 74 ILE G CA 1
ATOM 5185 C C . ILE G 1 79 ? 3.110 79.688 41.503 1.00 21.90 74 ILE G C 1
ATOM 5186 O O . ILE G 1 79 ? 4.103 79.596 42.228 1.00 21.91 74 ILE G O 1
ATOM 5191 N N . ASP G 1 80 ? 3.078 80.471 40.419 1.00 20.87 75 ASP G N 1
ATOM 5192 C CA . ASP G 1 80 ? 4.287 80.808 39.685 1.00 21.59 75 ASP G CA 1
ATOM 5193 C C . ASP G 1 80 ? 5.057 81.883 40.425 1.00 20.94 75 ASP G C 1
ATOM 5194 O O . ASP G 1 80 ? 6.288 81.837 40.381 1.00 19.46 75 ASP G O 1
ATOM 5199 N N . PHE G 1 81 ? 4.383 82.798 41.107 1.00 21.46 76 PHE G N 1
ATOM 5200 C CA . PHE G 1 81 ? 5.110 83.870 41.774 1.00 21.20 76 PHE G CA 1
ATOM 5201 C C . PHE G 1 81 ? 5.902 83.338 42.980 1.00 21.46 76 PHE G C 1
ATOM 5202 O O . PHE G 1 81 ? 7.080 83.677 43.139 1.00 22.90 76 PHE G O 1
ATOM 5210 N N . ARG G 1 82 ? 5.256 82.452 43.745 1.00 22.29 77 ARG G N 1
ATOM 5211 C CA . ARG G 1 82 ? 5.930 81.816 44.861 1.00 22.95 77 ARG G CA 1
ATOM 5212 C C . ARG G 1 82 ? 7.121 80.999 44.347 1.00 22.80 77 ARG G C 1
ATOM 5213 O O . ARG G 1 82 ? 8.200 81.043 44.968 1.00 21.32 77 ARG G O 1
ATOM 5221 N N . ALA G 1 83 ? 6.922 80.289 43.224 1.00 22.90 78 ALA G N 1
ATOM 5222 C CA . ALA G 1 83 ? 8.003 79.489 42.688 1.00 23.30 78 ALA G CA 1
ATOM 5223 C C . ALA G 1 83 ? 9.175 80.380 42.262 1.00 22.48 78 ALA G C 1
ATOM 5224 O O . ALA G 1 83 ? 10.333 80.046 42.528 1.00 22.11 78 ALA G O 1
ATOM 5226 N N . ALA G 1 84 ? 8.875 81.512 41.669 1.00 21.83 79 ALA G N 1
ATOM 5227 C CA . ALA G 1 84 ? 9.919 82.443 41.257 1.00 23.29 79 ALA G CA 1
ATOM 5228 C C . ALA G 1 84 ? 10.672 82.958 42.451 1.00 22.77 79 ALA G C 1
ATOM 5229 O O . ALA G 1 84 ? 11.910 83.038 42.388 1.00 22.18 79 ALA G O 1
ATOM 5231 N N . ALA G 1 85 ? 9.939 83.278 43.522 1.00 23.86 80 ALA G N 1
ATOM 5232 C CA . ALA G 1 85 ? 10.560 83.755 44.754 1.00 24.65 80 ALA G CA 1
ATOM 5233 C C . ALA G 1 85 ? 11.535 82.703 45.286 1.00 25.24 80 ALA G C 1
ATOM 5234 O O . ALA G 1 85 ? 12.676 83.028 45.688 1.00 24.80 80 ALA G O 1
ATOM 5236 N N . GLY G 1 86 ? 11.060 81.462 45.277 1.00 24.98 81 GLY G N 1
ATOM 5237 C CA . GLY G 1 86 ? 11.853 80.317 45.743 1.00 26.11 81 GLY G CA 1
ATOM 5238 C C . GLY G 1 86 ? 13.139 80.203 44.957 1.00 26.21 81 GLY G C 1
ATOM 5239 O O . GLY G 1 86 ? 14.212 80.003 45.511 1.00 25.90 81 GLY G O 1
ATOM 5240 N N . ILE G 1 87 ? 13.010 80.334 43.639 1.00 25.88 82 ILE G N 1
ATOM 5241 C CA . ILE G 1 87 ? 14.136 80.264 42.716 1.00 26.75 82 ILE G CA 1
ATOM 5242 C C . ILE G 1 87 ? 15.179 81.367 43.033 1.00 27.49 82 ILE G C 1
ATOM 5243 O O . ILE G 1 87 ? 16.370 81.120 43.160 1.00 27.19 82 ILE G O 1
ATOM 5248 N N . TYR G 1 88 ? 14.648 82.547 43.262 1.00 27.43 83 TYR G N 1
ATOM 5249 C CA . TYR G 1 88 ? 15.454 83.729 43.517 1.00 29.11 83 TYR G CA 1
ATOM 5250 C C . TYR G 1 88 ? 16.266 83.559 44.786 1.00 28.98 83 TYR G C 1
ATOM 5251 O O . TYR G 1 88 ? 17.492 83.828 44.827 1.00 29.59 83 TYR G O 1
ATOM 5260 N N . ARG G 1 89 ? 15.567 83.140 45.812 1.00 29.28 84 ARG G N 1
ATOM 5261 C CA . ARG G 1 89 ? 16.197 82.923 47.133 1.00 31.60 84 ARG G CA 1
ATOM 5262 C C . ARG G 1 89 ? 17.260 81.865 47.003 1.00 31.96 84 ARG G C 1
ATOM 5263 O O . ARG G 1 89 ? 18.351 82.044 47.587 1.00 31.25 84 ARG G O 1
ATOM 5271 N N . ALA G 1 90 ? 16.956 80.788 46.253 1.00 32.12 85 ALA G N 1
ATOM 5272 C CA . ALA G 1 90 ? 17.948 79.723 46.059 1.00 33.86 85 ALA G CA 1
ATOM 5273 C C . ALA G 1 90 ? 19.201 80.246 45.409 1.00 33.83 85 ALA G C 1
ATOM 5274 O O . ALA G 1 90 ? 20.313 79.923 45.812 1.00 34.87 85 ALA G O 1
ATOM 5276 N N . ALA G 1 91 ? 19.004 81.072 44.390 1.00 33.62 86 ALA G N 1
ATOM 5277 C CA . ALA G 1 91 ? 20.099 81.698 43.645 1.00 34.92 86 ALA G CA 1
ATOM 5278 C C . ALA G 1 91 ? 20.976 82.533 44.588 1.00 34.61 86 ALA G C 1
ATOM 5279 O O . ALA G 1 91 ? 22.205 82.439 44.579 1.00 36.91 86 ALA G O 1
ATOM 5281 N N . ARG G 1 92 ? 20.294 83.312 45.424 1.00 28.44 87 ARG G N 1
ATOM 5282 C CA . ARG G 1 92 ? 20.957 84.187 46.370 1.00 19.78 87 ARG G CA 1
ATOM 5283 C C . ARG G 1 92 ? 21.816 83.358 47.346 1.00 26.26 87 ARG G C 1
ATOM 5284 O O . ARG G 1 92 ? 22.986 83.675 47.624 1.00 36.40 87 ARG G O 1
ATOM 5292 N N . ARG G 1 93 ? 21.225 82.294 47.843 1.00 33.15 88 ARG G N 1
ATOM 5293 C CA . ARG G 1 93 ? 21.919 81.437 48.788 1.00 31.59 88 ARG G CA 1
ATOM 5294 C C . ARG G 1 93 ? 23.095 80.745 48.129 1.00 41.45 88 ARG G C 1
ATOM 5295 O O . ARG G 1 93 ? 24.060 80.510 48.821 1.00 44.18 88 ARG G O 1
ATOM 5303 N N . ALA G 1 94 ? 22.999 80.371 46.850 1.00 46.42 89 ALA G N 1
ATOM 5304 C CA . ALA G 1 94 ? 24.117 79.852 46.114 1.00 51.92 89 ALA G CA 1
ATOM 5305 C C . ALA G 1 94 ? 25.287 80.852 45.893 1.00 53.07 89 ALA G C 1
ATOM 5306 O O . ALA G 1 94 ? 26.307 80.458 45.334 1.00 51.66 89 ALA G O 1
ATOM 5308 N N . GLY G 1 95 ? 25.111 82.119 46.260 1.00 53.07 90 GLY G N 1
ATOM 5309 C CA . GLY G 1 95 ? 26.100 83.152 45.965 1.00 55.21 90 GLY G CA 1
ATOM 5310 C C . GLY G 1 95 ? 26.025 83.643 44.527 1.00 56.54 90 GLY G C 1
ATOM 5311 O O . GLY G 1 95 ? 26.938 84.313 44.051 1.00 40.28 90 GLY G O 1
ATOM 5312 N N . GLU G 1 96 ? 24.931 83.319 43.839 1.00 54.12 91 GLU G N 1
ATOM 5313 C CA . GLU G 1 96 ? 24.738 83.728 42.450 1.00 45.40 91 GLU G CA 1
ATOM 5314 C C . GLU G 1 96 ? 24.038 85.076 42.395 1.00 46.77 91 GLU G C 1
ATOM 5315 O O . GLU G 1 96 ? 23.368 85.480 43.342 1.00 43.81 91 GLU G O 1
ATOM 5321 N N . THR G 1 97 ? 24.186 85.759 41.266 1.00 47.55 92 THR G N 1
ATOM 5322 C CA . THR G 1 97 ? 23.501 87.029 41.038 1.00 50.94 92 THR G CA 1
ATOM 5323 C C . THR G 1 97 ? 22.406 86.844 39.986 1.00 47.09 92 THR G C 1
ATOM 5324 O O . THR G 1 97 ? 22.596 86.133 38.995 1.00 44.38 92 THR G O 1
ATOM 5328 N N . VAL G 1 98 ? 21.260 87.476 40.223 1.00 44.64 93 VAL G N 1
ATOM 5329 C CA . VAL G 1 98 ? 20.125 87.418 39.309 1.00 42.29 93 VAL G CA 1
ATOM 5330 C C . VAL G 1 98 ? 19.707 88.836 38.966 1.00 40.51 93 VAL G C 1
ATOM 5331 O O . VAL G 1 98 ? 19.246 89.579 39.832 1.00 43.66 93 VAL G O 1
ATOM 5335 N N . ARG G 1 99 ? 19.866 89.210 37.703 1.00 37.95 94 ARG G N 1
ATOM 5336 C CA . ARG G 1 99 ? 19.597 90.585 37.288 1.00 42.30 94 ARG G CA 1
ATOM 5337 C C . ARG G 1 99 ? 18.103 90.929 37.199 1.00 37.74 94 ARG G C 1
ATOM 5338 O O . ARG G 1 99 ? 17.733 92.070 37.458 1.00 38.83 94 ARG G O 1
ATOM 5346 N N . SER G 1 100 ? 17.249 89.960 36.858 1.00 33.79 95 SER G N 1
ATOM 5347 C CA . SER G 1 100 ? 15.802 90.212 36.755 1.00 33.03 95 SER G CA 1
ATOM 5348 C C . SER G 1 100 ? 14.965 89.121 37.431 1.00 30.05 95 SER G C 1
ATOM 5349 O O . SER G 1 100 ? 15.042 87.959 37.054 1.00 29.81 95 SER G O 1
ATOM 5352 N N . ILE G 1 101 ? 14.160 89.506 38.417 1.00 28.14 96 ILE G N 1
ATOM 5353 C CA . ILE G 1 101 ? 13.232 88.613 39.048 1.00 28.18 96 ILE G CA 1
ATOM 5354 C C . ILE G 1 101 ? 12.188 88.093 38.084 1.00 26.29 96 ILE G C 1
ATOM 5355 O O . ILE G 1 101 ? 11.719 86.986 38.300 1.00 26.39 96 ILE G O 1
ATOM 5360 N N . ASN G 1 102 ? 11.916 88.794 36.989 1.00 25.94 97 ASN G N 1
ATOM 5361 C CA . ASN G 1 102 ? 11.030 88.271 35.962 1.00 26.90 97 ASN G CA 1
ATOM 5362 C C . ASN G 1 102 ? 11.664 87.145 35.183 1.00 25.50 97 ASN G C 1
ATOM 5363 O O . ASN G 1 102 ? 10.911 86.272 34.787 1.00 24.80 97 ASN G O 1
ATOM 5368 N N . ASP G 1 103 ? 12.981 87.009 35.146 1.00 18.95 98 ASP G N 1
ATOM 5369 C CA . ASP G 1 103 ? 13.583 85.797 34.606 1.00 26.33 98 ASP G CA 1
ATOM 5370 C C . ASP G 1 103 ? 13.308 84.593 35.494 1.00 26.84 98 ASP G C 1
ATOM 5371 O O . ASP G 1 103 ? 13.042 83.526 34.990 1.00 26.14 98 ASP G O 1
ATOM 5376 N N . CYS G 1 104 ? 13.251 84.790 36.784 1.00 25.75 99 CYS G N 1
ATOM 5377 C CA . CYS G 1 104 ? 12.860 83.691 37.686 1.00 24.72 99 CYS G CA 1
ATOM 5378 C C . CYS G 1 104 ? 11.412 83.318 37.451 1.00 22.95 99 CYS G C 1
ATOM 5379 O O . CYS G 1 104 ? 11.111 82.118 37.395 1.00 23.55 99 CYS G O 1
ATOM 5382 N N . LEU G 1 105 ? 10.546 84.255 37.199 1.00 22.18 100 LEU G N 1
ATOM 5383 C CA . LEU G 1 105 ? 9.152 83.997 36.902 1.00 21.83 100 LEU G CA 1
ATOM 5384 C C . LEU G 1 105 ? 8.991 83.189 35.605 1.00 21.96 100 LEU G C 1
ATOM 5385 O O . LEU G 1 105 ? 8.268 82.181 35.563 1.00 21.67 100 LEU G O 1
ATOM 5390 N N . ILE G 1 106 ? 9.730 83.617 34.597 1.00 22.33 101 ILE G N 1
ATOM 5391 C CA . ILE G 1 106 ? 9.711 82.975 33.295 1.00 22.80 101 ILE G CA 1
ATOM 5392 C C .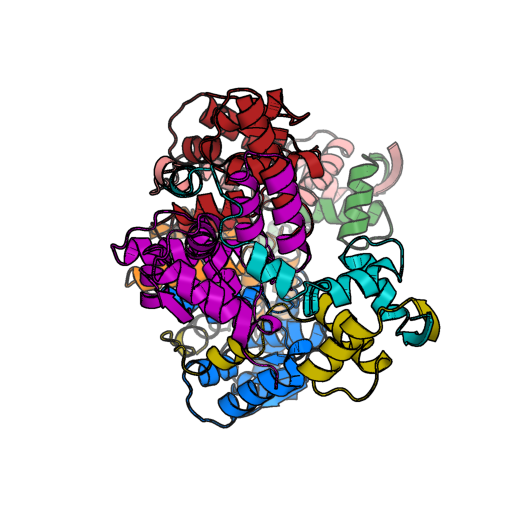 ILE G 1 106 ? 10.186 81.517 33.452 1.00 19.27 101 ILE G C 1
ATOM 5393 O O . ILE G 1 106 ? 9.589 80.586 32.888 1.00 22.81 101 ILE G O 1
ATOM 5398 N N . ALA G 1 107 ? 11.272 81.343 34.180 1.00 12.80 102 ALA G N 1
ATOM 5399 C CA . ALA G 1 107 ? 11.804 79.992 34.377 1.00 22.09 102 ALA G CA 1
ATOM 5400 C C . ALA G 1 107 ? 10.834 79.124 35.152 1.00 22.10 102 ALA G C 1
ATOM 5401 O O . ALA G 1 107 ? 10.638 77.971 34.777 1.00 22.49 102 ALA G O 1
ATOM 5403 N N . ALA G 1 108 ? 10.166 79.697 36.123 1.00 22.83 103 ALA G N 1
ATOM 5404 C CA . ALA G 1 108 ? 9.189 79.019 36.952 1.00 23.49 103 ALA G CA 1
ATOM 5405 C C . ALA G 1 108 ? 8.048 78.500 36.051 1.00 23.61 103 ALA G C 1
ATOM 5406 O O . ALA G 1 108 ? 7.600 77.353 36.157 1.00 24.31 103 ALA G O 1
ATOM 5408 N N . LEU G 1 109 ? 7.571 79.391 35.192 1.00 23.63 104 LEU G N 1
ATOM 5409 C CA . LEU G 1 109 ? 6.460 79.014 34.324 1.00 25.05 104 LEU G CA 1
ATOM 5410 C C . LEU G 1 109 ? 6.905 77.931 33.313 1.00 24.98 104 LEU G C 1
ATOM 5411 O O . LEU G 1 109 ? 6.170 76.983 33.100 1.00 24.30 104 LEU G O 1
ATOM 5416 N N . ALA G 1 110 ? 8.134 78.050 32.838 1.00 22.68 105 ALA G N 1
ATOM 5417 C CA . ALA G 1 110 ? 8.671 77.078 31.899 1.00 24.36 105 ALA G CA 1
ATOM 5418 C C . ALA G 1 110 ? 8.753 75.693 32.515 1.00 27.99 105 ALA G C 1
ATOM 5419 O O . ALA G 1 110 ? 8.375 74.702 31.906 1.00 30.89 105 ALA G O 1
ATOM 5421 N N . ILE G 1 111 ? 9.249 75.651 33.731 1.00 37.67 106 ILE G N 1
ATOM 5422 C CA . ILE G 1 111 ? 9.377 74.393 34.468 1.00 15.25 106 ILE G CA 1
ATOM 5423 C C . ILE G 1 111 ? 7.992 73.771 34.671 1.00 13.85 106 ILE G C 1
ATOM 5424 O O . ILE G 1 111 ? 7.834 72.549 34.473 1.00 18.90 106 ILE G O 1
ATOM 5429 N N . ARG G 1 112 ? 7.019 74.619 35.021 1.00 18.75 107 ARG G N 1
ATOM 5430 C CA . ARG G 1 112 ? 5.669 74.167 35.254 1.00 22.21 107 ARG G CA 1
ATOM 5431 C C . ARG G 1 112 ? 5.118 73.528 33.958 1.00 24.58 107 ARG G C 1
ATOM 5432 O O . ARG G 1 112 ? 4.472 72.462 34.011 1.00 24.61 107 ARG G O 1
ATOM 5440 N N . HIS G 1 113 ? 5.366 74.193 32.823 1.00 23.89 108 HIS G N 1
ATOM 5441 C CA . HIS G 1 113 ? 4.741 73.795 31.595 1.00 24.51 108 HIS G CA 1
ATOM 5442 C C . HIS G 1 113 ? 5.462 72.686 30.846 1.00 25.75 108 HIS G C 1
ATOM 5443 O O . HIS G 1 113 ? 5.002 72.224 29.830 1.00 26.41 108 HIS G O 1
ATOM 5450 N N . GLY G 1 114 ? 6.671 72.380 31.323 1.00 25.64 109 GLY G N 1
ATOM 5451 C CA . GLY G 1 114 ? 7.583 71.463 30.643 1.00 28.52 109 GLY G CA 1
ATOM 5452 C C . GLY G 1 114 ? 8.232 72.045 29.393 1.00 29.26 109 GLY G C 1
ATOM 5453 O O . GLY G 1 114 ? 8.591 71.301 28.482 1.00 30.23 109 GLY G O 1
ATOM 5454 N N . ALA G 1 115 ? 8.401 73.365 29.354 1.00 28.01 110 ALA G N 1
ATOM 5455 C CA . ALA G 1 115 ? 8.989 74.045 28.198 1.00 28.87 110 ALA G CA 1
ATOM 5456 C C . ALA G 1 115 ? 10.483 74.273 28.400 1.00 29.59 110 ALA G C 1
ATOM 5457 O O . ALA G 1 115 ? 10.950 74.402 29.529 1.00 31.06 110 ALA G O 1
ATOM 5459 N N . ARG G 1 116 ? 11.237 74.301 27.306 1.00 29.12 111 ARG G N 1
ATOM 5460 C CA . ARG G 1 116 ? 12.649 74.649 27.379 1.00 31.10 111 ARG G CA 1
ATOM 5461 C C . ARG G 1 116 ? 12.814 76.082 26.903 1.00 30.05 111 ARG G C 1
ATOM 5462 O O . ARG G 1 116 ? 11.998 76.577 26.131 1.00 29.18 111 ARG G O 1
ATOM 5470 N N . ILE G 1 117 ? 13.856 76.748 27.389 1.00 28.97 112 ILE G N 1
ATOM 5471 C CA . ILE G 1 117 ? 14.085 78.158 27.072 1.00 30.57 112 ILE G CA 1
ATOM 5472 C C . ILE G 1 117 ? 15.317 78.329 26.182 1.00 31.40 112 ILE G C 1
ATOM 5473 O O . ILE G 1 117 ? 16.367 77.743 26.445 1.00 31.24 112 ILE G O 1
ATOM 5478 N N . VAL G 1 118 ? 15.161 79.127 25.128 1.00 31.07 113 VAL G N 1
ATOM 5479 C CA . VAL G 1 118 ? 16.267 79.566 24.272 1.00 32.45 113 VAL G CA 1
ATOM 5480 C C . VAL G 1 118 ? 16.530 81.034 24.595 1.00 33.33 113 VAL G C 1
ATOM 5481 O O . VAL G 1 118 ? 15.614 81.852 24.525 1.00 31.10 113 VAL G O 1
ATOM 5485 N N . HIS G 1 119 ? 17.775 81.368 24.928 1.00 33.55 114 HIS G N 1
ATOM 5486 C CA . HIS G 1 119 ? 18.075 82.673 25.513 1.00 33.83 114 HIS G CA 1
ATOM 5487 C C . HIS G 1 119 ? 19.517 83.107 25.278 1.00 35.28 114 HIS G C 1
ATOM 5488 O O . HIS G 1 119 ? 20.330 82.345 24.768 1.00 34.68 114 HIS G O 1
ATOM 5495 N N . ARG G 1 120 ? 19.818 84.338 25.678 1.00 35.78 115 ARG G N 1
ATOM 5496 C CA . ARG G 1 120 ? 21.199 84.789 25.851 1.00 40.03 115 ARG G CA 1
ATOM 5497 C C . ARG G 1 120 ? 21.280 85.746 27.046 1.00 39.77 115 ARG G C 1
ATOM 5498 O O . ARG G 1 120 ? 21.653 86.912 26.919 1.00 41.31 115 ARG G O 1
ATOM 5506 N N . ASP G 1 121 ? 20.917 85.218 28.209 1.00 37.77 116 ASP G N 1
ATOM 5507 C CA . ASP G 1 121 ? 20.926 85.948 29.469 1.00 39.14 116 ASP G CA 1
ATOM 5508 C C . ASP G 1 121 ? 21.439 84.995 30.555 1.00 37.57 116 ASP G C 1
ATOM 5509 O O . ASP G 1 121 ? 20.878 83.913 30.744 1.00 38.35 116 ASP G O 1
ATOM 5514 N N . ALA G 1 122 ? 22.496 85.409 31.259 1.00 37.51 117 ALA G N 1
ATOM 5515 C CA . ALA G 1 122 ? 23.151 84.636 32.275 1.00 38.93 117 ALA G CA 1
ATOM 5516 C C . ALA G 1 122 ? 22.224 84.204 33.371 1.00 36.89 117 ALA G C 1
ATOM 5517 O O . ALA G 1 122 ? 22.560 83.241 34.045 1.00 35.67 117 ALA G O 1
ATOM 5519 N N . ASP G 1 123 ? 21.086 84.887 33.536 1.00 33.50 118 ASP G N 1
ATOM 5520 C CA . ASP G 1 123 ? 20.122 84.534 34.574 1.00 32.39 118 ASP G CA 1
ATOM 5521 C C . ASP G 1 123 ? 19.655 83.103 34.366 1.00 32.42 118 ASP G C 1
ATOM 5522 O O . ASP G 1 123 ? 19.553 82.326 35.328 1.00 30.08 118 ASP G O 1
ATOM 5527 N N . PHE G 1 124 ? 19.336 82.735 33.119 1.00 32.48 119 PHE G N 1
ATOM 5528 C CA . PHE G 1 124 ? 18.877 81.408 32.815 1.00 33.46 119 PHE G CA 1
ATOM 5529 C C . PHE G 1 124 ? 19.938 80.362 33.012 1.00 35.35 119 PHE G C 1
ATOM 5530 O O . PHE G 1 124 ? 19.608 79.258 33.441 1.00 33.86 119 PHE G O 1
ATOM 5538 N N . ASP G 1 125 ? 21.183 80.688 32.796 1.00 37.35 120 ASP G N 1
ATOM 5539 C CA . ASP G 1 125 ? 22.318 79.815 33.117 1.00 40.04 120 ASP G CA 1
ATOM 5540 C C . ASP G 1 125 ? 22.352 79.536 34.626 1.00 38.55 120 ASP G C 1
ATOM 5541 O O . ASP G 1 125 ? 22.461 78.337 35.027 1.00 34.90 120 ASP G O 1
ATOM 5546 N N . VAL G 1 126 ? 22.206 80.592 35.436 1.00 37.35 121 VAL G N 1
ATOM 5547 C CA . VAL G 1 126 ? 22.183 80.464 36.855 1.00 38.90 121 VAL G CA 1
ATOM 5548 C C . VAL G 1 126 ? 21.021 79.509 37.258 1.00 34.91 121 VAL G C 1
ATOM 5549 O O . VAL G 1 126 ? 21.164 78.631 38.134 1.00 33.35 121 VAL G O 1
ATOM 5553 N N . ILE G 1 127 ? 19.863 79.779 36.692 1.00 32.75 122 ILE G N 1
ATOM 5554 C CA . ILE G 1 127 ? 18.672 79.077 37.118 1.00 32.98 122 ILE G CA 1
ATOM 5555 C C . ILE G 1 127 ? 18.807 77.606 36.727 1.00 34.15 122 ILE G C 1
ATOM 5556 O O . ILE G 1 127 ? 18.405 76.742 37.538 1.00 33.72 122 ILE G O 1
ATOM 5561 N N . ALA G 1 128 ? 19.369 77.284 35.578 1.00 36.43 123 ALA G N 1
ATOM 5562 C CA . ALA G 1 128 ? 19.534 75.894 35.216 1.00 38.79 123 ALA G CA 1
ATOM 5563 C C . ALA G 1 128 ? 20.521 75.198 36.110 1.00 40.81 123 ALA G C 1
ATOM 5564 O O . ALA G 1 128 ? 20.417 74.002 36.189 1.00 41.61 123 ALA G O 1
ATOM 5566 N N . ARG G 1 129 ? 21.485 75.865 36.688 1.00 41.81 124 ARG G N 1
ATOM 5567 C CA . ARG G 1 129 ? 22.368 75.303 37.683 1.00 46.31 124 ARG G CA 1
ATOM 5568 C C . ARG G 1 129 ? 21.659 74.866 38.961 1.00 46.24 124 ARG G C 1
ATOM 5569 O O . ARG G 1 129 ? 22.034 73.861 39.500 1.00 47.71 124 ARG G O 1
ATOM 5577 N N . ILE G 1 130 ? 20.607 75.566 39.385 1.00 45.23 125 ILE G N 1
ATOM 5578 C CA . ILE G 1 130 ? 19.939 75.266 40.670 1.00 44.65 125 ILE G CA 1
ATOM 5579 C C . ILE G 1 130 ? 18.515 74.696 40.559 1.00 41.43 125 ILE G C 1
ATOM 5580 O O . ILE G 1 130 ? 17.888 74.402 41.577 1.00 42.13 125 ILE G O 1
ATOM 5585 N N . THR G 1 131 ? 18.009 74.542 39.338 1.00 38.76 126 THR G N 1
ATOM 5586 C CA . THR G 1 131 ? 16.707 73.917 39.090 1.00 38.35 126 THR G CA 1
ATOM 5587 C C . THR G 1 131 ? 16.866 72.913 37.955 1.00 39.26 126 THR G C 1
ATOM 5588 O O . THR G 1 131 ? 17.957 72.770 37.408 1.00 41.75 126 THR G O 1
ATOM 5592 N N . ASN G 1 132 ? 15.783 72.239 37.575 1.00 38.76 127 ASN G N 1
ATOM 5593 C CA . ASN G 1 132 ? 15.826 71.380 36.389 1.00 42.08 127 ASN G CA 1
ATOM 5594 C C . ASN G 1 132 ? 15.288 72.104 35.141 1.00 38.73 127 ASN G C 1
ATOM 5595 O O . ASN G 1 132 ? 14.812 71.471 34.200 1.00 35.85 127 ASN G O 1
ATOM 5600 N N . LEU G 1 133 ? 15.380 73.433 35.126 1.00 34.09 128 LEU G N 1
ATOM 5601 C CA . LEU G 1 133 ? 15.085 74.194 33.918 1.00 35.61 128 LEU G CA 1
ATOM 5602 C C . LEU G 1 133 ? 15.949 73.711 32.760 1.00 33.98 128 LEU G C 1
ATOM 5603 O O . LEU G 1 133 ? 17.154 73.503 32.915 1.00 32.37 128 LEU G O 1
ATOM 5608 N N . GLN G 1 134 ? 15.318 73.530 31.605 1.00 34.71 129 GLN G N 1
ATOM 5609 C CA . GLN G 1 134 ? 16.036 73.223 30.377 1.00 38.14 129 GLN G CA 1
ATOM 5610 C C . GLN G 1 134 ? 16.250 74.526 29.635 1.00 35.42 129 GLN G C 1
ATOM 5611 O O . GLN G 1 134 ? 15.297 75.119 29.140 1.00 32.86 129 GLN G O 1
ATOM 5617 N N . ALA G 1 135 ? 17.500 74.974 29.586 1.00 36.11 130 ALA G N 1
ATOM 5618 C CA . ALA G 1 135 ? 17.851 76.243 28.965 1.00 36.66 130 ALA G CA 1
ATOM 5619 C C . ALA G 1 135 ? 19.042 76.054 28.040 1.00 38.14 130 ALA G C 1
ATOM 5620 O O . ALA G 1 135 ? 19.981 75.325 28.367 1.00 39.00 130 ALA G O 1
ATOM 5622 N N . ALA G 1 136 ? 18.990 76.711 26.886 1.00 37.68 131 ALA G N 1
ATOM 5623 C CA . ALA G 1 136 ? 20.072 76.659 25.907 1.00 39.52 131 ALA G CA 1
ATOM 5624 C C . ALA G 1 136 ? 20.521 78.082 25.622 1.00 38.27 131 ALA G C 1
ATOM 5625 O O . ALA G 1 136 ? 19.736 78.886 25.120 1.00 33.26 131 ALA G O 1
ATOM 5627 N N . SER G 1 137 ? 21.772 78.389 25.963 1.00 38.42 132 SER G N 1
ATOM 5628 C CA . SER G 1 137 ? 22.321 79.729 25.779 1.00 41.33 132 SER G CA 1
ATOM 5629 C C . SER G 1 137 ? 22.904 79.879 24.383 1.00 40.63 132 SER G C 1
ATOM 5630 O O . SER G 1 137 ? 23.645 79.018 23.922 1.00 42.30 132 SER G O 1
ATOM 5633 N N . PHE G 1 138 ? 22.567 80.982 23.723 1.00 35.02 133 PHE G N 1
ATOM 5634 C CA . PHE G 1 138 ? 23.154 81.321 22.430 1.00 45.07 133 PHE G CA 1
ATOM 5635 C C . PHE G 1 138 ? 23.811 82.692 22.535 1.00 51.42 133 PHE G C 1
ATOM 5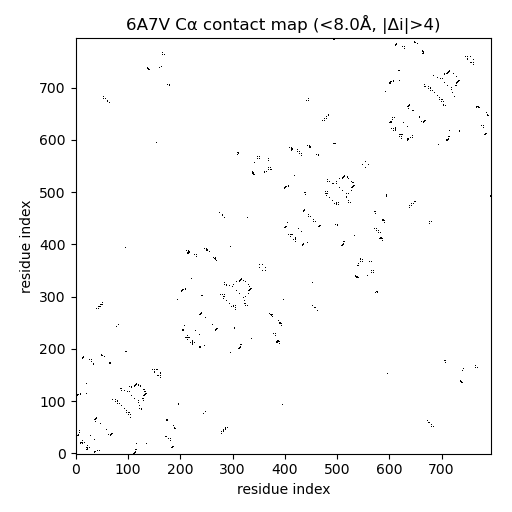636 O O . PHE G 1 138 ? 23.388 83.661 21.905 1.00 48.72 133 PHE G O 1
ATOM 5644 N N . ARG G 1 139 ? 24.862 82.767 23.344 1.00 61.20 134 ARG G N 1
ATOM 5645 C CA . ARG G 1 139 ? 25.591 84.014 23.538 1.00 69.75 134 ARG G CA 1
ATOM 5646 C C . ARG G 1 139 ? 27.059 83.858 23.156 1.00 74.83 134 ARG G C 1
ATOM 5647 O O . ARG G 1 139 ? 27.380 83.416 22.052 1.00 72.57 134 ARG G O 1
ATOM 5655 N N . SER H 2 1 ? -15.732 76.464 7.553 1.00 95.36 2 SER H N 1
ATOM 5656 C CA . SER H 2 1 ? -15.482 76.868 8.905 1.00 94.14 2 SER H CA 1
ATOM 5657 C C . SER H 2 1 ? -16.772 76.795 9.666 1.00 92.34 2 SER H C 1
ATOM 5658 O O . SER H 2 1 ? -16.752 76.543 10.838 1.00 86.08 2 SER H O 1
ATOM 5661 N N . ARG H 2 2 ? -17.897 76.946 8.981 1.00 95.56 3 ARG H N 1
ATOM 5662 C CA . ARG H 2 2 ? -19.167 76.775 9.646 1.00 98.58 3 ARG H CA 1
ATOM 5663 C C . ARG H 2 2 ? -19.096 75.286 9.889 1.00 94.97 3 ARG H C 1
ATOM 5664 O O . ARG H 2 2 ? -19.009 74.500 8.966 1.00 92.48 3 ARG H O 1
ATOM 5672 N N . THR H 2 3 ? -19.152 74.912 11.154 1.00 91.06 4 THR H N 1
ATOM 5673 C CA . THR H 2 3 ? -18.881 73.560 11.525 1.00 90.32 4 THR H CA 1
ATOM 5674 C C . THR H 2 3 ? -19.872 73.024 12.476 1.00 90.52 4 THR H C 1
ATOM 5675 O O . THR H 2 3 ? -20.160 73.600 13.488 1.00 85.52 4 THR H O 1
ATOM 5679 N N . ASN H 2 4 ? -20.402 71.881 12.138 1.00 93.68 5 ASN H N 1
ATOM 5680 C CA . ASN H 2 4 ? -21.426 71.296 12.998 1.00 96.38 5 ASN H CA 1
ATOM 5681 C C . ASN H 2 4 ? -20.797 70.211 13.870 1.00 91.94 5 ASN H C 1
ATOM 5682 O O . ASN H 2 4 ? -20.465 69.132 13.380 1.00 87.89 5 ASN H O 1
ATOM 5687 N N . ILE H 2 5 ? -20.619 70.507 15.157 1.00 74.57 6 ILE H N 1
ATOM 5688 C CA . ILE H 2 5 ? -20.003 69.561 16.092 1.00 88.50 6 ILE H CA 1
ATOM 5689 C C . ILE H 2 5 ? -20.649 69.585 17.473 1.00 83.58 6 ILE H C 1
ATOM 5690 O O . ILE H 2 5 ? -21.224 70.590 17.893 1.00 81.54 6 ILE H O 1
ATOM 5695 N N . ASP H 2 6 ? -20.524 68.464 18.175 1.00 77.83 7 ASP H N 1
ATOM 5696 C CA . ASP H 2 6 ? -20.983 68.345 19.549 1.00 78.87 7 ASP H CA 1
ATOM 5697 C C . ASP H 2 6 ? -19.963 69.005 20.470 1.00 80.12 7 ASP H C 1
ATOM 5698 O O . ASP H 2 6 ? -18.820 68.551 20.555 1.00 77.47 7 ASP H O 1
ATOM 5703 N N . ILE H 2 7 ? -20.378 70.074 21.146 1.00 80.96 8 ILE H N 1
ATOM 5704 C CA . ILE H 2 7 ? -19.550 70.732 22.151 1.00 77.53 8 ILE H CA 1
ATOM 5705 C C . ILE H 2 7 ? -20.218 70.580 23.509 1.00 75.65 8 ILE H C 1
ATOM 5706 O O . ILE H 2 7 ? -21.377 70.959 23.682 1.00 71.37 8 ILE H O 1
ATOM 5711 N N . ASP H 2 8 ? -19.479 70.024 24.463 1.00 74.13 9 ASP H N 1
ATOM 5712 C CA . ASP H 2 8 ? -19.969 69.841 25.827 1.00 77.93 9 ASP H CA 1
ATOM 5713 C C . ASP H 2 8 ? -20.428 71.194 26.386 1.00 75.39 9 ASP H C 1
ATOM 5714 O O . ASP H 2 8 ? -19.609 72.093 26.600 1.00 68.34 9 ASP H O 1
ATOM 5719 N N . ASP H 2 9 ? -21.738 71.335 26.599 1.00 76.16 10 ASP H N 1
ATOM 5720 C CA . ASP H 2 9 ? -22.321 72.614 27.022 1.00 78.85 10 ASP H CA 1
ATOM 5721 C C . ASP H 2 9 ? -21.767 73.002 28.379 1.00 77.52 10 ASP H C 1
ATOM 5722 O O . ASP H 2 9 ? -21.418 74.160 28.618 1.00 72.95 10 ASP H O 1
ATOM 5727 N N . GLU H 2 10 ? -21.695 72.028 29.277 1.00 80.48 11 GLU H N 1
ATOM 5728 C CA . GLU H 2 10 ? -21.230 72.254 30.642 1.00 85.51 11 GLU H CA 1
ATOM 5729 C C . GLU H 2 10 ? -19.819 72.828 30.613 1.00 80.25 11 GLU H C 1
ATOM 5730 O O . GLU H 2 10 ? -19.493 73.815 31.313 1.00 77.23 11 GLU H O 1
ATOM 5736 N N . LEU H 2 11 ? -18.965 72.150 29.839 1.00 73.88 12 LEU H N 1
ATOM 5737 C CA . LEU H 2 11 ? -17.568 72.539 29.668 1.00 65.08 12 LEU H CA 1
ATOM 5738 C C . LEU H 2 11 ? -17.435 73.981 29.136 1.00 45.99 12 LEU H C 1
ATOM 5739 O O . LEU H 2 11 ? -16.656 74.755 29.705 1.00 45.94 12 LEU H O 1
ATOM 5744 N N . ALA H 2 12 ? -18.186 74.311 28.090 1.00 46.72 13 ALA H N 1
ATOM 5745 C CA . ALA H 2 12 ? -18.163 75.632 27.549 1.00 56.60 13 ALA H CA 1
ATOM 5746 C C . ALA H 2 12 ? -18.610 76.631 28.593 1.00 63.84 13 ALA H C 1
ATOM 5747 O O . ALA H 2 12 ? -17.944 77.734 28.704 1.00 60.30 13 ALA H O 1
ATOM 5749 N N . ALA H 2 13 ? -19.640 76.328 29.374 1.00 69.53 14 ALA H N 1
ATOM 5750 C CA . ALA H 2 13 ? -20.067 77.215 30.435 1.00 76.63 14 ALA H CA 1
ATOM 5751 C C . ALA H 2 13 ? -19.067 77.305 31.590 1.00 76.64 14 ALA H C 1
ATOM 5752 O O . ALA H 2 13 ? -18.852 78.382 32.075 1.00 74.07 14 ALA H O 1
ATOM 5754 N N . GLU H 2 14 ? -18.461 76.159 31.947 1.00 79.78 15 GLU H N 1
ATOM 5755 C CA . GLU H 2 14 ? -17.434 76.076 32.924 1.00 82.59 15 GLU H CA 1
ATOM 5756 C C . GLU H 2 14 ? -16.224 76.951 32.663 1.00 79.67 15 GLU H C 1
ATOM 5757 O O . GLU H 2 14 ? -15.625 77.394 33.574 1.00 73.85 15 GLU H O 1
ATOM 5763 N N . VAL H 2 15 ? -15.833 76.987 31.381 1.00 76.84 16 VAL H N 1
ATOM 5764 C CA . VAL H 2 15 ? -14.844 77.910 30.832 1.00 75.85 16 VAL H CA 1
ATOM 5765 C C . VAL H 2 15 ? -15.371 79.336 30.872 1.00 84.49 16 VAL H C 1
ATOM 5766 O O . VAL H 2 15 ? -14.597 80.247 31.128 1.00 82.11 16 VAL H O 1
ATOM 5770 N N . MET H 2 16 ? -16.675 79.512 30.688 1.00 81.59 17 MET H N 1
ATOM 5771 C CA . MET H 2 16 ? -17.280 80.838 30.737 1.00 84.33 17 MET H CA 1
ATOM 5772 C C . MET H 2 16 ? -17.281 81.382 32.166 1.00 85.12 17 MET H C 1
ATOM 5773 O O . MET H 2 16 ? -17.253 82.595 32.377 1.00 81.96 17 MET H O 1
ATOM 5778 N N . ARG H 2 17 ? -17.316 80.478 33.142 1.00 92.66 18 ARG H N 1
ATOM 5779 C CA . ARG H 2 17 ? -17.318 80.850 34.539 1.00 100.77 18 ARG H CA 1
ATOM 5780 C C . ARG H 2 17 ? -15.903 81.294 34.970 1.00 98.15 18 ARG H C 1
ATOM 5781 O O . ARG H 2 17 ? -15.714 82.357 35.590 1.00 100.95 18 ARG H O 1
ATOM 5789 N N . ARG H 2 18 ? -14.944 80.438 34.623 1.00 81.76 19 ARG H N 1
ATOM 5790 C CA . ARG H 2 18 ? -13.565 80.543 35.002 1.00 86.31 19 ARG H CA 1
ATOM 5791 C C . ARG H 2 18 ? -12.854 81.738 34.393 1.00 67.67 19 ARG H C 1
ATOM 5792 O O . ARG H 2 18 ? -12.077 82.384 35.065 1.00 76.59 19 ARG H O 1
ATOM 5800 N N . PHE H 2 19 ? -13.153 82.033 33.129 1.00 47.67 20 PHE H N 1
ATOM 5801 C CA . PHE H 2 19 ? -12.506 83.132 32.402 1.00 58.27 20 PHE H CA 1
ATOM 5802 C C . PHE H 2 19 ? -13.405 84.360 32.234 1.00 66.42 20 PHE H C 1
ATOM 5803 O O . PHE H 2 19 ? -13.057 85.286 31.494 1.00 65.19 20 PHE H O 1
ATOM 5811 N N . GLY H 2 20 ? -14.560 84.351 32.892 1.00 74.35 21 GLY H N 1
ATOM 5812 C CA . GLY H 2 20 ? -15.494 85.456 32.783 1.00 82.34 21 GLY H CA 1
ATOM 5813 C C . GLY H 2 20 ? -15.907 85.730 31.347 1.00 84.80 21 GLY H C 1
ATOM 5814 O O . GLY H 2 20 ? -15.994 86.885 30.933 1.00 86.12 21 GLY H O 1
ATOM 5815 N N . LEU H 2 21 ? -16.142 84.676 30.597 1.00 84.57 22 LEU H N 1
ATOM 5816 C CA . LEU H 2 21 ? -16.534 84.860 29.238 1.00 89.09 22 LEU H CA 1
ATOM 5817 C C . LEU H 2 21 ? -18.042 84.839 29.166 1.00 92.88 22 LEU H C 1
ATOM 5818 O O . LEU H 2 21 ? -18.706 84.220 29.985 1.00 84.22 22 LEU H O 1
ATOM 5823 N N . THR H 2 22 ? -18.577 85.535 28.181 1.00 98.92 23 THR H N 1
ATOM 5824 C CA . THR H 2 22 ? -20.020 85.599 28.018 1.00 100.38 23 THR H CA 1
ATOM 5825 C C . THR H 2 22 ? -20.438 85.012 26.691 1.00 86.21 23 THR H C 1
ATOM 5826 O O . THR H 2 22 ? -21.272 85.564 26.017 1.00 97.92 23 THR H O 1
ATOM 5830 N N . THR H 2 23 ? -19.787 83.932 26.274 1.00 98.68 24 THR H N 1
ATOM 5831 C CA . THR H 2 23 ? -20.143 83.222 25.046 1.00 100.86 24 THR H CA 1
ATOM 5832 C C . THR H 2 23 ? -19.756 81.739 25.117 1.00 99.89 24 THR H C 1
ATOM 5833 O O . THR H 2 23 ? -19.685 81.122 26.183 1.00 93.47 24 THR H O 1
ATOM 5837 N N . LYS H 2 24 ? -19.575 81.203 23.916 1.00 98.53 25 LYS H N 1
ATOM 5838 C CA . LYS H 2 24 ? -19.116 79.877 23.633 1.00 97.12 25 LYS H CA 1
ATOM 5839 C C . LYS H 2 24 ? -18.109 80.151 22.532 1.00 93.98 25 LYS H C 1
ATOM 5840 O O . LYS H 2 24 ? -17.072 79.559 22.492 1.00 89.15 25 LYS H O 1
ATOM 5846 N N . ARG H 2 25 ? -18.434 81.069 21.645 1.00 93.37 26 ARG H N 1
ATOM 5847 C CA . ARG H 2 25 ? -17.551 81.525 20.615 1.00 94.07 26 ARG H CA 1
ATOM 5848 C C . ARG H 2 25 ? -16.343 82.033 21.396 1.00 90.04 26 ARG H C 1
ATOM 5849 O O . ARG H 2 25 ? -15.231 81.892 20.973 1.00 89.82 26 ARG H O 1
ATOM 5857 N N . ALA H 2 26 ? -16.567 82.695 22.523 1.00 87.58 27 ALA H N 1
ATOM 5858 C CA . ALA H 2 26 ? -15.430 83.164 23.291 1.00 85.16 27 ALA H CA 1
ATOM 5859 C C . ALA H 2 26 ? -14.589 82.043 23.881 1.00 79.42 27 ALA H C 1
ATOM 5860 O O . ALA H 2 26 ? -13.383 82.125 23.862 1.00 79.03 27 ALA H O 1
ATOM 5862 N N . ALA H 2 27 ? -15.236 81.026 24.437 1.00 72.76 28 ALA H N 1
ATOM 5863 C CA . ALA H 2 27 ? -14.520 79.930 25.034 1.00 51.99 28 ALA H CA 1
ATOM 5864 C C . ALA H 2 27 ? -13.727 79.109 24.055 1.00 65.50 28 ALA H C 1
ATOM 5865 O O . ALA H 2 27 ? -12.594 78.789 24.300 1.00 61.41 28 ALA H O 1
ATOM 5867 N N . VAL H 2 28 ? -14.332 78.780 22.931 1.00 65.54 29 VAL H N 1
ATOM 5868 C CA . VAL H 2 28 ? -13.680 77.953 21.910 1.00 65.85 29 VAL H CA 1
ATOM 5869 C C . VAL H 2 28 ? -12.485 78.708 21.298 1.00 66.90 29 VAL H C 1
ATOM 5870 O O . VAL H 2 28 ? -11.407 78.140 21.160 1.00 62.54 29 VAL H O 1
ATOM 5874 N N . ASP H 2 29 ? -12.724 79.987 21.002 1.00 71.35 30 ASP H N 1
ATOM 5875 C CA . ASP H 2 29 ? -11.726 80.835 20.390 1.00 74.03 30 ASP H CA 1
ATOM 5876 C C . ASP H 2 29 ? -10.517 80.826 21.303 1.00 70.63 30 ASP H C 1
ATOM 5877 O O . ASP H 2 29 ? -9.439 80.530 20.856 1.00 66.93 30 ASP H O 1
ATOM 5882 N N . LEU H 2 30 ? -10.729 81.148 22.578 1.00 69.56 31 LEU H N 1
ATOM 5883 C CA . LEU H 2 30 ? -9.639 81.230 23.536 1.00 65.99 31 LEU H CA 1
ATOM 5884 C C . LEU H 2 30 ? -8.920 79.878 23.557 1.00 62.11 31 LEU H C 1
ATOM 5885 O O . LEU H 2 30 ? -7.753 79.837 23.320 1.00 58.87 31 LEU H O 1
ATOM 5890 N N . ALA H 2 31 ? -9.706 78.811 23.768 1.00 57.24 32 ALA H N 1
ATOM 5891 C CA . ALA H 2 31 ? -9.203 77.477 23.881 1.00 53.67 32 ALA H CA 1
ATOM 5892 C C . ALA H 2 31 ? -8.207 77.187 22.745 1.00 51.53 32 ALA H C 1
ATOM 5893 O O . ALA H 2 31 ? -7.219 76.511 22.953 1.00 43.91 32 ALA H O 1
ATOM 5895 N N . LEU H 2 32 ? -8.565 77.602 21.531 1.00 53.24 33 LEU H N 1
ATOM 5896 C CA . LEU H 2 32 ? -7.771 77.300 20.379 1.00 56.05 33 LEU H CA 1
ATOM 5897 C C . LEU H 2 32 ? -6.543 78.228 20.306 1.00 56.29 33 LEU H C 1
ATOM 5898 O O . LEU H 2 32 ? -5.463 77.784 19.939 1.00 54.62 33 LEU H O 1
ATOM 5903 N N . ARG H 2 33 ? -6.740 79.494 20.574 1.00 61.50 34 ARG H N 1
ATOM 5904 C CA . ARG H 2 33 ? -5.665 80.452 20.499 1.00 61.79 34 ARG H CA 1
ATOM 5905 C C . ARG H 2 33 ? -4.544 80.098 21.469 1.00 56.74 34 ARG H C 1
ATOM 5906 O O . ARG H 2 33 ? -3.376 80.199 21.118 1.00 56.83 34 ARG H O 1
ATOM 5914 N N . ARG H 2 34 ? -4.932 79.689 22.690 1.00 52.10 35 ARG H N 1
ATOM 5915 C CA . ARG H 2 34 ? -3.983 79.341 23.708 1.00 49.57 35 ARG H CA 1
ATOM 5916 C C . ARG H 2 34 ? -3.127 78.153 23.188 1.00 48.88 35 ARG H C 1
ATOM 5917 O O . ARG H 2 34 ? -1.892 78.144 23.380 1.00 45.05 35 ARG H O 1
ATOM 5925 N N . LEU H 2 35 ? -3.763 77.154 22.552 1.00 49.04 36 LEU H N 1
ATOM 5926 C CA . LEU H 2 35 ? -3.110 75.912 22.348 1.00 48.97 36 LEU H CA 1
ATOM 5927 C C . LEU H 2 35 ? -2.235 75.888 21.106 1.00 46.22 36 LEU H C 1
ATOM 5928 O O . LEU H 2 35 ? -1.184 75.277 21.120 1.00 40.44 36 LEU H O 1
ATOM 5933 N N . VAL H 2 36 ? -2.682 76.539 20.036 1.00 42.78 37 VAL H N 1
ATOM 5934 C CA . VAL H 2 36 ? -1.921 76.583 18.782 1.00 44.69 37 VAL H CA 1
ATOM 5935 C C . VAL H 2 36 ? -1.735 78.000 18.224 1.00 46.44 37 VAL H C 1
ATOM 5936 O O . VAL H 2 36 ? -1.163 78.166 17.147 1.00 45.38 37 VAL H O 1
ATOM 5940 N N . GLY H 2 37 ? -2.208 79.013 18.949 1.00 46.38 38 GLY H N 1
ATOM 5941 C CA . GLY H 2 37 ? -2.093 80.394 18.501 1.00 49.58 38 GLY H CA 1
ATOM 5942 C C . GLY H 2 37 ? -3.056 80.750 17.387 1.00 54.61 38 GLY H C 1
ATOM 5943 O O . GLY H 2 37 ? -4.099 80.116 17.213 1.00 55.51 38 GLY H O 1
ATOM 5944 N N . SER H 2 38 ? -2.695 81.789 16.644 1.00 58.21 39 SER H N 1
ATOM 5945 C CA . SER H 2 38 ? -3.424 82.215 15.464 1.00 62.75 39 SER H CA 1
ATOM 5946 C C . SER H 2 38 ? -2.510 81.979 14.274 1.00 66.04 39 SER H C 1
ATOM 5947 O O . SER H 2 38 ? -1.293 81.874 14.451 1.00 63.33 39 SER H O 1
ATOM 5950 N N . PRO H 2 39 ? -3.084 81.884 13.060 1.00 70.46 40 PRO H N 1
ATOM 5951 C CA . PRO H 2 39 ? -2.250 81.702 11.873 1.00 71.42 40 PRO H CA 1
ATOM 5952 C C . PRO H 2 39 ? -1.144 82.755 11.762 1.00 66.89 40 PRO H C 1
ATOM 5953 O O . PRO H 2 39 ? -1.424 83.933 11.529 1.00 67.26 40 PRO H O 1
ATOM 5957 N N . LEU H 2 40 ? 0.097 82.325 11.975 1.00 62.87 41 LEU H N 1
ATOM 5958 C CA . LEU H 2 40 ? 1.267 83.151 11.707 1.00 62.99 41 LEU H CA 1
ATOM 5959 C C . LEU H 2 40 ? 2.020 82.522 10.551 1.00 63.93 41 LEU H C 1
ATOM 5960 O O . LEU H 2 40 ? 2.667 81.483 10.713 1.00 61.44 41 LEU H O 1
ATOM 5965 N N . SER H 2 41 ? 1.920 83.147 9.380 1.00 64.35 42 SER H N 1
ATOM 5966 C CA . SER H 2 41 ? 2.552 82.620 8.177 1.00 63.41 42 SER H CA 1
ATOM 5967 C C . SER H 2 41 ? 4.067 82.657 8.305 1.00 52.39 42 SER H C 1
ATOM 5968 O O . SER H 2 41 ? 4.623 83.419 9.103 1.00 40.43 42 SER H O 1
ATOM 5971 N N . ARG H 2 42 ? 4.720 81.824 7.505 1.00 67.61 43 ARG H N 1
ATOM 5972 C CA . ARG H 2 42 ? 6.171 81.700 7.525 1.00 65.17 43 ARG H CA 1
ATOM 5973 C C . ARG H 2 42 ? 6.802 83.032 7.114 1.00 64.16 43 ARG H C 1
ATOM 5974 O O . ARG H 2 42 ? 7.795 83.454 7.692 1.00 60.23 43 ARG H O 1
ATOM 5982 N N . GLU H 2 43 ? 6.219 83.680 6.112 1.00 66.19 44 GLU H N 1
ATOM 5983 C CA . GLU H 2 43 ? 6.788 84.931 5.628 1.00 70.01 44 GLU H CA 1
ATOM 5984 C C . GLU H 2 43 ? 6.698 85.997 6.712 1.00 64.63 44 GLU H C 1
ATOM 5985 O O . GLU H 2 43 ? 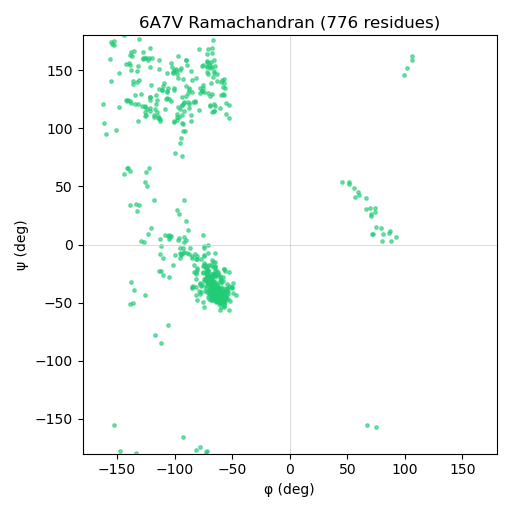7.654 86.752 6.925 1.00 62.62 44 GLU H O 1
ATOM 5991 N N . PHE H 2 44 ? 5.570 86.060 7.403 1.00 61.59 45 PHE H N 1
ATOM 5992 C CA . PHE H 2 44 ? 5.446 87.015 8.506 1.00 59.72 45 PHE H CA 1
ATOM 5993 C C . PHE H 2 44 ? 6.617 86.854 9.498 1.00 58.17 45 PHE H C 1
ATOM 5994 O O . PHE H 2 44 ? 7.290 87.832 9.857 1.00 54.65 45 PHE H O 1
ATOM 6002 N N . LEU H 2 45 ? 6.763 85.639 10.013 1.00 56.68 46 LEU H N 1
ATOM 6003 C CA . LEU H 2 45 ? 7.764 85.347 11.009 1.00 52.08 46 LEU H CA 1
ATOM 6004 C C . LEU H 2 45 ? 9.177 85.646 10.462 1.00 43.02 46 LEU H C 1
ATOM 6005 O O . LEU H 2 45 ? 9.984 86.251 11.188 1.00 40.21 46 LEU H O 1
ATOM 6010 N N . LEU H 2 46 ? 9.455 85.288 9.215 1.00 35.86 47 LEU H N 1
ATOM 6011 C CA . LEU H 2 46 ? 10.775 85.587 8.713 1.00 49.62 47 LEU H CA 1
ATOM 6012 C C . LEU H 2 46 ? 11.003 87.078 8.528 1.00 52.97 47 LEU H C 1
ATOM 6013 O O . LEU H 2 46 ? 12.062 87.564 8.837 1.00 55.15 47 LEU H O 1
ATOM 6018 N N . GLY H 2 47 ? 9.964 87.795 8.159 1.00 55.62 48 GLY H N 1
ATOM 6019 C CA . GLY H 2 47 ? 9.967 89.223 7.957 1.00 60.98 48 GLY H CA 1
ATOM 6020 C C . GLY H 2 47 ? 10.190 90.063 9.195 1.00 59.89 48 GLY H C 1
ATOM 6021 O O . GLY H 2 47 ? 10.449 91.245 9.080 1.00 58.02 48 GLY H O 1
ATOM 6022 N N . LEU H 2 48 ? 10.047 89.456 10.373 1.00 58.91 49 LEU H N 1
ATOM 6023 C CA . LEU H 2 48 ? 10.296 90.148 11.635 1.00 57.35 49 LEU H CA 1
ATOM 6024 C C . LEU H 2 48 ? 11.780 90.367 11.893 1.00 54.54 49 LEU H C 1
ATOM 6025 O O . LEU H 2 48 ? 12.144 91.217 12.708 1.00 51.24 49 LEU H O 1
ATOM 6030 N N . GLU H 2 49 ? 12.640 89.605 11.220 1.00 53.81 50 GLU H N 1
ATOM 6031 C CA . GLU H 2 49 ? 14.073 89.828 11.336 1.00 57.50 50 GLU H CA 1
ATOM 6032 C C . GLU H 2 49 ? 14.420 91.194 10.744 1.00 58.56 50 GLU H C 1
ATOM 6033 O O . GLU H 2 49 ? 14.247 91.418 9.549 1.00 55.36 50 GLU H O 1
ATOM 6039 N N . GLY H 2 50 ? 14.884 92.104 11.596 1.00 59.38 51 GLY H N 1
ATOM 6040 C CA . GLY H 2 50 ? 15.214 93.466 11.181 1.00 61.39 51 GLY H CA 1
ATOM 6041 C C . GLY H 2 50 ? 14.077 94.463 11.329 1.00 59.05 51 GLY H C 1
ATOM 6042 O O . GLY H 2 50 ? 14.207 95.609 10.903 1.00 57.36 51 GLY H O 1
ATOM 6043 N N . VAL H 2 51 ? 12.965 94.047 11.938 1.00 56.63 52 VAL H N 1
ATOM 6044 C CA . VAL H 2 51 ? 11.828 94.952 12.137 1.00 58.64 52 VAL H CA 1
ATOM 6045 C C . VAL H 2 51 ? 12.184 96.084 13.103 1.00 55.21 52 VAL H C 1
ATOM 6046 O O . VAL H 2 51 ? 11.585 97.158 13.052 1.00 57.35 52 VAL H O 1
ATOM 6050 N N . GLY H 2 52 ? 13.160 95.836 13.975 1.00 52.59 53 GLY H N 1
ATOM 6051 C CA . GLY H 2 52 ? 13.666 96.850 14.893 1.00 53.46 53 GLY H CA 1
ATOM 6052 C C . GLY H 2 52 ? 13.083 96.721 16.289 1.00 50.29 53 GLY H C 1
ATOM 6053 O O . GLY H 2 52 ? 11.929 96.320 16.460 1.00 45.84 53 GLY H O 1
ATOM 6054 N N . TRP H 2 53 ? 13.895 97.054 17.287 1.00 44.98 54 TRP H N 1
ATOM 6055 C CA . TRP H 2 53 ? 13.455 97.091 18.679 1.00 45.36 54 TRP H CA 1
ATOM 6056 C C . TRP H 2 53 ? 14.304 98.131 19.397 1.00 46.47 54 TRP H C 1
ATOM 6057 O O . TRP H 2 53 ? 15.438 97.854 19.785 1.00 44.94 54 TRP H O 1
ATOM 6068 N N . GLU H 2 54 ? 13.752 99.331 19.549 1.00 48.46 55 GLU H N 1
ATOM 6069 C CA . GLU H 2 54 ? 14.527 100.493 19.991 1.00 52.61 55 GLU H CA 1
ATOM 6070 C C . GLU H 2 54 ? 14.571 100.665 21.505 1.00 44.10 55 GLU H C 1
ATOM 6071 O O . GLU H 2 54 ? 15.297 101.517 22.006 1.00 34.04 55 GLU H O 1
ATOM 6077 N N . GLY H 2 55 ? 13.805 99.855 22.231 1.00 33.30 56 GLY H N 1
ATOM 6078 C CA . GLY H 2 55 ? 13.837 99.882 23.688 1.00 43.28 56 GLY H CA 1
ATOM 6079 C C . GLY H 2 55 ? 15.168 99.409 24.231 1.00 46.67 56 GLY H C 1
ATOM 6080 O O . GLY H 2 55 ? 16.053 98.998 23.476 1.00 45.89 56 GLY H O 1
ATOM 6081 N N . ASP H 2 56 ? 15.306 99.476 25.549 1.00 49.94 57 ASP H N 1
ATOM 6082 C CA . ASP H 2 56 ? 16.520 99.055 26.228 1.00 53.13 57 ASP H CA 1
ATOM 6083 C C . ASP H 2 56 ? 16.162 97.901 27.159 1.00 51.02 57 ASP H C 1
ATOM 6084 O O . ASP H 2 56 ? 15.457 98.099 28.146 1.00 43.65 57 ASP H O 1
ATOM 6089 N N . LEU H 2 57 ? 16.638 96.700 26.838 1.00 49.82 58 LEU H N 1
ATOM 6090 C CA . LEU H 2 57 ? 16.358 95.518 27.661 1.00 50.38 58 LEU H CA 1
ATOM 6091 C C . LEU H 2 57 ? 17.010 95.612 29.049 1.00 50.51 58 LEU H C 1
ATOM 6092 O O . LEU H 2 57 ? 16.520 95.010 30.008 1.00 46.20 58 LEU H O 1
ATOM 6097 N N . ASP H 2 58 ? 18.102 96.371 29.150 1.00 53.97 59 ASP H N 1
ATOM 6098 C CA . ASP H 2 58 ? 18.751 96.640 30.435 1.00 58.51 59 ASP H CA 1
ATOM 6099 C C . ASP H 2 58 ? 17.839 97.411 31.394 1.00 57.15 59 ASP H C 1
ATOM 6100 O O . ASP H 2 58 ? 17.884 97.177 32.599 1.00 55.53 59 ASP H O 1
ATOM 6105 N N . ASP H 2 59 ? 17.025 98.328 30.870 1.00 55.57 60 ASP H N 1
ATOM 6106 C CA . ASP H 2 59 ? 16.049 99.050 31.701 1.00 57.93 60 ASP H CA 1
ATOM 6107 C C . ASP H 2 59 ? 14.987 98.111 32.264 1.00 54.26 60 ASP H C 1
ATOM 6108 O O . ASP H 2 59 ? 14.610 98.222 33.428 1.00 46.85 60 ASP H O 1
ATOM 6113 N N . LEU H 2 60 ? 14.505 97.197 31.425 1.00 49.83 61 LEU H N 1
ATOM 6114 C CA . LEU H 2 60 ? 13.461 96.253 31.824 1.00 50.88 61 LEU H CA 1
ATOM 6115 C C . LEU H 2 60 ? 13.977 95.215 32.817 1.00 46.85 61 LEU H C 1
ATOM 6116 O O . LEU H 2 60 ? 13.233 94.751 33.674 1.00 48.23 61 LEU H O 1
ATOM 6121 N N . ARG H 2 61 ? 15.253 94.860 32.686 1.00 32.83 62 ARG H N 1
ATOM 6122 C CA . ARG H 2 61 ? 15.895 93.854 33.531 1.00 37.99 62 ARG H CA 1
ATOM 6123 C C . ARG H 2 61 ? 16.945 94.520 34.432 1.00 55.35 62 ARG H C 1
ATOM 6124 O O . ARG H 2 61 ? 16.631 94.871 35.567 1.00 58.75 62 ARG H O 1
ATOM 6132 N N . SER H 2 62 ? 18.170 94.715 33.940 1.00 63.67 63 SER H N 1
ATOM 6133 C CA . SER H 2 62 ? 19.212 95.436 34.697 1.00 73.29 63 SER H CA 1
ATOM 6134 C C . SER H 2 62 ? 20.528 95.522 33.927 1.00 68.08 63 SER H C 1
ATOM 6135 O O . SER H 2 62 ? 21.456 96.218 34.345 1.00 53.77 63 SER H O 1
#

Secondary structure (DSSP, 8-state):
--EEEPHHHHHHHHTT---HHHHHHHHHHHH-GGGEEB-HHHHHHHHHT--SHHHHHHHHHHHHHSPBPPP-TTTHHHHHHHHHHHHHHTT---S-HHHHHHHHHHHHHT-EEEE--HHHHHHHHHS--EEEE--/------EEE-HHHHHHHHHT---HHHHHHHHHHHH-GGGEEEEHHHHHHHHHT--SHHHHHHHHHHHHHS-EEPP-TTTHHHHHHHHHHHHHHTT---S-HHHHHHHHHHHHHT-EEEE--HHHHHHHHHS---EEE--/-EEEEE--HHHHHHHHHHHT---HHHHHHHHHHHHH-S---HHHHHHTTTS---S-HHHH--/--EEE-HHHHHHHHTT--SHHHHHHHHHHHH-GGGEEEEHHHHHHHHHT--SHHHHHHHHHHHHHSPEE---TTTHHHHHHHHHHHHHHTT---S-HHHHHHHHHHHHHT-EEEE--HHHHHHHHHS--EEEE--/-PPPPEEE-HHHHHHHHHT---HHHHHHHHHHHH-GGGEEEEHHHHHHHHHT--SHHHHHHHHHHHHHS-EE---TTTHHHHHHHHHHHHHHTT---S-HHHHHHHHHHHHHT-EEEE--HHHHHHHHHS---EEE--/-EEEEE--HHHHHHHHHHTT-S-SHHHHHHHHHHHH-S---HHHHHHTTTS---S-HHHH--/-EEEEE--HHHHHHHHHHHT-S-HHHHHHHHHHHHHS-SS-HHHHHHTTTS---S-HHHH--/-EEEEE--HHHHHHHHHHHT-S-HHHHHHHHHHHHHS-SS-HHHHHHTTT------HHHHH-

Nearest PDB structures (foldseek):
  6a7v-assembly1_U  TM=9.096E-01  e=7.229E-09  Mycobacterium tuberculosis H37Rv
  6a7v-assembly1_H  TM=5.588E-01  e=1.779E-08  Mycobacterium tuberculosis H37Rv
  7vp2-assembly1_B  TM=6.968E-01  e=2.208E+00  Arabidopsis thaliana
  7vp4-assembly1_B  TM=6.947E-01  e=2.060E+00  Arabidopsis thaliana
  7vp5-assembly1_A  TM=7.070E-01  e=4.415E+00  Arabidopsis thaliana

Solvent-accessible surface area: 29816 Å² total; per-residue (Å²): 92,39,0,0,0,0,0,6,0,0,5,25,0,0,109,51,68,53,35,108,0,0,65,22,0,92,82,0,2,30,124,46,31,87,89,0,1,1,0,11,1,0,0,1,0,0,4,1,4,0,58,70,37,44,5,29,10,12,0,18,5,0,5,35,4,12,78,71,19,66,11,49,21,66,93,1,1,54,39,0,1,38,16,20,24,43,0,77,152,59,71,53,106,17,87,8,7,5,0,0,2,0,0,5,0,0,66,91,64,34,1,58,0,0,0,88,6,32,2,0,38,10,0,37,153,59,40,126,12,86,36,26,54,54,151,64,170,40,83,25,39,3,56,58,123,30,0,48,49,0,45,156,41,27,49,46,128,55,68,79,37,0,1,42,45,2,0,114,114,12,17,37,52,38,7,22,130,66,10,3,56,41,4,46,43,41,21,7,87,12,69,30,90,65,15,10,71,186,52,153,55,49,17,0,0,0,0,0,10,0,0,5,22,0,0,106,50,70,52,28,101,0,0,66,16,0,92,87,0,0,28,119,47,36,44,59,1,2,0,0,10,1,0,0,0,1,0,4,0,1,1,70,75,68,116,20,26,77,37,0,59,136,0,4,88,4,12,16,28,22,48,6,32,31,65,1,0,1,36,3,0,2,14,2,8,26,12,0,96,87,61,72,46,110,11,102,8,6,7,0,0,1,0,0,0,0,0,12,1,44,22,4,68,0,0,0,66,14,56,5,0,50,8,0,39,152,31,21,87,9,115,38,33,55,49,146,64,156,31,100,9,66,5,57,82,147,24,2,56,49,0,42,170,123,85,64,48,133,63,79,111,21,0,1,35,53,1,0,78,82,23,6,7,37,112,43,66,148,148,27,5,63,58,3,49,43,48,18,3,134,9,68,28,81,92,14,11,66,100,39,0,0,0,0,0,7,0,0,7,28,0,0,105,50,70,50,30,104,0,0,65,18,0,93,83,0,2,31,123,37,26,73,97,1,2,1,0,11,0,0,0,0,1,0,4,1,2,0,39,67,43,47,4,27,9,15,0,19,6,0,5,34,4,11,81,69,16,66,9,44,22,65,83,2,1,50,45,0,2,38,14,21,22,20,1,77,164,50,66,53,119,10,79,8,6,7,0,0,1,0,0,5,0,0,59,88,66,52,3,68,0,0,0,78,8,50,5,0,49,14,0,37,160,50,44,112,9,114,39,34,52,48,142,76,170,27,66,11,52,4,49,60,118,6,0,36,46,0,46,163,63,19,65,30,123,62,67,121,20,0,2,30,21,1,1,132,102,23,27,25,38,51,4,20,98,74,8,2,59,36,2,52,43,40,21,9,78,8,66,19,87,72,16,3,64,185,59,135,31,26,0,0,0,0,0,6,0,0,5,22,0,0,107,54,70,50,32,92,0,0,67,17,0,92,79,0,2,32,122,37,42,51,62,1,1,1,0,6,0,0,0,0,0,0,4,0,1,0,75,69,92,115,20,31,82,34,0,65,143,0,1,55,4,7,20,12,19,26,4,34,30,63,1,0,1,37,3,0,2,12,3,6,31,10,0,73,105,61,71,43,114,10,74,8,7,5,0,0,2,0,0,0,0,0,13,1,42,18,6,61,0,0,0,70,9,49,3,0,54,9,0,36,150,34,22,99,8,123,36,33,53,42,189,59,160,12,86,7,66,7,49,61,128,7,0,24,64,0,31,167,146,64,58,43,127,64,66,108,27,0,4,71,38,1,4,66,51,11,18,0,46,102,37,70,142,125,28,7,52,46,3,47,43,47,23,5,127,6,74,26,82,82,14,7,67

InterPro domains:
  IPR002716 PIN domain [PF01850] (2-124)
  IPR022907 VapC family [MF_00265] (2-129)
  IPR029060 PIN-like domain superfamily [SSF88723] (1-122)

B-factor: mean 39.9, std 17.54, range [9.88, 134.27]